Protein AF-0000000087752129 (afdb_homodimer)

InterPro domains:
  IPR011989 Armadillo-like helical [G3DSA:1.25.10.10] (173-466)
  IPR016024 Armadillo-type fold [SSF48371] (195-366)
  IPR050693 SIL1/FES1/HPBP1 [PTHR19316] (45-449)

Solvent-accessible surface area (backbone atoms only — not comparable to full-atom values): 53948 Å² total; per-residue (Å²): 130,86,70,84,80,81,85,76,84,74,88,71,89,79,83,81,78,78,78,77,78,76,76,79,70,79,69,72,78,72,74,76,35,58,58,48,101,84,69,50,68,38,63,49,53,53,78,68,39,90,51,86,36,79,55,57,93,84,42,45,74,62,86,75,50,52,70,48,67,39,80,90,76,69,42,40,24,32,17,49,66,78,72,84,75,73,77,72,76,72,76,74,71,75,70,76,70,76,77,69,76,70,72,77,69,78,74,75,74,78,70,80,74,78,75,78,72,80,79,76,80,74,79,71,78,70,76,51,72,65,58,52,46,39,52,49,26,52,42,50,46,46,46,47,65,68,40,95,69,61,63,69,54,96,91,36,38,62,68,54,38,64,70,71,42,52,69,69,54,32,25,52,48,44,50,52,49,50,51,52,49,52,52,49,52,50,50,51,30,50,50,46,36,50,49,52,51,50,53,49,52,40,44,48,51,67,72,49,84,46,95,45,68,67,61,30,50,52,51,38,47,53,33,37,55,53,46,40,60,48,20,68,38,69,71,47,12,52,49,38,51,68,47,28,36,51,59,54,35,49,68,32,43,70,43,89,48,52,66,52,19,17,41,26,21,42,30,52,16,51,43,20,55,88,33,71,66,46,30,53,49,40,42,72,69,54,41,55,59,42,39,53,50,53,48,59,55,85,61,97,41,73,62,51,49,51,22,33,49,23,27,48,46,21,49,48,30,38,40,60,90,28,68,69,46,42,45,41,36,54,74,57,43,41,61,61,36,34,41,50,40,34,54,36,79,83,50,60,65,70,54,20,49,48,34,48,47,52,54,46,50,50,49,53,50,26,72,76,39,77,82,40,66,58,43,49,49,47,48,52,52,43,52,71,45,63,43,45,55,35,50,54,65,68,60,48,89,85,50,51,70,70,53,42,38,54,47,46,47,52,53,41,55,57,54,72,44,76,94,45,67,38,42,62,58,60,33,35,74,76,43,51,61,60,46,50,48,62,64,68,63,62,67,88,88,51,56,66,68,57,49,49,52,38,39,52,48,43,49,51,42,47,48,56,25,49,55,50,52,71,70,98,135,87,75,79,77,80,81,80,81,76,82,77,78,77,78,80,78,78,78,75,80,74,76,80,70,79,70,71,81,72,73,78,38,60,59,46,100,86,69,50,68,38,66,51,54,53,79,68,41,90,51,84,38,78,55,56,94,84,42,44,72,62,85,74,51,51,72,48,67,39,82,89,76,69,43,42,24,30,17,51,69,78,78,79,74,71,75,71,77,74,77,75,70,75,70,76,71,74,80,69,79,69,74,78,69,78,70,77,73,81,72,76,80,74,77,78,75,78,79,76,80,75,78,71,80,71,76,49,72,65,57,51,47,39,52,49,27,51,43,51,45,45,45,46,64,68,40,94,66,63,63,68,54,93,91,34,38,63,68,55,38,64,71,72,41,53,70,67,55,31,24,52,49,45,48,52,49,48,52,53,48,52,52,51,52,50,51,52,30,50,51,45,35,51,51,53,51,51,53,50,52,42,43,46,51,68,72,48,84,46,96,44,68,66,60,30,50,52,51,38,46,54,35,37,55,54,46,39,59,48,20,70,38,68,71,47,12,52,50,38,50,68,46,27,36,51,59,54,36,48,69,32,44,70,44,89,48,51,67,49,19,17,42,26,21,42,30,52,16,52,42,20,56,88,33,70,67,46,29,52,50,40,44,73,68,52,41,54,59,42,39,53,50,52,49,60,56,87,59,96,41,71,63,50,48,52,22,34,50,23,26,48,49,23,48,46,31,39,41,59,91,30,70,69,45,41,42,40,36,54,74,60,43,40,60,60,36,35,41,50,41,35,53,36,80,83,50,58,66,71,54,21,49,49,34,49,47,52,55,47,51,51,48,53,49,27,73,74,40,76,81,42,66,58,43,51,50,49,47,52,51,45,50,70,44,62,41,46,56,33,50,54,64,68,61,46,88,85,48,50,69,70,54,42,38,54,46,47,48,51,54,41,56,58,55,73,44,76,94,44,67,38,42,63,58,62,34,35,74,78,45,50,62,62,46,50,50,62,65,69,61,76,63,88,88,61,57,66,69,58,50,49,51,37,38,50,50,43,49,51,42,47,50,55,25,50,57,50,52,69,71,98

Organism: NCBI:txid74557

Nearest PDB structures (foldseek):
  2z6h-assembly1_A  TM=4.259E-01  e=7.246E-05  Homo sapiens
  1t08-assembly1_A  TM=4.278E-01  e=5.847E-05  Homo sapiens
  3bct-assembly1_A  TM=3.541E-01  e=5.847E-05  Mus musculus
  3ifq-assembly1_B-2  TM=3.846E-01  e=2.986E-04  Homo sapiens
  7n8j-assembly1_A  TM=3.231E-01  e=8.981E-05  Homo sapiens

Radius of gyration: 39.66 Å; Cα contacts (8 Å, |Δi|>4): 1004; chains: 2; bounding box: 88×148×94 Å

Sequence (944 aa):
MRLLITLSFAILLIVQQWAVATEQVDLPTEQVCELDAQGECIPAIFEPTSEWKEILPNQAIPGGLHVRINLSTGKKEAKLLDNDKNDKIVENTVDVDGFAVAQTSTQLVAEELSTSVVSESQEEQEIQPVEESERIAESLYNVLASLPEPPVLDGMNIQQAYSKLSKEEFAAYISKLWKARQAELKEASEAIRNEGLYMQNLIDTLLSPAPDANTYAKGLLSSLEKLEWEVQDIDKARDFNTMGGLFATIQLLNSSDLEVRSQAAWVVGSAIKHFQDAQTWALEAGAMPPLLDALSTINNSKQHFNMQRKALYALSALLQHNTKCQSVFVQNEGVTILTKLAGATMAPTPLRLKALLALHHLLVEYQHDQSNSVLAEINSVIHSSSYCTVARDVLNPSLSPKQALQVMEIMVETLASPPSRCNQVITGEENIEKVKEYLGGWTEDIDEELKEEIITVASTLLEYIQARVTSVMRLLITLSFAILLIVQQWAVATEQVDLPTEQVCELDAQGECIPAIFEPTSEWKEILPNQAIPGGLHVRINLSTGKKEAKLLDNDKNDKIVENTVDVDGFAVAQTSTQLVAEELSTSVVSESQEEQEIQPVEESERIAESLYNVLASLPEPPVLDGMNIQQAYSKLSKEEFAAYISKLWKARQAELKEASEAIRNEGLYMQNLIDTLLSPAPDANTYAKGLLSSLEKLEWEVQDIDKARDFNTMGGLFATIQLLNSSDLEVRSQAAWVVGSAIKHFQDAQTWALEAGAMPPLLDALSTINNSKQHFNMQRKALYALSALLQHNTKCQSVFVQNEGVTILTKLAGATMAPTPLRLKALLALHHLLVEYQHDQSNSVLAEINSVIHSSSYCTVARDVLNPSLSPKQALQVMEIMVETLASPPSRCNQVITGEENIEKVKEYLGGWTEDIDEELKEEIITVASTLLEYIQARVTSV

Secondary structure (DSSP, 8-state):
---------------------------------EE-TTS-EE-SB----SS-EEPPTT-B--SSEEEEE-TTT--EEEEE------------------------------------------------HHHHHHHHHHHHHHHHHTSSS--EETTEEHHHHHHHS-HHHHHHHHHHHHHHHHHHHHHHHHHHHHHHHHHHHHHHHHHS--SSHHHHHHHHHHHHHHHHHHTTSHHHHHHHHHTTHHHHHHGGGG-SSHHHHHHHHHHHHHHHTT-HHHHHHHHHTT-HHHHHHHHH-----HHHHHHHHHHHHHHHHHHTT-HHHHHHHHHTTHHHHHHHHHH-TTS-HHHHHHHHHHHHHHHHHHHH-TT-HHHHHHHHHHHHTTHHHHHHHH--TTS-HHHHHHHHHHHHHHHTSSS-HHHHHHT-THHHHHHHHHHHS-TTTS-HHHHHHHHHHHHHHHHHHHHHHHH-/---------------------------------EE-TTS-EE-SB----SS-EEPPTTPBPPSSEEEEE-TTT--EEEEE------------------------------------------------HHHHHHHHHHHHHHHHHTSSS--EETTEEHHHHHHHS-HHHHHHHHHHHHHHHHHHHHHHHHHHHHHHHHHHHHHHHHHS--SSHHHHHHHHHHHHHHHHHHTTSHHHHHHHHHTTHHHHHHGGGG-SSHHHHHHHHHHHHHHHTT-HHHHHHHHHTT-HHHHHHHHH-----HHHHHHHHHHHHHHHHHHTT-HHHHHHHHHTTHHHHHHHHHH-TTS-HHHHHHHHHHHHHHHHHHHH-TT-HHHHHHHHHHHHTTHHHHHHHH--TTS-HHHHHHHHHHHHHHHTSSS-HHHHHHT-THHHHHHHHHHHS--SSS-HHHHHHHHHHHHHHHHHHHHHHHH-

pLDDT: mean 76.35, std 25.52, range [16.56, 98.81]

Structure (mmCIF, N/CA/C/O backbone):
data_AF-0000000087752129-model_v1
#
loop_
_entity.id
_entity.type
_entity.pdbx_description
1 polymer 'Nucleotide exchange factor SIL1'
#
loop_
_atom_site.group_PDB
_atom_site.id
_atom_site.type_symbol
_atom_site.label_atom_id
_atom_site.label_alt_id
_atom_site.label_comp_id
_atom_site.label_asym_id
_atom_site.label_entity_id
_atom_site.label_seq_id
_atom_site.pdbx_PDB_ins_code
_atom_site.Cartn_x
_atom_site.Cartn_y
_atom_site.Cartn_z
_atom_site.occupancy
_atom_site.B_iso_or_equiv
_atom_site.auth_seq_id
_atom_site.auth_comp_id
_atom_site.auth_asym_id
_atom_site.auth_atom_id
_atom_site.pdbx_PDB_model_num
ATOM 1 N N . MET A 1 1 ? -43.906 -64.312 -36.812 1 18.73 1 MET A N 1
ATOM 2 C CA . MET A 1 1 ? -43.156 -64.688 -38.031 1 18.73 1 MET A CA 1
ATOM 3 C C . MET A 1 1 ? -43.031 -63.469 -38.938 1 18.73 1 MET A C 1
ATOM 5 O O . MET A 1 1 ? -42.594 -63.625 -40.094 1 18.73 1 MET A O 1
ATOM 9 N N . ARG A 1 2 ? -43.844 -62.406 -38.688 1 20.91 2 ARG A N 1
ATOM 10 C CA . ARG A 1 2 ? -44.188 -61.469 -39.75 1 20.91 2 ARG A CA 1
ATOM 11 C C . ARG A 1 2 ? -42.906 -60.781 -40.281 1 20.91 2 ARG A C 1
ATOM 13 O O . ARG A 1 2 ? -42.156 -60.156 -39.531 1 20.91 2 ARG A O 1
ATOM 20 N N . LEU A 1 3 ? -42.469 -61.031 -41.5 1 19.64 3 LEU A N 1
ATOM 21 C CA . LEU A 1 3 ? -41.25 -60.969 -42.312 1 19.64 3 LEU A CA 1
ATOM 22 C C . LEU A 1 3 ? -40.969 -59.562 -42.75 1 19.64 3 LEU A C 1
ATOM 24 O O . LEU A 1 3 ? -40.688 -59.312 -43.938 1 19.64 3 LEU A O 1
ATOM 28 N N . LEU A 1 4 ? -41.781 -58.562 -42.25 1 23.47 4 LEU A N 1
ATOM 29 C CA . LEU A 1 4 ? -41.781 -57.438 -43.219 1 23.47 4 LEU A CA 1
ATOM 30 C C . LEU A 1 4 ? -40.344 -57 -43.531 1 23.47 4 LEU A C 1
ATOM 32 O O . LEU A 1 4 ? -39.531 -56.875 -42.625 1 23.47 4 LEU A O 1
ATOM 36 N N . ILE A 1 5 ? -40 -56.812 -44.812 1 21.88 5 ILE A N 1
ATOM 37 C CA . ILE A 1 5 ? -38.969 -56.625 -45.844 1 21.88 5 ILE A CA 1
ATOM 38 C C . ILE A 1 5 ? -38.281 -55.281 -45.625 1 21.88 5 ILE A C 1
ATOM 40 O O . ILE A 1 5 ? -38.906 -54.281 -45.25 1 21.88 5 ILE A O 1
ATOM 44 N N . THR A 1 6 ? -36.812 -55.125 -45.719 1 23.27 6 THR A N 1
ATOM 45 C CA . THR A 1 6 ? -35.562 -54.438 -45.438 1 23.27 6 THR A CA 1
ATOM 46 C C . THR A 1 6 ? -35.375 -53.25 -46.375 1 23.27 6 THR A C 1
ATOM 48 O O . THR A 1 6 ? -34.344 -52.562 -46.344 1 23.27 6 THR A O 1
ATOM 51 N N . LEU A 1 7 ? -36.469 -52.594 -47.094 1 21.66 7 LEU A N 1
ATOM 52 C CA . LEU A 1 7 ? -36.094 -51.969 -48.344 1 21.66 7 LEU A CA 1
ATOM 53 C C . LEU A 1 7 ? -35.062 -50.875 -48.125 1 21.66 7 LEU A C 1
ATOM 55 O O . LEU A 1 7 ? -35.25 -50 -47.25 1 21.66 7 LEU A O 1
ATOM 59 N N . SER A 1 8 ? -33.719 -50.875 -48.688 1 21.62 8 SER A N 1
ATOM 60 C CA . SER A 1 8 ? -32.375 -50.375 -48.75 1 21.62 8 SER A CA 1
ATOM 61 C C . SER A 1 8 ? -32.312 -49.031 -49.469 1 21.62 8 SER A C 1
ATOM 63 O O . SER A 1 8 ? -31.969 -48.938 -50.656 1 21.62 8 SER A O 1
ATOM 65 N N . PHE A 1 9 ? -33.375 -48.094 -49.562 1 22.42 9 PHE A N 1
ATOM 66 C CA . PHE A 1 9 ? -33.281 -47.156 -50.688 1 22.42 9 PHE A CA 1
ATOM 67 C C . PHE A 1 9 ? -32.062 -46.281 -50.562 1 22.42 9 PHE A C 1
ATOM 69 O O . PHE A 1 9 ? -31.875 -45.594 -49.531 1 22.42 9 PHE A O 1
ATOM 76 N N . ALA A 1 10 ? -30.859 -46.469 -51.344 1 22.53 10 ALA A N 1
ATOM 77 C CA . ALA A 1 10 ? -29.5 -45.969 -51.594 1 22.53 10 ALA A CA 1
ATOM 78 C C . ALA A 1 10 ? -29.516 -44.562 -52.188 1 22.53 10 ALA A C 1
ATOM 80 O O . ALA A 1 10 ? -29.688 -44.406 -53.375 1 22.53 10 ALA A O 1
ATOM 81 N N . ILE A 1 11 ? -30.328 -43.562 -51.719 1 21.83 11 ILE A N 1
ATOM 82 C CA . ILE A 1 11 ? -30.453 -42.375 -52.531 1 21.83 11 ILE A CA 1
ATOM 83 C C . ILE A 1 11 ? -29.078 -41.75 -52.781 1 21.83 11 ILE A C 1
ATOM 85 O O . ILE A 1 11 ? -28.391 -41.344 -51.844 1 21.83 11 ILE A O 1
ATOM 89 N N . LEU A 1 12 ? -28.344 -42 -53.875 1 20.5 12 LEU A N 1
ATOM 90 C CA . LEU A 1 12 ? -27.031 -41.781 -54.5 1 20.5 12 LEU A CA 1
ATOM 91 C C . LEU A 1 12 ? -26.703 -40.281 -54.531 1 20.5 12 LEU A C 1
ATOM 93 O O . LEU A 1 12 ? -25.609 -39.875 -54.156 1 20.5 12 LEU A O 1
ATOM 97 N N . LEU A 1 13 ? -27.219 -39.531 -55.531 1 20.89 13 LEU A N 1
ATOM 98 C CA . LEU A 1 13 ? -26.328 -38.938 -56.531 1 20.89 13 LEU A CA 1
ATOM 99 C C . LEU A 1 13 ? -25.562 -37.75 -55.938 1 20.89 13 LEU A C 1
ATOM 101 O O . LEU A 1 13 ? -25.891 -37.281 -54.844 1 20.89 13 LEU A O 1
ATOM 105 N N . ILE A 1 14 ? -25.219 -36.531 -56.812 1 22.69 14 ILE A N 1
ATOM 106 C CA . ILE A 1 14 ? -24.234 -35.938 -57.688 1 22.69 14 ILE A CA 1
ATOM 107 C C . ILE A 1 14 ? -23.984 -34.5 -57.281 1 22.69 14 ILE A C 1
ATOM 109 O O . ILE A 1 14 ? -24.781 -33.594 -57.562 1 22.69 14 ILE A O 1
ATOM 113 N N . VAL A 1 15 ? -23.875 -34.062 -56.062 1 23.22 15 VAL A N 1
ATOM 114 C CA . VAL A 1 15 ? -23.875 -32.625 -55.812 1 23.22 15 VAL A CA 1
ATOM 115 C C . VAL A 1 15 ? -22.703 -31.969 -56.531 1 23.22 15 VAL A C 1
ATOM 117 O O . VAL A 1 15 ? -21.547 -32.344 -56.312 1 23.22 15 VAL A O 1
ATOM 120 N N . GLN A 1 16 ? -22.875 -31.25 -57.719 1 22.84 16 GLN A N 1
ATOM 121 C CA . GLN A 1 16 ? -22.047 -30.531 -58.688 1 22.84 16 GLN A CA 1
ATOM 122 C C . GLN A 1 16 ? -21.219 -29.438 -58 1 22.84 16 GLN A C 1
ATOM 124 O O . GLN A 1 16 ? -21.766 -28.609 -57.281 1 22.84 16 GLN A O 1
ATOM 129 N N . GLN A 1 17 ? -19.891 -29.625 -57.812 1 25.67 17 GLN A N 1
ATOM 130 C CA . GLN A 1 17 ? -18.812 -28.844 -57.219 1 25.67 17 GLN A CA 1
ATOM 131 C C . GLN A 1 17 ? -18.547 -27.578 -58.031 1 25.67 17 GLN A C 1
ATOM 133 O O . GLN A 1 17 ? -17.969 -27.641 -59.125 1 25.67 17 GLN A O 1
ATOM 138 N N . TRP A 1 18 ? -19.594 -26.656 -58.312 1 24.91 18 TRP A N 1
ATOM 139 C CA . TRP A 1 18 ? -19.219 -25.516 -59.156 1 24.91 18 TRP A CA 1
ATOM 140 C C . TRP A 1 18 ? -18 -24.797 -58.594 1 24.91 18 TRP A C 1
ATOM 142 O O . TRP A 1 18 ? -17.922 -24.547 -57.375 1 24.91 18 TRP A O 1
ATOM 152 N N . ALA A 1 19 ? -16.797 -24.859 -59.25 1 25.5 19 ALA A N 1
ATOM 153 C CA . ALA A 1 19 ? -15.43 -24.344 -59.156 1 25.5 19 ALA A CA 1
ATOM 154 C C . ALA A 1 19 ? -15.414 -22.828 -59.156 1 25.5 19 ALA A C 1
ATOM 156 O O . ALA A 1 19 ? -15.414 -22.203 -60.219 1 25.5 19 ALA A O 1
ATOM 157 N N . VAL A 1 20 ? -16.391 -22.078 -58.5 1 24.88 20 VAL A N 1
ATOM 158 C CA . VAL A 1 20 ? -16.312 -20.672 -58.844 1 24.88 20 VAL A CA 1
ATOM 159 C C . VAL A 1 20 ? -14.922 -20.141 -58.531 1 24.88 20 VAL A C 1
ATOM 161 O O . VAL A 1 20 ? -14.422 -20.312 -57.406 1 24.88 20 VAL A O 1
ATOM 164 N N . ALA A 1 21 ? -14.039 -19.859 -59.531 1 27.23 21 ALA A N 1
ATOM 165 C CA . ALA A 1 21 ? -12.703 -19.281 -59.625 1 27.23 21 ALA A CA 1
ATOM 166 C C . ALA A 1 21 ? -12.648 -17.922 -58.938 1 27.23 21 ALA A C 1
ATOM 168 O O . ALA A 1 21 ? -13.164 -16.938 -59.469 1 27.23 21 ALA A O 1
ATOM 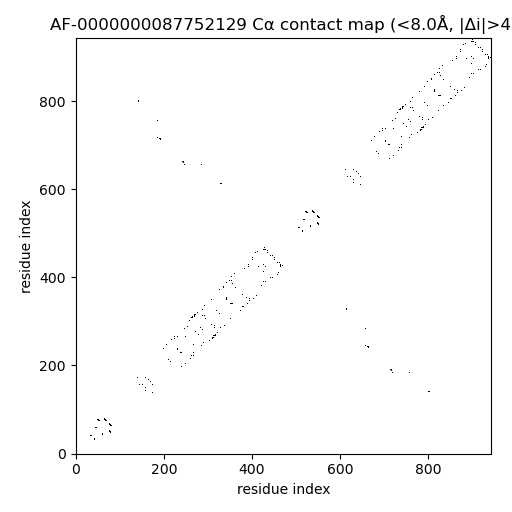169 N N . THR A 1 22 ? -13.125 -17.812 -57.625 1 25.77 22 THR A N 1
ATOM 170 C CA . THR A 1 22 ? -13.188 -16.438 -57.125 1 25.77 22 THR A CA 1
ATOM 171 C C . THR A 1 22 ? -11.812 -15.773 -57.219 1 25.77 22 THR A C 1
ATOM 173 O O . THR A 1 22 ? -10.812 -16.344 -56.75 1 25.77 22 THR A O 1
ATOM 176 N N . GLU A 1 23 ? -11.57 -14.938 -58.25 1 26.64 23 GLU A N 1
ATOM 177 C CA . GLU A 1 23 ? -10.453 -14.031 -58.469 1 26.64 23 GLU A CA 1
ATOM 178 C C . GLU A 1 23 ? -10.094 -13.258 -57.219 1 26.64 23 GLU A C 1
ATOM 180 O O . GLU A 1 23 ? -10.969 -12.688 -56.562 1 26.64 23 GLU A O 1
ATOM 185 N N . GLN A 1 24 ? -8.969 -13.578 -56.594 1 25.44 24 GLN A N 1
ATOM 186 C CA . GLN A 1 24 ? -8.359 -13.07 -55.375 1 25.44 24 GLN A CA 1
ATOM 187 C C . GLN A 1 24 ? -8.133 -11.562 -55.469 1 25.44 24 GLN A C 1
ATOM 189 O O . GLN A 1 24 ? -7.258 -11.102 -56.188 1 25.44 24 GLN A O 1
ATOM 194 N N . VAL A 1 25 ? -9.172 -10.773 -55.812 1 26.97 25 VAL A N 1
ATOM 195 C CA . VAL A 1 25 ? -8.797 -9.367 -55.906 1 26.97 25 VAL A CA 1
ATOM 196 C C . VAL A 1 25 ? -8.062 -8.93 -54.656 1 26.97 25 VAL A C 1
ATOM 198 O O . VAL A 1 25 ? -8.484 -9.25 -53.531 1 26.97 25 VAL A O 1
ATOM 201 N N . ASP A 1 26 ? -6.836 -8.477 -54.781 1 26.56 26 ASP A N 1
ATOM 202 C CA . ASP A 1 26 ? -5.855 -7.945 -53.844 1 26.56 26 ASP A CA 1
ATOM 203 C C . ASP A 1 26 ? -6.457 -6.836 -53 1 26.56 26 ASP A C 1
ATOM 205 O O . ASP A 1 26 ? -6.758 -5.75 -53.5 1 26.56 26 ASP A O 1
ATOM 209 N N . LEU A 1 27 ? -7.527 -7.113 -52.281 1 27.34 27 LEU A N 1
ATOM 210 C CA . LEU A 1 27 ? -8.125 -5.992 -51.562 1 27.34 27 LEU A CA 1
ATOM 211 C C . LEU A 1 27 ? -7.062 -5.199 -50.812 1 27.34 27 LEU A C 1
ATOM 213 O O . LEU A 1 27 ? -6.227 -5.785 -50.125 1 27.34 27 LEU A O 1
ATOM 217 N N . PRO A 1 28 ? -6.828 -3.955 -51.281 1 29.98 28 PRO A N 1
ATOM 218 C CA . PRO A 1 28 ? -5.883 -3.051 -50.625 1 29.98 28 PRO A CA 1
ATOM 219 C C . PRO A 1 28 ? -6.047 -3.031 -49.094 1 29.98 28 PRO A C 1
ATOM 221 O O . PRO A 1 28 ? -7.145 -3.26 -48.594 1 29.98 28 PRO A O 1
ATOM 224 N N . THR A 1 29 ? -5.031 -3.451 -48.438 1 31.62 29 THR A N 1
ATOM 225 C CA . THR A 1 29 ? -4.891 -3.402 -47 1 31.62 29 THR A CA 1
ATOM 226 C C . THR A 1 29 ? -5.445 -2.096 -46.438 1 31.62 29 THR A C 1
ATOM 228 O O . THR A 1 29 ? -4.906 -1.021 -46.719 1 31.62 29 THR A O 1
ATOM 231 N N . GLU A 1 30 ? -6.828 -1.949 -46.562 1 34.22 30 GLU A N 1
ATOM 232 C CA . GLU A 1 30 ? -7.457 -0.76 -46 1 34.22 30 GLU A CA 1
ATOM 233 C C . GLU A 1 30 ? -6.84 -0.392 -44.656 1 34.22 30 GLU A C 1
ATOM 235 O O . GLU A 1 30 ? -6.816 -1.209 -43.75 1 34.22 30 GLU A O 1
ATOM 240 N N . GLN A 1 31 ? -5.836 0.483 -44.719 1 37.62 31 GLN A N 1
ATOM 241 C CA . GLN A 1 31 ? -5.297 1.153 -43.531 1 37.62 31 GLN A CA 1
ATOM 242 C C . GLN A 1 31 ? -6.418 1.681 -42.656 1 37.62 31 GLN A C 1
ATOM 244 O O . GLN A 1 31 ? -7.227 2.504 -43.094 1 37.62 31 GLN A O 1
ATOM 249 N N . VAL A 1 32 ? -7.039 0.889 -41.844 1 40.38 32 VAL A N 1
ATOM 250 C CA . VAL A 1 32 ? -8.102 1.256 -40.906 1 40.38 32 VAL A CA 1
ATOM 251 C C . VAL A 1 32 ? -7.73 2.547 -40.188 1 40.38 32 VAL A C 1
ATOM 253 O O . VAL A 1 32 ? -6.797 2.566 -39.375 1 40.38 32 VAL A O 1
ATOM 256 N N . CYS A 1 33 ? -7.578 3.682 -40.875 1 44.34 33 CYS A N 1
ATOM 257 C CA . CYS A 1 33 ? -7.359 4.977 -40.25 1 44.34 33 CYS A CA 1
ATOM 258 C C . CYS A 1 33 ? -8.648 5.508 -39.625 1 44.34 33 CYS A C 1
ATOM 260 O O . CYS A 1 33 ? -9.727 5.34 -40.219 1 44.34 33 CYS A O 1
ATOM 262 N N . GLU A 1 34 ? -8.766 5.609 -38.469 1 49.59 34 GLU A N 1
ATOM 263 C CA . GLU A 1 34 ? -9.922 6.305 -37.906 1 49.59 34 GLU A CA 1
ATOM 264 C C . GLU A 1 34 ? -9.969 7.758 -38.375 1 49.59 34 GLU A C 1
ATOM 266 O O . GLU A 1 34 ? -8.945 8.445 -38.406 1 49.59 34 GLU A O 1
ATOM 271 N N . LEU A 1 35 ? -10.977 8.219 -39.156 1 50.53 35 LEU A N 1
ATOM 272 C CA . LEU A 1 35 ? -11.156 9.523 -39.75 1 50.53 35 LEU A CA 1
ATOM 273 C C . LEU A 1 35 ? -11.438 10.594 -38.719 1 50.53 35 LEU A C 1
ATOM 275 O O . LEU A 1 35 ? -12.164 10.344 -37.75 1 50.53 35 LEU A O 1
ATOM 279 N N . ASP A 1 36 ? -10.586 11.703 -38.75 1 47.41 36 ASP A N 1
ATOM 280 C CA . ASP A 1 36 ? -10.938 12.844 -37.906 1 47.41 36 ASP A CA 1
ATOM 281 C C . ASP A 1 36 ? -12.164 13.578 -38.438 1 47.41 36 ASP A C 1
ATOM 283 O O . ASP A 1 36 ? -12.75 13.156 -39.438 1 47.41 36 ASP A O 1
ATOM 287 N N . ALA A 1 37 ? -12.789 14.656 -37.75 1 55.66 37 ALA A N 1
ATOM 288 C CA . ALA A 1 37 ? -14 15.383 -38.125 1 55.66 37 ALA A CA 1
ATOM 289 C C . ALA A 1 37 ? -13.922 15.859 -39.594 1 55.66 37 ALA A C 1
ATOM 291 O O . ALA A 1 37 ? -14.945 16.172 -40.188 1 55.66 37 ALA A O 1
ATOM 292 N N . GLN A 1 38 ? -12.633 16.047 -40.062 1 56.44 38 GLN A N 1
ATOM 293 C CA . GLN A 1 38 ? -12.508 16.609 -41.406 1 56.44 38 GLN A CA 1
ATOM 294 C C . GLN A 1 38 ? -12.227 15.516 -42.438 1 56.44 38 GLN A C 1
ATOM 296 O O . GLN A 1 38 ? -12.016 15.805 -43.625 1 56.44 38 GLN A O 1
ATOM 301 N N . GLY A 1 39 ? -12.422 14.125 -42.25 1 52 39 GLY A N 1
ATOM 302 C CA . GLY A 1 39 ? -12.328 12.992 -43.156 1 52 39 GLY A CA 1
ATOM 303 C C . GLY A 1 39 ? -10.898 12.516 -43.375 1 52 39 GLY A C 1
ATOM 304 O O . GLY A 1 39 ? -10.625 11.766 -44.312 1 52 39 GLY A O 1
ATOM 305 N N . GLU A 1 40 ? -9.938 13.141 -42.781 1 55.81 40 GLU A N 1
ATOM 306 C CA . GLU A 1 40 ? -8.547 12.758 -43.031 1 55.81 40 GLU A CA 1
ATOM 307 C C . GLU A 1 40 ? -8.133 11.594 -42.125 1 55.81 40 GLU A C 1
ATOM 309 O O . GLU A 1 40 ? -8.594 11.492 -41 1 55.81 40 GLU A O 1
ATOM 314 N N . CYS A 1 41 ? -7.465 10.516 -42.625 1 53.41 41 CYS A N 1
ATOM 315 C CA . CYS A 1 41 ? -7.047 9.273 -41.969 1 53.41 41 CYS A CA 1
ATOM 316 C C . CYS A 1 41 ? -6.059 9.539 -40.844 1 53.41 41 CYS A C 1
ATOM 318 O O . CYS A 1 41 ? -5 10.133 -41.094 1 53.41 41 CYS A O 1
ATOM 320 N N . ILE A 1 42 ? -6.492 9.391 -39.625 1 56.31 42 ILE A N 1
ATOM 321 C CA . ILE A 1 42 ? -5.574 9.523 -38.5 1 56.31 42 ILE A CA 1
ATOM 322 C C . ILE A 1 42 ? -4.801 8.219 -38.312 1 56.31 42 ILE A C 1
ATOM 324 O O . ILE A 1 42 ? -5.395 7.141 -38.219 1 56.31 42 ILE A O 1
ATOM 328 N N . PRO A 1 43 ? -3.547 8.164 -38.469 1 63.66 43 PRO A N 1
ATOM 329 C CA . PRO A 1 43 ? -2.795 6.926 -38.25 1 63.66 43 PRO A CA 1
ATOM 330 C C . PRO A 1 43 ? -3.061 6.309 -36.875 1 63.66 43 PRO A C 1
ATOM 332 O O . PRO A 1 43 ? -3.238 7.031 -35.906 1 63.66 43 PRO A O 1
ATOM 335 N N . ALA A 1 44 ? -3.299 4.973 -36.781 1 67.94 44 ALA A N 1
ATOM 336 C CA . ALA A 1 44 ? -3.596 4.234 -35.562 1 67.94 44 ALA A CA 1
ATOM 337 C C . ALA A 1 44 ? -2.434 4.32 -34.562 1 67.94 44 ALA A C 1
ATOM 339 O O . ALA A 1 44 ? -2.631 4.195 -33.344 1 67.94 44 ALA A O 1
ATOM 340 N N . ILE A 1 45 ? -1.355 4.426 -35 1 69.25 45 ILE A N 1
ATOM 341 C CA . ILE A 1 45 ? -0.167 4.559 -34.188 1 69.25 45 ILE A CA 1
ATOM 342 C C . ILE A 1 45 ? 0.32 6.004 -34.188 1 69.25 45 ILE A C 1
ATOM 344 O O . ILE A 1 45 ? 0.451 6.609 -35.25 1 69.25 45 ILE A O 1
ATOM 348 N N . PHE A 1 46 ? 0.538 6.602 -32.969 1 71.38 46 PHE A N 1
ATOM 349 C CA . PHE A 1 46 ? 1.071 7.949 -32.812 1 71.38 46 PHE A CA 1
ATOM 350 C C . PHE A 1 46 ? 2.467 8.047 -33.406 1 71.38 46 PHE A C 1
ATOM 352 O O . PHE A 1 46 ? 3.348 7.25 -33.094 1 71.38 46 PHE A O 1
ATOM 359 N N . GLU A 1 47 ? 2.705 8.883 -34.406 1 74.69 47 GLU A N 1
ATOM 360 C CA . GLU A 1 47 ? 4.023 9.148 -34.969 1 74.69 47 GLU A CA 1
ATOM 361 C C . GLU A 1 47 ? 4.715 10.305 -34.25 1 74.69 47 GLU A C 1
ATOM 363 O O . GLU A 1 47 ? 4.363 11.469 -34.469 1 74.69 47 GLU A O 1
ATOM 368 N N . PRO A 1 48 ? 5.652 9.961 -33.344 1 70.69 48 PRO A N 1
ATOM 369 C CA . PRO A 1 48 ? 6.293 11.008 -32.531 1 70.69 48 PRO A CA 1
ATOM 370 C C . PRO A 1 48 ? 7.172 11.93 -33.375 1 70.69 48 PRO A C 1
ATOM 372 O O . PRO A 1 48 ? 7.715 11.508 -34.406 1 70.69 48 PRO A O 1
ATOM 375 N N . THR A 1 49 ? 7.098 13.242 -33.219 1 76 49 THR A N 1
ATOM 376 C CA . THR A 1 49 ? 7.992 14.25 -33.781 1 76 49 THR A CA 1
ATOM 377 C C . THR A 1 49 ? 8.828 14.898 -32.688 1 76 49 THR A C 1
ATOM 379 O O . THR A 1 49 ? 8.602 14.648 -31.5 1 76 49 THR A O 1
ATOM 382 N N . SER A 1 50 ? 9.82 15.758 -33.094 1 73 50 SER A N 1
ATOM 383 C CA . SER A 1 50 ? 10.672 16.484 -32.156 1 73 50 SER A CA 1
ATOM 384 C C . SER A 1 50 ? 9.883 17.531 -31.391 1 73 50 SER A C 1
ATOM 386 O O . SER A 1 50 ? 10.344 18.047 -30.359 1 73 50 SER A O 1
ATOM 388 N N . GLU A 1 51 ? 8.688 17.922 -31.875 1 74.81 51 GLU A N 1
ATOM 389 C CA . GLU A 1 51 ? 7.816 18.891 -31.203 1 74.81 51 GLU A CA 1
ATOM 390 C C . GLU A 1 51 ? 6.621 18.188 -30.562 1 74.81 51 GLU A C 1
ATOM 392 O O . GLU A 1 51 ? 6.242 17.094 -30.969 1 74.81 51 GLU A O 1
ATOM 397 N N . TRP A 1 52 ? 6.102 18.875 -29.453 1 73.44 52 TRP A N 1
ATOM 398 C CA . TRP A 1 52 ? 4.938 18.328 -28.781 1 73.44 52 TRP A CA 1
ATOM 399 C C . TRP A 1 52 ? 3.75 18.219 -29.734 1 73.44 52 TRP A C 1
ATOM 401 O O . TRP A 1 52 ? 3.373 19.203 -30.375 1 73.44 52 TRP A O 1
ATOM 411 N N . LYS A 1 53 ? 3.268 16.922 -29.969 1 76.75 53 LYS A N 1
ATOM 412 C CA . LYS A 1 53 ? 2.113 16.641 -30.812 1 76.75 53 LYS A CA 1
ATOM 413 C C . LYS A 1 53 ? 0.977 16.016 -30.016 1 76.75 53 LYS A C 1
ATOM 415 O O . LYS A 1 53 ? 1.212 15.164 -29.156 1 76.75 53 LYS A O 1
ATOM 420 N N . GLU A 1 54 ? -0.265 16.516 -30.312 1 75.44 54 GLU A N 1
ATOM 421 C CA . GLU A 1 54 ? -1.451 16.016 -29.625 1 75.44 54 GLU A CA 1
ATOM 422 C C . GLU A 1 54 ? -1.712 14.547 -29.953 1 75.44 54 GLU A C 1
ATOM 424 O O . GLU A 1 54 ? -1.661 14.156 -31.125 1 75.44 54 GLU A O 1
ATOM 429 N N . ILE A 1 55 ? -1.881 13.758 -28.891 1 72.12 55 ILE A N 1
ATOM 430 C CA . ILE A 1 55 ? -2.291 12.367 -29.031 1 72.12 55 ILE A CA 1
ATOM 431 C C . ILE A 1 55 ? -3.811 12.289 -29.172 1 72.12 55 ILE A C 1
ATOM 433 O O . ILE A 1 55 ? -4.543 12.75 -28.281 1 72.12 55 ILE A O 1
ATOM 437 N N . LEU A 1 56 ? -4.262 11.797 -30.234 1 68.88 56 LEU A N 1
ATOM 438 C CA . LEU A 1 56 ? -5.695 11.68 -30.484 1 68.88 56 LEU A CA 1
ATOM 439 C C . LEU A 1 56 ? -6.273 10.469 -29.766 1 68.88 56 LEU A C 1
ATOM 441 O O . LEU A 1 56 ? -5.555 9.508 -29.484 1 68.88 56 LEU A O 1
ATOM 445 N N . PRO A 1 57 ? -7.625 10.477 -29.578 1 67.31 57 PRO A N 1
ATOM 446 C CA . PRO A 1 57 ? -8.258 9.328 -28.922 1 67.31 57 PRO A CA 1
ATOM 447 C C . PRO A 1 57 ? -8.086 8.031 -29.719 1 67.31 57 PRO A C 1
ATOM 449 O O . PRO A 1 57 ? -8.164 8.039 -30.938 1 67.31 57 PRO A O 1
ATOM 452 N N . ASN A 1 58 ? -7.555 6.859 -29.109 1 63.47 58 ASN A N 1
ATOM 453 C CA . ASN A 1 58 ? -7.387 5.504 -29.609 1 63.47 58 ASN A CA 1
ATOM 454 C C . ASN A 1 58 ? -6.074 5.348 -30.375 1 63.47 58 ASN A C 1
ATOM 456 O O . ASN A 1 58 ? -5.906 4.398 -31.141 1 63.47 58 ASN A O 1
ATOM 460 N N . GLN A 1 59 ? -5.227 6.387 -30.359 1 66.06 59 GLN A N 1
ATOM 461 C CA . GLN A 1 59 ? -3.922 6.203 -30.984 1 66.06 59 GLN A CA 1
ATOM 462 C C . GLN A 1 59 ? -2.969 5.441 -30.062 1 66.06 59 GLN A C 1
ATOM 464 O O . GLN A 1 59 ? -2.855 5.754 -28.891 1 66.06 59 GLN A O 1
ATOM 469 N N . ALA A 1 60 ? -2.344 4.375 -30.578 1 71.5 60 ALA A N 1
ATOM 470 C CA . ALA A 1 60 ? -1.298 3.668 -29.844 1 71.5 60 ALA A CA 1
ATOM 471 C C . ALA A 1 60 ? -0.013 4.488 -29.797 1 71.5 60 ALA A C 1
ATOM 473 O O . ALA A 1 60 ? 0.406 5.059 -30.812 1 71.5 60 ALA A O 1
ATOM 474 N N . ILE A 1 61 ? 0.6 4.641 -28.562 1 67.69 61 ILE A N 1
ATOM 475 C CA . ILE A 1 61 ? 1.828 5.402 -28.359 1 67.69 61 ILE A CA 1
ATOM 476 C C . ILE A 1 61 ? 3.031 4.461 -28.406 1 67.69 61 ILE A C 1
ATOM 478 O O . ILE A 1 61 ? 3.117 3.521 -27.609 1 67.69 61 ILE A O 1
ATOM 482 N N . PRO A 1 62 ? 3.844 4.648 -29.344 1 66.19 62 PRO A N 1
ATOM 483 C CA . PRO A 1 62 ? 5.059 3.832 -29.281 1 66.19 62 PRO A CA 1
ATOM 484 C C . PRO A 1 62 ? 5.902 4.129 -28.047 1 66.19 62 PRO A C 1
ATOM 486 O O . PRO A 1 62 ? 5.824 5.227 -27.484 1 66.19 62 PRO A O 1
ATOM 489 N N . GLY A 1 63 ? 6.551 3.107 -27.5 1 66.25 63 GLY A N 1
ATOM 490 C CA . GLY A 1 63 ? 7.453 3.273 -26.375 1 66.25 63 GLY A CA 1
ATOM 491 C C . GLY A 1 63 ? 8.594 4.234 -26.656 1 66.25 63 GLY A C 1
ATOM 492 O O . GLY A 1 63 ? 8.953 4.449 -27.812 1 66.25 63 GLY A O 1
ATOM 493 N N . GLY A 1 64 ? 9.164 4.977 -25.594 1 62.78 64 GLY A N 1
ATOM 494 C CA . GLY A 1 64 ? 10.328 5.844 -25.656 1 62.78 64 GLY A CA 1
ATOM 495 C C . GLY A 1 64 ? 9.977 7.297 -25.922 1 62.78 64 GLY A C 1
ATOM 496 O O . GLY A 1 64 ? 10.789 8.047 -26.469 1 62.78 64 GLY A O 1
ATOM 497 N N . LEU A 1 65 ? 8.711 7.629 -25.766 1 67.81 65 LEU A N 1
ATOM 498 C CA . LEU A 1 65 ? 8.312 9.016 -26.016 1 67.81 65 LEU A CA 1
ATOM 499 C C . LEU A 1 65 ? 8.117 9.766 -24.703 1 67.81 65 LEU A C 1
ATOM 501 O O . LEU A 1 65 ? 7.805 9.156 -23.672 1 67.81 65 LEU A O 1
ATOM 505 N N . HIS A 1 66 ? 8.398 11.109 -24.672 1 72.19 66 HIS A N 1
ATOM 506 C CA . HIS A 1 66 ? 7.93 12.008 -23.625 1 72.19 66 HIS A CA 1
ATOM 507 C C . HIS A 1 66 ? 6.445 12.32 -23.797 1 72.19 66 HIS A C 1
ATOM 509 O O . HIS A 1 66 ? 6.027 12.852 -24.828 1 72.19 66 HIS A O 1
ATOM 515 N N . VAL A 1 67 ? 5.645 11.812 -22.906 1 71.62 67 VAL A N 1
ATOM 516 C CA . VAL A 1 67 ? 4.211 12.086 -22.953 1 71.62 67 VAL A CA 1
ATOM 517 C C . VAL A 1 67 ? 3.83 13.07 -21.844 1 71.62 67 VAL A C 1
ATOM 519 O O . VAL A 1 67 ? 4.297 12.953 -20.719 1 71.62 67 VAL A O 1
ATOM 522 N N . ARG A 1 68 ? 3.131 14.18 -22.234 1 64.94 68 ARG A N 1
ATOM 523 C CA . ARG A 1 68 ? 2.613 15.117 -21.25 1 64.94 68 ARG A CA 1
ATOM 524 C C . ARG A 1 68 ? 1.138 15.414 -21.5 1 64.94 68 ARG A C 1
ATOM 526 O O . ARG A 1 68 ? 0.63 15.195 -22.594 1 64.94 68 ARG A O 1
ATOM 533 N N . ILE A 1 69 ? 0.331 15.734 -20.547 1 63.56 69 ILE A N 1
ATOM 534 C CA . ILE A 1 69 ? -1.009 16.297 -20.688 1 63.56 69 ILE A CA 1
ATOM 535 C C . ILE A 1 69 ? -0.936 17.812 -20.625 1 63.56 69 ILE A C 1
ATOM 537 O O . ILE A 1 69 ? -0.393 18.391 -19.672 1 63.56 69 ILE A O 1
ATOM 541 N N . ASN A 1 70 ? -1.363 18.453 -21.641 1 57.94 70 ASN A N 1
ATOM 542 C CA . ASN A 1 70 ? -1.496 19.906 -21.656 1 57.94 70 ASN A CA 1
ATOM 543 C C . ASN A 1 70 ? -2.627 20.375 -20.75 1 57.94 70 ASN A C 1
ATOM 545 O O . ASN A 1 70 ? -3.799 20.109 -21.016 1 57.94 70 ASN A O 1
ATOM 549 N N . LEU A 1 71 ? -2.266 20.922 -19.75 1 54 71 LEU A N 1
ATOM 550 C CA . LEU A 1 71 ? -3.234 21.297 -18.719 1 54 71 LEU A CA 1
ATOM 551 C C . LEU A 1 71 ? -4.207 22.344 -19.25 1 54 71 LEU A C 1
ATOM 553 O O . LEU A 1 71 ? -5.336 22.453 -18.766 1 54 71 LEU A O 1
ATOM 557 N N . SER A 1 72 ? -3.85 23.141 -20.172 1 56.41 72 SER A N 1
ATOM 558 C CA . SER A 1 72 ? -4.746 24.156 -20.719 1 56.41 72 SER A CA 1
ATOM 559 C C . SER A 1 72 ? -5.754 23.547 -21.688 1 56.41 72 SER A C 1
ATOM 561 O O . SER A 1 72 ? -6.906 23.969 -21.75 1 56.41 72 SER A O 1
ATOM 563 N N . THR A 1 73 ? -5.355 22.547 -22.422 1 59.69 73 THR A N 1
ATOM 564 C CA . THR A 1 73 ? -6.25 22.016 -23.453 1 59.69 73 THR A CA 1
ATOM 565 C C . THR A 1 73 ? -6.781 20.641 -23.062 1 59.69 73 THR A C 1
ATOM 567 O O . THR A 1 73 ? -7.777 20.172 -23.625 1 59.69 73 THR A O 1
ATOM 570 N N . GLY A 1 74 ? -6.289 20.094 -21.938 1 56.44 74 GLY A N 1
ATOM 571 C CA . GLY A 1 74 ? -6.633 18.766 -21.469 1 56.44 74 GLY A CA 1
ATOM 572 C C . GLY A 1 74 ? -6.203 17.672 -22.422 1 56.44 74 GLY A C 1
ATOM 573 O O . GLY A 1 74 ? -6.539 16.5 -22.219 1 56.44 74 GLY A O 1
ATOM 574 N N . LYS A 1 75 ? -5.406 17.984 -23.297 1 67.81 75 LYS A N 1
ATOM 575 C CA . LYS A 1 75 ? -5.082 17.016 -24.344 1 67.81 75 LYS A CA 1
ATOM 576 C C . LYS A 1 75 ? -3.73 16.359 -24.078 1 67.81 75 LYS A C 1
ATOM 578 O O . LYS A 1 75 ? -2.797 17.016 -23.609 1 67.81 75 LYS A O 1
ATOM 583 N N . LYS A 1 76 ? -3.566 14.961 -24.312 1 74.75 76 L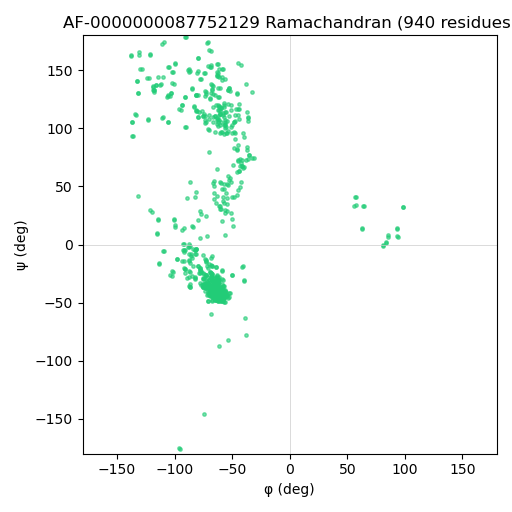YS A N 1
ATOM 584 C CA . LYS A 1 76 ? -2.316 14.219 -24.219 1 74.75 76 LYS A CA 1
ATOM 585 C C . LYS A 1 76 ? -1.399 14.523 -25.406 1 74.75 76 LYS A C 1
ATOM 587 O O . LYS A 1 76 ? -1.844 14.531 -26.547 1 74.75 76 LYS A O 1
ATOM 592 N N . GLU A 1 77 ? -0.174 14.898 -25.109 1 79.75 77 GLU A N 1
ATOM 593 C CA . GLU A 1 77 ? 0.841 15.164 -26.125 1 79.75 77 GLU A CA 1
ATOM 594 C C . GLU A 1 77 ? 2.07 14.281 -25.922 1 79.75 77 GLU A C 1
ATOM 596 O O . GLU A 1 77 ? 2.375 13.883 -24.797 1 79.75 77 GLU A O 1
ATOM 601 N N . ALA A 1 78 ? 2.688 13.828 -27.062 1 78.56 78 ALA A N 1
ATOM 602 C CA . ALA A 1 78 ? 3.904 13.031 -26.969 1 78.56 78 ALA A CA 1
ATOM 603 C C . ALA A 1 78 ? 4.977 13.539 -27.922 1 78.56 78 ALA A C 1
ATOM 605 O O . ALA A 1 78 ? 4.656 14.102 -28.984 1 78.56 78 ALA A O 1
ATOM 606 N N . LYS A 1 79 ? 6.266 13.539 -27.469 1 78 79 LYS A N 1
ATOM 607 C CA . LYS A 1 79 ? 7.398 13.859 -28.328 1 78 79 LYS A CA 1
ATOM 608 C C . LYS A 1 79 ? 8.5 12.82 -28.203 1 78 79 LYS A C 1
ATOM 610 O O . LYS A 1 79 ? 8.555 12.07 -27.234 1 78 79 LYS A O 1
ATOM 615 N N . LEU A 1 80 ? 9.539 12.742 -29.234 1 70.44 80 LEU A N 1
ATOM 616 C CA . LEU A 1 80 ? 10.711 11.867 -29.219 1 70.44 80 LEU A CA 1
ATOM 617 C C . LEU A 1 80 ? 11.695 12.273 -28.141 1 70.44 80 LEU A C 1
ATOM 619 O O . LEU A 1 80 ? 11.812 13.461 -27.812 1 70.44 80 LEU A O 1
ATOM 623 N N . LEU A 1 81 ? 12.539 11.266 -27.641 1 58.19 81 LEU A N 1
ATOM 624 C CA . LEU A 1 81 ? 13.648 11.508 -26.719 1 58.19 81 LEU A CA 1
ATOM 625 C C . LEU A 1 81 ? 14.82 12.164 -27.453 1 58.19 81 LEU A C 1
ATOM 627 O O . LEU A 1 81 ? 15.234 11.703 -28.516 1 58.19 81 LEU A O 1
ATOM 631 N N . ASP A 1 82 ? 15.125 13.383 -27.297 1 47 82 ASP A N 1
ATOM 632 C CA . ASP A 1 82 ? 16.328 14 -27.844 1 47 82 ASP A CA 1
ATOM 633 C C . ASP A 1 82 ? 17.578 13.375 -27.234 1 47 82 ASP A C 1
ATOM 635 O O . ASP A 1 82 ? 17.688 13.234 -26.016 1 47 82 ASP A O 1
ATOM 639 N N . ASN A 1 83 ? 18.375 12.539 -27.953 1 39.03 83 ASN A N 1
ATOM 640 C CA . ASN A 1 83 ? 19.719 12.117 -27.578 1 39.03 83 ASN A CA 1
ATOM 641 C C . ASN A 1 83 ? 20.641 13.312 -27.359 1 39.03 83 ASN A C 1
ATOM 643 O O . ASN A 1 83 ? 21.859 13.172 -27.406 1 39.03 83 ASN A O 1
ATOM 647 N N . ASP A 1 84 ? 20.375 14.477 -27.328 1 31.66 84 ASP A N 1
ATOM 648 C CA . ASP A 1 84 ? 21.531 15.359 -27.359 1 31.66 84 ASP A CA 1
ATOM 649 C C . ASP A 1 84 ? 22.5 15.039 -26.219 1 31.66 84 ASP A C 1
ATOM 651 O O . ASP A 1 84 ? 22.109 15.062 -25.047 1 31.66 84 ASP A O 1
ATOM 655 N N . LYS A 1 85 ? 23.656 14.312 -26.594 1 29.75 85 LYS A N 1
ATOM 656 C CA . LYS A 1 85 ? 24.891 13.961 -25.891 1 29.75 85 LYS A CA 1
ATOM 657 C C . LYS A 1 85 ? 25.359 15.109 -25 1 29.75 85 LYS A C 1
ATOM 659 O O . LYS A 1 85 ? 25.781 14.891 -23.875 1 29.75 85 LYS A O 1
ATOM 664 N N . ASN A 1 86 ? 26 16.172 -25.672 1 24.53 86 ASN A N 1
ATOM 665 C CA . ASN A 1 86 ? 27.312 16.688 -25.281 1 24.53 86 ASN A CA 1
ATOM 666 C C . ASN A 1 86 ? 27.219 17.547 -24.016 1 24.53 86 ASN A C 1
ATOM 668 O O . ASN A 1 86 ? 28.156 18.266 -23.688 1 24.53 86 ASN A O 1
ATOM 672 N N . ASP A 1 87 ? 26.125 17.875 -23.547 1 23.28 87 ASP A N 1
ATOM 673 C CA . ASP A 1 87 ? 26.281 19.172 -22.891 1 23.28 87 ASP A CA 1
ATOM 674 C C . ASP A 1 87 ? 27.188 19.062 -21.672 1 23.28 87 ASP A C 1
ATOM 676 O O . ASP A 1 87 ? 27.031 18.156 -20.859 1 23.28 87 ASP A O 1
ATOM 680 N N . LYS A 1 88 ? 28.484 19.703 -21.859 1 23.14 88 LYS A N 1
ATOM 681 C CA . LYS A 1 88 ? 29.562 20 -20.922 1 23.14 88 LYS A CA 1
ATOM 682 C C . LYS A 1 88 ? 29.031 20.406 -19.562 1 23.14 88 LYS A C 1
ATOM 684 O O . LYS A 1 88 ? 28.281 21.375 -19.453 1 23.14 88 LYS A O 1
ATOM 689 N N . ILE A 1 89 ? 28.703 19.547 -18.828 1 21.5 89 ILE A N 1
ATOM 690 C CA . ILE A 1 89 ? 28.516 19.844 -17.406 1 21.5 89 ILE A CA 1
ATOM 691 C C . ILE A 1 89 ? 29.672 20.719 -16.906 1 21.5 89 ILE A C 1
ATOM 693 O O . ILE A 1 89 ? 30.828 20.281 -16.891 1 21.5 89 ILE A O 1
ATOM 697 N N . VAL A 1 90 ? 29.719 22 -17.547 1 20.23 90 VAL A N 1
ATOM 698 C CA . VAL A 1 90 ? 30.625 23.016 -17.047 1 20.23 90 VAL A CA 1
ATOM 699 C C . VAL A 1 90 ? 30.703 22.922 -15.516 1 20.23 90 VAL A C 1
ATOM 701 O O . VAL A 1 90 ? 29.672 22.891 -14.844 1 20.23 90 VAL A O 1
ATOM 704 N N . GLU A 1 91 ? 31.859 22.391 -15.031 1 21.09 91 GLU A N 1
ATOM 705 C CA . GLU A 1 91 ? 32.5 22.219 -13.727 1 21.09 91 GLU A CA 1
ATOM 706 C C . GLU A 1 91 ? 32.5 23.531 -12.938 1 21.09 91 GLU A C 1
ATOM 708 O O . GLU A 1 91 ? 33.5 24.219 -12.859 1 21.09 91 GLU A O 1
ATOM 713 N N . ASN A 1 92 ? 31.578 24.547 -13.445 1 19.69 92 ASN A N 1
ATOM 714 C CA . ASN A 1 92 ? 31.922 25.844 -12.844 1 19.69 92 ASN A CA 1
ATOM 715 C C . ASN A 1 92 ? 32.094 25.719 -11.336 1 19.69 92 ASN A C 1
ATOM 717 O O . ASN A 1 92 ? 31.266 25.156 -10.648 1 19.69 92 ASN A O 1
ATOM 721 N N . THR A 1 93 ? 33.375 25.766 -10.953 1 19.31 93 THR A N 1
ATOM 722 C CA . THR A 1 93 ? 34.156 25.891 -9.719 1 19.31 93 THR A CA 1
ATOM 723 C C . THR A 1 93 ? 33.594 27 -8.852 1 19.31 93 THR A C 1
ATOM 725 O O . THR A 1 93 ? 33.688 28.188 -9.188 1 19.31 93 THR A O 1
ATOM 728 N N . VAL A 1 94 ? 32.219 27.047 -8.75 1 19.05 94 VAL A N 1
ATOM 729 C CA . VAL A 1 94 ? 31.812 28.203 -7.949 1 19.05 94 VAL A CA 1
ATOM 730 C C . VAL A 1 94 ? 32.688 28.297 -6.703 1 19.05 94 VAL A C 1
ATOM 732 O O . VAL A 1 94 ? 32.781 27.344 -5.922 1 19.05 94 VAL A O 1
ATOM 735 N N . ASP A 1 95 ? 33.812 28.953 -6.926 1 18.98 95 ASP A N 1
ATOM 736 C CA . ASP A 1 95 ? 34.75 29.453 -5.949 1 18.98 95 ASP A CA 1
ATOM 737 C C . ASP A 1 95 ? 34.062 30.094 -4.762 1 18.98 95 ASP A C 1
ATOM 739 O O . ASP A 1 95 ? 33.406 31.125 -4.91 1 18.98 95 ASP A O 1
ATOM 743 N N . VAL A 1 96 ? 33.156 29.297 -4.184 1 18.45 96 VAL A N 1
ATOM 744 C CA . VAL A 1 96 ? 32.531 29.844 -2.975 1 18.45 96 VAL A CA 1
ATOM 745 C C . VAL A 1 96 ? 33.625 30.453 -2.086 1 18.45 96 VAL A C 1
ATOM 747 O O . VAL A 1 96 ? 34.5 29.75 -1.601 1 18.45 96 VAL A O 1
ATOM 750 N N . ASP A 1 97 ? 34.125 31.641 -2.576 1 17.92 97 ASP A N 1
ATOM 751 C CA . ASP A 1 97 ? 34.969 32.562 -1.843 1 17.92 97 ASP A CA 1
ATOM 752 C C . ASP A 1 97 ? 34.625 32.562 -0.356 1 17.92 97 ASP A C 1
ATOM 754 O O . ASP A 1 97 ? 33.469 32.312 0.019 1 17.92 97 ASP A O 1
ATOM 758 N N . GLY A 1 98 ? 35.688 32.438 0.42 1 18.17 98 GLY A N 1
ATOM 759 C CA . GLY A 1 98 ? 36.094 32.312 1.81 1 18.17 98 GLY A CA 1
ATOM 760 C C . GLY A 1 98 ? 35.562 33.438 2.688 1 18.17 98 GLY A C 1
ATOM 761 O O . GLY A 1 98 ? 36.062 34.562 2.637 1 18.17 98 GLY A O 1
ATOM 762 N N . PHE A 1 99 ? 34.188 33.781 2.48 1 16.83 99 PHE A N 1
ATOM 763 C CA . PHE A 1 99 ? 33.844 34.969 3.25 1 16.83 99 PHE A CA 1
ATOM 764 C C . PHE A 1 99 ? 34.344 34.844 4.684 1 16.83 99 PHE A C 1
ATOM 766 O O . PHE A 1 99 ? 34.062 33.875 5.371 1 16.83 99 PHE A O 1
ATOM 773 N N . ALA A 1 100 ? 35.531 35.312 4.859 1 17.62 100 ALA A N 1
ATOM 774 C CA . ALA A 1 100 ? 36.312 35.625 6.066 1 17.62 100 ALA A CA 1
ATOM 775 C C . ALA A 1 100 ? 35.438 36.312 7.117 1 17.62 100 ALA A C 1
ATOM 777 O O . ALA A 1 100 ? 34.906 37.375 6.871 1 17.62 100 ALA A O 1
ATOM 778 N N . VAL A 1 101 ? 34.594 35.469 7.684 1 18.84 101 VAL A N 1
ATOM 779 C CA . VAL A 1 101 ? 33.844 35.938 8.836 1 18.84 101 VAL A CA 1
ATOM 780 C C . VAL A 1 101 ? 34.75 36.719 9.773 1 18.84 101 VAL A C 1
ATOM 782 O O . VAL A 1 101 ? 35.719 36.156 10.305 1 18.84 101 VAL A O 1
ATOM 785 N N . ALA A 1 102 ? 35.062 37.906 9.305 1 17.94 102 ALA A N 1
ATOM 786 C CA . ALA A 1 102 ? 35.844 38.844 10.086 1 17.94 102 ALA A CA 1
ATOM 787 C C . ALA A 1 102 ? 35.375 38.906 11.531 1 17.94 102 ALA A C 1
ATOM 789 O O . ALA A 1 102 ? 34.156 38.812 11.789 1 17.94 102 ALA A O 1
ATOM 790 N N . GLN A 1 103 ? 36.219 38.531 12.406 1 18.27 103 GLN A N 1
ATOM 791 C CA . GLN A 1 103 ? 36.312 38.469 13.859 1 18.27 103 GLN A CA 1
ATOM 792 C C . GLN A 1 103 ? 35.969 39.781 14.516 1 18.27 103 GLN A C 1
ATOM 794 O O . GLN A 1 103 ? 36.219 40 15.703 1 18.27 103 GLN A O 1
ATOM 799 N N . THR A 1 104 ? 35.094 40.594 13.797 1 16.86 104 THR A N 1
ATOM 800 C CA . THR A 1 104 ? 35.219 41.906 14.391 1 16.86 104 THR A CA 1
ATOM 801 C C . THR A 1 104 ? 34.906 41.844 15.891 1 16.86 104 THR A C 1
ATOM 803 O O . THR A 1 104 ? 33.938 41.219 16.312 1 16.86 104 THR A O 1
ATOM 806 N N . SER A 1 105 ? 35.906 42.188 16.719 1 18.81 105 SER A N 1
ATOM 807 C CA . SER A 1 105 ? 36.188 42.344 18.141 1 18.81 105 SER A CA 1
ATOM 808 C C . SER A 1 105 ? 35.25 43.375 18.781 1 18.81 105 SER A C 1
ATOM 810 O O . SER A 1 105 ? 35.438 43.719 19.953 1 18.81 105 SER A O 1
ATOM 812 N N . THR A 1 106 ? 34.094 43.688 18.172 1 17.39 106 THR A N 1
ATOM 813 C CA . THR A 1 106 ? 33.656 44.969 18.703 1 17.39 106 THR A CA 1
ATOM 814 C C . THR A 1 106 ? 33.406 44.875 20.203 1 17.39 106 THR A C 1
ATOM 816 O O . THR A 1 106 ? 32.719 44 20.688 1 17.39 106 THR A O 1
ATOM 819 N N . GLN A 1 107 ? 34.312 45.469 20.984 1 19.42 107 GLN A N 1
ATOM 820 C CA . GLN A 1 107 ? 34.406 45.844 22.391 1 19.42 107 GLN A CA 1
ATOM 821 C C . GLN A 1 107 ? 33.188 46.625 22.875 1 19.42 107 GLN A C 1
ATOM 823 O O . GLN A 1 107 ? 33.062 47.812 22.578 1 19.42 107 GLN A O 1
ATOM 828 N N . LEU A 1 108 ? 32 46.219 22.453 1 17.27 108 LEU A N 1
ATOM 829 C CA . LEU A 1 108 ? 30.938 47.156 22.828 1 17.27 108 LEU A CA 1
ATOM 830 C C . LEU A 1 108 ? 30.938 47.406 24.344 1 17.27 108 LEU A C 1
ATOM 832 O O . LEU A 1 108 ? 30.953 46.438 25.109 1 17.27 108 LEU A O 1
ATOM 836 N N . VAL A 1 109 ? 31.484 48.5 24.672 1 19.09 109 VAL A N 1
ATOM 837 C CA . VAL A 1 109 ? 31.547 49.188 25.953 1 19.09 109 VAL A CA 1
ATOM 838 C C . VAL A 1 109 ? 30.141 49.312 26.531 1 19.09 109 VAL A C 1
ATOM 840 O O . VAL A 1 109 ? 29.219 49.781 25.844 1 19.09 109 VAL A O 1
ATOM 843 N N . ALA A 1 110 ? 29.812 48.469 27.469 1 19.59 110 ALA A N 1
ATOM 844 C CA . ALA A 1 110 ? 28.609 48.375 28.281 1 19.59 110 ALA A CA 1
ATOM 845 C C . ALA A 1 110 ? 28.297 49.656 29 1 19.59 110 ALA A C 1
ATOM 847 O O . ALA A 1 110 ? 28.859 49.938 30.062 1 19.59 110 ALA A O 1
ATOM 848 N N . GLU A 1 111 ? 28.516 50.812 28.234 1 19.81 111 GLU A N 1
ATOM 849 C CA . GLU A 1 111 ? 28.281 51.875 29.203 1 19.81 111 GLU A CA 1
ATOM 850 C C . GLU A 1 111 ? 26.859 51.781 29.766 1 19.81 111 GLU A C 1
ATOM 852 O O . GLU A 1 111 ? 25.938 51.312 29.109 1 19.81 111 GLU A O 1
ATOM 857 N N . GLU A 1 112 ? 26.734 52.062 31.062 1 20.36 112 GLU A N 1
ATOM 858 C CA . GLU A 1 112 ? 25.75 52.062 32.156 1 20.36 112 GLU A CA 1
ATOM 859 C C . GLU A 1 112 ? 24.594 53 31.844 1 20.36 112 GLU A C 1
ATOM 861 O O . GLU A 1 112 ? 24.562 54.156 32.312 1 20.36 112 GLU A O 1
ATOM 866 N N . LEU A 1 113 ? 24.188 53.156 30.531 1 19.97 113 LEU A N 1
ATOM 867 C CA . LEU A 1 113 ? 23.281 54.312 30.531 1 19.97 113 LEU A CA 1
ATOM 868 C C . LEU A 1 113 ? 22.031 54 31.359 1 19.97 113 LEU A C 1
ATOM 870 O O . LEU A 1 113 ? 21.453 52.938 31.25 1 19.97 113 LEU A O 1
ATOM 874 N N . SER A 1 114 ? 21.812 54.75 32.344 1 21.39 114 SER A N 1
ATOM 875 C CA . SER A 1 114 ? 20.828 55 33.375 1 21.39 114 SER A CA 1
ATOM 876 C C . SER A 1 114 ? 19.438 55.25 32.781 1 21.39 114 SER A C 1
ATOM 878 O O . SER A 1 114 ? 18.906 56.344 32.906 1 21.39 114 SER A O 1
ATOM 880 N N . THR A 1 115 ? 19.125 54.531 31.641 1 20.59 115 THR A N 1
ATOM 881 C CA . THR A 1 115 ? 17.906 55.031 31 1 20.59 115 THR A CA 1
ATOM 882 C C . THR A 1 115 ? 16.719 54.875 31.938 1 20.59 115 THR A C 1
ATOM 884 O O . THR A 1 115 ? 16.453 53.812 32.469 1 20.59 115 THR A O 1
ATOM 887 N N . SER A 1 116 ? 16.234 55.875 32.531 1 23.31 116 SER A N 1
ATOM 888 C CA . SER A 1 116 ? 15.039 56.156 33.312 1 23.31 116 SER A CA 1
ATOM 889 C C . SER A 1 116 ? 13.773 55.844 32.531 1 23.31 116 SER A C 1
ATOM 891 O O . SER A 1 116 ? 13.102 56.719 32.031 1 23.31 116 SER A O 1
ATOM 893 N N . VAL A 1 117 ? 13.812 54.75 31.688 1 24.89 117 VAL A N 1
ATOM 894 C CA . VAL A 1 117 ? 12.609 54.594 30.875 1 24.89 117 VAL A CA 1
ATOM 895 C C . VAL A 1 117 ? 11.398 54.375 31.781 1 24.89 117 VAL A C 1
ATOM 897 O O . VAL A 1 117 ? 11.453 53.594 32.719 1 24.89 117 VAL A O 1
ATOM 900 N N . VAL A 1 118 ? 10.492 55.281 31.766 1 27.16 118 VAL A N 1
ATOM 901 C CA . VAL A 1 118 ? 9.141 55.344 32.312 1 27.16 118 VAL A CA 1
ATOM 902 C C . VAL A 1 118 ? 8.312 54.188 31.828 1 27.16 118 VAL A C 1
ATOM 904 O O . VAL A 1 118 ? 8.242 53.938 30.609 1 27.16 118 VAL A O 1
ATOM 907 N N . SER A 1 119 ? 8.195 53.094 32.594 1 24.55 119 SER A N 1
ATOM 908 C CA . SER A 1 119 ? 7.551 51.781 32.531 1 24.55 119 SER A CA 1
ATOM 909 C C . SER A 1 119 ? 6.074 51.906 32.156 1 24.55 119 SER A C 1
ATOM 911 O O . SER A 1 119 ? 5.25 52.25 33.031 1 24.55 119 SER A O 1
ATOM 913 N N . GLU A 1 120 ? 5.645 52.562 31.078 1 27.16 120 GLU A N 1
ATOM 914 C CA . GLU A 1 120 ? 4.215 52.438 30.812 1 27.16 120 GLU A CA 1
ATOM 915 C C . GLU A 1 120 ? 3.811 50.969 30.672 1 27.16 120 GLU A C 1
ATOM 917 O O . GLU A 1 120 ? 4.434 50.219 29.922 1 27.16 120 GLU A O 1
ATOM 922 N N . SER A 1 121 ? 3.045 50.312 31.625 1 27.91 121 SER A N 1
ATOM 923 C CA . SER A 1 121 ? 2.451 49 31.906 1 27.91 121 SER A CA 1
ATOM 924 C C . SER A 1 121 ? 1.621 48.531 30.719 1 27.91 121 SER A C 1
ATOM 926 O O . SER A 1 121 ? 0.518 49 30.484 1 27.91 121 SER A O 1
ATOM 928 N N . GLN A 1 122 ? 2.057 48.406 29.5 1 30.58 122 GLN A N 1
ATOM 929 C CA . GLN A 1 122 ? 1.217 47.719 28.531 1 30.58 122 GLN A CA 1
ATOM 930 C C . GLN A 1 122 ? 0.729 46.375 29.078 1 30.58 122 GLN A C 1
ATOM 932 O O . GLN A 1 122 ? 1.533 45.531 29.469 1 30.58 122 GLN A O 1
ATOM 937 N N . GLU A 1 123 ? -0.465 46.219 29.672 1 31.39 123 GLU A N 1
ATOM 938 C CA . GLU A 1 123 ? -1.217 45.062 30.109 1 31.39 123 GLU A CA 1
ATOM 939 C C . GLU A 1 123 ? -1.136 43.906 29.078 1 31.39 123 GLU A C 1
ATOM 941 O O . GLU A 1 123 ? -1.688 44.031 27.984 1 31.39 123 GLU A O 1
ATOM 946 N N . GLU A 1 124 ? -0.08 43.25 28.812 1 37.09 124 GLU A N 1
ATOM 947 C CA . GLU A 1 124 ? -0.071 41.906 28.234 1 37.09 124 GLU A CA 1
ATOM 948 C C . GLU A 1 124 ? -1.24 41.062 28.75 1 37.09 124 GLU A C 1
ATOM 950 O O . GLU A 1 124 ? -1.326 40.781 29.938 1 37.09 124 GLU A O 1
ATOM 955 N N . GLN A 1 125 ? -2.436 41.188 28.328 1 37.84 125 GLN A N 1
ATOM 956 C CA . GLN A 1 125 ? -3.527 40.312 28.75 1 37.84 125 GLN A CA 1
ATOM 957 C C . GLN A 1 125 ? -3.053 38.875 28.906 1 37.84 125 GLN A C 1
ATOM 959 O O . GLN A 1 125 ? -2.762 38.188 27.922 1 37.84 125 GLN A O 1
ATOM 964 N N . GLU A 1 126 ? -2.303 38.406 29.844 1 41.41 126 GLU A N 1
ATOM 965 C CA . GLU A 1 126 ? -2.062 37.062 30.344 1 41.41 126 GLU A CA 1
ATOM 966 C C . GLU A 1 126 ? -3.309 36.188 30.188 1 41.41 126 GLU A C 1
ATOM 968 O O . GLU A 1 126 ? -4.305 36.406 30.875 1 41.41 126 GLU A O 1
ATOM 973 N N . ILE A 1 127 ? -3.701 35.719 29.078 1 48.53 127 ILE A N 1
ATOM 974 C CA . ILE A 1 127 ? -4.75 34.719 29.031 1 48.53 127 ILE A CA 1
ATOM 975 C C . ILE A 1 127 ? -4.617 33.781 30.219 1 48.53 127 ILE A C 1
ATOM 977 O O . ILE A 1 127 ? -3.566 33.156 30.422 1 48.53 127 ILE A O 1
ATOM 981 N N . GLN A 1 128 ? -5.449 33.781 31.188 1 56.56 128 GLN A N 1
ATOM 982 C CA . GLN A 1 128 ? -5.504 32.969 32.406 1 56.56 128 GLN A CA 1
ATOM 983 C C . GLN A 1 128 ? -5.453 31.5 32.062 1 56.56 128 GLN A C 1
ATOM 985 O O . GLN A 1 128 ? -5.957 31.062 31.031 1 56.56 128 GLN A O 1
ATOM 990 N N . PRO A 1 129 ? -4.637 30.703 32.719 1 63.69 129 PRO A N 1
ATOM 991 C CA . PRO A 1 129 ? -4.469 29.266 32.531 1 63.69 129 PRO A CA 1
ATOM 992 C C . PRO A 1 129 ? -5.793 28.547 32.281 1 63.69 129 PRO A C 1
ATOM 994 O O . PRO A 1 129 ? -5.852 27.594 31.5 1 63.69 129 PRO A O 1
ATOM 997 N N . VAL A 1 130 ? -6.883 29.016 32.844 1 65.94 130 VAL A N 1
ATOM 998 C CA . VAL A 1 130 ? -8.172 28.344 32.719 1 65.94 130 VAL A CA 1
ATOM 999 C C . VAL A 1 130 ? -8.758 28.578 31.344 1 65.94 130 VAL A C 1
ATOM 1001 O O . VAL A 1 130 ? -9.305 27.656 30.719 1 65.94 130 VAL A O 1
ATOM 1004 N N . GLU A 1 131 ? -8.555 29.75 30.828 1 74.69 131 GLU A N 1
ATOM 1005 C CA . GLU A 1 131 ? -9.086 30.094 29.5 1 74.69 131 GLU A CA 1
ATOM 1006 C C . GLU A 1 131 ? -8.352 29.328 28.406 1 74.69 131 GLU A C 1
ATOM 1008 O O . GLU A 1 131 ? -8.969 28.859 27.438 1 74.69 131 GLU A O 1
ATOM 1013 N N . GLU A 1 132 ? -7.145 29.188 28.734 1 80.44 132 GLU A N 1
ATOM 1014 C CA . GLU A 1 132 ? -6.352 28.453 27.766 1 80.44 132 GLU A CA 1
ATOM 1015 C C . GLU A 1 132 ? -6.758 26.984 27.734 1 80.44 132 GLU A C 1
ATOM 1017 O O . GLU A 1 132 ? -6.867 26.391 26.656 1 80.44 132 GLU A O 1
ATOM 1022 N N . SER A 1 133 ? -7.004 26.453 28.891 1 82.88 133 SER A N 1
ATOM 1023 C CA . SER A 1 133 ? -7.41 25.047 28.984 1 82.88 133 SER A CA 1
ATOM 1024 C C . SER A 1 133 ? -8.758 24.812 28.297 1 82.88 133 SER A C 1
ATOM 1026 O O . SER A 1 133 ? -8.961 23.797 27.656 1 82.88 133 SER A O 1
ATOM 1028 N N . GLU A 1 134 ? -9.594 25.797 28.438 1 86.5 134 GLU A N 1
ATOM 1029 C CA . GLU A 1 134 ? -10.914 25.688 27.812 1 86.5 134 GLU A CA 1
ATOM 1030 C C . GLU A 1 134 ? -10.805 25.75 26.281 1 86.5 134 GLU A C 1
ATOM 1032 O O . GLU A 1 134 ? -11.5 25.031 25.578 1 86.5 134 GLU A O 1
ATOM 1037 N N . ARG A 1 135 ? -9.984 26.625 25.906 1 85.88 135 ARG A N 1
ATOM 1038 C CA . ARG A 1 135 ? -9.789 26.766 24.469 1 85.88 135 ARG A CA 1
ATOM 1039 C C . ARG A 1 135 ? -9.227 25.469 23.859 1 85.88 135 ARG A C 1
ATOM 1041 O O . ARG A 1 135 ? -9.688 25.016 22.812 1 85.88 135 ARG A O 1
ATOM 1048 N N . ILE A 1 136 ? -8.312 24.922 24.562 1 86.81 136 ILE A N 1
ATOM 1049 C CA . ILE A 1 136 ? -7.695 23.688 24.094 1 86.81 136 ILE A CA 1
ATOM 1050 C C . ILE A 1 136 ? -8.734 22.562 24.094 1 86.81 136 ILE A C 1
ATOM 1052 O O . ILE A 1 136 ? -8.797 21.781 23.141 1 86.81 136 ILE A O 1
ATOM 1056 N N . ALA A 1 137 ? -9.477 22.562 25.125 1 90.94 137 ALA A N 1
ATOM 1057 C CA . ALA A 1 137 ? -10.5 21.531 25.234 1 90.94 137 ALA A CA 1
ATOM 1058 C C . ALA A 1 137 ? -11.5 21.609 24.078 1 90.94 137 ALA A C 1
ATOM 1060 O O . ALA A 1 137 ? -11.93 20.594 23.547 1 90.94 137 ALA A O 1
ATOM 1061 N N . GLU A 1 138 ? -11.875 22.781 23.75 1 90.75 138 GLU A N 1
ATOM 1062 C CA . GLU A 1 138 ? -12.797 22.953 22.625 1 90.75 138 GLU A CA 1
ATOM 1063 C C . GLU A 1 138 ? -12.18 22.484 21.312 1 90.75 138 GLU A C 1
ATOM 1065 O O . GLU A 1 138 ? -12.859 21.859 20.5 1 90.75 138 GLU A O 1
ATOM 1070 N N . SER A 1 139 ? -10.977 22.812 21.203 1 90.75 139 SER A N 1
ATOM 1071 C CA . SER A 1 139 ? -10.273 22.375 19.984 1 90.75 139 SER A CA 1
ATOM 1072 C C . SER A 1 139 ? -10.211 20.859 19.906 1 90.75 139 SER A C 1
ATOM 1074 O O . SER A 1 139 ? -10.461 20.281 18.844 1 90.75 139 SER A O 1
ATOM 1076 N N . LEU A 1 140 ? -9.891 20.219 20.984 1 92.06 140 LEU A N 1
ATOM 1077 C CA . LEU A 1 140 ? -9.812 18.766 21.031 1 92.06 140 LEU A CA 1
ATOM 1078 C C . LEU A 1 140 ? -11.18 18.141 20.828 1 92.06 140 LEU A C 1
ATOM 1080 O O . LEU A 1 140 ? -11.297 17.094 20.188 1 92.06 140 LEU A O 1
ATOM 1084 N N . TYR A 1 141 ? -12.141 18.828 21.406 1 91.94 141 TYR A N 1
ATOM 1085 C CA . TYR A 1 141 ? -13.508 18.375 21.219 1 91.94 141 TYR A CA 1
ATOM 1086 C C . TYR A 1 141 ? -13.859 18.312 19.734 1 91.94 141 TYR A C 1
ATOM 1088 O O . TYR A 1 141 ? -14.461 17.344 19.281 1 91.94 141 TYR A O 1
ATOM 1096 N N . ASN A 1 142 ? -13.531 19.297 18.984 1 91.81 142 ASN A N 1
ATOM 1097 C CA . ASN A 1 142 ? -13.844 19.344 17.562 1 91.81 142 ASN A CA 1
ATOM 1098 C C . ASN A 1 142 ? -13.164 18.219 16.797 1 91.81 142 ASN A C 1
ATOM 1100 O O . ASN A 1 142 ? -13.742 17.672 15.852 1 91.81 142 ASN A O 1
ATOM 1104 N N . VAL A 1 143 ? -11.984 17.891 17.219 1 91.44 143 VAL A N 1
ATOM 1105 C CA . VAL A 1 143 ? -11.281 16.766 16.609 1 91.44 143 VAL A CA 1
ATOM 1106 C C . VAL A 1 143 ? -12.008 15.461 16.938 1 91.44 143 VAL A C 1
ATOM 1108 O O . VAL A 1 143 ? -12.281 14.656 16.031 1 91.44 143 VAL A O 1
ATOM 1111 N N . LEU A 1 144 ? -12.312 15.312 18.203 1 91.69 144 LEU A N 1
ATOM 1112 C CA . LEU A 1 144 ? -12.945 14.078 18.672 1 91.69 144 LEU A CA 1
ATOM 1113 C C . LEU A 1 144 ? -14.32 13.898 18.047 1 91.69 144 LEU A C 1
ATOM 1115 O O . LEU A 1 144 ? -14.727 12.781 17.734 1 91.69 144 LEU A O 1
ATOM 1119 N N . ALA A 1 145 ? -14.984 14.969 17.859 1 88.69 145 ALA A N 1
ATOM 1120 C CA . ALA A 1 145 ? -16.328 14.945 17.281 1 88.69 145 ALA A CA 1
ATOM 1121 C C . ALA A 1 145 ? -16.281 14.539 15.812 1 88.69 145 ALA A C 1
ATOM 1123 O O . ALA A 1 145 ? -17.281 14.109 15.25 1 88.69 145 ALA A O 1
ATOM 1124 N N . SER A 1 146 ? -15.172 14.75 15.203 1 86.56 146 SER A N 1
ATOM 1125 C CA . SER A 1 146 ? -15.039 14.453 13.781 1 86.56 146 SER A CA 1
ATOM 1126 C C . SER A 1 146 ? -14.758 12.969 13.547 1 86.56 146 SER A C 1
ATOM 1128 O O . SER A 1 146 ? -14.781 12.5 12.406 1 86.56 146 SER A O 1
ATOM 1130 N N . LEU A 1 147 ? -14.578 12.227 14.594 1 87.06 147 LEU A N 1
ATOM 1131 C CA . LEU A 1 147 ? -14.328 10.797 14.469 1 87.06 147 LEU A CA 1
ATOM 1132 C C . LEU A 1 147 ? -15.602 10.047 14.086 1 87.06 147 LEU A C 1
ATOM 1134 O O . LEU A 1 147 ? -16.703 10.5 14.398 1 87.06 147 LEU A O 1
ATOM 1138 N N . PRO A 1 148 ? -15.445 8.969 13.336 1 80.62 148 PRO A N 1
ATOM 1139 C CA . PRO A 1 148 ? -16.641 8.203 12.953 1 80.62 148 PRO A CA 1
ATOM 1140 C C . PRO A 1 148 ? -17.453 7.738 14.156 1 80.62 148 PRO A C 1
ATOM 1142 O O . PRO A 1 148 ? -18.688 7.777 14.117 1 80.62 148 PRO A O 1
ATOM 1145 N N . GLU A 1 149 ? -16.797 7.281 15.227 1 81 149 GLU A N 1
ATOM 1146 C CA . GLU A 1 149 ? -17.438 6.906 16.484 1 81 149 GLU A CA 1
ATOM 1147 C C . GLU A 1 149 ? -16.859 7.703 17.656 1 81 149 GLU A C 1
ATOM 1149 O O . GLU A 1 149 ? -15.711 7.484 18.047 1 81 149 GLU A O 1
ATOM 1154 N N . PRO A 1 150 ? -17.703 8.633 18.125 1 78.06 150 PRO A N 1
ATOM 1155 C CA . PRO A 1 150 ? -17.156 9.414 19.234 1 78.06 150 PRO A CA 1
ATOM 1156 C C . PRO A 1 150 ? -16.812 8.555 20.438 1 78.06 150 PRO A C 1
ATOM 1158 O O . PRO A 1 150 ? -17.578 7.652 20.797 1 78.06 150 PRO A O 1
ATOM 1161 N N . PRO A 1 151 ? -15.688 8.805 20.953 1 83.94 151 PRO A N 1
ATOM 1162 C CA . PRO A 1 151 ? -15.258 7.984 22.094 1 83.94 151 PRO A CA 1
ATOM 1163 C C . PRO A 1 151 ? -16.078 8.227 23.359 1 83.94 151 PRO A C 1
ATOM 1165 O O . PRO A 1 151 ? -16.672 9.297 23.5 1 83.94 151 PRO A O 1
ATOM 1168 N N . VAL A 1 152 ? -16.141 7.191 24.203 1 87.19 152 VAL A N 1
ATOM 1169 C CA . VAL A 1 152 ? -16.906 7.234 25.453 1 87.19 152 VAL A CA 1
ATOM 1170 C C . VAL A 1 152 ? -15.969 7.039 26.641 1 87.19 152 VAL A C 1
ATOM 1172 O O . VAL A 1 152 ? -15.055 6.215 26.594 1 87.19 152 VAL A O 1
ATOM 1175 N N . LEU A 1 153 ? -16.125 7.855 27.609 1 89.94 153 LEU A N 1
ATOM 1176 C CA . LEU A 1 153 ? -15.406 7.719 28.875 1 89.94 153 LEU A CA 1
ATOM 1177 C C . LEU A 1 153 ? -16.344 7.84 30.062 1 89.94 153 LEU A C 1
ATOM 1179 O O . LEU A 1 153 ? -17.203 8.727 30.094 1 89.94 153 LEU A O 1
ATOM 1183 N N . ASP A 1 154 ? -16.203 6.871 30.953 1 87.88 154 ASP A N 1
ATOM 1184 C CA . ASP A 1 154 ? -17.016 6.863 32.188 1 87.88 154 ASP A CA 1
ATOM 1185 C C . ASP A 1 154 ? -18.5 6.902 31.844 1 87.88 154 ASP A C 1
ATOM 1187 O O . ASP A 1 154 ? -19.266 7.641 32.469 1 87.88 154 ASP A O 1
ATOM 1191 N N . GLY A 1 155 ? -18.922 6.297 30.75 1 86.25 155 GLY A N 1
ATOM 1192 C CA . GLY A 1 155 ? -20.328 6.117 30.375 1 86.25 155 GLY A CA 1
ATOM 1193 C C . GLY A 1 155 ? -20.906 7.32 29.672 1 86.25 155 GLY A C 1
ATOM 1194 O O . GLY A 1 155 ? -22.109 7.363 29.391 1 86.25 155 GLY A O 1
ATOM 1195 N N . MET A 1 156 ? -20.125 8.352 29.438 1 89.75 156 MET A N 1
ATOM 1196 C CA . MET A 1 156 ? -20.594 9.562 28.766 1 89.75 156 MET A CA 1
ATOM 1197 C C . MET A 1 156 ? -19.812 9.789 27.469 1 89.75 156 MET A C 1
ATOM 1199 O O . MET A 1 156 ? -18.594 9.641 27.438 1 89.75 156 MET A O 1
ATOM 1203 N N . ASN A 1 157 ? -20.625 10.141 26.484 1 88.06 157 ASN A N 1
ATOM 1204 C CA . ASN A 1 157 ? -19.922 10.516 25.25 1 88.06 157 ASN A CA 1
ATOM 1205 C C . ASN A 1 157 ? -19.625 12.008 25.219 1 88.06 157 ASN A C 1
ATOM 1207 O O . ASN A 1 157 ? -20.016 12.75 26.125 1 88.06 157 ASN A O 1
ATOM 1211 N N . ILE A 1 158 ? -18.984 12.43 24.203 1 90.12 158 ILE A N 1
ATOM 1212 C CA . ILE A 1 158 ? -18.453 13.789 24.156 1 90.12 158 ILE A CA 1
ATOM 1213 C C . ILE A 1 158 ? -19.609 14.781 24.016 1 90.12 158 ILE A C 1
ATOM 1215 O O . ILE A 1 158 ? -19.547 15.891 24.562 1 90.12 158 ILE A O 1
ATOM 1219 N N . GLN A 1 159 ? -20.688 14.453 23.328 1 87.94 159 GLN A N 1
ATOM 1220 C CA . GLN A 1 159 ? -21.844 15.344 23.172 1 87.94 159 GLN A CA 1
ATOM 1221 C C . GLN A 1 159 ? -22.594 15.508 24.484 1 87.94 159 GLN A C 1
ATOM 1223 O O . GLN A 1 159 ? -22.984 16.625 24.844 1 87.94 159 GLN A O 1
ATOM 1228 N N . GLN A 1 160 ? -22.719 14.445 25.172 1 89.69 160 GLN A N 1
ATOM 1229 C CA . GLN A 1 160 ? -23.344 14.477 26.484 1 89.69 160 GLN A CA 1
ATOM 1230 C C . GLN A 1 160 ? -22.531 15.305 27.469 1 89.69 160 GLN A C 1
ATOM 1232 O O . GLN A 1 160 ? -23.078 16.094 28.234 1 89.69 160 GLN A O 1
ATOM 1237 N N . ALA A 1 161 ? -21.281 15.086 27.406 1 91.56 161 ALA A N 1
ATOM 1238 C CA . ALA A 1 161 ? -20.375 15.828 28.281 1 91.56 161 ALA A CA 1
ATOM 1239 C C . ALA A 1 161 ? -20.453 17.328 28.016 1 91.56 161 ALA A C 1
ATOM 1241 O O . ALA A 1 161 ? -20.469 18.141 28.953 1 91.56 161 ALA A O 1
ATOM 1242 N N . TYR A 1 162 ? -20.531 17.672 26.75 1 89.75 162 TYR A N 1
ATOM 1243 C CA . TYR A 1 162 ? -20.609 19.062 26.344 1 89.75 162 TYR A CA 1
ATOM 1244 C C . TYR A 1 162 ? -21.875 19.719 26.891 1 89.75 162 TYR A C 1
ATOM 1246 O O . TYR A 1 162 ? -21.844 20.891 27.297 1 89.75 162 TYR A O 1
ATOM 1254 N N . SER A 1 163 ? -22.922 18.969 26.969 1 89.94 163 SER A N 1
ATOM 1255 C CA . SER A 1 163 ? -24.219 19.516 27.359 1 89.94 163 SER A CA 1
ATOM 1256 C C . SER A 1 163 ? -24.391 19.469 28.875 1 89.94 163 SER A C 1
ATOM 1258 O O . SER A 1 163 ? -24.984 20.375 29.469 1 89.94 163 SER A O 1
ATOM 1260 N N . LYS A 1 164 ? -23.812 18.578 29.547 1 91.06 164 LYS A N 1
ATOM 1261 C CA . LYS A 1 164 ? -24.141 18.297 30.938 1 91.06 164 LYS A CA 1
ATOM 1262 C C . LYS A 1 164 ? -23.094 18.906 31.875 1 91.06 164 LYS A C 1
ATOM 1264 O O . LYS A 1 164 ? -23.406 19.25 33.031 1 91.06 164 LYS A O 1
ATOM 1269 N N . LEU A 1 165 ? -21.938 19.078 31.469 1 92.44 165 LEU A N 1
ATOM 1270 C CA . LEU A 1 165 ? -20.859 19.484 32.375 1 92.44 165 LEU A CA 1
ATOM 1271 C C . LEU A 1 165 ? -20.594 20.984 32.281 1 92.44 165 LEU A C 1
ATOM 1273 O O . LEU A 1 165 ? -20.906 21.609 31.266 1 92.44 165 LEU A O 1
ATOM 1277 N N . SER A 1 166 ? -20.047 21.469 33.375 1 92.12 166 SER A N 1
ATOM 1278 C CA . SER A 1 166 ? -19.578 22.844 33.344 1 92.12 166 SER A CA 1
ATOM 1279 C C . SER A 1 166 ? -18.375 23 32.438 1 92.12 166 SER A C 1
ATOM 1281 O O . SER A 1 166 ? -17.766 22 32.031 1 92.12 166 SER A O 1
ATOM 1283 N N . LYS A 1 167 ? -18.016 24.219 32.094 1 91.38 167 LYS A N 1
ATOM 1284 C CA . LYS A 1 167 ? -16.891 24.469 31.188 1 91.38 167 LYS A CA 1
ATOM 1285 C C . LYS A 1 167 ? -15.594 23.891 31.75 1 91.38 167 LYS A C 1
ATOM 1287 O O . LYS A 1 167 ? -14.805 23.297 31 1 91.38 167 LYS A O 1
ATOM 1292 N N . GLU A 1 168 ? -15.406 24.016 33 1 92.06 168 GLU A N 1
ATOM 1293 C CA . GLU A 1 168 ? -14.195 23.5 33.656 1 92.06 168 GLU A CA 1
ATOM 1294 C C . GLU A 1 168 ? -14.195 21.984 33.688 1 92.06 168 GLU A C 1
ATOM 1296 O O . GLU A 1 168 ? -13.18 21.344 33.406 1 92.06 168 GLU A O 1
ATOM 1301 N N . GLU A 1 169 ? -15.367 21.422 34.031 1 92.5 169 GLU A N 1
ATOM 1302 C CA . GLU A 1 169 ? -15.5 19.969 34.094 1 92.5 169 GLU A CA 1
ATOM 1303 C C . GLU A 1 169 ? -15.367 19.359 32.719 1 92.5 169 GLU A C 1
ATOM 1305 O O . GLU A 1 169 ? -14.812 18.266 32.562 1 92.5 169 GLU A O 1
ATOM 1310 N N . PHE A 1 170 ? -15.906 20.047 31.812 1 93.38 170 PHE A N 1
ATOM 1311 C CA . PHE A 1 170 ? -15.828 19.625 30.422 1 93.38 170 PHE A CA 1
ATOM 1312 C C . PHE A 1 170 ? -14.383 19.594 29.953 1 93.38 170 PHE A C 1
ATOM 1314 O O . PHE A 1 170 ? -13.945 18.609 29.328 1 93.38 170 PHE A O 1
ATOM 1321 N N . ALA A 1 171 ? -13.68 20.641 30.234 1 93.56 171 ALA A N 1
ATOM 1322 C CA . ALA A 1 171 ? -12.273 20.703 29.859 1 93.56 171 ALA A CA 1
ATOM 1323 C C . ALA A 1 171 ? -11.484 19.562 30.484 1 93.56 171 ALA A C 1
ATOM 1325 O O . ALA A 1 171 ? -10.648 18.938 29.812 1 93.56 171 ALA A O 1
ATOM 1326 N N . ALA A 1 172 ? -11.773 19.25 31.703 1 92.94 172 ALA A N 1
ATOM 1327 C CA . ALA A 1 172 ? -11.109 18.141 32.375 1 92.94 172 ALA A CA 1
ATOM 1328 C C . ALA A 1 172 ? -11.484 16.812 31.766 1 92.94 172 ALA A C 1
ATOM 1330 O O . ALA A 1 172 ? -10.633 15.93 31.594 1 92.94 172 ALA A O 1
ATOM 1331 N N . TYR A 1 173 ? -12.734 16.688 31.453 1 93.38 173 TYR A N 1
ATOM 1332 C CA . TYR A 1 173 ? -13.234 15.469 30.844 1 93.38 173 TYR A CA 1
ATOM 1333 C C . TYR A 1 173 ? -12.578 15.227 29.5 1 93.38 173 TYR A C 1
ATOM 1335 O O . TYR A 1 173 ? -12.094 14.125 29.219 1 93.38 173 TYR A O 1
ATOM 1343 N N . ILE A 1 174 ? -12.539 16.25 28.688 1 93.12 174 ILE A N 1
ATOM 1344 C CA . ILE A 1 174 ? -11.977 16.141 27.359 1 93.12 174 ILE A CA 1
ATOM 1345 C C . ILE A 1 174 ? -10.484 15.836 27.453 1 93.12 174 ILE A C 1
ATOM 1347 O O . ILE A 1 174 ? -9.953 15.039 26.672 1 93.12 174 ILE A O 1
ATOM 1351 N N . SER A 1 175 ? -9.844 16.5 28.344 1 92.75 175 SER A N 1
ATOM 1352 C CA . SER A 1 175 ? -8.414 16.25 28.547 1 92.75 175 SER A CA 1
ATOM 1353 C C . SER A 1 175 ? -8.148 14.805 28.922 1 92.75 175 SER A C 1
ATOM 1355 O O . SER A 1 175 ? -7.219 14.18 28.406 1 92.75 175 SER A O 1
ATOM 1357 N N . LYS A 1 176 ? -8.945 14.312 29.828 1 93.12 176 LYS A N 1
ATOM 1358 C CA . LYS A 1 176 ? -8.82 12.922 30.234 1 93.12 176 LYS A CA 1
ATOM 1359 C C . LYS A 1 176 ? -9.094 11.969 29.078 1 93.12 176 LYS A C 1
ATOM 1361 O O . LYS A 1 176 ? -8.359 11.008 28.875 1 93.12 176 LYS A O 1
ATOM 1366 N N . LEU A 1 177 ? -10.125 12.234 28.422 1 93.06 177 LEU A N 1
ATOM 1367 C CA . LEU A 1 177 ? -10.5 11.43 27.266 1 93.06 177 LEU A CA 1
ATOM 1368 C C . LEU A 1 177 ? -9.406 11.453 26.203 1 93.06 177 LEU A C 1
ATOM 1370 O O . LEU A 1 177 ? -9.07 10.414 25.625 1 93.06 177 LEU A O 1
ATOM 1374 N N . TRP A 1 178 ? -8.938 12.609 25.938 1 92.25 178 TRP A N 1
ATOM 1375 C CA . TRP A 1 178 ? -7.887 12.781 24.938 1 92.25 178 TRP A CA 1
ATOM 1376 C C . TRP A 1 178 ? -6.641 11.992 25.328 1 92.25 178 TRP A C 1
ATOM 1378 O O . TRP A 1 178 ? -6.051 11.305 24.484 1 92.25 178 TRP A O 1
ATOM 1388 N N . LYS A 1 179 ? -6.234 12.062 26.547 1 92.25 179 LYS A N 1
ATOM 1389 C CA . LYS A 1 179 ? -5.066 11.336 27.031 1 92.25 179 LYS A CA 1
ATOM 1390 C C . LYS A 1 179 ? -5.254 9.828 26.859 1 92.25 179 LYS A C 1
ATOM 1392 O O . LYS A 1 179 ? -4.328 9.125 26.438 1 92.25 179 LYS A O 1
ATOM 1397 N N . ALA A 1 180 ? -6.414 9.383 27.156 1 91.88 180 ALA A N 1
ATOM 1398 C CA . ALA A 1 180 ? -6.723 7.961 26.984 1 91.88 180 ALA A CA 1
ATOM 1399 C C . ALA A 1 180 ? -6.629 7.547 25.531 1 91.88 180 ALA A C 1
ATOM 1401 O O . ALA A 1 180 ? -6.07 6.496 25.203 1 91.88 180 ALA A O 1
ATOM 1402 N N . ARG A 1 181 ? -7.148 8.344 24.734 1 90.69 181 ARG A N 1
ATOM 1403 C CA . ARG A 1 181 ? -7.125 8.055 23.312 1 90.69 181 ARG A CA 1
ATOM 1404 C C . ARG A 1 181 ? -5.699 8.062 22.766 1 90.69 181 ARG A C 1
ATOM 1406 O O . ARG A 1 181 ? -5.328 7.211 21.953 1 90.69 181 ARG A O 1
ATOM 1413 N N . GLN A 1 182 ? -4.938 9.07 23.172 1 90 182 GLN A N 1
ATOM 1414 C CA . GLN A 1 182 ? -3.541 9.156 22.75 1 90 182 GLN A CA 1
ATOM 1415 C C . GLN A 1 182 ? -2.762 7.914 23.172 1 90 182 GLN A C 1
ATOM 1417 O O . GLN A 1 182 ? -1.922 7.414 22.422 1 90 182 GLN A O 1
ATOM 1422 N N . ALA A 1 183 ? -3.018 7.43 24.328 1 91.69 183 ALA A N 1
ATOM 1423 C CA . ALA A 1 183 ? -2.371 6.219 24.812 1 91.69 183 ALA A CA 1
ATOM 1424 C C . ALA A 1 183 ? -2.75 5.008 23.969 1 91.69 183 ALA A C 1
ATOM 1426 O O . ALA A 1 183 ? -1.901 4.172 23.656 1 91.69 183 ALA A O 1
ATOM 1427 N N . GLU A 1 184 ? -4.023 4.98 23.641 1 90.44 184 GLU A N 1
ATOM 1428 C CA . GLU A 1 184 ? -4.504 3.896 22.797 1 90.44 184 GLU A CA 1
ATOM 1429 C C . GLU A 1 184 ? -3.838 3.932 21.422 1 90.44 184 GLU A C 1
ATOM 1431 O O . GLU A 1 184 ? -3.447 2.893 20.891 1 90.44 184 GLU A O 1
ATOM 1436 N N . LEU A 1 185 ? -3.746 5.082 20.859 1 89.31 185 LEU A N 1
ATOM 1437 C CA . LEU A 1 185 ? -3.121 5.246 19.547 1 89.31 185 LEU A CA 1
ATOM 1438 C C . LEU A 1 185 ? -1.64 4.891 19.609 1 89.31 185 LEU A C 1
ATOM 1440 O O . LEU A 1 185 ? -1.105 4.289 18.672 1 89.31 185 LEU A O 1
ATOM 1444 N N . LYS A 1 186 ? -1.003 5.25 20.641 1 88.81 186 LYS A N 1
ATOM 1445 C CA . LYS A 1 186 ? 0.405 4.914 20.828 1 88.81 186 LYS A CA 1
ATOM 1446 C C . LYS A 1 186 ? 0.606 3.402 20.891 1 88.81 186 LYS A C 1
ATOM 1448 O O . LYS A 1 186 ? 1.505 2.867 20.234 1 88.81 186 LYS A O 1
ATOM 1453 N N . GLU A 1 187 ? -0.243 2.787 21.641 1 90.75 187 GLU A N 1
ATOM 1454 C CA . GLU A 1 187 ? -0.173 1.333 21.75 1 90.75 187 GLU A CA 1
ATOM 1455 C C . GLU A 1 187 ? -0.419 0.665 20.406 1 90.75 187 GLU A C 1
ATOM 1457 O O . GLU A 1 187 ? 0.279 -0.283 20.031 1 90.75 187 GLU A O 1
ATOM 1462 N N . ALA A 1 188 ? -1.391 1.154 19.734 1 88.38 188 ALA A N 1
ATOM 1463 C CA . ALA A 1 188 ? -1.707 0.606 18.422 1 88.38 188 ALA A CA 1
ATOM 1464 C C . ALA A 1 188 ? -0.538 0.785 17.453 1 88.38 188 ALA A C 1
ATOM 1466 O O . ALA A 1 188 ? -0.205 -0.129 16.703 1 88.38 188 ALA A O 1
ATOM 1467 N N . SER A 1 189 ? 0.066 1.917 17.516 1 87.19 189 SER A N 1
ATOM 1468 C CA . SER A 1 189 ? 1.206 2.197 16.656 1 87.19 189 SER A CA 1
ATOM 1469 C C . SER A 1 189 ? 2.387 1.287 16.984 1 87.19 189 SER A C 1
ATOM 1471 O O . SER A 1 189 ? 3.08 0.812 16.078 1 87.19 189 SER A O 1
ATOM 1473 N N . GLU A 1 190 ? 2.611 1.036 18.188 1 86.81 190 GLU A N 1
ATOM 1474 C CA . GLU A 1 190 ? 3.678 0.139 18.625 1 86.81 190 GLU A CA 1
ATOM 1475 C C . GLU A 1 190 ? 3.406 -1.296 18.188 1 86.81 190 GLU A C 1
ATOM 1477 O O . GLU A 1 190 ? 4.324 -2.008 17.766 1 86.81 190 GLU A O 1
ATOM 1482 N N . ALA A 1 191 ? 2.172 -1.619 18.312 1 87.06 191 ALA A N 1
ATOM 1483 C CA . ALA A 1 191 ? 1.79 -2.965 17.891 1 87.06 191 ALA A CA 1
ATOM 1484 C C . ALA A 1 191 ? 2.051 -3.164 16.406 1 87.06 191 ALA A C 1
ATOM 1486 O O . ALA A 1 191 ? 2.543 -4.215 15.992 1 87.06 191 ALA A O 1
ATOM 1487 N N . ILE A 1 192 ? 1.769 -2.203 15.617 1 83.5 192 ILE A N 1
ATOM 1488 C CA . ILE A 1 192 ? 1.973 -2.275 14.172 1 83.5 192 ILE A CA 1
ATOM 1489 C C . ILE A 1 192 ? 3.463 -2.398 13.867 1 83.5 192 ILE A C 1
ATOM 1491 O O . ILE A 1 192 ? 3.871 -3.229 13.047 1 83.5 192 ILE A O 1
ATOM 1495 N N . ARG A 1 193 ? 4.25 -1.666 14.5 1 83 193 ARG A N 1
ATOM 1496 C CA . ARG A 1 193 ? 5.699 -1.712 14.312 1 83 193 ARG A CA 1
ATOM 1497 C C . ARG A 1 193 ? 6.258 -3.074 14.703 1 83 193 ARG A C 1
ATOM 1499 O O . ARG A 1 193 ? 7.098 -3.633 13.992 1 83 193 ARG A O 1
ATOM 1506 N N . ASN A 1 194 ? 5.793 -3.525 15.766 1 85.56 194 ASN A N 1
ATOM 1507 C CA . ASN A 1 194 ? 6.25 -4.828 16.234 1 85.56 194 ASN A CA 1
ATOM 1508 C C . ASN A 1 194 ? 5.879 -5.938 15.25 1 85.56 194 ASN A C 1
ATOM 1510 O O . ASN A 1 194 ? 6.652 -6.871 15.039 1 85.56 194 ASN A O 1
ATOM 1514 N N . GLU A 1 195 ? 4.734 -5.82 14.711 1 86.94 195 GLU A N 1
ATOM 1515 C CA . GLU A 1 195 ? 4.309 -6.789 13.703 1 86.94 195 GLU A CA 1
ATOM 1516 C C . GLU A 1 195 ? 5.23 -6.758 12.484 1 86.94 195 GLU A C 1
ATOM 1518 O O . GLU A 1 195 ? 5.586 -7.805 11.938 1 86.94 195 GLU A O 1
ATOM 1523 N N . GLY A 1 196 ? 5.566 -5.559 12.039 1 85.5 196 GLY A N 1
ATOM 1524 C CA . GLY A 1 196 ? 6.516 -5.426 10.945 1 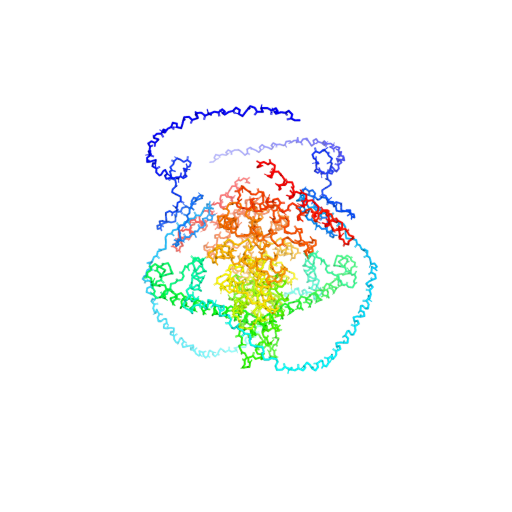85.5 196 GLY A CA 1
ATOM 1525 C C . GLY A 1 196 ? 7.863 -6.059 11.234 1 85.5 196 GLY A C 1
ATOM 1526 O O . GLY A 1 196 ? 8.422 -6.754 10.391 1 85.5 196 GLY A O 1
ATOM 1527 N N . LEU A 1 197 ? 8.32 -5.867 12.406 1 86.69 197 LEU A N 1
ATOM 1528 C CA . LEU A 1 197 ? 9.594 -6.438 12.828 1 86.69 197 LEU A CA 1
ATOM 1529 C C . LEU A 1 197 ? 9.508 -7.961 12.891 1 86.69 197 LEU A C 1
ATOM 1531 O O . LEU A 1 197 ? 10.461 -8.648 12.508 1 86.69 197 LEU A O 1
ATOM 1535 N N . TYR A 1 198 ? 8.406 -8.406 13.367 1 92.06 198 TYR A N 1
ATOM 1536 C CA . TYR A 1 198 ? 8.172 -9.844 13.438 1 92.06 198 TYR A CA 1
ATOM 1537 C C . TYR A 1 198 ? 8.242 -10.469 12.047 1 92.06 198 TYR A C 1
ATOM 1539 O O . TYR A 1 198 ? 8.953 -11.453 11.844 1 92.06 198 TYR A O 1
ATOM 1547 N N . MET A 1 199 ? 7.605 -9.867 11.125 1 92.44 199 MET A N 1
ATOM 1548 C CA . MET A 1 199 ? 7.605 -10.336 9.742 1 92.44 199 MET A CA 1
ATOM 1549 C C . MET A 1 199 ? 9.016 -10.312 9.164 1 92.44 199 MET A C 1
ATOM 1551 O O . MET A 1 199 ? 9.445 -11.281 8.531 1 92.44 199 MET A O 1
ATOM 1555 N N . GLN A 1 200 ? 9.719 -9.281 9.398 1 89.38 200 GLN A N 1
ATOM 1556 C CA . GLN A 1 200 ? 11.086 -9.148 8.906 1 89.38 200 GLN A CA 1
ATOM 1557 C C . GLN A 1 200 ? 11.984 -10.25 9.461 1 89.38 200 GLN A C 1
ATOM 1559 O O . GLN A 1 200 ? 12.805 -10.812 8.734 1 89.38 200 GLN A O 1
ATOM 1564 N N . ASN A 1 201 ? 11.82 -10.508 10.695 1 91.62 201 ASN A N 1
ATOM 1565 C CA . ASN A 1 201 ? 12.625 -11.547 11.328 1 91.62 201 ASN A CA 1
ATOM 1566 C C . ASN A 1 201 ? 12.352 -12.914 10.711 1 91.62 201 ASN A C 1
ATOM 1568 O O . ASN A 1 201 ? 13.273 -13.703 10.516 1 91.62 201 ASN A O 1
ATOM 1572 N N . LEU A 1 202 ? 11.094 -13.164 10.461 1 95.25 202 LEU A N 1
ATOM 1573 C CA . LEU A 1 202 ? 10.734 -14.422 9.812 1 95.25 202 LEU A CA 1
ATOM 1574 C C . LEU A 1 202 ? 11.383 -14.523 8.43 1 95.25 202 LEU A C 1
ATOM 1576 O O . LEU A 1 202 ? 11.93 -15.57 8.07 1 95.25 202 LEU A O 1
ATOM 1580 N N . ILE A 1 203 ? 11.391 -13.453 7.645 1 94.69 203 ILE A N 1
ATOM 1581 C CA . ILE A 1 203 ? 11.969 -13.43 6.305 1 94.69 203 ILE A CA 1
ATOM 1582 C C . ILE A 1 203 ? 13.484 -13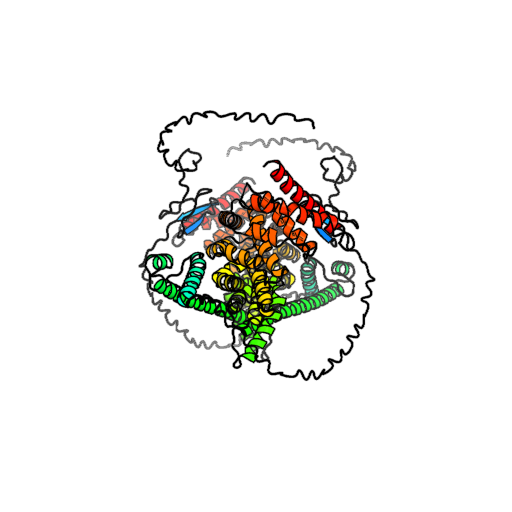.609 6.391 1 94.69 203 ILE A C 1
ATOM 1584 O O . ILE A 1 203 ? 14.078 -14.352 5.605 1 94.69 203 ILE A O 1
ATOM 1588 N N . ASP A 1 204 ? 14.062 -13.008 7.355 1 90.88 204 ASP A N 1
ATOM 1589 C CA . ASP A 1 204 ? 15.508 -13.109 7.535 1 90.88 204 ASP A CA 1
ATOM 1590 C C . ASP A 1 204 ? 15.93 -14.547 7.816 1 90.88 204 ASP A C 1
ATOM 1592 O O . ASP A 1 204 ? 17.016 -14.977 7.398 1 90.88 204 ASP A O 1
ATOM 1596 N N . THR A 1 205 ? 15.094 -15.219 8.508 1 92.44 205 THR A N 1
ATOM 1597 C CA . THR A 1 205 ? 15.375 -16.625 8.805 1 92.44 205 THR A CA 1
ATOM 1598 C C . THR A 1 205 ? 15.43 -17.453 7.52 1 92.44 205 THR A C 1
ATOM 1600 O O . THR A 1 205 ? 16.219 -18.391 7.41 1 92.44 205 THR A O 1
ATOM 1603 N N . LEU A 1 206 ? 14.625 -17.109 6.477 1 94.06 206 LEU A N 1
ATOM 1604 C CA . LEU A 1 206 ? 14.625 -17.828 5.207 1 94.06 206 LEU A CA 1
ATOM 1605 C C . LEU A 1 206 ? 15.938 -17.609 4.457 1 94.06 206 LEU A C 1
ATOM 1607 O O . LEU A 1 206 ? 16.375 -18.469 3.689 1 94.06 206 LEU A O 1
ATOM 1611 N N . LEU A 1 207 ? 16.516 -16.469 4.711 1 89 207 LEU A N 1
ATOM 1612 C CA . LEU A 1 207 ? 17.656 -16.047 3.91 1 89 207 LEU A CA 1
ATOM 1613 C C . LEU A 1 207 ? 18.969 -16.375 4.617 1 89 207 LEU A C 1
ATOM 1615 O O . LEU A 1 207 ? 20.047 -16.281 4.016 1 89 207 LEU A O 1
ATOM 1619 N N . SER A 1 208 ? 18.891 -16.719 5.848 1 85.25 208 SER A N 1
ATOM 1620 C CA . SER A 1 208 ? 20.109 -16.938 6.625 1 85.25 208 SER A CA 1
ATOM 1621 C C . SER A 1 208 ? 20.359 -18.422 6.855 1 85.25 208 SER A C 1
ATOM 1623 O O . SER A 1 208 ? 19.688 -19.062 7.672 1 85.25 208 SER A O 1
ATOM 1625 N N . PRO A 1 209 ? 21.312 -18.938 6.152 1 81.25 209 PRO A N 1
ATOM 1626 C CA . PRO A 1 209 ? 21.609 -20.359 6.383 1 81.25 209 PRO A CA 1
ATOM 1627 C C . PRO A 1 209 ? 22.203 -20.609 7.762 1 81.25 209 PRO A C 1
ATOM 1629 O O . PRO A 1 209 ? 22.906 -19.75 8.312 1 81.25 209 PRO A O 1
ATOM 1632 N N . ALA A 1 210 ? 21.734 -21.656 8.391 1 76.38 210 ALA A N 1
ATOM 1633 C CA . ALA A 1 210 ? 22.297 -22.094 9.656 1 76.38 210 ALA A CA 1
ATOM 1634 C C . ALA A 1 210 ? 23.469 -23.047 9.438 1 76.38 210 ALA A C 1
ATOM 1636 O O . ALA A 1 210 ? 23.578 -23.688 8.383 1 76.38 210 ALA A O 1
ATOM 1637 N N . PRO A 1 211 ? 24.375 -23.016 10.406 1 78.44 211 PRO A N 1
ATOM 1638 C CA . PRO A 1 211 ? 25.547 -23.859 10.242 1 78.44 211 PRO A CA 1
ATOM 1639 C C . PRO A 1 211 ? 25.188 -25.344 10.086 1 78.44 211 PRO A C 1
ATOM 1641 O O . PRO A 1 211 ? 25.812 -26.047 9.289 1 78.44 211 PRO A O 1
ATOM 1644 N N . ASP A 1 212 ? 24.188 -25.766 10.773 1 85.38 212 ASP A N 1
ATOM 1645 C CA . ASP A 1 212 ? 23.734 -27.156 10.703 1 85.38 212 ASP A CA 1
ATOM 1646 C C . ASP A 1 212 ? 22.469 -27.281 9.852 1 85.38 212 ASP A C 1
ATOM 1648 O O . ASP A 1 212 ? 21.531 -26.5 10.016 1 85.38 212 ASP A O 1
ATOM 1652 N N . ALA A 1 213 ? 22.547 -28.266 8.914 1 82.25 213 ALA A N 1
ATOM 1653 C CA . ALA A 1 213 ? 21.469 -28.438 7.934 1 82.25 213 ALA A CA 1
ATOM 1654 C C . ALA A 1 213 ? 20.141 -28.766 8.617 1 82.25 213 ALA A C 1
ATOM 1656 O O . ALA A 1 213 ? 19.094 -28.266 8.203 1 82.25 213 ALA A O 1
ATOM 1657 N N . ASN A 1 214 ? 20.219 -29.578 9.633 1 85.12 214 ASN A N 1
ATOM 1658 C CA . ASN A 1 214 ? 18.984 -29.969 10.32 1 85.12 214 ASN A CA 1
ATOM 1659 C C . ASN A 1 214 ? 18.375 -28.797 11.07 1 85.12 214 ASN A C 1
ATOM 1661 O O . ASN A 1 214 ? 17.156 -28.609 11.039 1 85.12 214 ASN A O 1
ATOM 1665 N N . THR A 1 215 ? 19.281 -28.094 11.688 1 85.81 215 THR A N 1
ATOM 1666 C CA . THR A 1 215 ? 18.797 -26.906 12.391 1 85.81 215 THR A CA 1
ATOM 1667 C C . THR A 1 215 ? 18.234 -25.875 11.414 1 85.81 215 THR A C 1
ATOM 1669 O O . THR A 1 215 ? 17.219 -25.25 11.688 1 85.81 215 THR A O 1
ATOM 1672 N N . TYR A 1 216 ? 18.875 -25.859 10.32 1 88 216 TYR A N 1
ATOM 1673 C CA . TYR A 1 216 ? 18.422 -24.922 9.305 1 88 216 TYR A CA 1
ATOM 1674 C C . TYR A 1 216 ? 17.031 -25.297 8.789 1 88 216 TYR A C 1
ATOM 1676 O O . TYR A 1 216 ? 16.141 -24.438 8.711 1 88 216 TYR A O 1
ATOM 1684 N N . ALA A 1 217 ? 16.812 -26.562 8.562 1 90.12 217 ALA A N 1
ATOM 1685 C CA . ALA A 1 217 ? 15.539 -27.031 8.031 1 90.12 217 ALA A CA 1
ATOM 1686 C C . ALA A 1 217 ? 14.406 -26.797 9.031 1 90.12 217 ALA A C 1
ATOM 1688 O O . ALA A 1 217 ? 13.32 -26.375 8.648 1 90.12 217 ALA A O 1
ATOM 1689 N N . LYS A 1 218 ? 14.703 -27.062 10.297 1 91.19 218 LYS A N 1
ATOM 1690 C CA . LYS A 1 218 ? 13.695 -26.859 11.336 1 91.19 218 LYS A CA 1
ATOM 1691 C C . LYS A 1 218 ? 13.328 -25.375 11.453 1 91.19 218 LYS A C 1
ATOM 1693 O O . LYS A 1 218 ? 12.156 -25.031 11.609 1 91.19 218 LYS A O 1
ATOM 1698 N N . GLY A 1 219 ? 14.391 -24.594 11.375 1 92.62 219 GLY A N 1
ATOM 1699 C CA . GLY A 1 219 ? 14.156 -23.172 11.406 1 92.62 219 GLY A CA 1
ATOM 1700 C C . GLY A 1 219 ? 13.352 -22.672 10.219 1 92.62 219 GLY A C 1
ATOM 1701 O O . GLY A 1 219 ? 12.445 -21.844 10.375 1 92.62 219 GLY A O 1
ATOM 1702 N N . LEU A 1 220 ? 13.625 -23.203 9.094 1 95.06 220 LEU A N 1
ATOM 1703 C CA . LEU A 1 220 ? 12.891 -22.844 7.883 1 95.06 220 LEU A CA 1
ATOM 1704 C C . LEU A 1 220 ? 11.422 -23.234 8.008 1 95.06 220 LEU A C 1
ATOM 1706 O O . LEU A 1 220 ? 10.539 -22.406 7.742 1 95.06 220 LEU A O 1
ATOM 1710 N N . LEU A 1 221 ? 11.227 -24.453 8.453 1 96.56 221 LEU A N 1
ATOM 1711 C CA . LEU A 1 221 ? 9.867 -24.969 8.531 1 96.56 221 LEU A CA 1
ATOM 1712 C C . LEU A 1 221 ? 9.039 -24.172 9.531 1 96.56 221 LEU A C 1
ATOM 1714 O O . LEU A 1 221 ? 7.887 -23.828 9.258 1 96.56 221 LEU A O 1
ATOM 1718 N N . SER A 1 222 ? 9.641 -23.859 10.609 1 96.12 222 SER A N 1
ATOM 1719 C CA . SER A 1 222 ? 8.953 -23.062 11.617 1 96.12 222 SER A CA 1
ATOM 1720 C C . SER A 1 222 ? 8.586 -21.688 11.078 1 96.12 222 SER A C 1
ATOM 1722 O O . SER A 1 222 ? 7.453 -21.219 11.25 1 96.12 222 SER A O 1
ATOM 1724 N N . SER A 1 223 ? 9.539 -21.047 10.414 1 97.25 223 SER A N 1
ATOM 1725 C CA . SER A 1 223 ? 9.305 -19.719 9.867 1 97.25 223 SER A CA 1
ATOM 1726 C C . SER A 1 223 ? 8.25 -19.75 8.758 1 97.25 223 SER A C 1
ATOM 1728 O O . SER A 1 223 ? 7.383 -18.875 8.695 1 97.25 223 SER A O 1
ATOM 1730 N N . LEU A 1 224 ? 8.297 -20.75 7.941 1 98.31 224 LEU A N 1
ATOM 1731 C CA . LEU A 1 224 ? 7.348 -20.875 6.848 1 98.31 224 LEU A CA 1
ATOM 1732 C C . LEU A 1 224 ? 5.934 -21.078 7.379 1 98.31 224 LEU A C 1
ATOM 1734 O O . LEU A 1 224 ? 4.973 -20.531 6.844 1 98.31 224 LEU A O 1
ATOM 1738 N N . GLU A 1 225 ? 5.793 -21.891 8.391 1 97.62 225 GLU A N 1
ATOM 1739 C CA . GLU A 1 225 ? 4.484 -22.109 9.008 1 97.62 225 GLU A CA 1
ATOM 1740 C C . GLU A 1 225 ? 3.91 -20.797 9.547 1 97.62 225 GLU A C 1
ATOM 1742 O O . GLU A 1 225 ? 2.734 -20.5 9.328 1 97.62 225 GLU A O 1
ATOM 1747 N N . LYS A 1 226 ? 4.754 -20.125 10.219 1 97.25 226 LYS A N 1
ATOM 1748 C CA . LYS A 1 226 ? 4.324 -18.844 10.773 1 97.25 226 LYS A CA 1
ATOM 1749 C C . LYS A 1 226 ? 3.99 -17.844 9.664 1 97.25 226 LYS A C 1
ATOM 1751 O O . LYS A 1 226 ? 3.002 -17.125 9.758 1 97.25 226 LYS A O 1
ATOM 1756 N N . LEU A 1 227 ? 4.777 -17.828 8.625 1 98.06 227 LEU A N 1
ATOM 1757 C CA . LEU A 1 227 ? 4.543 -16.922 7.508 1 98.06 227 LEU A CA 1
ATOM 1758 C C . LEU A 1 227 ? 3.23 -17.25 6.809 1 98.06 227 LEU A C 1
ATOM 1760 O O . LEU A 1 227 ? 2.5 -16.344 6.395 1 98.06 227 LEU A O 1
ATOM 1764 N N . GLU A 1 228 ? 2.973 -18.531 6.656 1 97.38 228 GLU A N 1
ATOM 1765 C CA . GLU A 1 228 ? 1.722 -18.922 6.016 1 97.38 228 GLU A CA 1
ATOM 1766 C C . GLU A 1 228 ? 0.515 -18.406 6.789 1 97.38 228 GLU A C 1
ATOM 1768 O O . GLU A 1 228 ? -0.479 -17.984 6.191 1 97.38 228 GLU A O 1
ATOM 1773 N N . TRP A 1 229 ? 0.645 -18.406 8.039 1 95.81 229 TRP A N 1
ATOM 1774 C CA . TRP A 1 229 ? -0.416 -17.859 8.867 1 95.81 229 TRP A CA 1
ATOM 1775 C C . TRP A 1 229 ? -0.544 -16.359 8.656 1 95.81 229 TRP A C 1
ATOM 1777 O O . TRP A 1 229 ? -1.649 -15.836 8.477 1 95.81 229 TRP A O 1
ATOM 1787 N N . GLU A 1 230 ? 0.527 -15.688 8.633 1 96.06 230 GLU A N 1
ATOM 1788 C CA . GLU A 1 230 ? 0.542 -14.227 8.516 1 96.06 230 GLU A CA 1
ATOM 1789 C C . GLU A 1 230 ? -0.017 -13.773 7.172 1 96.06 230 GLU A C 1
ATOM 1791 O O . GLU A 1 230 ? -0.804 -12.828 7.105 1 96.06 230 GLU A O 1
ATOM 1796 N N . VAL A 1 231 ? 0.294 -14.43 6.09 1 97.19 231 VAL A N 1
ATOM 1797 C CA . VAL A 1 231 ? -0.003 -13.938 4.75 1 97.19 231 VAL A CA 1
ATOM 1798 C C . VAL A 1 231 ? -1.454 -14.25 4.391 1 97.19 231 VAL A C 1
ATOM 1800 O O . VAL A 1 231 ? -1.935 -13.859 3.324 1 97.19 231 VAL A O 1
ATOM 1803 N N . GLN A 1 232 ? -2.137 -14.953 5.297 1 94.69 232 GLN A N 1
ATOM 1804 C CA . GLN A 1 232 ? -3.574 -15.125 5.105 1 94.69 232 GLN A CA 1
ATOM 1805 C C . GLN A 1 232 ? -4.312 -13.797 5.289 1 94.69 232 GLN A C 1
ATOM 1807 O O . GLN A 1 232 ? -5.422 -13.625 4.785 1 94.69 232 GLN A O 1
ATOM 1812 N N . ASP A 1 233 ? -3.627 -12.969 6.055 1 93.25 233 ASP A N 1
ATOM 1813 C CA . ASP A 1 233 ? -4.113 -11.594 6.156 1 93.25 233 ASP A CA 1
ATOM 1814 C C . ASP A 1 233 ? -3.662 -10.766 4.957 1 93.25 233 ASP A C 1
ATOM 1816 O O . ASP A 1 233 ? -2.469 -10.68 4.664 1 93.25 233 ASP A O 1
ATOM 1820 N N . ILE A 1 234 ? -4.605 -10.133 4.363 1 92.25 234 ILE A N 1
ATOM 1821 C CA . ILE A 1 234 ? -4.359 -9.445 3.1 1 92.25 234 ILE A CA 1
ATOM 1822 C C . ILE A 1 234 ? -3.32 -8.344 3.305 1 92.25 234 ILE A C 1
ATOM 1824 O O . ILE A 1 234 ? -2.404 -8.188 2.496 1 92.25 234 ILE A O 1
ATOM 1828 N N . ASP A 1 235 ? -3.406 -7.551 4.301 1 86.69 235 ASP A N 1
ATOM 1829 C CA . ASP A 1 235 ? -2.471 -6.465 4.574 1 86.69 235 ASP A CA 1
ATOM 1830 C C . ASP A 1 235 ? -1.07 -7.004 4.852 1 86.69 235 ASP A C 1
ATOM 1832 O O . ASP A 1 235 ? -0.08 -6.453 4.363 1 86.69 235 ASP A O 1
ATOM 1836 N N . LYS A 1 236 ? -1.024 -8.094 5.582 1 91.94 236 LYS A N 1
ATOM 1837 C CA . LYS A 1 236 ? 0.262 -8.688 5.926 1 91.94 236 LYS A CA 1
ATOM 1838 C C . LYS A 1 236 ? 0.904 -9.352 4.711 1 91.94 236 LYS A C 1
ATOM 1840 O O . LYS A 1 236 ? 2.129 -9.352 4.574 1 91.94 236 LYS A O 1
ATOM 1845 N N . ALA A 1 237 ? 0.044 -9.859 3.83 1 95.38 237 ALA A N 1
ATOM 1846 C CA . ALA A 1 237 ? 0.562 -10.414 2.584 1 95.38 237 ALA A CA 1
ATOM 1847 C C . ALA A 1 237 ? 1.224 -9.336 1.733 1 95.38 237 ALA A C 1
ATOM 1849 O O . ALA A 1 237 ? 2.285 -9.555 1.149 1 95.38 237 ALA A O 1
ATOM 1850 N N . ARG A 1 238 ? 0.579 -8.234 1.729 1 90.44 238 ARG A N 1
ATOM 1851 C CA . ARG A 1 238 ? 1.149 -7.117 0.99 1 90.44 238 ARG A CA 1
ATOM 1852 C C . ARG A 1 238 ? 2.508 -6.719 1.56 1 90.44 238 ARG A C 1
ATOM 1854 O O . ARG A 1 238 ? 3.461 -6.5 0.81 1 90.44 238 ARG A O 1
ATOM 1861 N N . ASP A 1 239 ? 2.566 -6.621 2.857 1 87.56 239 ASP A N 1
ATOM 1862 C CA . ASP A 1 239 ? 3.826 -6.305 3.525 1 87.56 239 ASP A CA 1
ATOM 1863 C C . ASP A 1 239 ? 4.891 -7.359 3.223 1 87.56 239 ASP A C 1
ATOM 1865 O O . ASP A 1 239 ? 6.027 -7.023 2.887 1 87.56 239 ASP A O 1
ATOM 1869 N N . PHE A 1 240 ? 4.52 -8.57 3.334 1 95.12 240 PHE A N 1
ATOM 1870 C CA . PHE A 1 240 ? 5.402 -9.703 3.057 1 95.12 240 PHE A CA 1
ATOM 1871 C C . PHE A 1 240 ? 5.992 -9.594 1.655 1 95.12 240 PHE A C 1
ATOM 1873 O O . PHE A 1 240 ? 7.199 -9.75 1.471 1 95.12 240 PHE A O 1
ATOM 1880 N N . ASN A 1 241 ? 5.172 -9.25 0.646 1 92.25 241 ASN A N 1
ATOM 1881 C CA . ASN A 1 241 ? 5.582 -9.148 -0.75 1 92.25 241 ASN A CA 1
ATOM 1882 C C . ASN A 1 241 ? 6.512 -7.961 -0.974 1 92.25 241 ASN A C 1
ATOM 1884 O O . ASN A 1 241 ? 7.523 -8.078 -1.67 1 92.25 241 ASN A O 1
ATOM 1888 N N . THR A 1 242 ? 6.266 -6.922 -0.321 1 86 242 THR A N 1
ATOM 1889 C CA . THR A 1 242 ? 7.027 -5.691 -0.515 1 86 242 THR A CA 1
ATOM 1890 C C . THR A 1 242 ? 8.367 -5.77 0.206 1 86 242 THR A C 1
ATOM 1892 O O . THR A 1 242 ? 9.352 -5.164 -0.233 1 86 242 THR A O 1
ATOM 1895 N N . MET A 1 243 ? 8.484 -6.613 1.265 1 87.69 243 MET A N 1
ATOM 1896 C CA . MET A 1 243 ? 9.695 -6.723 2.076 1 87.69 243 MET A CA 1
ATOM 1897 C C . MET A 1 243 ? 10.656 -7.746 1.487 1 87.69 243 MET A C 1
ATOM 1899 O O . MET A 1 243 ? 11.719 -8.008 2.057 1 87.69 243 MET A O 1
ATOM 1903 N N . GLY A 1 244 ? 10.219 -8.367 0.412 1 90.94 244 GLY A N 1
ATOM 1904 C CA . GLY A 1 244 ? 11.086 -9.328 -0.243 1 90.94 244 GLY A CA 1
ATOM 1905 C C . GLY A 1 244 ? 10.844 -10.758 0.218 1 90.94 244 GLY A C 1
ATOM 1906 O O . GLY A 1 244 ? 11.617 -11.656 -0.112 1 90.94 244 GLY A O 1
ATOM 1907 N N . GLY A 1 245 ? 9.852 -10.922 1 1 95.5 245 GLY A N 1
ATOM 1908 C CA . GLY A 1 245 ? 9.531 -12.25 1.486 1 95.5 245 GLY A CA 1
ATOM 1909 C C . GLY A 1 245 ? 9.156 -13.219 0.378 1 95.5 245 GLY A C 1
ATOM 1910 O O . GLY A 1 245 ? 9.523 -14.391 0.417 1 95.5 245 GLY A O 1
ATOM 1911 N N . LEU A 1 246 ? 8.414 -12.742 -0.612 1 96.88 246 LEU A N 1
ATOM 1912 C CA . LEU A 1 246 ? 7.98 -13.57 -1.735 1 96.88 246 LEU A CA 1
ATOM 1913 C C . LEU A 1 246 ? 9.188 -14.133 -2.484 1 96.88 246 LEU A C 1
ATOM 1915 O O . LEU A 1 246 ? 9.258 -15.336 -2.738 1 96.88 246 LEU A O 1
ATOM 1919 N N . PHE A 1 247 ? 10.133 -13.297 -2.779 1 95.06 247 PHE A N 1
ATOM 1920 C CA . PHE A 1 247 ? 11.336 -13.727 -3.48 1 95.06 247 PHE A CA 1
ATOM 1921 C C . PHE A 1 247 ? 12.086 -14.773 -2.672 1 95.06 247 PHE A C 1
ATOM 1923 O O . PHE A 1 247 ? 12.477 -15.82 -3.207 1 95.06 247 PHE A O 1
ATOM 1930 N N . ALA A 1 248 ? 12.258 -14.438 -1.393 1 94.81 248 ALA A N 1
ATOM 1931 C CA . ALA A 1 248 ? 12.969 -15.359 -0.515 1 94.81 248 ALA A CA 1
ATOM 1932 C C . ALA A 1 248 ? 12.305 -16.734 -0.498 1 94.81 248 ALA A C 1
ATOM 1934 O O . ALA A 1 248 ? 12.984 -17.766 -0.527 1 94.81 248 ALA A O 1
ATOM 1935 N N . THR A 1 249 ? 10.984 -16.766 -0.475 1 97.94 249 THR A N 1
ATOM 1936 C CA . THR A 1 249 ? 10.227 -18 -0.378 1 97.94 249 THR A CA 1
ATOM 1937 C C . THR A 1 249 ? 10.281 -18.781 -1.695 1 97.94 249 THR A C 1
ATOM 1939 O O . THR A 1 249 ? 10.359 -20 -1.699 1 97.94 249 THR A O 1
ATOM 1942 N N . ILE A 1 250 ? 10.25 -18.078 -2.795 1 97.62 250 ILE A N 1
ATOM 1943 C CA . ILE A 1 250 ? 10.266 -18.688 -4.117 1 97.62 250 ILE A CA 1
ATOM 1944 C C . ILE A 1 250 ? 11.562 -19.469 -4.309 1 97.62 250 ILE A C 1
ATOM 1946 O O . ILE A 1 250 ? 11.57 -20.531 -4.941 1 97.62 250 ILE A O 1
ATOM 1950 N N . GLN A 1 251 ? 12.617 -19 -3.727 1 94.88 251 GLN A N 1
ATOM 1951 C CA . GLN A 1 251 ? 13.898 -19.688 -3.832 1 94.88 251 GLN A CA 1
ATOM 1952 C C . GLN A 1 251 ? 13.844 -21.062 -3.176 1 94.88 251 GLN A C 1
ATOM 1954 O O . GLN A 1 251 ? 14.664 -21.938 -3.475 1 94.88 251 GLN A O 1
ATOM 1959 N N . LEU A 1 252 ? 12.891 -21.25 -2.328 1 96.69 252 LEU A N 1
ATOM 1960 C CA . LEU A 1 252 ? 12.789 -22.5 -1.576 1 96.69 252 LEU A CA 1
ATOM 1961 C C . LEU A 1 252 ? 11.898 -23.5 -2.299 1 96.69 252 LEU A C 1
ATOM 1963 O O . LEU A 1 252 ? 11.773 -24.641 -1.871 1 96.69 252 LEU A O 1
ATOM 1967 N N . LEU A 1 253 ? 11.328 -23.156 -3.5 1 97.62 253 LEU A N 1
ATOM 1968 C CA . LEU A 1 253 ? 10.422 -24.031 -4.246 1 97.62 253 LEU A CA 1
ATOM 1969 C C . LEU A 1 253 ? 11.188 -25.172 -4.895 1 97.62 253 LEU A C 1
ATOM 1971 O O . LEU A 1 253 ? 10.586 -26.156 -5.34 1 97.62 253 LEU A O 1
ATOM 1975 N N . ASN A 1 254 ? 12.461 -25.062 -4.918 1 93.25 254 ASN A N 1
ATOM 1976 C CA . ASN A 1 254 ? 13.281 -26.125 -5.488 1 93.25 254 ASN A CA 1
ATOM 1977 C C . ASN A 1 254 ? 14.141 -26.797 -4.426 1 93.25 254 ASN A C 1
ATOM 1979 O O . ASN A 1 254 ? 15.148 -27.422 -4.742 1 93.25 254 ASN A O 1
ATOM 1983 N N . SER A 1 255 ? 13.742 -26.656 -3.203 1 93.5 255 SER A N 1
ATOM 1984 C CA . SER A 1 255 ? 14.469 -27.281 -2.104 1 93.5 255 SER A CA 1
ATOM 1985 C C . SER A 1 255 ? 14.461 -28.797 -2.227 1 93.5 255 SER A C 1
ATOM 1987 O O . SER A 1 255 ? 13.492 -29.375 -2.719 1 93.5 255 SER A O 1
ATOM 1989 N N . SER A 1 256 ? 15.531 -29.406 -1.766 1 92.25 256 SER A N 1
ATOM 1990 C CA . SER A 1 256 ? 15.602 -30.859 -1.751 1 92.25 256 SER A CA 1
ATOM 1991 C C . SER A 1 256 ? 14.703 -31.453 -0.67 1 92.25 256 SER A C 1
ATOM 1993 O O . SER A 1 256 ? 14.297 -32.625 -0.755 1 92.25 256 SER A O 1
ATOM 1995 N N . ASP A 1 257 ? 14.445 -30.703 0.367 1 93.56 257 ASP A N 1
ATOM 1996 C CA . ASP A 1 257 ? 13.523 -31.109 1.425 1 93.56 257 ASP A CA 1
ATOM 1997 C C . ASP A 1 257 ? 12.07 -30.906 1.002 1 93.56 257 ASP A C 1
ATOM 1999 O O . ASP A 1 257 ? 11.617 -29.781 0.847 1 93.56 257 ASP A O 1
ATOM 2003 N N . LEU A 1 258 ? 11.32 -32.031 0.862 1 95.38 258 LEU A N 1
ATOM 2004 C CA . LEU A 1 258 ? 9.969 -32 0.332 1 95.38 258 LEU A CA 1
ATOM 2005 C C . LEU A 1 258 ? 9.047 -31.203 1.249 1 95.38 258 LEU A C 1
ATOM 2007 O O . LEU A 1 258 ? 8.117 -30.531 0.779 1 95.38 258 LEU A O 1
ATOM 2011 N N . GLU A 1 259 ? 9.305 -31.281 2.518 1 96.12 259 GLU A N 1
ATOM 2012 C CA . GLU A 1 259 ? 8.461 -30.547 3.453 1 96.12 259 GLU A CA 1
ATOM 2013 C C . GLU A 1 259 ? 8.672 -29.047 3.32 1 96.12 259 GLU A C 1
ATOM 2015 O O . GLU A 1 259 ? 7.719 -28.266 3.359 1 96.12 259 GLU A O 1
ATOM 2020 N N . VAL A 1 260 ? 9.945 -28.656 3.158 1 96.56 260 VAL A N 1
ATOM 2021 C CA . VAL A 1 260 ? 10.273 -27.25 2.943 1 96.56 260 VAL A CA 1
ATOM 2022 C C . VAL A 1 260 ? 9.633 -26.766 1.644 1 96.56 260 VAL A C 1
ATOM 2024 O O . VAL A 1 260 ? 9.023 -25.703 1.606 1 96.56 260 VAL A O 1
ATOM 2027 N N . ARG A 1 261 ? 9.711 -27.594 0.657 1 97.06 261 ARG A N 1
ATOM 2028 C CA . ARG A 1 261 ? 9.125 -27.266 -0.636 1 97.06 261 ARG A CA 1
ATOM 2029 C C . ARG A 1 261 ? 7.609 -27.109 -0.521 1 97.06 261 ARG A C 1
ATOM 2031 O O . ARG A 1 261 ? 7.035 -26.172 -1.083 1 97.06 261 ARG A O 1
ATOM 2038 N N . SER A 1 262 ? 7.035 -27.984 0.198 1 98.06 262 SER A N 1
ATOM 2039 C CA . SER A 1 262 ? 5.594 -27.984 0.407 1 98.06 262 SER A CA 1
ATOM 2040 C C . SER A 1 262 ? 5.145 -26.703 1.113 1 98.06 262 SER A C 1
ATOM 2042 O O . SER A 1 262 ? 4.227 -26.016 0.651 1 98.06 262 SER A O 1
ATOM 2044 N N . GLN A 1 263 ? 5.812 -26.359 2.158 1 98.19 263 GLN A N 1
ATOM 2045 C CA . GLN A 1 263 ? 5.434 -25.188 2.941 1 98.19 263 GLN A CA 1
ATOM 2046 C C . GLN A 1 263 ? 5.715 -23.906 2.174 1 98.19 263 GLN A C 1
ATOM 2048 O O . GLN A 1 263 ? 4.945 -22.953 2.254 1 98.19 263 GLN A O 1
ATOM 2053 N N . ALA A 1 264 ? 6.805 -23.875 1.456 1 98.62 264 ALA A N 1
ATOM 2054 C CA . ALA A 1 264 ? 7.129 -22.719 0.633 1 98.62 264 ALA A CA 1
ATOM 2055 C C . ALA A 1 264 ? 6.043 -22.469 -0.409 1 98.62 264 ALA A C 1
ATOM 2057 O O . ALA A 1 264 ? 5.594 -21.328 -0.584 1 98.62 264 ALA A O 1
ATOM 2058 N N . ALA A 1 265 ? 5.621 -23.516 -1.042 1 98.75 265 ALA A N 1
ATOM 2059 C CA . ALA A 1 265 ? 4.559 -23.406 -2.041 1 98.75 265 ALA A CA 1
ATOM 2060 C C . ALA A 1 265 ? 3.271 -22.875 -1.414 1 98.75 265 ALA A C 1
ATOM 2062 O O . ALA A 1 265 ? 2.57 -22.062 -2.014 1 98.75 265 ALA A O 1
ATOM 2063 N N . TRP A 1 266 ? 3.043 -23.344 -0.252 1 98.5 266 TRP A N 1
ATOM 2064 C CA . TRP A 1 266 ? 1.853 -22.906 0.469 1 98.5 266 TRP A CA 1
ATOM 2065 C C . TRP A 1 266 ? 1.897 -21.406 0.737 1 98.5 266 TRP A C 1
ATOM 2067 O O . TRP A 1 266 ? 0.927 -20.703 0.471 1 98.5 266 TRP A O 1
ATOM 2077 N N . VAL A 1 267 ? 3.023 -20.984 1.177 1 98.75 267 VAL A N 1
ATOM 2078 C CA . VAL A 1 267 ? 3.197 -19.562 1.474 1 98.75 267 VAL A CA 1
ATOM 2079 C C . VAL A 1 267 ? 3.072 -18.75 0.19 1 98.75 267 VAL A C 1
ATOM 2081 O O . VAL A 1 267 ? 2.373 -17.734 0.159 1 98.75 267 VAL A O 1
ATOM 2084 N N . VAL A 1 268 ? 3.676 -19.156 -0.885 1 98.75 268 VAL A N 1
ATOM 2085 C CA . VAL A 1 268 ? 3.645 -18.438 -2.154 1 98.75 268 VAL A CA 1
ATOM 2086 C C . VAL A 1 268 ? 2.199 -18.297 -2.631 1 98.75 268 VAL A C 1
ATOM 2088 O O . VAL A 1 268 ? 1.756 -17.203 -2.965 1 98.75 268 VAL A O 1
ATOM 2091 N N . GLY A 1 269 ? 1.487 -19.375 -2.594 1 98.69 269 GLY A N 1
ATOM 2092 C CA . GLY A 1 269 ? 0.101 -19.328 -3.033 1 98.69 269 GLY A CA 1
ATOM 2093 C C . GLY A 1 269 ? -0.741 -18.328 -2.252 1 98.69 269 GLY A C 1
ATOM 2094 O O . GLY A 1 269 ? -1.443 -17.516 -2.84 1 98.69 269 GLY A O 1
ATOM 2095 N N . SER A 1 270 ? -0.618 -18.406 -0.952 1 98.12 270 SER A N 1
ATOM 2096 C CA . SER A 1 270 ? -1.407 -17.547 -0.065 1 98.12 270 SER A CA 1
ATOM 2097 C C . SER A 1 270 ? -1 -16.094 -0.193 1 98.12 270 SER A C 1
ATOM 2099 O O . SER A 1 270 ? -1.837 -15.195 -0.07 1 98.12 270 SER A O 1
ATOM 2101 N N . ALA A 1 271 ? 0.239 -15.867 -0.498 1 98.25 271 ALA A N 1
ATOM 2102 C CA . ALA A 1 271 ? 0.785 -14.516 -0.535 1 98.25 271 ALA A CA 1
ATOM 2103 C C . ALA A 1 271 ? 0.375 -13.789 -1.815 1 98.25 271 ALA A C 1
ATOM 2105 O O . ALA A 1 271 ? 0.299 -12.562 -1.845 1 98.25 271 ALA A O 1
ATOM 2106 N N . ILE A 1 272 ? 0.01 -14.516 -2.871 1 98.19 272 ILE A N 1
ATOM 2107 C CA . ILE A 1 272 ? -0.142 -13.844 -4.156 1 98.19 272 ILE A CA 1
ATOM 2108 C C . ILE A 1 272 ? -1.608 -13.875 -4.582 1 98.19 272 ILE A C 1
ATOM 2110 O O . ILE A 1 272 ? -2.008 -13.148 -5.5 1 98.19 272 ILE A O 1
ATOM 2114 N N . LYS A 1 273 ? -2.432 -14.688 -4.023 1 95.69 273 LYS A N 1
ATOM 2115 C CA . LYS A 1 273 ? -3.754 -15.031 -4.531 1 95.69 273 LYS A CA 1
ATOM 2116 C C . LYS A 1 273 ? -4.633 -13.797 -4.672 1 95.69 273 LYS A C 1
ATOM 2118 O O . LYS A 1 273 ? -5.5 -13.742 -5.551 1 95.69 273 LYS A O 1
ATOM 2123 N N . HIS A 1 274 ? -4.391 -12.727 -3.998 1 93.81 274 HIS A N 1
ATOM 2124 C CA . HIS A 1 274 ? -5.281 -11.57 -4.055 1 93.81 274 HIS A CA 1
ATOM 2125 C C . HIS A 1 274 ? -4.586 -10.367 -4.68 1 93.81 274 HIS A C 1
ATOM 2127 O O . HIS A 1 274 ? -5.129 -9.258 -4.684 1 93.81 274 HIS A O 1
ATOM 2133 N N . PHE A 1 275 ? -3.406 -10.617 -5.23 1 94.31 275 PHE A N 1
ATOM 2134 C CA . PHE A 1 275 ? -2.629 -9.5 -5.746 1 94.31 275 PHE A CA 1
ATOM 2135 C C . PHE A 1 275 ? -2.072 -9.812 -7.129 1 94.31 275 PHE A C 1
ATOM 2137 O O . PHE A 1 275 ? -1.131 -10.602 -7.262 1 94.31 275 PHE A O 1
ATOM 2144 N N . GLN A 1 276 ? -2.586 -9.117 -8.109 1 95.69 276 GLN A N 1
ATOM 2145 C CA . GLN A 1 276 ? -2.117 -9.344 -9.477 1 95.69 276 GLN A CA 1
ATOM 2146 C C . GLN A 1 276 ? -0.641 -8.984 -9.617 1 95.69 276 GLN A C 1
ATOM 2148 O O . GLN A 1 276 ? 0.113 -9.688 -10.289 1 95.69 276 GLN A O 1
ATOM 2153 N N . ASP A 1 277 ? -0.277 -7.953 -8.977 1 94.12 277 ASP A N 1
ATOM 2154 C CA . ASP A 1 277 ? 1.123 -7.543 -9.039 1 94.12 277 ASP A CA 1
ATOM 2155 C C . ASP A 1 277 ? 2.031 -8.602 -8.414 1 94.12 277 ASP A C 1
ATOM 2157 O O . ASP A 1 277 ? 3.102 -8.898 -8.953 1 94.12 277 ASP A O 1
ATOM 2161 N N . ALA A 1 278 ? 1.574 -9.164 -7.324 1 96.19 278 ALA A N 1
ATOM 2162 C CA . ALA A 1 278 ? 2.369 -10.188 -6.652 1 96.19 278 ALA A CA 1
ATOM 2163 C C . ALA A 1 278 ? 2.479 -11.445 -7.516 1 96.19 278 ALA A C 1
ATOM 2165 O O . ALA A 1 278 ? 3.51 -12.117 -7.508 1 96.19 278 ALA A O 1
ATOM 2166 N N . GLN A 1 279 ? 1.45 -11.773 -8.258 1 97.69 279 GLN A N 1
ATOM 2167 C CA . GLN A 1 279 ? 1.512 -12.875 -9.211 1 97.69 279 GLN A CA 1
ATOM 2168 C C . GLN A 1 279 ? 2.613 -12.648 -10.242 1 97.69 279 GLN A C 1
ATOM 2170 O O . GLN A 1 279 ? 3.422 -13.547 -10.5 1 97.69 279 GLN A O 1
ATOM 2175 N N . THR A 1 280 ? 2.607 -11.438 -10.75 1 95.94 280 THR A N 1
ATOM 2176 C CA . THR A 1 280 ? 3.598 -11.086 -11.758 1 95.94 280 THR A CA 1
ATOM 2177 C C . THR A 1 280 ? 5.008 -11.117 -11.172 1 95.94 280 THR A C 1
ATOM 2179 O O . THR A 1 280 ? 5.934 -11.633 -11.805 1 95.94 280 THR A O 1
ATOM 2182 N N . TRP A 1 281 ? 5.121 -10.664 -9.953 1 94.56 281 TRP A N 1
ATOM 2183 C CA . TRP A 1 281 ? 6.414 -10.703 -9.281 1 94.56 281 TRP A CA 1
ATOM 2184 C C . TRP A 1 281 ? 6.887 -12.141 -9.094 1 94.56 281 TRP A C 1
ATOM 2186 O O . TRP A 1 281 ? 8.062 -12.445 -9.289 1 94.56 281 TRP A O 1
ATOM 2196 N N . ALA A 1 282 ? 5.969 -12.961 -8.688 1 97.44 282 ALA A N 1
ATOM 2197 C CA . ALA A 1 282 ? 6.305 -14.375 -8.484 1 97.44 282 ALA A CA 1
ATOM 2198 C C . ALA A 1 282 ? 6.766 -15.023 -9.781 1 97.44 282 ALA A C 1
ATOM 2200 O O . ALA A 1 282 ? 7.73 -15.789 -9.789 1 97.44 282 ALA A O 1
ATOM 2201 N N . LEU A 1 283 ? 6.086 -14.672 -10.867 1 96.69 283 LEU A N 1
ATOM 2202 C CA . LEU A 1 283 ? 6.477 -15.18 -12.18 1 96.69 283 LEU A CA 1
ATOM 2203 C C . LEU A 1 283 ? 7.887 -14.734 -12.539 1 96.69 283 LEU A C 1
ATOM 2205 O O . LEU A 1 283 ? 8.727 -15.555 -12.922 1 96.69 283 LEU A O 1
ATOM 2209 N N . GLU A 1 284 ? 8.148 -13.484 -12.344 1 92.5 284 GLU A N 1
ATOM 2210 C CA . GLU A 1 284 ? 9.438 -12.898 -12.711 1 92.5 284 GLU A CA 1
ATOM 2211 C C . GLU A 1 284 ? 10.562 -13.43 -11.828 1 92.5 284 GLU A C 1
ATOM 2213 O O . GLU A 1 284 ? 11.711 -13.516 -12.266 1 92.5 284 GLU A O 1
ATOM 2218 N N . ALA A 1 285 ? 10.164 -13.82 -10.625 1 93.81 285 ALA A N 1
ATOM 2219 C CA . ALA A 1 285 ? 11.133 -14.383 -9.695 1 93.81 285 ALA A CA 1
ATOM 2220 C C . ALA A 1 285 ? 11.383 -15.859 -9.984 1 93.81 285 ALA A C 1
ATOM 2222 O O . ALA A 1 285 ? 12.258 -16.484 -9.383 1 93.81 285 ALA A O 1
ATOM 2223 N N . GLY A 1 286 ? 10.594 -16.438 -10.875 1 94.62 286 GLY A N 1
ATOM 2224 C CA . GLY A 1 286 ? 10.867 -17.781 -11.328 1 94.62 286 GLY A CA 1
ATOM 2225 C C . GLY A 1 286 ? 10.039 -18.844 -10.617 1 94.62 286 GLY A C 1
ATOM 2226 O O . GLY A 1 286 ? 10.484 -19.969 -10.438 1 94.62 286 GLY A O 1
ATOM 2227 N N . ALA A 1 287 ? 8.836 -18.516 -10.227 1 97.62 287 ALA A N 1
ATOM 2228 C CA . ALA A 1 287 ? 8.008 -19.453 -9.461 1 97.62 287 ALA A CA 1
ATOM 2229 C C . ALA A 1 287 ? 7.457 -20.562 -10.352 1 97.62 287 ALA A C 1
ATOM 2231 O O . ALA A 1 287 ? 7.316 -21.703 -9.914 1 97.62 287 ALA A O 1
ATOM 2232 N N . MET A 1 288 ? 7.25 -20.344 -11.609 1 97.5 288 MET A N 1
ATOM 2233 C CA . MET A 1 288 ? 6.496 -21.25 -12.477 1 97.5 288 MET A CA 1
ATOM 2234 C C . MET A 1 288 ? 7.273 -22.531 -12.742 1 97.5 288 MET A C 1
ATOM 2236 O O . MET A 1 288 ? 6.762 -23.625 -12.523 1 97.5 288 MET A O 1
ATOM 2240 N N . PRO A 1 289 ? 8.547 -22.406 -13.117 1 95.38 289 PRO A N 1
ATOM 2241 C CA . PRO A 1 289 ? 9.25 -23.641 -13.5 1 95.38 289 PRO A CA 1
ATOM 2242 C C . PRO A 1 289 ? 9.328 -24.656 -12.367 1 95.38 289 PRO A C 1
ATOM 2244 O O . PRO A 1 289 ? 8.977 -25.828 -12.555 1 95.38 289 PRO A O 1
ATOM 2247 N N . PRO A 1 290 ? 9.688 -24.203 -11.172 1 96.62 290 PRO A N 1
ATOM 2248 C CA . PRO A 1 290 ? 9.75 -25.219 -10.117 1 96.62 290 PRO A CA 1
ATOM 2249 C C . PRO A 1 290 ? 8.375 -25.766 -9.75 1 96.62 290 PRO A C 1
ATOM 2251 O O . PRO A 1 290 ? 8.258 -26.938 -9.367 1 96.62 290 PRO A O 1
ATOM 2254 N N . LEU A 1 291 ? 7.352 -25.047 -9.828 1 98.19 291 LEU A N 1
ATOM 2255 C CA . LEU A 1 291 ? 6.008 -25.531 -9.539 1 98.19 291 LEU A CA 1
ATOM 2256 C C . LEU A 1 291 ? 5.59 -26.594 -10.562 1 98.19 291 LEU A C 1
ATOM 2258 O O . LEU A 1 291 ? 5.074 -27.656 -10.188 1 98.19 291 LEU A O 1
ATOM 2262 N N . LEU A 1 292 ? 5.852 -26.312 -11.82 1 97.56 292 LEU A N 1
ATOM 2263 C CA . LEU A 1 292 ? 5.5 -27.266 -12.867 1 97.56 292 LEU A CA 1
ATOM 2264 C C . LEU A 1 292 ? 6.355 -28.531 -12.766 1 97.56 292 LEU A C 1
ATOM 2266 O O . LEU A 1 292 ? 5.863 -29.641 -12.984 1 97.56 292 LEU A O 1
ATOM 2270 N N . ASP A 1 293 ? 7.574 -28.297 -12.406 1 95.38 293 ASP A N 1
ATOM 2271 C CA . ASP A 1 293 ? 8.461 -29.438 -12.227 1 95.38 293 ASP A CA 1
ATOM 2272 C C . ASP A 1 293 ? 7.965 -30.344 -11.094 1 95.38 293 ASP A C 1
ATOM 2274 O O . ASP A 1 293 ? 7.957 -31.562 -11.227 1 95.38 293 ASP A O 1
ATOM 2278 N N . ALA A 1 294 ? 7.566 -29.75 -10.031 1 96.12 294 ALA A N 1
ATOM 2279 C CA . ALA A 1 294 ? 7.039 -30.484 -8.891 1 96.12 294 ALA A CA 1
ATOM 2280 C C . ALA A 1 294 ? 5.824 -31.312 -9.281 1 96.12 294 ALA A C 1
ATOM 2282 O O . ALA A 1 294 ? 5.629 -32.438 -8.781 1 96.12 294 ALA A O 1
ATOM 2283 N N . LEU A 1 295 ? 5.086 -30.875 -10.234 1 97.38 295 LEU A N 1
ATOM 2284 C CA . LEU A 1 295 ? 3.824 -31.516 -10.602 1 97.38 295 LEU A CA 1
ATOM 2285 C C . LEU A 1 295 ? 4.031 -32.531 -11.711 1 97.38 295 LEU A C 1
ATOM 2287 O O . LEU A 1 295 ? 3.156 -33.375 -11.969 1 97.38 295 LEU A O 1
ATOM 2291 N N . SER A 1 296 ? 5.195 -32.438 -12.32 1 94.38 296 SER A N 1
ATOM 2292 C CA . SER A 1 296 ? 5.473 -33.344 -13.438 1 94.38 296 SER A CA 1
ATOM 2293 C C . SER A 1 296 ? 6.051 -34.656 -12.953 1 94.38 296 SER A C 1
ATOM 2295 O O . SER A 1 296 ? 5.98 -35.688 -13.664 1 94.38 296 SER A O 1
ATOM 2297 N N . THR A 1 297 ? 6.629 -34.594 -11.812 1 87.06 297 THR A N 1
ATOM 2298 C CA . THR A 1 297 ? 7.289 -35.781 -11.281 1 87.06 297 THR A CA 1
ATOM 2299 C C . THR A 1 297 ? 6.328 -36.625 -10.422 1 87.06 297 THR A C 1
ATOM 2301 O O . THR A 1 297 ? 5.59 -36.062 -9.609 1 87.06 297 THR A O 1
ATOM 2304 N N . ILE A 1 298 ? 6.242 -37.906 -10.758 1 83.06 298 ILE A N 1
ATOM 2305 C CA . ILE A 1 298 ? 5.34 -38.719 -9.953 1 83.06 298 ILE A CA 1
ATOM 2306 C C . ILE A 1 298 ? 6.148 -39.688 -9.102 1 83.06 298 ILE A C 1
ATOM 2308 O O . ILE A 1 298 ? 6.953 -40.469 -9.625 1 83.06 298 ILE A O 1
ATOM 2312 N N . ASN A 1 299 ? 6.152 -39.438 -7.902 1 87.25 299 ASN A N 1
ATOM 2313 C CA . ASN A 1 299 ? 6.695 -40.312 -6.867 1 87.25 299 ASN A CA 1
ATOM 2314 C C . ASN A 1 299 ? 5.613 -40.75 -5.887 1 87.25 299 ASN A C 1
ATOM 2316 O O . ASN A 1 299 ? 4.805 -39.938 -5.434 1 87.25 299 ASN A O 1
ATOM 2320 N N . ASN A 1 300 ? 5.559 -42.062 -5.613 1 86.62 300 ASN A N 1
ATOM 2321 C CA . ASN A 1 300 ? 4.465 -42.656 -4.836 1 86.62 300 ASN A CA 1
ATOM 2322 C C . ASN A 1 300 ? 4.691 -42.469 -3.338 1 86.62 300 ASN A C 1
ATOM 2324 O O . ASN A 1 300 ? 4.578 -43.438 -2.574 1 86.62 300 ASN A O 1
ATOM 2328 N N . SER A 1 301 ? 5.055 -41.375 -2.859 1 93.12 301 SER A N 1
ATOM 2329 C CA . SER A 1 301 ? 5.195 -41.125 -1.43 1 93.12 301 SER A CA 1
ATOM 2330 C C . SER A 1 301 ? 4.191 -40.094 -0.955 1 93.12 301 SER A C 1
ATOM 2332 O O . SER A 1 301 ? 3.838 -39.156 -1.701 1 93.12 301 SER A O 1
ATOM 2334 N N . LYS A 1 302 ? 3.732 -40.312 0.245 1 93.62 302 LYS A N 1
ATOM 2335 C CA . LYS A 1 302 ? 2.764 -39.406 0.842 1 93.62 302 LYS A CA 1
ATOM 2336 C C . LYS A 1 302 ? 3.314 -37.969 0.898 1 93.62 302 LYS A C 1
ATOM 2338 O O . LYS A 1 302 ? 2.588 -37 0.643 1 93.62 302 LYS A O 1
ATOM 2343 N N . GLN A 1 303 ? 4.605 -37.875 1.25 1 94.94 303 GLN A N 1
ATOM 2344 C CA . GLN A 1 303 ? 5.246 -36.562 1.341 1 94.94 303 GLN A CA 1
ATOM 2345 C C . GLN A 1 303 ? 5.285 -35.875 -0.019 1 94.94 303 GLN A C 1
ATOM 2347 O O . GLN A 1 303 ? 5.09 -34.656 -0.11 1 94.94 303 GLN A O 1
ATOM 2352 N N . HIS A 1 304 ? 5.477 -36.656 -0.992 1 96.69 304 HIS A N 1
ATOM 2353 C CA . HIS A 1 304 ? 5.523 -36.125 -2.346 1 96.69 304 HIS A CA 1
ATOM 2354 C C . HIS A 1 304 ? 4.152 -35.594 -2.783 1 96.69 304 HIS A C 1
ATOM 2356 O O . HIS A 1 304 ? 4.043 -34.5 -3.328 1 96.69 304 HIS A O 1
ATOM 2362 N N . PHE A 1 305 ? 3.17 -36.344 -2.471 1 96.81 305 PHE A N 1
ATOM 2363 C CA . PHE A 1 305 ? 1.82 -35.938 -2.852 1 96.81 305 PHE A CA 1
ATOM 2364 C C . PHE A 1 305 ? 1.393 -34.688 -2.096 1 96.81 305 PHE A C 1
ATOM 2366 O O . PHE A 1 305 ? 0.685 -33.844 -2.641 1 96.81 305 PHE A O 1
ATOM 2373 N N . ASN A 1 306 ? 1.801 -34.656 -0.853 1 96.56 306 ASN A N 1
ATOM 2374 C CA . ASN A 1 306 ? 1.505 -33.438 -0.086 1 96.56 306 ASN A CA 1
ATOM 2375 C C . ASN A 1 306 ? 2.156 -32.188 -0.706 1 96.56 306 ASN A C 1
ATOM 2377 O O . ASN A 1 306 ? 1.533 -31.141 -0.794 1 96.56 306 ASN A O 1
ATOM 2381 N N . MET A 1 307 ? 3.363 -32.344 -1.046 1 97.62 307 MET A N 1
ATOM 2382 C CA . MET A 1 307 ? 4.082 -31.266 -1.722 1 97.62 307 MET A CA 1
ATOM 2383 C C . MET A 1 307 ? 3.381 -30.891 -3.02 1 97.62 307 MET A C 1
ATOM 2385 O O . MET A 1 307 ? 3.221 -29.703 -3.312 1 97.62 307 MET A O 1
ATOM 2389 N N . GLN A 1 308 ? 2.93 -31.844 -3.768 1 98.12 308 GLN A N 1
ATOM 2390 C CA . GLN A 1 308 ? 2.242 -31.578 -5.027 1 98.12 308 GLN A CA 1
ATOM 2391 C C . GLN A 1 308 ? 0.932 -30.828 -4.793 1 98.12 308 GLN A C 1
ATOM 2393 O O . GLN A 1 308 ? 0.558 -29.953 -5.586 1 98.12 308 GLN A O 1
ATOM 2398 N N . ARG A 1 309 ? 0.287 -31.203 -3.754 1 97.88 309 ARG A N 1
ATOM 2399 C CA . ARG A 1 309 ? -0.959 -30.516 -3.42 1 97.88 309 ARG A CA 1
ATOM 2400 C C . ARG A 1 309 ? -0.725 -29.031 -3.199 1 97.88 309 ARG A C 1
ATOM 2402 O O . ARG A 1 309 ? -1.471 -28.203 -3.717 1 97.88 309 ARG A O 1
ATOM 2409 N N . LYS A 1 310 ? 0.332 -28.719 -2.457 1 98.44 310 LYS A N 1
ATOM 2410 C CA . LYS A 1 310 ? 0.642 -27.328 -2.172 1 98.44 310 LYS A CA 1
ATOM 2411 C C . LYS A 1 310 ? 1.175 -26.609 -3.414 1 98.44 310 LYS A C 1
ATOM 2413 O O . LYS A 1 310 ? 0.896 -25.422 -3.627 1 98.44 310 LYS A O 1
ATOM 2418 N N . ALA A 1 311 ? 1.9 -27.312 -4.211 1 98.56 311 ALA A N 1
ATOM 2419 C CA . ALA A 1 311 ? 2.381 -26.766 -5.473 1 98.56 311 ALA A CA 1
ATOM 2420 C C . ALA A 1 311 ? 1.219 -26.406 -6.395 1 98.56 311 ALA A C 1
ATOM 2422 O O . ALA A 1 311 ? 1.229 -25.359 -7.047 1 98.56 311 ALA A O 1
ATOM 2423 N N . LEU A 1 312 ? 0.294 -27.266 -6.402 1 98.56 312 LEU A N 1
ATOM 2424 C CA . LEU A 1 312 ? -0.89 -27.031 -7.219 1 98.56 312 LEU A CA 1
ATOM 2425 C C . LEU A 1 312 ? -1.658 -25.812 -6.727 1 98.56 312 LEU A C 1
ATOM 2427 O O . LEU A 1 312 ? -2.17 -25.016 -7.531 1 98.56 312 LEU A O 1
ATOM 2431 N N . TYR A 1 313 ? -1.707 -25.719 -5.43 1 98.19 313 TYR A N 1
ATOM 2432 C CA . TYR A 1 313 ? -2.332 -24.531 -4.836 1 98.19 313 TYR A CA 1
ATOM 2433 C C . TYR A 1 313 ? -1.631 -23.266 -5.289 1 98.19 313 TYR A C 1
ATOM 2435 O O . TYR A 1 313 ? -2.281 -22.297 -5.715 1 98.19 313 TYR A O 1
ATOM 2443 N N . ALA A 1 314 ? -0.36 -23.219 -5.211 1 98.75 314 ALA A N 1
ATOM 2444 C CA . ALA A 1 314 ? 0.431 -22.047 -5.621 1 98.75 314 ALA A CA 1
ATOM 2445 C C . ALA A 1 314 ? 0.265 -21.781 -7.113 1 98.75 314 ALA A C 1
ATOM 2447 O O . ALA A 1 314 ? 0.108 -20.625 -7.52 1 98.75 314 ALA A O 1
ATOM 2448 N N . LEU A 1 315 ? 0.239 -22.828 -7.883 1 98.81 315 LEU A N 1
ATOM 2449 C CA . LEU A 1 315 ? 0.08 -22.688 -9.328 1 98.81 315 LEU A CA 1
ATOM 2450 C C . LEU A 1 315 ? -1.287 -22.094 -9.664 1 98.81 315 LEU A C 1
ATOM 2452 O O . LEU A 1 315 ? -1.393 -21.188 -10.492 1 98.81 315 LEU A O 1
ATOM 2456 N N . SER A 1 316 ? -2.27 -22.656 -9.039 1 98.31 316 SER A N 1
ATOM 2457 C CA . SER A 1 316 ? -3.617 -22.141 -9.266 1 98.31 316 SER A CA 1
ATOM 2458 C C . SER A 1 316 ? -3.713 -20.656 -8.922 1 98.31 316 SER A C 1
ATOM 2460 O O . SER A 1 316 ? -4.34 -19.891 -9.648 1 98.31 316 SER A O 1
ATOM 2462 N N . ALA A 1 317 ? -3.064 -20.297 -7.855 1 98.25 317 ALA A N 1
ATOM 2463 C CA . ALA A 1 317 ? -3.047 -18.891 -7.449 1 98.25 317 ALA A CA 1
ATOM 2464 C C . ALA A 1 317 ? -2.332 -18.031 -8.484 1 98.25 317 ALA A C 1
ATOM 2466 O O . ALA A 1 317 ? -2.754 -16.906 -8.766 1 98.25 317 ALA A O 1
ATOM 2467 N N . LEU A 1 318 ? -1.298 -18.516 -9.094 1 98.25 318 LEU A N 1
ATOM 2468 C CA . LEU A 1 318 ? -0.514 -17.812 -10.102 1 98.25 318 LEU A CA 1
ATOM 2469 C C . LEU A 1 318 ? -1.341 -17.562 -11.359 1 98.25 318 LEU A C 1
ATOM 2471 O O . LEU A 1 318 ? -1.206 -16.516 -12.008 1 98.25 318 LEU A O 1
ATOM 2475 N N . LEU A 1 319 ? -2.223 -18.438 -11.664 1 98.25 319 LEU A N 1
ATOM 2476 C CA . LEU A 1 319 ? -2.883 -18.453 -12.961 1 98.25 319 LEU A CA 1
ATOM 2477 C C . LEU A 1 319 ? -4.172 -17.641 -12.93 1 98.25 319 LEU A C 1
ATOM 2479 O O . LEU A 1 319 ? -4.691 -17.25 -13.977 1 98.25 319 LEU A O 1
ATOM 2483 N N . GLN A 1 320 ? -4.672 -17.438 -11.75 1 96.69 320 GLN A N 1
ATOM 2484 C CA . GLN A 1 320 ? -5.977 -16.797 -11.617 1 96.69 320 GLN A CA 1
ATOM 2485 C C . GLN A 1 320 ? -5.938 -15.359 -12.125 1 96.69 320 GLN A C 1
ATOM 2487 O O . GLN A 1 320 ? -5.219 -14.523 -11.57 1 96.69 320 GLN A O 1
ATOM 2492 N N . HIS A 1 321 ? -6.598 -15.141 -13.211 1 96.44 321 HIS A N 1
ATOM 2493 C CA . HIS A 1 321 ? -6.824 -13.812 -13.781 1 96.44 321 HIS A CA 1
ATOM 2494 C C . HIS A 1 321 ? -5.508 -13.094 -14.039 1 96.44 321 HIS A C 1
ATOM 2496 O O . HIS A 1 321 ? -5.367 -11.914 -13.711 1 96.44 321 HIS A O 1
ATOM 2502 N N . ASN A 1 322 ? -4.562 -13.797 -14.516 1 97 322 ASN A N 1
ATOM 2503 C CA . ASN A 1 322 ? -3.281 -13.188 -14.859 1 97 322 ASN A CA 1
ATOM 2504 C C . ASN A 1 322 ? -2.762 -13.703 -16.203 1 97 322 ASN A C 1
ATOM 2506 O O . ASN A 1 322 ? -2.154 -14.773 -16.266 1 97 322 ASN A O 1
ATOM 2510 N N . THR A 1 323 ? -2.867 -12.875 -17.203 1 95.94 323 THR A N 1
ATOM 2511 C CA . THR A 1 323 ? -2.605 -13.273 -18.594 1 95.94 323 THR A CA 1
ATOM 2512 C C . THR A 1 323 ? -1.127 -13.594 -18.781 1 95.94 323 THR A C 1
ATOM 2514 O O . THR A 1 323 ? -0.783 -14.523 -19.516 1 95.94 323 THR A O 1
ATOM 2517 N N . LYS A 1 324 ? -0.291 -12.914 -18.156 1 95.5 324 LYS A N 1
ATOM 2518 C CA . LYS A 1 324 ? 1.142 -13.164 -18.297 1 95.5 324 LYS A CA 1
ATOM 2519 C C . LYS A 1 324 ? 1.513 -14.539 -17.75 1 95.5 324 LYS A C 1
ATOM 2521 O O . LYS A 1 324 ? 2.232 -15.297 -18.406 1 95.5 324 LYS A O 1
ATOM 2526 N N . CYS A 1 325 ? 1.022 -14.891 -16.562 1 97.81 325 CYS A N 1
ATOM 2527 C CA . CYS A 1 325 ? 1.27 -16.188 -15.961 1 97.81 325 CYS A CA 1
ATOM 2528 C C . CYS A 1 325 ? 0.658 -17.312 -16.797 1 97.81 325 CYS A C 1
ATOM 2530 O O . CYS A 1 325 ? 1.279 -18.359 -16.984 1 97.81 325 CYS A O 1
ATOM 2532 N N . GLN A 1 326 ? -0.526 -17.047 -17.281 1 98 326 GLN A N 1
ATOM 2533 C CA . GLN A 1 326 ? -1.221 -18.016 -18.125 1 98 326 GLN A CA 1
ATOM 2534 C C . GLN A 1 326 ? -0.447 -18.297 -19.406 1 98 326 GLN A C 1
ATOM 2536 O O . GLN A 1 326 ? -0.357 -19.438 -19.844 1 98 326 GLN A O 1
ATOM 2541 N N . SER A 1 327 ? 0.129 -17.234 -19.953 1 97.06 327 SER A N 1
ATOM 2542 C CA . SER A 1 327 ? 0.927 -17.375 -21.172 1 97.06 327 SER A CA 1
ATOM 2543 C C . SER A 1 327 ? 2.148 -18.25 -20.922 1 97.06 327 SER A C 1
ATOM 2545 O O . SER A 1 327 ? 2.422 -19.188 -21.703 1 97.06 327 SER A O 1
ATOM 2547 N N . VAL A 1 328 ? 2.828 -18.031 -19.875 1 97.12 328 VAL A N 1
ATOM 2548 C CA . VAL A 1 328 ? 4.023 -18.812 -19.562 1 97.12 328 VAL A CA 1
ATOM 2549 C C . VAL A 1 328 ? 3.635 -20.234 -19.203 1 97.12 328 VAL A C 1
ATOM 2551 O O . VAL A 1 328 ? 4.355 -21.188 -19.516 1 97.12 328 VAL A O 1
ATOM 2554 N N . PHE A 1 329 ? 2.537 -20.375 -18.547 1 98.25 329 PHE A N 1
ATOM 2555 C CA . PHE A 1 329 ? 2 -21.688 -18.188 1 98.25 329 PHE A CA 1
ATOM 2556 C C . PHE A 1 329 ? 1.808 -22.562 -19.406 1 98.25 329 PHE A C 1
ATOM 2558 O O . PHE A 1 329 ? 2.283 -23.703 -19.453 1 98.25 329 PHE A O 1
ATOM 2565 N N . VAL A 1 330 ? 1.16 -22.031 -20.422 1 96.94 330 VAL A N 1
ATOM 2566 C CA . VAL A 1 330 ? 0.865 -22.797 -21.625 1 96.94 330 VAL A CA 1
ATOM 2567 C C . VAL A 1 330 ? 2.15 -23.047 -22.406 1 96.94 330 VAL A C 1
ATOM 2569 O O . VAL A 1 330 ? 2.352 -24.125 -22.969 1 96.94 330 VAL A O 1
ATOM 2572 N N . GLN A 1 331 ? 3.035 -22.094 -22.391 1 95.5 331 GLN A N 1
ATOM 2573 C CA . GLN A 1 331 ? 4.305 -22.219 -23.109 1 95.5 331 GLN A CA 1
ATOM 2574 C C . GLN A 1 331 ? 5.188 -23.297 -22.469 1 95.5 331 GLN A C 1
ATOM 2576 O O . GLN A 1 331 ? 6.008 -23.922 -23.156 1 95.5 331 GLN A O 1
ATOM 2581 N N . ASN A 1 332 ? 4.957 -23.516 -21.203 1 96.44 332 ASN A N 1
ATOM 2582 C CA . ASN A 1 332 ? 5.75 -24.516 -20.5 1 96.44 332 ASN A CA 1
ATOM 2583 C C . ASN A 1 332 ? 4.992 -25.844 -20.344 1 96.44 332 ASN A C 1
ATOM 2585 O O . ASN A 1 332 ? 5.219 -26.594 -19.406 1 96.44 332 ASN A O 1
ATOM 2589 N N . GLU A 1 333 ? 4.039 -26.016 -21.188 1 96.06 333 GLU A N 1
ATOM 2590 C CA . GLU A 1 333 ? 3.287 -27.266 -21.281 1 96.06 333 GLU A CA 1
ATOM 2591 C C . GLU A 1 333 ? 2.51 -27.547 -20 1 96.06 333 GLU A C 1
ATOM 2593 O O . GLU A 1 333 ? 2.398 -28.703 -19.578 1 96.06 333 GLU A O 1
ATOM 2598 N N . GLY A 1 334 ? 2.062 -26.5 -19.375 1 97.88 334 GLY A N 1
ATOM 2599 C CA . GLY A 1 334 ? 1.327 -26.609 -18.125 1 97.88 334 GLY A CA 1
ATOM 2600 C C . GLY A 1 334 ? 0.076 -27.469 -18.25 1 97.88 334 GLY A C 1
ATOM 2601 O O . GLY A 1 334 ? -0.235 -28.25 -17.344 1 97.88 334 GLY A O 1
ATOM 2602 N N . VAL A 1 335 ? -0.612 -27.422 -19.375 1 97.5 335 VAL A N 1
ATOM 2603 C CA . VAL A 1 335 ? -1.84 -28.188 -19.578 1 97.5 335 VAL A CA 1
ATOM 2604 C C . VAL A 1 335 ? -1.523 -29.672 -19.625 1 97.5 335 VAL A C 1
ATOM 2606 O O . VAL A 1 335 ? -2.197 -30.484 -18.969 1 97.5 335 VAL A O 1
ATOM 2609 N N . THR A 1 336 ? -0.464 -29.969 -20.344 1 96.44 336 THR A N 1
ATOM 2610 C CA . THR A 1 336 ? -0.058 -31.375 -20.469 1 96.44 336 THR A CA 1
ATOM 2611 C C . THR A 1 336 ? 0.347 -31.938 -19.109 1 96.44 336 THR A C 1
ATOM 2613 O O . THR A 1 336 ? -0.046 -33.062 -18.75 1 96.44 336 THR A O 1
ATOM 2616 N N . ILE A 1 337 ? 1.038 -31.125 -18.391 1 97.25 337 ILE A N 1
ATOM 2617 C CA . ILE A 1 337 ? 1.529 -31.547 -17.078 1 97.25 337 ILE A CA 1
ATOM 2618 C C . ILE A 1 337 ? 0.351 -31.797 -16.141 1 97.25 337 ILE A C 1
ATOM 2620 O O . ILE A 1 337 ? 0.28 -32.844 -15.492 1 97.25 337 ILE A O 1
ATOM 2624 N N . LEU A 1 338 ? -0.584 -30.906 -16.078 1 97.94 338 LEU A N 1
ATOM 2625 C CA . LEU A 1 338 ? -1.721 -31.047 -15.172 1 97.94 338 LEU A CA 1
ATOM 2626 C C . LEU A 1 338 ? -2.633 -32.188 -15.617 1 97.94 338 LEU A C 1
ATOM 2628 O O . LEU A 1 338 ? -3.199 -32.906 -14.781 1 97.94 338 LEU A O 1
ATOM 2632 N N . THR A 1 339 ? -2.785 -32.375 -16.922 1 96.12 339 THR A N 1
ATOM 2633 C CA . THR A 1 339 ? -3.602 -33.5 -17.422 1 96.12 339 THR A CA 1
ATOM 2634 C C . THR A 1 339 ? -2.982 -34.844 -17.047 1 96.12 339 THR A C 1
ATOM 2636 O O . THR A 1 339 ? -3.689 -35.75 -16.641 1 96.12 339 THR A O 1
ATOM 2639 N N . LYS A 1 340 ? -1.696 -34.844 -17.219 1 96.19 340 LYS A N 1
ATOM 2640 C CA . LYS A 1 340 ? -0.994 -36.094 -16.844 1 96.19 340 LYS A CA 1
ATOM 2641 C C . LYS A 1 340 ? -1.151 -36.375 -15.352 1 96.19 340 LYS A C 1
ATOM 2643 O O . LYS A 1 340 ? -1.38 -37.5 -14.953 1 96.19 340 LYS A O 1
ATOM 2648 N N . LEU A 1 341 ? -1.049 -35.344 -14.539 1 96.81 341 LEU A N 1
ATOM 2649 C CA . LEU A 1 341 ? -1.224 -35.531 -13.094 1 96.81 341 LEU A CA 1
ATOM 2650 C C . LEU A 1 341 ? -2.641 -35.969 -12.766 1 96.81 341 LEU A C 1
ATOM 2652 O O . LEU A 1 341 ? -2.832 -36.875 -11.953 1 96.81 341 LEU A O 1
ATOM 2656 N N . ALA A 1 342 ? -3.596 -35.406 -13.414 1 95.69 342 ALA A N 1
ATOM 2657 C CA . ALA A 1 342 ? -4.996 -35.781 -13.211 1 95.69 342 ALA A CA 1
ATOM 2658 C C . ALA A 1 342 ? -5.25 -37.25 -13.594 1 95.69 342 ALA A C 1
ATOM 2660 O O . ALA A 1 342 ? -6.109 -37.906 -13.008 1 95.69 342 ALA A O 1
ATOM 2661 N N . GLY A 1 343 ? -4.488 -37.688 -14.531 1 94 343 GLY A N 1
ATOM 2662 C CA . GLY A 1 343 ? -4.668 -39.062 -15.023 1 94 343 GLY A CA 1
ATOM 2663 C C . GLY A 1 343 ? -3.809 -40.062 -14.289 1 94 343 GLY A C 1
ATOM 2664 O O . GLY A 1 343 ? -3.906 -41.281 -14.539 1 94 343 GLY A O 1
ATOM 2665 N N . ALA A 1 344 ? -2.99 -39.594 -13.438 1 93.94 344 ALA A N 1
ATOM 2666 C CA . ALA A 1 344 ? -2.078 -40.469 -12.734 1 93.94 344 ALA A CA 1
ATOM 2667 C C . ALA A 1 344 ? -2.818 -41.281 -11.672 1 93.94 344 ALA A C 1
ATOM 2669 O O . ALA A 1 344 ? -3.051 -40.812 -10.562 1 93.94 344 ALA A O 1
ATOM 2670 N N . THR A 1 345 ? -3.062 -42.531 -11.898 1 90.62 345 THR A N 1
ATOM 2671 C CA . THR A 1 345 ? -3.91 -43.375 -11.047 1 90.62 345 THR A CA 1
ATOM 2672 C C . THR A 1 345 ? -3.219 -43.656 -9.727 1 90.62 345 THR A C 1
ATOM 2674 O O . THR A 1 345 ? -3.873 -44.031 -8.742 1 90.62 345 THR A O 1
ATOM 2677 N N . MET A 1 346 ? -1.944 -43.5 -9.672 1 91.5 346 MET A N 1
ATOM 2678 C CA . MET A 1 346 ? -1.208 -43.75 -8.438 1 91.5 346 MET A CA 1
ATOM 2679 C C . MET A 1 346 ? -1.36 -42.594 -7.465 1 91.5 346 MET A C 1
ATOM 2681 O O . MET A 1 346 ? -1.081 -42.75 -6.273 1 91.5 346 MET A O 1
ATOM 2685 N N . ALA A 1 347 ? -1.719 -41.469 -7.973 1 93.38 347 ALA A N 1
ATOM 2686 C CA . ALA A 1 347 ? -1.894 -40.312 -7.125 1 93.38 347 ALA A CA 1
ATOM 2687 C C . ALA A 1 347 ? -3.242 -40.344 -6.41 1 93.38 347 ALA A C 1
ATOM 2689 O O . ALA A 1 347 ? -4.207 -40.906 -6.922 1 93.38 347 ALA A O 1
ATOM 2690 N N . PRO A 1 348 ? -3.33 -39.75 -5.16 1 92.31 348 PRO A N 1
ATOM 2691 C CA . PRO A 1 348 ? -4.613 -39.688 -4.461 1 92.31 348 PRO A CA 1
ATOM 2692 C C . PRO A 1 348 ? -5.68 -38.938 -5.262 1 92.31 348 PRO A C 1
ATOM 2694 O O . PRO A 1 348 ? -5.375 -37.969 -5.949 1 92.31 348 PRO A O 1
ATOM 2697 N N . THR A 1 349 ? -6.859 -39.375 -5.18 1 91.19 349 THR A N 1
ATOM 2698 C CA . THR A 1 349 ? -7.984 -38.875 -5.961 1 91.19 349 THR A CA 1
ATOM 2699 C C . THR A 1 349 ? -8.156 -37.375 -5.758 1 91.19 349 THR A C 1
ATOM 2701 O O . THR A 1 349 ? -8.352 -36.625 -6.723 1 91.19 349 THR A O 1
ATOM 2704 N N . PRO A 1 350 ? -8.055 -36.906 -4.484 1 92.44 350 PRO A N 1
ATOM 2705 C CA . PRO A 1 350 ? -8.242 -35.469 -4.305 1 92.44 350 PRO A CA 1
ATOM 2706 C C . PRO A 1 350 ? -7.223 -34.625 -5.078 1 92.44 350 PRO A C 1
ATOM 2708 O O . PRO A 1 350 ? -7.555 -33.562 -5.586 1 92.44 350 PRO A O 1
ATOM 2711 N N . LEU A 1 351 ? -6.016 -35.125 -5.125 1 95.38 351 LEU A N 1
ATOM 2712 C CA . LEU A 1 351 ? -4.98 -34.406 -5.871 1 95.38 351 LEU A CA 1
ATOM 2713 C C . LEU A 1 351 ? -5.297 -34.406 -7.363 1 95.38 351 LEU A C 1
ATOM 2715 O O . LEU A 1 351 ? -5.184 -33.375 -8.016 1 95.38 351 LEU A O 1
ATOM 2719 N N . ARG A 1 352 ? -5.688 -35.5 -7.898 1 94.94 352 ARG A N 1
ATOM 2720 C CA . ARG A 1 352 ? -6.055 -35.625 -9.305 1 94.94 352 ARG A CA 1
ATOM 2721 C C . ARG A 1 352 ? -7.211 -34.688 -9.656 1 94.94 352 ARG A C 1
ATOM 2723 O O . ARG A 1 352 ? -7.184 -34 -10.68 1 94.94 352 ARG A O 1
ATOM 2730 N N . LEU A 1 353 ? -8.164 -34.625 -8.773 1 94 353 LEU A N 1
ATOM 2731 C CA . LEU A 1 353 ? -9.328 -33.781 -8.977 1 94 353 LEU A CA 1
ATOM 2732 C C . LEU A 1 353 ? -8.938 -32.312 -8.961 1 94 353 LEU A C 1
ATOM 2734 O O . LEU A 1 353 ? -9.445 -31.516 -9.758 1 94 353 LEU A O 1
ATOM 2738 N N . LYS A 1 354 ? -8.031 -32 -8.086 1 95.56 354 LYS A N 1
ATOM 2739 C CA . LYS A 1 354 ? -7.582 -30.609 -8.023 1 95.56 354 LYS A CA 1
ATOM 2740 C C . LYS A 1 354 ? -6.891 -30.203 -9.32 1 95.56 354 LYS A C 1
ATOM 2742 O O . LYS A 1 354 ? -7.023 -29.062 -9.758 1 95.56 354 LYS A O 1
ATOM 2747 N N . ALA A 1 355 ? -6.145 -31.078 -9.867 1 97.19 355 ALA A N 1
ATOM 2748 C CA . ALA A 1 355 ? -5.5 -30.812 -11.148 1 97.19 355 ALA A CA 1
ATOM 2749 C C . ALA A 1 355 ? -6.535 -30.562 -12.242 1 97.19 355 ALA A C 1
ATOM 2751 O O . ALA A 1 355 ? -6.41 -29.625 -13.031 1 97.19 355 ALA A O 1
ATOM 2752 N N . LEU A 1 356 ? -7.551 -31.359 -12.258 1 95 356 LEU A N 1
ATOM 2753 C CA . LEU A 1 356 ? -8.641 -31.188 -13.211 1 95 356 LEU A CA 1
ATOM 2754 C C . LEU A 1 356 ? -9.352 -29.859 -13.016 1 95 356 LEU A C 1
ATOM 2756 O O . LEU A 1 356 ? -9.641 -29.156 -13.984 1 95 356 LEU A O 1
ATOM 2760 N N . LEU A 1 357 ? -9.578 -29.578 -11.789 1 94.31 357 LEU A N 1
ATOM 2761 C CA . LEU A 1 357 ? -10.305 -28.359 -11.453 1 94.31 357 LEU A CA 1
ATOM 2762 C C . LEU A 1 357 ? -9.5 -27.125 -11.836 1 94.31 357 LEU A C 1
ATOM 2764 O O . LEU A 1 357 ? -10.07 -26.109 -12.25 1 94.31 357 LEU A O 1
ATOM 2768 N N . ALA A 1 358 ? -8.195 -27.188 -11.633 1 97 358 ALA A N 1
ATOM 2769 C CA . ALA A 1 358 ? -7.344 -26.062 -12 1 97 358 ALA A CA 1
ATOM 2770 C C . ALA A 1 358 ? -7.512 -25.719 -13.484 1 97 358 ALA A C 1
ATOM 2772 O O . ALA A 1 358 ? -7.629 -24.547 -13.844 1 97 358 ALA A O 1
ATOM 2773 N N . LEU A 1 359 ? -7.551 -26.688 -14.289 1 96.44 359 LEU A N 1
ATOM 2774 C CA . LEU A 1 359 ? -7.738 -26.484 -15.719 1 96.44 359 LEU A CA 1
ATOM 2775 C C . LEU A 1 359 ? -9.156 -26.016 -16.016 1 96.44 359 LEU A C 1
ATOM 2777 O O . LEU A 1 359 ? -9.359 -25.156 -16.875 1 96.44 359 LEU A O 1
ATOM 2781 N N . HIS A 1 360 ? -10.094 -26.562 -15.273 1 92.75 360 HIS A N 1
ATOM 2782 C CA . HIS A 1 360 ? -11.484 -26.156 -15.438 1 92.75 360 HIS A CA 1
ATOM 2783 C C . HIS A 1 360 ? -11.656 -24.656 -15.172 1 92.75 360 HIS A C 1
ATOM 2785 O O . HIS A 1 360 ? -12.398 -23.984 -15.883 1 92.75 360 HIS A O 1
ATOM 2791 N N . HIS A 1 361 ? -11.031 -24.203 -14.203 1 94.56 361 HIS A N 1
ATOM 2792 C CA . HIS A 1 361 ? -11.133 -22.797 -13.852 1 94.56 361 HIS A CA 1
ATOM 2793 C C . HIS A 1 361 ? -10.656 -21.906 -15 1 94.56 361 HIS A C 1
ATOM 2795 O O . HIS A 1 361 ? -11.211 -20.828 -15.219 1 94.56 361 HIS A O 1
ATOM 2801 N N . LEU A 1 362 ? -9.672 -22.297 -15.664 1 95.75 362 LEU A N 1
ATOM 2802 C CA . LEU A 1 362 ? -9.18 -21.547 -16.812 1 95.75 362 LEU A CA 1
ATOM 2803 C C . LEU A 1 362 ? -10.195 -21.547 -17.953 1 95.75 362 LEU A C 1
ATOM 2805 O O . LEU A 1 362 ? -10.375 -20.547 -18.641 1 95.75 362 LEU A O 1
ATOM 2809 N N . LEU A 1 363 ? -10.883 -22.641 -18.078 1 91.31 363 LEU A N 1
ATOM 2810 C CA . LEU A 1 363 ? -11.938 -22.734 -19.078 1 91.31 363 LEU A CA 1
ATOM 2811 C C . LEU A 1 363 ? -13.078 -21.781 -18.75 1 91.31 363 LEU A C 1
ATOM 2813 O O . LEU A 1 363 ? -13.594 -21.094 -19.641 1 91.31 363 LEU A O 1
ATOM 2817 N N . VAL A 1 364 ? -13.445 -21.797 -17.531 1 90.25 364 VAL A N 1
ATOM 2818 C CA . VAL A 1 364 ? -14.531 -20.922 -17.094 1 90.25 364 VAL A CA 1
ATOM 2819 C C . VAL A 1 364 ? -14.125 -19.469 -17.281 1 90.25 364 VAL A C 1
ATOM 2821 O O . VAL A 1 364 ? -14.938 -18.641 -17.719 1 90.25 364 VAL A O 1
ATOM 2824 N N . GLU A 1 365 ? -12.93 -19.188 -16.953 1 93.94 365 GLU A N 1
ATOM 2825 C CA . GLU A 1 365 ? -12.43 -17.828 -17.125 1 93.94 365 GLU A CA 1
ATOM 2826 C C . GLU A 1 365 ? -12.5 -17.406 -18.594 1 93.94 365 GLU A C 1
ATOM 2828 O O . GLU A 1 365 ? -12.844 -16.25 -18.891 1 93.94 365 GLU A O 1
ATOM 2833 N N . TYR A 1 366 ? -12.172 -18.219 -19.453 1 92.19 366 TYR A N 1
ATOM 2834 C CA . TYR A 1 366 ? -12.242 -17.938 -20.875 1 92.19 366 TYR A CA 1
ATOM 2835 C C . TYR A 1 366 ? -13.68 -17.641 -21.297 1 92.19 366 TYR A C 1
ATOM 2837 O O . TYR A 1 366 ? -13.914 -16.734 -22.109 1 92.19 366 TYR A O 1
ATOM 2845 N N . GLN A 1 367 ? -14.609 -18.359 -20.781 1 86.69 367 GLN A N 1
ATOM 2846 C CA . GLN A 1 367 ? -16.016 -18.156 -21.109 1 86.69 367 GLN A CA 1
ATOM 2847 C C . GLN A 1 367 ? -16.484 -16.766 -20.672 1 86.69 367 GLN A C 1
ATOM 2849 O O . GLN A 1 367 ? -17.328 -16.156 -21.344 1 86.69 367 GLN A O 1
ATOM 2854 N N . HIS A 1 368 ? -15.914 -16.297 -19.672 1 90.38 368 HIS A N 1
ATOM 2855 C CA . HIS A 1 368 ? -16.297 -14.984 -19.156 1 90.38 368 HIS A CA 1
ATOM 2856 C C . HIS A 1 368 ? -15.602 -13.867 -19.938 1 90.38 368 HIS A C 1
ATOM 2858 O O . HIS A 1 368 ? -16.125 -12.75 -20.016 1 90.38 368 HIS A O 1
ATOM 2864 N N . ASP A 1 369 ? -14.453 -14.188 -20.453 1 89.44 369 ASP A N 1
ATOM 2865 C CA . ASP A 1 369 ? -13.703 -13.219 -21.234 1 89.44 369 ASP A CA 1
ATOM 2866 C C . ASP A 1 369 ? -13.117 -13.867 -22.5 1 89.44 369 ASP A C 1
ATOM 2868 O O . ASP A 1 369 ? -11.945 -14.227 -22.531 1 89.44 369 ASP A O 1
ATOM 2872 N N . GLN A 1 370 ? -13.781 -13.805 -23.578 1 88.62 370 GLN A N 1
ATOM 2873 C CA . GLN A 1 370 ? -13.398 -14.523 -24.797 1 88.62 370 GLN A CA 1
ATOM 2874 C C . GLN A 1 370 ? -12.422 -13.711 -25.625 1 88.62 370 GLN A C 1
ATOM 2876 O O . GLN A 1 370 ? -11.898 -14.195 -26.641 1 88.62 370 GLN A O 1
ATOM 2881 N N . SER A 1 371 ? -12.133 -12.5 -25.094 1 91 371 SER A N 1
ATOM 2882 C CA . SER A 1 371 ? -11.195 -11.656 -25.828 1 91 371 SER A CA 1
ATOM 2883 C C . SER A 1 371 ? -9.75 -11.984 -25.453 1 91 371 SER A C 1
ATOM 2885 O O . SER A 1 371 ? -8.82 -11.562 -26.156 1 91 371 SER A O 1
ATOM 2887 N N . ASN A 1 372 ? -9.594 -12.781 -24.5 1 92.88 372 ASN A N 1
ATOM 2888 C CA . ASN A 1 372 ? -8.258 -13.164 -24.047 1 92.88 372 ASN A CA 1
ATOM 2889 C C . ASN A 1 372 ? -7.648 -14.234 -24.953 1 92.88 372 ASN A C 1
ATOM 2891 O O . ASN A 1 372 ? -8.039 -15.398 -24.891 1 92.88 372 ASN A O 1
ATOM 2895 N N . SER A 1 373 ? -6.621 -13.852 -25.719 1 94.81 373 SER A N 1
ATOM 2896 C CA . SER A 1 373 ? -6.047 -14.758 -26.719 1 94.81 373 SER A CA 1
ATOM 2897 C C . SER A 1 373 ? -5.289 -15.898 -26.047 1 94.81 373 SER A C 1
ATOM 2899 O O . SER A 1 373 ? -5.227 -17 -26.578 1 94.81 373 SER A O 1
ATOM 2901 N N . VAL A 1 374 ? -4.738 -15.664 -24.922 1 96.12 374 VAL A N 1
ATOM 2902 C CA . VAL A 1 374 ? -3.986 -16.688 -24.203 1 96.12 374 VAL A CA 1
ATOM 2903 C C . VAL A 1 374 ? -4.941 -17.766 -23.688 1 96.12 374 VAL A C 1
ATOM 2905 O O . VAL A 1 374 ? -4.676 -18.969 -23.828 1 96.12 374 VAL A O 1
ATOM 2908 N N . LEU A 1 375 ? -6.008 -17.406 -23.156 1 95.62 375 LEU A N 1
ATOM 2909 C CA . LEU A 1 375 ? -7.012 -18.344 -22.672 1 95.62 375 LEU A CA 1
ATOM 2910 C C . LEU A 1 375 ? -7.613 -19.141 -23.828 1 95.62 375 LEU A C 1
ATOM 2912 O O . LEU A 1 375 ? -7.965 -20.312 -23.672 1 95.62 375 LEU A O 1
ATOM 2916 N N . ALA A 1 376 ? -7.672 -18.453 -24.953 1 94.06 376 ALA A N 1
ATOM 2917 C CA . ALA A 1 376 ? -8.133 -19.156 -26.141 1 94.06 376 ALA A CA 1
ATOM 2918 C C . ALA A 1 376 ? -7.191 -20.297 -26.5 1 94.06 376 ALA A C 1
ATOM 2920 O O . ALA A 1 376 ? -7.637 -21.391 -26.844 1 94.06 376 ALA A O 1
ATOM 2921 N N . GLU A 1 377 ? -5.957 -20 -26.438 1 95.38 377 GLU A N 1
ATOM 2922 C CA . GLU A 1 377 ? -4.957 -21.016 -26.688 1 95.38 377 GLU A CA 1
ATOM 2923 C C . GLU A 1 377 ? -5.047 -22.156 -25.672 1 95.38 377 GLU A C 1
ATOM 2925 O O . GLU A 1 377 ? -5.012 -23.328 -26.031 1 95.38 377 GLU A O 1
ATOM 2930 N N . ILE A 1 378 ? -5.199 -21.812 -24.422 1 95.69 378 ILE A N 1
ATOM 2931 C CA . ILE A 1 378 ? -5.309 -22.797 -23.344 1 95.69 378 ILE A CA 1
ATOM 2932 C C . ILE A 1 378 ? -6.551 -23.656 -23.562 1 95.69 378 ILE A C 1
ATOM 2934 O O . ILE A 1 378 ? -6.496 -24.891 -23.438 1 95.69 378 ILE A O 1
ATOM 2938 N N . ASN A 1 379 ? -7.602 -23.016 -23.906 1 91.56 379 ASN A N 1
ATOM 2939 C CA . ASN A 1 379 ? -8.836 -23.719 -24.219 1 91.56 379 ASN A CA 1
ATOM 2940 C C . ASN A 1 379 ? -8.633 -24.734 -25.344 1 91.56 379 ASN A C 1
ATOM 2942 O O . ASN A 1 379 ? -9.07 -25.891 -25.219 1 91.56 379 ASN A O 1
ATOM 2946 N N . SER A 1 380 ? -7.941 -24.297 -26.359 1 90.44 380 SER A N 1
ATOM 2947 C CA . SER A 1 380 ? -7.668 -25.172 -27.5 1 90.44 380 SER A CA 1
ATOM 2948 C C . SER A 1 380 ? -6.797 -26.344 -27.078 1 90.44 380 SER A C 1
ATOM 2950 O O . SER A 1 380 ? -7.074 -27.484 -27.453 1 90.44 380 SER A O 1
ATOM 2952 N N . VAL A 1 381 ? -5.805 -26.062 -26.297 1 92.94 381 VAL A N 1
ATOM 2953 C CA . VAL A 1 381 ? -4.871 -27.109 -25.875 1 92.94 381 VAL A CA 1
ATOM 2954 C C . VAL A 1 381 ? -5.582 -28.094 -24.953 1 92.94 381 VAL A C 1
ATOM 2956 O O . VAL A 1 381 ? -5.395 -29.312 -25.078 1 92.94 381 VAL A O 1
ATOM 2959 N N . ILE A 1 382 ? -6.395 -27.656 -24.062 1 92.38 382 ILE A N 1
ATOM 2960 C CA . ILE A 1 382 ? -7.129 -28.516 -23.141 1 92.38 382 ILE A CA 1
ATOM 2961 C C . ILE A 1 382 ? -8.031 -29.453 -23.922 1 92.38 382 ILE A C 1
ATOM 2963 O O . ILE A 1 382 ? -8.047 -30.672 -23.656 1 92.38 382 ILE A O 1
ATOM 2967 N N . HIS A 1 383 ? -8.68 -29.031 -24.953 1 86.69 383 HIS A N 1
ATOM 2968 C CA . HIS A 1 383 ? -9.641 -29.828 -25.703 1 86.69 383 HIS A CA 1
ATOM 2969 C C . HIS A 1 383 ? -8.945 -30.781 -26.656 1 86.69 383 HIS A C 1
ATOM 2971 O O . HIS A 1 383 ? -9.547 -31.75 -27.125 1 86.69 383 HIS A O 1
ATOM 2977 N N . SER A 1 384 ? -7.703 -30.453 -26.906 1 84.81 384 SER A N 1
ATOM 2978 C CA . SER A 1 384 ? -6.93 -31.344 -27.766 1 84.81 384 SER A CA 1
ATOM 2979 C C . SER A 1 384 ? -6.168 -32.375 -26.938 1 84.81 384 SER A C 1
ATOM 2981 O O . SER A 1 384 ? -5.562 -33.312 -27.484 1 84.81 384 SER A O 1
ATOM 2983 N N . SER A 1 385 ? -6.25 -32.25 -25.641 1 87 385 SER A N 1
ATOM 2984 C CA . SER A 1 385 ? -5.527 -33.125 -24.75 1 87 385 SER A CA 1
ATOM 2985 C C . SER A 1 385 ? -6.422 -34.281 -24.266 1 87 385 SER A C 1
ATOM 2987 O O . SER A 1 385 ? -7.508 -34.5 -24.812 1 87 385 SER A O 1
ATOM 2989 N N . SER A 1 386 ? -5.859 -35.031 -23.391 1 89.88 386 SER A N 1
ATOM 2990 C CA . SER A 1 386 ? -6.637 -36.125 -22.812 1 89.88 386 SER A CA 1
ATOM 2991 C C . SER A 1 386 ? -7.488 -35.656 -21.641 1 89.88 386 SER A C 1
ATOM 2993 O O . SER A 1 386 ? -7.934 -36.469 -20.828 1 89.88 386 SER A O 1
ATOM 2995 N N . TYR A 1 387 ? -7.652 -34.375 -21.531 1 92.69 387 TYR A N 1
ATOM 2996 C CA . TYR A 1 387 ? -8.367 -33.75 -20.422 1 92.69 387 TYR A CA 1
ATOM 2997 C C . TYR A 1 387 ? -9.75 -34.344 -20.25 1 92.69 387 TYR A C 1
ATOM 2999 O O . TYR A 1 387 ? -10.117 -34.781 -19.156 1 92.69 387 TYR A O 1
ATOM 3007 N N . CYS A 1 388 ? -10.461 -34.5 -21.312 1 89.5 388 CYS A N 1
ATOM 3008 C CA . CYS A 1 388 ? -11.836 -35 -21.234 1 89.5 388 CYS A CA 1
ATOM 3009 C C . CYS A 1 388 ? -11.859 -36.5 -20.922 1 89.5 388 CYS A C 1
ATOM 3011 O O . CYS A 1 388 ? -12.75 -36.969 -20.219 1 89.5 388 CYS A O 1
ATOM 3013 N N . THR A 1 389 ? -10.906 -37.219 -21.469 1 91 389 THR A N 1
ATOM 3014 C CA . THR A 1 389 ? -10.789 -38.625 -21.156 1 91 389 THR A CA 1
ATOM 3015 C C . THR A 1 389 ? -10.508 -38.844 -19.656 1 91 389 THR A C 1
ATOM 3017 O O . THR A 1 389 ? -11.102 -39.719 -19.016 1 91 389 THR A O 1
ATOM 3020 N N . VAL A 1 390 ? -9.656 -38 -19.219 1 93.25 390 VAL A N 1
ATOM 3021 C CA . VAL A 1 390 ? -9.281 -38.094 -17.812 1 93.25 390 VAL A CA 1
ATOM 3022 C C . VAL A 1 390 ? -10.484 -37.719 -16.938 1 93.25 390 VAL A C 1
ATOM 3024 O O . VAL A 1 390 ? -10.734 -38.406 -15.922 1 93.25 390 VAL A O 1
ATOM 3027 N N . ALA A 1 391 ? -11.195 -36.688 -17.312 1 91.19 391 ALA A N 1
ATOM 3028 C CA . ALA A 1 391 ? -12.383 -36.312 -16.562 1 91.19 391 ALA A CA 1
ATOM 3029 C C . ALA A 1 391 ? -13.391 -37.438 -16.484 1 91.19 391 ALA A C 1
ATOM 3031 O O . ALA A 1 391 ? -13.938 -37.719 -15.422 1 91.19 391 ALA A O 1
ATOM 3032 N N . ARG A 1 392 ? -13.555 -38.094 -17.562 1 88.38 392 ARG A N 1
ATOM 3033 C CA . ARG A 1 392 ? -14.461 -39.25 -17.625 1 88.38 392 ARG A CA 1
ATOM 3034 C C . ARG A 1 392 ? -13.969 -40.375 -16.719 1 88.38 392 ARG A C 1
ATOM 3036 O O . ARG A 1 392 ? -14.758 -40.969 -15.977 1 88.38 392 ARG A O 1
ATOM 3043 N N . ASP A 1 393 ? -12.734 -40.562 -16.75 1 90.19 393 ASP A N 1
ATOM 3044 C CA . ASP A 1 393 ? -12.164 -41.719 -16.047 1 90.19 393 ASP A CA 1
ATOM 3045 C C . ASP A 1 393 ? -12.133 -41.469 -14.547 1 90.19 393 ASP A C 1
ATOM 3047 O O . ASP A 1 393 ? -12.188 -42.438 -13.758 1 90.19 393 ASP A O 1
ATOM 3051 N N . VAL A 1 394 ? -12 -40.25 -14.156 1 90.25 394 VAL A N 1
ATOM 3052 C CA . VAL A 1 394 ? -11.922 -39.906 -12.734 1 90.25 394 VAL A CA 1
ATOM 3053 C C . VAL A 1 394 ? -13.297 -40.094 -12.086 1 90.25 394 VAL A C 1
ATOM 3055 O O . VAL A 1 394 ? -13.391 -40.375 -10.891 1 90.25 394 VAL A O 1
ATOM 3058 N N . LEU A 1 395 ? -14.328 -39.938 -12.938 1 87.94 395 LEU A N 1
ATOM 3059 C CA . LEU A 1 395 ? -15.68 -40.125 -12.422 1 87.94 395 LEU A CA 1
ATOM 3060 C C . LEU A 1 395 ? -15.945 -41.594 -12.102 1 87.94 395 LEU A C 1
ATOM 3062 O O . LEU A 1 395 ? -16.156 -42.406 -13.008 1 87.94 395 LEU A O 1
ATOM 3066 N N . ASN A 1 396 ? -15.828 -41.938 -10.898 1 81.94 396 ASN A N 1
ATOM 3067 C CA . ASN A 1 396 ? -16.047 -43.281 -10.461 1 81.94 396 ASN A CA 1
ATOM 3068 C C . ASN A 1 396 ? -16.844 -43.344 -9.156 1 81.94 396 ASN A C 1
ATOM 3070 O O . ASN A 1 396 ? -16.953 -42.344 -8.453 1 81.94 396 ASN A O 1
ATOM 3074 N N . PRO A 1 397 ? -17.391 -44.469 -8.836 1 77.88 397 PRO A N 1
ATOM 3075 C CA . PRO A 1 397 ? -18.312 -44.562 -7.703 1 77.88 397 PRO A CA 1
ATOM 3076 C C . PRO A 1 397 ? -17.609 -44.344 -6.359 1 77.88 397 PRO A C 1
ATOM 3078 O O . PRO A 1 397 ? -18.281 -44.156 -5.344 1 77.88 397 PRO A O 1
ATOM 3081 N N . SER A 1 398 ? -16.344 -44.344 -6.395 1 80.88 398 SER A N 1
ATOM 3082 C CA . SER A 1 398 ? -15.625 -44.156 -5.129 1 80.88 398 SER A CA 1
ATOM 3083 C C . SER A 1 398 ? -15.539 -42.688 -4.738 1 80.88 398 SER A C 1
ATOM 3085 O O . SER A 1 398 ? -15.125 -42.375 -3.625 1 80.88 398 SER A O 1
ATOM 3087 N N . LEU A 1 399 ? -16.031 -41.844 -5.598 1 87.56 399 LEU A N 1
ATOM 3088 C CA . LEU A 1 399 ? -15.953 -40.406 -5.328 1 87.56 399 LEU A CA 1
ATOM 3089 C C . LEU A 1 399 ? -17.016 -39.969 -4.316 1 87.56 399 LEU A C 1
ATOM 3091 O O . LEU A 1 399 ? -18.125 -40.531 -4.305 1 87.56 399 LEU A O 1
ATOM 3095 N N . SER A 1 400 ? -16.594 -39.031 -3.451 1 85.56 400 SER A N 1
ATOM 3096 C CA . SER A 1 400 ? -17.609 -38.406 -2.613 1 85.56 400 SER A CA 1
ATOM 3097 C C . SER A 1 400 ? -18.641 -37.625 -3.457 1 85.56 400 SER A C 1
ATOM 3099 O O . SER A 1 400 ? -18.359 -37.281 -4.602 1 85.56 400 SER A O 1
ATOM 3101 N N . PRO A 1 401 ? -19.766 -37.469 -2.928 1 84.5 401 PRO A N 1
ATOM 3102 C CA . PRO A 1 401 ? -20.781 -36.719 -3.674 1 84.5 401 PRO A CA 1
ATOM 3103 C C . PRO A 1 401 ? -20.297 -35.375 -4.152 1 84.5 401 PRO A C 1
ATOM 3105 O O . PRO A 1 401 ? -20.562 -34.969 -5.289 1 84.5 401 PRO A O 1
ATOM 3108 N N . LYS A 1 402 ? -19.609 -34.719 -3.316 1 88.38 402 LYS A N 1
ATOM 3109 C CA . LYS A 1 402 ? -19.109 -33.375 -3.686 1 88.38 402 LYS A CA 1
ATOM 3110 C C . LYS A 1 402 ? -18.109 -33.469 -4.832 1 88.38 402 LYS A C 1
ATOM 3112 O O . LYS A 1 402 ? -18.125 -32.656 -5.75 1 88.38 402 LYS A O 1
ATOM 3117 N N . GLN A 1 403 ? -17.281 -34.469 -4.758 1 89.31 403 GLN A N 1
ATOM 3118 C CA . GLN A 1 403 ? -16.297 -34.719 -5.805 1 89.31 403 GLN A CA 1
ATOM 3119 C C . GLN A 1 403 ? -16.953 -35.094 -7.125 1 89.31 403 GLN A C 1
ATOM 3121 O O . GLN A 1 403 ? -16.578 -34.562 -8.18 1 89.31 403 GLN A O 1
ATOM 3126 N N . ALA A 1 404 ? -17.875 -35.938 -6.992 1 89 404 ALA A N 1
ATOM 3127 C CA . ALA A 1 404 ? -18.609 -36.344 -8.18 1 89 404 ALA A CA 1
ATOM 3128 C C . ALA A 1 404 ? -19.312 -35.188 -8.852 1 89 404 ALA A C 1
ATOM 3130 O O . ALA A 1 404 ? -19.297 -35.062 -10.078 1 89 404 ALA A O 1
ATOM 3131 N N . LEU A 1 405 ? -19.906 -34.375 -8.016 1 89.38 405 LEU A N 1
ATOM 3132 C CA . LEU A 1 405 ? -20.562 -33.188 -8.531 1 89.38 405 LEU A CA 1
ATOM 3133 C C . LEU A 1 405 ? -19.594 -32.312 -9.32 1 89.38 405 LEU A C 1
ATOM 3135 O O . LEU A 1 405 ? -19.891 -31.891 -10.43 1 89.38 405 LEU A O 1
ATOM 3139 N N . GLN A 1 406 ? -18.422 -32.125 -8.781 1 89.44 406 GLN A N 1
ATOM 3140 C CA . GLN A 1 406 ? -17.406 -31.297 -9.43 1 89.44 406 GLN A CA 1
ATOM 3141 C C . GLN A 1 406 ? -17.016 -31.859 -10.789 1 89.44 406 GLN A C 1
ATOM 3143 O O . GLN A 1 406 ? -16.922 -31.125 -11.773 1 89.44 406 GLN A O 1
ATOM 3148 N N . VAL A 1 407 ? -16.828 -33.156 -10.844 1 91.12 407 VAL A N 1
ATOM 3149 C CA . VAL A 1 407 ? -16.406 -33.781 -12.078 1 91.12 407 VAL A CA 1
ATOM 3150 C C . VAL A 1 407 ? -17.531 -33.719 -13.117 1 91.12 407 VAL A C 1
ATOM 3152 O O . VAL A 1 407 ? -17.266 -33.406 -14.281 1 91.12 407 VAL A O 1
ATOM 3155 N N . MET A 1 408 ? -18.703 -33.906 -12.648 1 90.06 408 MET A N 1
ATOM 3156 C CA . MET A 1 408 ? -19.828 -33.875 -13.578 1 90.06 408 MET A CA 1
ATOM 3157 C C . MET A 1 408 ? -20.031 -32.469 -14.109 1 90.06 408 MET A C 1
ATOM 3159 O O . MET A 1 408 ? -20.375 -32.281 -15.281 1 90.06 408 MET A O 1
ATOM 3163 N N . GLU A 1 409 ? -19.812 -31.547 -13.32 1 88.62 409 GLU A N 1
ATOM 3164 C CA . GLU A 1 409 ? -19.891 -30.156 -13.766 1 88.62 409 GLU A CA 1
ATOM 3165 C C . GLU A 1 409 ? -18.859 -29.875 -14.859 1 88.62 409 GLU A C 1
ATOM 3167 O O . GLU A 1 409 ? -19.172 -29.203 -15.844 1 88.62 409 GLU A O 1
ATOM 3172 N N . ILE A 1 410 ? -17.703 -30.359 -14.594 1 88.94 410 ILE A N 1
ATOM 3173 C CA . ILE A 1 410 ? -16.641 -30.219 -15.578 1 88.94 410 ILE A CA 1
ATOM 3174 C C . ILE A 1 410 ? -17.062 -30.828 -16.906 1 88.94 410 ILE A C 1
ATOM 3176 O O . ILE A 1 410 ? -16.906 -30.219 -17.969 1 88.94 410 ILE A O 1
ATOM 3180 N N . MET A 1 411 ? -17.625 -31.969 -16.828 1 87.62 411 MET A N 1
ATOM 3181 C CA . MET A 1 411 ? -18.031 -32.688 -18.031 1 87.62 411 MET A CA 1
ATOM 3182 C C . MET A 1 411 ? -19.141 -31.953 -18.766 1 87.62 411 MET A C 1
ATOM 3184 O O . MET A 1 411 ? -19.109 -31.828 -19.984 1 87.62 411 MET A O 1
ATOM 3188 N N . VAL A 1 412 ? -20.062 -31.422 -18.031 1 85.19 412 VAL A N 1
ATOM 3189 C CA . VAL A 1 412 ? -21.172 -30.688 -18.625 1 85.19 412 VAL A CA 1
ATOM 3190 C C . VAL A 1 412 ? -20.656 -29.422 -19.328 1 85.19 412 VAL A C 1
ATOM 3192 O O . VAL A 1 412 ? -21.047 -29.141 -20.453 1 85.19 412 VAL A O 1
ATOM 3195 N N . GLU A 1 413 ? -19.828 -28.781 -18.688 1 81.81 413 GLU A N 1
ATOM 3196 C CA . GLU A 1 413 ? -19.312 -27.531 -19.219 1 81.81 413 GLU A CA 1
ATOM 3197 C C . GLU A 1 413 ? -18.484 -27.766 -20.484 1 81.81 413 GLU A C 1
ATOM 3199 O O . GLU A 1 413 ? -18.484 -26.938 -21.391 1 81.81 413 GLU A O 1
ATOM 3204 N N . THR A 1 414 ? -17.75 -28.797 -20.453 1 78.38 414 THR A N 1
ATOM 3205 C CA . THR A 1 414 ? -16.938 -29.141 -21.625 1 78.38 414 THR A CA 1
ATOM 3206 C C . THR A 1 414 ? -17.828 -29.469 -22.812 1 78.38 414 THR A C 1
ATOM 3208 O O . THR A 1 414 ? -17.438 -29.25 -23.969 1 78.38 414 THR A O 1
ATOM 3211 N N . LEU A 1 415 ? -19.031 -30.016 -22.562 1 76.62 415 LEU A N 1
ATOM 3212 C CA . LEU A 1 415 ? -19.953 -30.391 -23.625 1 76.62 415 LEU A CA 1
ATOM 3213 C C . LEU A 1 415 ? -20.656 -29.156 -24.188 1 76.62 415 LEU A C 1
ATOM 3215 O O . LEU A 1 415 ? -21.125 -29.172 -25.328 1 76.62 415 LEU A O 1
ATOM 3219 N N . ALA A 1 416 ? -20.734 -28.109 -23.422 1 68.62 416 ALA A N 1
ATOM 3220 C CA . ALA A 1 416 ? -21.391 -26.891 -23.875 1 68.62 416 ALA A CA 1
ATOM 3221 C C . ALA A 1 416 ? -20.547 -26.156 -24.906 1 68.62 416 ALA A C 1
ATOM 3223 O O . ALA A 1 416 ? -21.062 -25.297 -25.625 1 68.62 416 ALA A O 1
ATOM 3224 N N . SER A 1 417 ? -19.344 -26.453 -25.062 1 63.38 417 SER A N 1
ATOM 3225 C CA . SER A 1 417 ? -18.484 -25.797 -26.047 1 63.38 417 SER A CA 1
ATOM 3226 C C . SER A 1 417 ? -18.578 -26.5 -27.406 1 63.38 417 SER A C 1
ATOM 3228 O O . SER A 1 417 ? -19.016 -27.641 -27.484 1 63.38 417 SER A O 1
ATOM 3230 N N . PRO A 1 418 ? -18.438 -25.781 -28.562 1 58.81 418 PRO A N 1
ATOM 3231 C CA . PRO A 1 418 ? -18.594 -26.375 -29.875 1 58.81 418 PRO A CA 1
ATOM 3232 C C . PRO A 1 418 ? -17.938 -27.75 -29.984 1 58.81 418 PRO A C 1
ATOM 3234 O O . PRO A 1 418 ? -17.078 -28.094 -29.188 1 58.81 418 PRO A O 1
ATOM 3237 N N . PRO A 1 419 ? -18.453 -28.578 -30.922 1 58.06 419 PRO A N 1
ATOM 3238 C CA . PRO A 1 419 ? -18.094 -29.984 -31.062 1 58.06 419 PRO A CA 1
ATOM 3239 C C . PRO A 1 419 ? -16.578 -30.203 -31.047 1 58.06 419 PRO A C 1
ATOM 3241 O O . PRO A 1 419 ? -15.836 -29.5 -31.75 1 58.06 419 PRO A O 1
ATOM 3244 N N . SER A 1 420 ? -16.062 -30.734 -29.906 1 65.38 420 SER A N 1
ATOM 3245 C CA . SER A 1 420 ? -14.656 -31.047 -29.75 1 65.38 420 SER A CA 1
ATOM 3246 C C . SER A 1 420 ? -14.453 -32.531 -29.438 1 65.38 420 SER A C 1
ATOM 3248 O O . SER A 1 420 ? -15.414 -33.312 -29.391 1 65.38 420 SER A O 1
ATOM 3250 N N . ARG A 1 421 ? -13.281 -33.031 -29.594 1 73.75 421 ARG A N 1
ATOM 3251 C CA . ARG A 1 421 ? -12.891 -34.375 -29.172 1 73.75 421 ARG A CA 1
ATOM 3252 C C . ARG A 1 421 ? -13.484 -34.719 -27.812 1 73.75 421 ARG A C 1
ATOM 3254 O O . ARG A 1 421 ? -13.805 -35.875 -27.547 1 73.75 421 ARG A O 1
ATOM 3261 N N . CYS A 1 422 ? -13.867 -33.75 -27.125 1 80.62 422 CYS A N 1
ATOM 3262 C CA . CYS A 1 422 ? -14.422 -33.906 -25.781 1 80.62 422 CYS A CA 1
ATOM 3263 C C . CYS A 1 422 ? -15.852 -34.438 -25.844 1 80.62 422 CYS A C 1
ATOM 3265 O O . CYS A 1 422 ? -16.234 -35.281 -25.062 1 80.62 422 CYS A O 1
ATOM 3267 N N . ASN A 1 423 ? -16.547 -34 -26.891 1 79 423 ASN A N 1
ATOM 3268 C CA . ASN A 1 423 ? -17.922 -34.469 -27.031 1 79 423 ASN A CA 1
ATOM 3269 C C . ASN A 1 423 ? -18 -35.969 -27.281 1 79 423 ASN A C 1
ATOM 3271 O O . ASN A 1 423 ? -18.828 -36.656 -26.688 1 79 423 ASN A O 1
ATOM 3275 N N . GLN A 1 424 ? -17.062 -36.438 -28.047 1 80.75 424 GLN A N 1
ATOM 3276 C CA . GLN A 1 424 ? -17.062 -37.844 -28.359 1 80.75 424 GLN A CA 1
ATOM 3277 C C . GLN A 1 424 ? -16.719 -38.688 -27.125 1 80.75 424 GLN A C 1
ATOM 3279 O O . GLN A 1 424 ? -17.312 -39.75 -26.906 1 80.75 424 GLN A O 1
ATOM 3284 N N . VAL A 1 425 ? -15.859 -38.188 -26.375 1 86.25 425 VAL A N 1
ATOM 3285 C CA . VAL A 1 425 ? -15.367 -38.906 -25.219 1 86.25 425 VAL A CA 1
ATOM 3286 C C . VAL A 1 425 ? -16.438 -38.969 -24.125 1 86.25 425 VAL A C 1
ATOM 3288 O O . VAL A 1 425 ? -16.703 -40.031 -23.547 1 86.25 425 VAL A O 1
ATOM 3291 N N . ILE A 1 426 ? -17.109 -37.906 -23.875 1 86 426 ILE A N 1
ATOM 3292 C CA . ILE A 1 426 ? -18.016 -37.781 -22.75 1 86 426 ILE A CA 1
ATOM 3293 C C . ILE A 1 426 ? -19.375 -38.406 -23.094 1 86 426 ILE A C 1
ATOM 3295 O O . ILE A 1 426 ? -20.047 -38.969 -22.219 1 86 426 ILE A O 1
ATOM 3299 N N . THR A 1 427 ? -19.734 -38.375 -24.406 1 83.19 427 THR A N 1
ATOM 3300 C CA . THR A 1 427 ? -21.078 -38.812 -24.781 1 83.19 427 THR A CA 1
ATOM 3301 C C . THR A 1 427 ? -21.062 -40.312 -25.125 1 83.19 427 THR A C 1
ATOM 3303 O O . THR A 1 427 ? -22 -40.812 -25.75 1 83.19 427 THR A O 1
ATOM 3306 N N . GLY A 1 428 ? -20.047 -40.969 -24.781 1 83.56 428 GLY A N 1
ATOM 3307 C CA . GLY A 1 428 ? -20.031 -42.406 -24.984 1 83.56 428 GLY A CA 1
ATOM 3308 C C . GLY A 1 428 ? -21.109 -43.125 -24.188 1 83.56 428 GLY A C 1
ATOM 3309 O O . GLY A 1 428 ? -21.406 -42.75 -23.047 1 83.56 428 GLY A O 1
ATOM 3310 N N . GLU A 1 429 ? -21.672 -44.156 -24.688 1 83.06 429 GLU A N 1
ATOM 3311 C CA . GLU A 1 429 ? -22.766 -44.875 -24.094 1 83.06 429 GLU A CA 1
ATOM 3312 C C . GLU A 1 429 ? -22.359 -45.5 -22.75 1 83.06 429 GLU A C 1
ATOM 3314 O O . GLU A 1 429 ? -23.188 -45.625 -21.844 1 83.06 429 GLU A O 1
ATOM 3319 N N . GLU A 1 430 ? -21.141 -45.75 -22.625 1 81.88 430 GLU A N 1
ATOM 3320 C CA . GLU A 1 430 ? -20.641 -46.375 -21.406 1 81.88 430 GLU A CA 1
ATOM 3321 C C . GLU A 1 430 ? -20.766 -45.438 -20.219 1 81.88 430 GLU A C 1
ATOM 3323 O O . GLU A 1 430 ? -20.766 -45.906 -19.062 1 81.88 430 GLU A O 1
ATOM 3328 N N . ASN A 1 431 ? -20.922 -44.188 -20.516 1 86.81 431 ASN A N 1
ATOM 3329 C CA . ASN A 1 431 ? -20.953 -43.188 -19.438 1 86.81 431 ASN A CA 1
ATOM 3330 C C . ASN A 1 431 ? -22.359 -43 -18.891 1 86.81 431 ASN A C 1
ATOM 3332 O O . ASN A 1 431 ? -22.547 -42.469 -17.797 1 86.81 431 ASN A O 1
ATOM 3336 N N . ILE A 1 432 ? -23.312 -43.531 -19.625 1 85.38 432 ILE A N 1
ATOM 3337 C CA . ILE A 1 432 ? -24.703 -43.375 -19.203 1 85.38 432 ILE A CA 1
ATOM 3338 C C . ILE A 1 432 ? -24.906 -44.094 -17.875 1 85.38 432 ILE A C 1
ATOM 3340 O O . ILE A 1 432 ? -25.422 -43.5 -16.922 1 85.38 432 ILE A O 1
ATOM 3344 N N . GLU A 1 433 ? -24.406 -45.344 -17.844 1 83.06 433 GLU A N 1
ATOM 3345 C CA . GLU A 1 433 ? -24.609 -46.125 -16.641 1 83.06 433 GLU A CA 1
ATOM 3346 C C . GLU A 1 433 ? -23.844 -45.531 -15.461 1 83.06 433 GLU A C 1
ATOM 3348 O O . GLU A 1 433 ? -24.344 -45.531 -14.328 1 83.06 433 GLU A O 1
ATOM 3353 N N . LYS A 1 434 ? -22.75 -45.031 -15.727 1 83.81 434 LYS A N 1
ATOM 3354 C CA . LYS A 1 434 ? -21.922 -44.438 -14.688 1 83.81 434 LYS A CA 1
ATOM 3355 C C . LYS A 1 434 ? -22.625 -43.219 -14.062 1 83.81 434 LYS A C 1
ATOM 3357 O O . LYS A 1 434 ? -22.656 -43.094 -12.836 1 83.81 434 LYS A O 1
ATOM 3362 N N . VAL A 1 435 ? -23.219 -42.406 -14.883 1 87.62 435 VAL A N 1
ATOM 3363 C CA . VAL A 1 435 ? -23.859 -41.188 -14.414 1 87.62 435 VAL A CA 1
ATOM 3364 C C . VAL A 1 435 ? -25.172 -41.531 -13.695 1 87.62 435 VAL A C 1
ATOM 3366 O O . VAL A 1 435 ? -25.5 -40.906 -12.68 1 87.62 435 VAL A O 1
ATOM 3369 N N . LYS A 1 436 ? -25.781 -42.562 -14.18 1 83.31 436 LYS A N 1
ATOM 3370 C CA . LYS A 1 436 ? -27.031 -42.969 -13.578 1 83.31 436 LYS A CA 1
ATOM 3371 C C . LYS A 1 436 ? -26.828 -43.469 -12.141 1 83.31 436 LYS A C 1
ATOM 3373 O O . LYS A 1 436 ? -27.719 -43.344 -11.297 1 83.31 436 LYS A O 1
ATOM 3378 N N . GLU A 1 437 ? -25.703 -43.969 -11.961 1 81.44 437 GLU A N 1
ATOM 3379 C CA . GLU A 1 437 ? -25.391 -44.469 -10.617 1 81.44 437 GLU A CA 1
ATOM 3380 C C . GLU A 1 437 ? -25.422 -43.312 -9.609 1 81.44 437 GLU A C 1
ATOM 3382 O O . GLU A 1 437 ? -25.75 -43.531 -8.438 1 81.44 437 GLU A O 1
ATOM 3387 N N . TYR A 1 438 ? -25.125 -42.125 -10.039 1 77.94 438 TYR A N 1
ATOM 3388 C CA . TYR A 1 438 ? -25.078 -40.969 -9.141 1 77.94 438 TYR A CA 1
ATOM 3389 C C . TYR A 1 438 ? -26.469 -40.375 -8.945 1 77.94 438 TYR A C 1
ATOM 3391 O O . TYR A 1 438 ? -26.672 -39.562 -8.039 1 77.94 438 TYR A O 1
ATOM 3399 N N . LEU A 1 439 ? -27.453 -40.656 -9.805 1 73.75 439 LEU A N 1
ATOM 3400 C CA . LEU A 1 439 ? -28.828 -40.219 -9.633 1 73.75 439 LEU A CA 1
ATOM 3401 C C . LEU A 1 439 ? -29.516 -41.031 -8.539 1 73.75 439 LEU A C 1
ATOM 3403 O O . LEU A 1 439 ? -30.375 -40.5 -7.828 1 73.75 439 LEU A O 1
ATOM 3407 N N . GLY A 1 440 ? -29.188 -42.281 -8.406 1 67.44 440 GLY A N 1
ATOM 3408 C CA . GLY A 1 440 ? -29.922 -43.156 -7.512 1 67.44 440 GLY A CA 1
ATOM 3409 C C . GLY A 1 440 ? -29.188 -43.406 -6.211 1 67.44 440 GLY A C 1
ATOM 3410 O O . GLY A 1 440 ? -29.812 -43.812 -5.219 1 67.44 440 GLY A O 1
ATOM 3411 N N . GLY A 1 441 ? -27.891 -43.25 -6.137 1 60.78 441 GLY A N 1
ATOM 3412 C CA . GLY A 1 441 ? -27.125 -43.875 -5.086 1 60.78 441 GLY A CA 1
ATOM 3413 C C . GLY A 1 441 ? -26.953 -43.031 -3.854 1 60.78 441 GLY A C 1
ATOM 3414 O O . GLY A 1 441 ? -26.547 -43.5 -2.797 1 60.78 441 GLY A O 1
ATOM 3415 N N . TRP A 1 442 ? -27.031 -41.656 -3.916 1 60.62 442 TRP A N 1
ATOM 3416 C CA . TRP A 1 442 ? -26.578 -40.906 -2.756 1 60.62 442 TRP A CA 1
ATOM 3417 C C . TRP A 1 442 ? -27.703 -40.688 -1.767 1 60.62 442 TRP A C 1
ATOM 3419 O O . TRP A 1 442 ? -27.641 -39.781 -0.917 1 60.62 442 TRP A O 1
ATOM 3429 N N . THR A 1 443 ? -28.469 -41.562 -1.554 1 55.66 443 THR A N 1
ATOM 3430 C CA . THR A 1 443 ? -29.734 -41.281 -0.893 1 55.66 443 THR A CA 1
ATOM 3431 C C . THR A 1 443 ? -29.5 -40.875 0.561 1 55.66 443 THR A C 1
ATOM 3433 O O . THR A 1 443 ? -30.188 -39.969 1.071 1 55.66 443 THR A O 1
ATOM 3436 N N . GLU A 1 444 ? -28.922 -41.594 1.455 1 59.94 444 GLU A N 1
ATOM 3437 C CA . GLU A 1 444 ? -29.359 -41.469 2.844 1 59.94 444 GLU A CA 1
ATOM 3438 C C . GLU A 1 444 ? -28.609 -40.344 3.549 1 59.94 444 GLU A C 1
ATOM 3440 O O . GLU A 1 444 ? -29.188 -39.625 4.359 1 59.94 444 GLU A O 1
ATOM 3445 N N . ASP A 1 445 ? -27.266 -40.031 3.305 1 66.44 445 ASP A N 1
ATOM 3446 C CA . ASP A 1 445 ? -26.594 -39.156 4.273 1 66.44 445 ASP A CA 1
ATOM 3447 C C . ASP A 1 445 ? -26.062 -37.906 3.604 1 66.44 445 ASP A C 1
ATOM 3449 O O . ASP A 1 445 ? -25.156 -37.25 4.133 1 66.44 445 ASP A O 1
ATOM 3453 N N . ILE A 1 446 ? -26.688 -37.469 2.574 1 76.12 446 ILE A N 1
ATOM 3454 C CA . ILE A 1 446 ? -26.125 -36.312 1.889 1 76.12 446 ILE A CA 1
ATOM 3455 C C . ILE A 1 446 ? -27.047 -35.094 2.057 1 76.12 446 ILE A C 1
ATOM 3457 O O . ILE A 1 446 ? -28.266 -35.25 2.119 1 76.12 446 ILE A O 1
ATOM 3461 N N . ASP A 1 447 ? -26.453 -33.969 2.324 1 81.06 447 ASP A N 1
ATOM 3462 C CA . ASP A 1 447 ? -27.172 -32.719 2.379 1 81.06 447 ASP A CA 1
ATOM 3463 C C . ASP A 1 447 ? -28.125 -32.562 1.193 1 81.06 447 ASP A C 1
ATOM 3465 O O . ASP A 1 447 ? -27.766 -32.906 0.061 1 81.06 447 ASP A O 1
ATOM 3469 N N . GLU A 1 448 ? -29.391 -32.219 1.55 1 81.62 448 GLU A N 1
ATOM 3470 C CA . GLU A 1 448 ? -30.453 -32.156 0.554 1 81.62 448 GLU A CA 1
ATOM 3471 C C . GLU A 1 448 ? -30.094 -31.203 -0.583 1 81.62 448 GLU A C 1
ATOM 3473 O O . GLU A 1 448 ? -30.422 -31.453 -1.744 1 81.62 448 GLU A O 1
ATOM 3478 N N . GLU A 1 449 ? -29.469 -30.109 -0.218 1 87 449 GLU A N 1
ATOM 3479 C CA . GLU A 1 449 ? -29.094 -29.141 -1.248 1 87 449 GLU A CA 1
ATOM 3480 C C . GLU A 1 449 ? -28.062 -29.75 -2.203 1 87 449 GLU A C 1
ATOM 3482 O O . GLU A 1 449 ? -28.156 -29.578 -3.42 1 87 449 GLU A O 1
ATOM 3487 N N . LEU A 1 450 ? -27.156 -30.406 -1.599 1 87.69 450 LEU A N 1
ATOM 3488 C CA . LEU A 1 450 ? -26.125 -31.062 -2.404 1 87.69 450 LEU A CA 1
ATOM 3489 C C . LEU A 1 450 ? -26.734 -32.156 -3.281 1 87.69 450 LEU A C 1
ATOM 3491 O O . LEU A 1 450 ? -26.359 -32.281 -4.449 1 87.69 450 LEU A O 1
ATOM 3495 N N . LYS A 1 451 ? -27.641 -32.844 -2.693 1 85.62 451 LYS A N 1
ATOM 3496 C CA . LYS A 1 451 ? -28.312 -33.906 -3.438 1 85.62 451 LYS A CA 1
ATOM 3497 C C . LYS A 1 451 ? -29.047 -33.344 -4.656 1 85.62 451 LYS A C 1
ATOM 3499 O O . LYS A 1 451 ? -28.953 -33.906 -5.75 1 85.62 451 LYS A O 1
ATOM 3504 N N . GLU A 1 452 ? -29.656 -32.281 -4.465 1 86.38 452 GLU A N 1
ATOM 3505 C CA . GLU A 1 452 ? -30.391 -31.641 -5.559 1 86.38 452 GLU A CA 1
ATOM 3506 C C . GLU A 1 452 ? -29.453 -31.172 -6.664 1 86.38 452 GLU A C 1
ATOM 3508 O O . GLU A 1 452 ? -29.766 -31.297 -7.848 1 86.38 452 GLU A O 1
ATOM 3513 N N . GLU A 1 453 ? -28.375 -30.594 -6.258 1 89 453 GLU A N 1
ATOM 3514 C CA . GLU A 1 453 ? -27.406 -30.125 -7.238 1 89 453 GLU A CA 1
ATOM 3515 C C . GLU A 1 453 ? -26.844 -31.281 -8.055 1 89 453 GLU A C 1
ATOM 3517 O O . GLU A 1 453 ? -26.688 -31.172 -9.273 1 89 453 GLU A O 1
ATOM 3522 N N . ILE A 1 454 ? -26.562 -32.344 -7.367 1 88.12 454 ILE A N 1
ATOM 3523 C CA . ILE A 1 454 ? -26 -33.5 -8.023 1 88.12 454 ILE A CA 1
ATOM 3524 C C . ILE A 1 454 ? -27 -34.062 -9.031 1 88.12 454 ILE A C 1
ATOM 3526 O O . ILE A 1 454 ? -26.625 -34.375 -10.172 1 88.12 454 ILE A O 1
ATOM 3530 N N . ILE A 1 455 ? -28.219 -34.125 -8.617 1 86.5 455 ILE A N 1
ATOM 3531 C CA . ILE A 1 455 ? -29.25 -34.656 -9.484 1 86.5 455 ILE A CA 1
ATOM 3532 C C . ILE A 1 455 ? -29.422 -33.781 -10.711 1 86.5 455 ILE A C 1
ATOM 3534 O O . ILE A 1 455 ? -29.531 -34.25 -11.836 1 86.5 455 ILE A O 1
ATOM 3538 N N . THR A 1 456 ? -29.375 -32.531 -10.469 1 90.19 456 THR A N 1
ATOM 3539 C CA . THR A 1 456 ? -29.562 -31.578 -11.562 1 90.19 456 THR A CA 1
ATOM 3540 C C . THR A 1 456 ? -28.438 -31.719 -12.586 1 90.19 456 THR A C 1
ATOM 3542 O O . THR A 1 456 ? -28.703 -31.812 -13.789 1 90.19 456 THR A O 1
ATOM 3545 N N . VAL A 1 457 ? -27.266 -31.766 -12.102 1 91 457 VAL A N 1
ATOM 3546 C CA . VAL A 1 457 ? -26.109 -31.812 -12.992 1 91 457 VAL A CA 1
ATOM 3547 C C . VAL A 1 457 ? -26.047 -33.188 -13.672 1 91 457 VAL A C 1
ATOM 3549 O O . VAL A 1 457 ? -25.75 -33.281 -14.867 1 91 457 VAL A O 1
ATOM 3552 N N . ALA A 1 458 ? -26.328 -34.188 -12.891 1 89.44 458 ALA A N 1
ATOM 3553 C CA . ALA A 1 458 ? -26.312 -35.531 -13.453 1 89.44 458 ALA A CA 1
ATOM 3554 C C . ALA A 1 458 ? -27.375 -35.688 -14.539 1 89.44 458 ALA A C 1
ATOM 3556 O O . ALA A 1 458 ? -27.125 -36.281 -15.586 1 89.44 458 ALA A O 1
ATOM 3557 N N . SER A 1 459 ? -28.5 -35.094 -14.273 1 89.19 459 SER A N 1
ATOM 3558 C CA . SER A 1 459 ? -29.578 -35.156 -15.258 1 89.19 459 SER A CA 1
ATOM 3559 C C . SER A 1 459 ? -29.203 -34.406 -16.531 1 89.19 459 SER A C 1
ATOM 3561 O O . SER A 1 459 ? -29.469 -34.875 -17.641 1 89.19 459 SER A O 1
ATOM 3563 N N . THR A 1 460 ? -28.656 -33.281 -16.375 1 88.62 460 THR A N 1
ATOM 3564 C CA . THR A 1 460 ? -28.219 -32.5 -17.516 1 88.62 460 THR A CA 1
ATOM 3565 C C . THR A 1 460 ? -27.188 -33.25 -18.328 1 88.62 460 THR A C 1
ATOM 3567 O O . THR A 1 460 ? -27.25 -33.281 -19.562 1 88.62 460 THR A O 1
ATOM 3570 N N . LEU A 1 461 ? -26.281 -33.812 -17.625 1 89.5 461 LEU A N 1
ATOM 3571 C CA . LEU A 1 461 ? -25.219 -34.594 -18.281 1 89.5 461 LEU A CA 1
ATOM 3572 C C . LEU A 1 461 ? -25.797 -35.781 -19.047 1 89.5 461 LEU A C 1
ATOM 3574 O O . LEU A 1 461 ? -25.406 -36.031 -20.188 1 89.5 461 LEU A O 1
ATOM 3578 N N . LEU A 1 462 ? -26.766 -36.406 -18.438 1 88.88 462 LEU A N 1
ATOM 3579 C CA . LEU A 1 462 ? -27.422 -37.531 -19.078 1 88.88 462 LEU A CA 1
ATOM 3580 C C . LEU A 1 462 ? -28.172 -37.094 -20.312 1 88.88 462 LEU A C 1
ATOM 3582 O O . LEU A 1 462 ? -28.188 -37.812 -21.328 1 88.88 462 LEU A O 1
ATOM 3586 N N . GLU A 1 463 ? -28.766 -36 -20.25 1 87.31 463 GLU A N 1
ATOM 3587 C CA . GLU A 1 463 ? -29.5 -35.438 -21.391 1 87.31 463 GLU A CA 1
ATOM 3588 C C . GLU A 1 463 ? -28.578 -35.188 -22.562 1 87.31 463 GLU A C 1
ATOM 3590 O O . GLU A 1 463 ? -28.906 -35.5 -23.719 1 87.31 463 GLU A O 1
ATOM 3595 N N . TYR A 1 464 ? -27.484 -34.688 -22.297 1 84.06 464 TYR A N 1
ATOM 3596 C CA . TYR A 1 464 ? -26.516 -34.406 -23.359 1 84.06 464 TYR A CA 1
ATOM 3597 C C . TYR A 1 464 ? -25.984 -35.688 -23.984 1 84.06 464 TYR A C 1
ATOM 3599 O O . TYR A 1 464 ? -25.859 -35.781 -25.203 1 84.06 464 TYR A O 1
ATOM 3607 N N . ILE A 1 465 ? -25.719 -36.656 -23.109 1 85.44 465 ILE A N 1
ATOM 3608 C CA . ILE A 1 465 ? -25.156 -37.938 -23.578 1 85.44 465 ILE A CA 1
ATOM 3609 C C . ILE A 1 465 ? -26.188 -38.656 -24.438 1 85.44 465 ILE A C 1
ATOM 3611 O O . ILE A 1 465 ? -25.875 -39.156 -25.516 1 85.44 465 ILE A O 1
ATOM 3615 N N . GLN A 1 466 ? -27.438 -38.625 -24.031 1 84.44 466 GLN A N 1
ATOM 3616 C CA . GLN A 1 466 ? -28.5 -39.344 -24.719 1 84.44 466 GLN A CA 1
ATOM 3617 C C . GLN A 1 466 ? -28.875 -38.625 -26.031 1 84.44 466 GLN A C 1
ATOM 3619 O O . GLN A 1 466 ? -29.203 -39.281 -27.016 1 84.44 466 GLN A O 1
ATOM 3624 N N . ALA A 1 467 ? -28.844 -37.344 -26.062 1 80.38 467 ALA A N 1
ATOM 3625 C CA . ALA A 1 467 ? -29.156 -36.594 -27.266 1 80.38 467 ALA A CA 1
ATOM 3626 C C . ALA A 1 467 ? -28.156 -36.906 -28.391 1 80.38 467 ALA A C 1
ATOM 3628 O O . ALA A 1 467 ? -28.531 -37 -29.562 1 80.38 467 ALA A O 1
ATOM 3629 N N . ARG A 1 468 ? -27.062 -37.188 -28.078 1 73.75 468 ARG A N 1
ATOM 3630 C CA . ARG A 1 468 ? -26.031 -37.438 -29.062 1 73.75 468 ARG A CA 1
ATOM 3631 C C . ARG A 1 468 ? -26.047 -38.906 -29.5 1 73.75 468 ARG A C 1
ATOM 3633 O O . ARG A 1 468 ? -25.797 -39.219 -30.672 1 73.75 468 ARG A O 1
ATOM 3640 N N . VAL A 1 469 ? -26.328 -39.75 -28.531 1 70 469 VAL A N 1
ATOM 3641 C CA . VAL A 1 469 ? -26.375 -41.188 -28.859 1 70 469 VAL A CA 1
ATOM 3642 C C . VAL A 1 469 ? -27.531 -41.469 -29.812 1 70 469 VAL A C 1
ATOM 3644 O O . VAL A 1 469 ? -27.406 -42.281 -30.734 1 70 469 VAL A O 1
ATOM 3647 N N . THR A 1 470 ? -28.625 -40.719 -29.641 1 63.59 470 THR A N 1
ATOM 3648 C CA . THR A 1 470 ? -29.766 -40.875 -30.531 1 63.59 470 THR A CA 1
ATOM 3649 C C . THR A 1 470 ? -29.5 -40.25 -31.891 1 63.59 470 THR A C 1
ATOM 3651 O O . THR A 1 470 ? -30.078 -40.656 -32.906 1 63.59 470 THR A O 1
ATOM 3654 N N . SER A 1 471 ? -28.656 -39.312 -31.938 1 57.09 471 SER A N 1
ATOM 3655 C CA . SER A 1 471 ? -28.406 -38.656 -33.219 1 57.09 471 SER A CA 1
ATOM 3656 C C . SER A 1 471 ? -27.359 -39.406 -34.031 1 57.09 471 SER A C 1
ATOM 3658 O O . SER A 1 471 ? -27.156 -39.125 -35.219 1 57.09 471 SER A O 1
ATOM 3660 N N . VAL A 1 472 ? -26.734 -40.312 -33.5 1 51.19 472 VAL A N 1
ATOM 3661 C CA . VAL A 1 472 ? -25.844 -41.125 -34.312 1 51.19 472 VAL A CA 1
ATOM 3662 C C . VAL A 1 472 ? -26.547 -42.438 -34.656 1 51.19 472 VAL A C 1
ATOM 3664 O O . VAL A 1 472 ? -27.203 -43.062 -33.812 1 51.19 472 VAL A O 1
ATOM 3667 N N . MET B 1 1 ? -20.078 81.75 -17.453 1 20.23 1 MET B N 1
ATOM 3668 C CA . MET B 1 1 ? -20.984 82 -16.344 1 20.23 1 MET B CA 1
ATOM 3669 C C . MET B 1 1 ? -22.188 81.062 -16.344 1 20.23 1 MET B C 1
ATOM 3671 O O . MET B 1 1 ? -22.797 80.875 -15.297 1 20.23 1 MET B O 1
ATOM 3675 N N . ARG B 1 2 ? -22.828 80.812 -17.562 1 22.64 2 ARG B N 1
ATOM 3676 C CA . ARG B 1 2 ? -24.266 80.562 -17.688 1 22.64 2 ARG B CA 1
ATOM 3677 C C . ARG B 1 2 ? -24.625 79.25 -17.078 1 22.64 2 ARG B C 1
ATOM 3679 O O . ARG B 1 2 ? -23.922 78.25 -17.266 1 22.64 2 ARG B O 1
ATOM 3686 N N . LEU B 1 3 ? -25.656 79.25 -16.219 1 22.36 3 LEU B N 1
ATOM 3687 C CA . LEU B 1 3 ? -26.375 78.625 -15.109 1 22.36 3 LEU B CA 1
ATOM 3688 C C . LEU B 1 3 ? -27.203 77.438 -15.602 1 22.36 3 LEU B C 1
ATOM 3690 O O . LEU B 1 3 ? -28.406 77.625 -15.875 1 22.36 3 LEU B O 1
ATOM 3694 N N . LEU B 1 4 ? -26.781 76.75 -16.703 1 23.08 4 LEU B N 1
ATOM 3695 C CA . LEU B 1 4 ? -27.797 75.938 -17.297 1 23.08 4 LEU B CA 1
ATOM 3696 C C . LEU B 1 4 ? -28.344 74.938 -16.266 1 23.08 4 LEU B C 1
ATOM 3698 O O . LEU B 1 4 ? -27.578 74.25 -15.586 1 23.08 4 LEU B O 1
ATOM 3702 N N . ILE B 1 5 ? -29.641 75.062 -15.844 1 22.7 5 ILE B N 1
ATOM 3703 C CA . ILE B 1 5 ? -30.703 74.688 -14.914 1 22.7 5 ILE B CA 1
ATOM 3704 C C . ILE B 1 5 ? -31.062 73.25 -15.125 1 22.7 5 ILE B C 1
ATOM 3706 O O . ILE B 1 5 ? -31.688 72.875 -16.125 1 22.7 5 ILE B O 1
ATOM 3710 N N . THR B 1 6 ? -30.047 72.25 -15.102 1 24.11 6 THR B N 1
ATOM 3711 C CA . THR B 1 6 ? -30.344 70.875 -15.469 1 24.11 6 THR B CA 1
ATOM 3712 C C . THR B 1 6 ? -31.422 70.312 -14.562 1 24.11 6 THR B C 1
ATOM 3714 O O . THR B 1 6 ? -31.297 70.375 -13.336 1 24.11 6 THR B O 1
ATOM 3717 N N . LEU B 1 7 ? -32.75 70.312 -14.977 1 22.12 7 LEU B N 1
ATOM 3718 C CA . LEU B 1 7 ? -34.062 69.938 -14.461 1 22.12 7 LEU B CA 1
ATOM 3719 C C . LEU B 1 7 ? -34.094 68.5 -13.953 1 22.12 7 LEU B C 1
ATOM 3721 O O . LEU B 1 7 ? -33.781 67.562 -14.695 1 22.12 7 LEU B O 1
ATOM 3725 N N . SER B 1 8 ? -33.938 68.188 -12.594 1 21.88 8 SER B N 1
ATOM 3726 C CA . SER B 1 8 ? -33.844 67.062 -11.648 1 21.88 8 SER B CA 1
ATOM 3727 C C . SER B 1 8 ? -35.156 66.312 -11.594 1 21.88 8 SER B C 1
ATOM 3729 O O . SER B 1 8 ? -36.062 66.688 -10.867 1 21.88 8 SER B O 1
ATOM 3731 N N . PHE B 1 9 ? -35.812 65.875 -12.836 1 22.61 9 PHE B N 1
ATOM 3732 C CA . PHE B 1 9 ? -37.156 65.375 -12.727 1 22.61 9 PHE B CA 1
ATOM 3733 C C . PHE B 1 9 ? -37.219 64.125 -11.82 1 22.61 9 PHE B C 1
ATOM 3735 O O . PHE B 1 9 ? -36.406 63.219 -11.969 1 22.61 9 PHE B O 1
ATOM 3742 N N . ALA B 1 10 ? -37.875 64.188 -10.594 1 22.44 10 ALA B N 1
ATOM 3743 C CA . ALA B 1 10 ? -38.219 63.469 -9.367 1 22.44 10 ALA B CA 1
ATOM 3744 C C . ALA B 1 10 ? -39.156 62.281 -9.656 1 22.44 10 ALA B C 1
ATOM 3746 O O . ALA B 1 10 ? -40.375 62.469 -9.672 1 22.44 10 ALA B O 1
ATOM 3747 N N . ILE B 1 11 ? -39.031 61.438 -10.789 1 21.44 11 ILE B N 1
ATOM 3748 C CA . ILE B 1 11 ? -40.219 60.594 -11.047 1 21.44 11 ILE B CA 1
ATOM 3749 C C . ILE B 1 11 ? -40.438 59.656 -9.867 1 21.44 11 ILE B C 1
ATOM 3751 O O . ILE B 1 11 ? -39.531 58.906 -9.477 1 21.44 11 ILE B O 1
ATOM 3755 N N . LEU B 1 12 ? -41.406 59.938 -8.945 1 22.02 12 LEU B N 1
ATOM 3756 C CA . LEU B 1 12 ? -41.969 59.375 -7.73 1 22.02 12 LEU B CA 1
ATOM 3757 C C . LEU B 1 12 ? -42.562 58 -8 1 22.02 12 LEU B C 1
ATOM 3759 O O . LEU B 1 12 ? -43.625 57.875 -8.625 1 22.02 12 LEU B O 1
ATOM 3763 N N . LEU B 1 13 ? -41.812 57 -8.602 1 20.97 13 LEU B N 1
ATOM 3764 C CA . LEU B 1 13 ? -42.438 55.75 -8.953 1 20.97 13 LEU B CA 1
ATOM 3765 C C . LEU B 1 13 ? -43.094 55.094 -7.734 1 20.97 13 LEU B C 1
ATOM 3767 O O . LEU B 1 13 ? -42.438 54.906 -6.711 1 20.97 13 LEU B O 1
ATOM 3771 N N . ILE B 1 14 ? -44.406 55.125 -7.562 1 23.52 14 ILE B N 1
ATOM 3772 C CA . ILE B 1 14 ? -45.438 54.719 -6.629 1 23.52 14 ILE B CA 1
ATOM 3773 C C . ILE B 1 14 ? -45.5 53.219 -6.504 1 23.52 14 ILE B C 1
ATOM 3775 O O . ILE B 1 14 ? -46.156 52.531 -7.285 1 23.52 14 ILE B O 1
ATOM 3779 N N . VAL B 1 15 ? -44.438 52.406 -6.555 1 23.34 15 VAL B N 1
ATOM 3780 C CA . VAL B 1 15 ? -44.719 50.969 -6.688 1 23.34 15 VAL B CA 1
ATOM 3781 C C . VAL B 1 15 ? -45.438 50.469 -5.441 1 23.34 15 VAL B C 1
ATOM 3783 O O . VAL B 1 15 ? -44.938 50.625 -4.324 1 23.34 15 VAL B O 1
ATOM 3786 N N . GLN B 1 16 ? -46.781 50.375 -5.449 1 22.45 16 GLN B N 1
ATOM 3787 C CA . GLN B 1 16 ? -47.781 49.906 -4.477 1 22.45 16 GLN B CA 1
ATOM 3788 C C . GLN B 1 16 ? -47.469 48.469 -4.031 1 22.45 16 GLN B C 1
ATOM 3790 O O . GLN B 1 16 ? -47.344 47.594 -4.859 1 22.45 16 GLN B O 1
ATOM 3795 N N . GLN B 1 17 ? -46.781 48.25 -2.904 1 25.27 17 GLN B N 1
ATOM 3796 C CA . GLN B 1 17 ? -46.375 47.031 -2.201 1 25.27 17 GLN B CA 1
ATOM 3797 C C . GLN B 1 17 ? -47.594 46.25 -1.738 1 25.27 17 GLN B C 1
ATOM 3799 O O . GLN B 1 17 ? -48.312 46.656 -0.822 1 25.27 17 GLN B O 1
ATOM 3804 N N . TRP B 1 18 ? -48.469 45.688 -2.719 1 25.28 18 TRP B N 1
ATOM 3805 C CA . TRP B 1 18 ? -49.625 44.938 -2.246 1 25.28 18 TRP B CA 1
ATOM 3806 C C . TRP B 1 18 ? -49.188 43.812 -1.313 1 25.28 18 TRP B C 1
ATOM 3808 O O . TRP B 1 18 ? -48.188 43.125 -1.582 1 25.28 18 TRP B O 1
ATOM 3818 N N . ALA B 1 19 ? -49.531 43.844 -0.007 1 25.89 19 ALA B N 1
ATOM 3819 C CA . ALA B 1 19 ? -49.375 43.031 1.204 1 25.89 19 ALA B CA 1
ATOM 3820 C C . ALA B 1 19 ? -50.062 41.688 1.049 1 25.89 19 ALA B C 1
ATOM 3822 O O . ALA B 1 19 ? -51.25 41.562 1.27 1 25.89 19 ALA B O 1
ATOM 3823 N N . VAL B 1 20 ? -49.938 41 -0.171 1 25.48 20 VAL B N 1
ATOM 3824 C CA . VAL B 1 20 ? -50.812 39.812 -0.196 1 25.48 20 VAL B CA 1
ATOM 3825 C C . VAL B 1 20 ? -50.5 38.906 0.979 1 25.48 20 VAL B C 1
ATOM 3827 O O . VAL B 1 20 ? -49.312 38.594 1.224 1 25.48 20 VAL B O 1
ATOM 3830 N N . ALA B 1 21 ? -51.406 38.719 1.936 1 27.2 21 ALA B N 1
ATOM 3831 C CA . ALA B 1 21 ? -51.531 37.938 3.148 1 27.2 21 ALA B CA 1
ATOM 3832 C C . ALA B 1 21 ? -51.344 36.438 2.852 1 27.2 21 ALA B C 1
ATOM 3834 O O . ALA B 1 21 ? -52.25 35.812 2.27 1 27.2 21 ALA B O 1
ATOM 3835 N N . THR B 1 22 ? -50.281 36.031 2.094 1 25.86 22 THR B N 1
ATOM 3836 C CA . THR B 1 22 ? -50.312 34.625 1.701 1 25.86 22 THR B CA 1
ATOM 3837 C C . THR B 1 22 ? -50.406 33.719 2.928 1 25.86 22 THR B C 1
ATOM 3839 O O . THR B 1 22 ? -49.656 33.875 3.877 1 25.86 22 THR B O 1
ATOM 3842 N N . GLU B 1 23 ? -51.625 33.156 3.229 1 26.88 23 GLU B N 1
ATOM 3843 C CA . GLU B 1 23 ? -52 32.125 4.18 1 26.88 23 GLU B CA 1
ATOM 3844 C C . GLU B 1 23 ? -51.031 30.938 4.125 1 26.88 23 GLU B C 1
ATOM 3846 O O . GLU B 1 23 ? -50.75 30.438 3.043 1 26.88 23 GLU B O 1
ATOM 3851 N N . GLN B 1 24 ? -50.219 30.719 5.172 1 25.27 24 GLN B N 1
ATOM 3852 C CA . GLN B 1 24 ? -49.156 29.75 5.434 1 25.27 24 GLN B CA 1
ATOM 3853 C C . GLN B 1 24 ? -49.688 28.328 5.352 1 25.27 24 GLN B C 1
ATOM 3855 O O . GLN B 1 24 ? -50.438 27.875 6.234 1 25.27 24 GLN B O 1
ATOM 3860 N N . VAL B 1 25 ? -50.375 27.938 4.199 1 27.53 25 VAL B N 1
ATOM 3861 C CA . VAL B 1 25 ? -50.875 26.578 4.266 1 27.53 25 VAL B CA 1
ATOM 3862 C C . VAL B 1 25 ? -49.75 25.609 4.621 1 27.53 25 VAL B C 1
ATOM 3864 O O . VAL B 1 25 ? -48.656 25.703 4.062 1 27.53 25 VAL B O 1
ATOM 3867 N N . ASP B 1 26 ? -49.906 24.875 5.734 1 26.41 26 ASP B N 1
ATOM 3868 C CA . ASP B 1 26 ? -49.062 23.844 6.363 1 26.41 26 ASP B CA 1
ATOM 3869 C C . ASP B 1 26 ? -48.719 22.734 5.379 1 26.41 26 ASP B C 1
ATOM 3871 O O . ASP B 1 26 ? -49.594 21.953 4.98 1 26.41 26 ASP B O 1
ATOM 3875 N N . LEU B 1 27 ? -48.062 23.078 4.262 1 27.73 27 LEU B N 1
ATOM 3876 C CA . LEU B 1 27 ? -47.875 22 3.297 1 27.73 27 LEU B CA 1
ATOM 3877 C C . LEU B 1 27 ? -47.281 20.766 3.975 1 27.73 27 LEU B C 1
ATOM 3879 O O . LEU B 1 27 ? -46.312 20.875 4.75 1 27.73 27 LEU B O 1
ATOM 3883 N N . PRO B 1 28 ? -48.062 19.656 4 1 30.3 28 PRO B N 1
ATOM 3884 C CA . PRO B 1 28 ? -47.625 18.375 4.547 1 30.3 28 PRO B CA 1
ATOM 3885 C C . PRO B 1 28 ? -46.219 17.969 4.062 1 30.3 28 PRO B C 1
ATOM 3887 O O . PRO B 1 28 ? -45.844 18.344 2.953 1 30.3 28 PRO B O 1
ATOM 3890 N N . THR B 1 29 ? -45.344 17.875 4.988 1 31.67 29 THR B N 1
ATOM 3891 C CA . THR B 1 29 ? -43.969 17.406 4.809 1 31.67 29 THR B CA 1
ATOM 3892 C C . THR B 1 29 ? -43.938 16.203 3.871 1 31.67 29 THR B C 1
ATOM 3894 O O . THR B 1 29 ? -44.438 15.133 4.211 1 31.67 29 THR B O 1
ATOM 3897 N N . GLU B 1 30 ? -44.281 16.469 2.543 1 34.25 30 GLU B N 1
ATOM 3898 C CA . GLU B 1 30 ? -44.219 15.414 1.539 1 34.25 30 GLU B CA 1
ATOM 3899 C C . GLU B 1 30 ? -42.969 14.547 1.734 1 34.25 30 GLU B C 1
ATOM 3901 O O . GLU B 1 30 ? -41.844 15.062 1.768 1 34.25 30 GLU B O 1
ATOM 3906 N N . GLN B 1 31 ? -43.156 13.422 2.428 1 37.78 31 GLN B N 1
ATOM 3907 C CA . GLN B 1 31 ? -42.188 12.344 2.523 1 37.78 31 GLN B CA 1
ATOM 3908 C C . GLN B 1 31 ? -41.594 12 1.151 1 37.78 31 GLN B C 1
ATOM 3910 O O . GLN B 1 31 ? -42.344 11.633 0.239 1 37.78 31 GLN B O 1
ATOM 3915 N N . VAL B 1 32 ? -40.625 12.695 0.655 1 40.94 32 VAL B N 1
ATOM 3916 C CA . VAL B 1 32 ? -39.938 12.492 -0.62 1 40.94 32 VAL B CA 1
ATOM 3917 C C . VAL B 1 32 ? -39.594 11.016 -0.792 1 40.94 32 VAL B C 1
ATOM 3919 O O . VAL B 1 32 ? -38.75 10.477 -0.073 1 40.94 32 VAL B O 1
ATOM 3922 N N . CYS B 1 33 ? -40.594 10.102 -0.854 1 44.66 33 CYS B N 1
ATOM 3923 C CA . CYS B 1 33 ? -40.312 8.695 -1.13 1 44.66 33 CYS B CA 1
ATOM 3924 C C . CYS B 1 33 ? -40 8.477 -2.605 1 44.66 33 CYS B C 1
ATOM 3926 O O . CYS B 1 33 ? -40.625 9.109 -3.473 1 44.66 33 CYS B O 1
ATOM 3928 N N . GLU B 1 34 ? -38.938 8.125 -2.957 1 50 34 GLU B N 1
ATOM 3929 C CA . GLU B 1 34 ? -38.688 7.75 -4.344 1 50 34 GLU B CA 1
ATOM 3930 C C . GLU B 1 34 ? -39.531 6.555 -4.754 1 50 34 GLU B C 1
ATOM 3932 O O . GLU B 1 34 ? -39.688 5.59 -3.996 1 50 34 GLU B O 1
ATOM 3937 N N . LEU B 1 35 ? -40.5 6.656 -5.723 1 51.06 35 LEU B N 1
ATOM 3938 C CA . LEU B 1 35 ? -41.469 5.676 -6.184 1 51.06 35 LEU B CA 1
ATOM 3939 C C . LEU B 1 35 ? -40.781 4.547 -6.949 1 51.06 35 LEU B C 1
ATOM 3941 O O . LEU B 1 35 ? -39.875 4.785 -7.719 1 51.06 35 LEU B O 1
ATOM 3945 N N . ASP B 1 36 ? -41.062 3.248 -6.496 1 47.44 36 ASP B N 1
ATOM 3946 C CA . ASP B 1 36 ? -40.594 2.123 -7.301 1 47.44 36 ASP B CA 1
ATOM 3947 C C . ASP B 1 36 ? -41.406 1.992 -8.586 1 47.44 36 ASP B C 1
ATOM 3949 O O . ASP B 1 36 ? -42.281 2.809 -8.852 1 47.44 36 ASP B O 1
ATOM 3953 N N . ALA B 1 37 ? -41.062 1.053 -9.602 1 56.22 37 ALA B N 1
ATOM 3954 C CA . ALA B 1 37 ? -41.719 0.888 -10.898 1 56.22 37 ALA B CA 1
ATOM 3955 C C . ALA B 1 37 ? -43.219 0.763 -10.734 1 56.22 37 ALA B C 1
ATOM 3957 O O . ALA B 1 37 ? -43.969 0.976 -11.688 1 56.22 37 ALA B O 1
ATOM 3958 N N . GLN B 1 38 ? -43.656 0.267 -9.516 1 56.91 38 GLN B N 1
ATOM 3959 C CA . GLN B 1 38 ? -45.062 0.026 -9.344 1 56.91 38 GLN B CA 1
ATOM 3960 C C . GLN B 1 38 ? -45.75 1.168 -8.578 1 56.91 38 GLN B C 1
ATOM 3962 O O . GLN B 1 38 ? -46.938 1.112 -8.281 1 56.91 38 GLN B O 1
ATOM 3967 N N . GLY B 1 39 ? -45.188 2.457 -8.359 1 52.75 39 GLY B N 1
ATOM 3968 C CA . GLY B 1 39 ? -45.719 3.674 -7.773 1 52.75 39 GLY B CA 1
ATOM 3969 C C . GLY B 1 39 ? -45.688 3.676 -6.254 1 52.75 39 GLY B C 1
ATOM 3970 O O . GLY B 1 39 ? -46.375 4.484 -5.613 1 52.75 39 GLY B O 1
ATOM 3971 N N . GLU B 1 40 ? -45.219 2.643 -5.629 1 56.25 40 GLU B N 1
ATOM 3972 C CA . GLU B 1 40 ? -45.25 2.578 -4.172 1 56.25 40 GLU B CA 1
ATOM 3973 C C . GLU B 1 40 ? -44.031 3.283 -3.576 1 56.25 40 GLU B C 1
ATOM 3975 O O . GLU B 1 40 ? -42.938 3.273 -4.172 1 56.25 40 GLU B O 1
ATOM 3980 N N . CYS B 1 41 ? -44.125 4.145 -2.518 1 53.69 41 CYS B N 1
ATOM 3981 C CA . CYS B 1 41 ? -43.125 4.973 -1.853 1 53.69 41 CYS B CA 1
ATOM 3982 C C . CYS B 1 41 ? -42.062 4.113 -1.213 1 53.69 41 CYS B C 1
ATOM 3984 O O . CYS B 1 41 ? -42.344 3.258 -0.376 1 53.69 41 CYS B O 1
ATOM 3986 N N . ILE B 1 42 ? -40.844 4.105 -1.763 1 56.84 42 ILE B N 1
ATOM 3987 C CA . ILE B 1 42 ? -39.719 3.408 -1.146 1 56.84 42 ILE B CA 1
ATOM 3988 C C . ILE B 1 42 ? -39.125 4.277 -0.048 1 56.84 42 ILE B C 1
ATOM 3990 O O . ILE B 1 42 ? -38.781 5.441 -0.283 1 56.84 42 ILE B O 1
ATOM 3994 N N . PRO B 1 43 ? -39.156 3.93 1.179 1 63.97 43 PRO B N 1
ATOM 3995 C CA . PRO B 1 43 ? -38.531 4.742 2.229 1 63.97 43 PRO B CA 1
ATOM 3996 C C . PRO B 1 43 ? -37.094 5.059 1.94 1 63.97 43 PRO B C 1
ATOM 3998 O O . PRO B 1 43 ? -36.375 4.227 1.382 1 63.97 43 PRO B O 1
ATOM 4001 N N . ALA B 1 44 ? -36.594 6.309 2.111 1 68.06 44 ALA B N 1
ATOM 4002 C CA . ALA B 1 44 ? -35.25 6.781 1.857 1 68.06 44 ALA B CA 1
ATOM 4003 C C . ALA B 1 44 ? -34.25 6.07 2.76 1 68.06 44 ALA B C 1
ATOM 4005 O O . ALA B 1 44 ? -33.062 5.961 2.42 1 68.06 44 ALA B O 1
ATOM 4006 N N . ILE B 1 45 ? -34.625 5.691 3.803 1 70 45 ILE B N 1
ATOM 4007 C CA . ILE B 1 45 ? -33.781 4.973 4.742 1 70 45 ILE B CA 1
ATOM 4008 C C . ILE B 1 45 ? -34.156 3.496 4.766 1 70 45 ILE B C 1
ATOM 4010 O O . ILE B 1 45 ? -35.344 3.16 4.879 1 70 45 ILE B O 1
ATOM 4014 N N . PHE B 1 46 ? -33.156 2.586 4.605 1 72.31 46 PHE B N 1
ATOM 4015 C CA . PHE B 1 46 ? -33.344 1.143 4.668 1 72.31 46 PHE B CA 1
ATOM 4016 C C . PHE B 1 46 ? -33.844 0.726 6.043 1 72.31 46 PHE B C 1
ATOM 4018 O O . PHE B 1 46 ? -33.25 1.079 7.062 1 72.31 46 PHE B O 1
ATOM 4025 N N . GLU B 1 47 ? -35 0.102 6.164 1 75 47 GLU B N 1
ATOM 4026 C CA . GLU B 1 47 ? -35.531 -0.448 7.414 1 75 47 GLU B CA 1
ATOM 4027 C C . GLU B 1 47 ? -35.094 -1.906 7.59 1 75 47 GLU B C 1
ATOM 4029 O O . GLU B 1 47 ? -35.656 -2.797 6.938 1 75 47 GLU B O 1
ATOM 4034 N N . PRO B 1 48 ? -34.062 -2.129 8.43 1 70.88 48 PRO B N 1
ATOM 4035 C CA . PRO B 1 48 ? -33.531 -3.492 8.578 1 70.88 48 PRO B CA 1
ATOM 4036 C C . PRO B 1 48 ? -34.531 -4.43 9.258 1 70.88 48 PRO B C 1
ATOM 4038 O O . PRO B 1 48 ? -35.375 -3.984 10.062 1 70.88 48 PRO B O 1
ATOM 4041 N N . THR B 1 49 ? -34.781 -5.648 8.742 1 75.88 49 THR B N 1
ATOM 4042 C CA . THR B 1 49 ? -35.531 -6.734 9.375 1 75.88 49 THR B CA 1
ATOM 4043 C C . THR B 1 49 ? -34.594 -7.871 9.773 1 75.88 49 THR B C 1
ATOM 4045 O O . THR B 1 49 ? -33.406 -7.852 9.438 1 75.88 49 THR B O 1
ATOM 4048 N N . SER B 1 50 ? -35.188 -8.883 10.492 1 73.06 50 SER B N 1
ATOM 4049 C CA . SER B 1 50 ? -34.406 -10.047 10.922 1 73.06 50 SER B CA 1
ATOM 4050 C C . SER B 1 50 ? -34.031 -10.93 9.734 1 73.06 50 SER B C 1
ATOM 4052 O O . SER B 1 50 ? -33.188 -11.805 9.844 1 73.06 50 SER B O 1
ATOM 4054 N N . GLU B 1 51 ? -34.719 -10.766 8.57 1 75 51 GLU B N 1
ATOM 4055 C CA . GLU B 1 51 ? -34.406 -11.508 7.348 1 75 51 GLU B CA 1
ATOM 4056 C C . GLU B 1 51 ? -33.688 -10.633 6.332 1 75 51 GLU B C 1
ATOM 4058 O O . GLU B 1 51 ? -33.781 -9.398 6.383 1 75 51 GLU B O 1
ATOM 4063 N N . TRP B 1 52 ? -32.844 -11.336 5.445 1 73.56 52 TRP B N 1
ATOM 4064 C CA . TRP B 1 52 ? -32.125 -10.602 4.414 1 73.56 52 TRP B CA 1
ATOM 4065 C C . TRP B 1 52 ? -33.094 -9.883 3.484 1 73.56 52 TRP B C 1
ATOM 4067 O O . TRP B 1 52 ? -34 -10.492 2.934 1 73.56 52 TRP B O 1
ATOM 4077 N N . LYS B 1 53 ? -33 -8.484 3.48 1 76.94 53 LYS B N 1
ATOM 4078 C CA . LYS B 1 53 ? -33.844 -7.633 2.619 1 76.94 53 LYS B CA 1
ATOM 4079 C C . LYS B 1 53 ? -32.969 -6.875 1.617 1 76.94 53 LYS B C 1
ATOM 4081 O O . LYS B 1 53 ? -31.891 -6.383 1.966 1 76.94 53 LYS B O 1
ATOM 4086 N N . GLU B 1 54 ? -33.438 -6.824 0.359 1 75.75 54 GLU B N 1
ATOM 4087 C CA . GLU B 1 54 ? -32.719 -6.129 -0.707 1 75.75 54 GLU B CA 1
ATOM 4088 C C . GLU B 1 54 ? -32.688 -4.629 -0.441 1 75.75 54 GLU B C 1
ATOM 4090 O O . GLU B 1 54 ? -33.688 -4.016 -0.079 1 75.75 54 GLU B O 1
ATOM 4095 N N . ILE B 1 55 ? -31.438 -4.109 -0.536 1 72.56 55 ILE B N 1
ATOM 4096 C CA . ILE B 1 55 ? -31.219 -2.67 -0.477 1 72.56 55 ILE B CA 1
ATOM 4097 C C . ILE B 1 55 ? -31.453 -2.057 -1.856 1 72.56 55 ILE B C 1
ATOM 4099 O O . ILE B 1 55 ? -30.797 -2.438 -2.828 1 72.56 55 ILE B O 1
ATOM 4103 N N . LEU B 1 56 ? -32.375 -1.201 -1.964 1 69.75 56 LEU B N 1
ATOM 4104 C CA . LEU B 1 56 ? -32.688 -0.555 -3.232 1 69.75 56 LEU B CA 1
ATOM 4105 C C . LEU B 1 56 ? -31.719 0.578 -3.527 1 69.75 56 LEU B C 1
ATOM 4107 O O . LEU B 1 56 ? -31.125 1.149 -2.607 1 69.75 56 LEU B O 1
ATOM 4111 N N . PRO B 1 57 ? -31.641 0.976 -4.824 1 67.88 57 PRO B N 1
ATOM 4112 C CA . PRO B 1 57 ? -30.75 2.082 -5.18 1 67.88 57 PRO B CA 1
ATOM 4113 C C . PRO B 1 57 ? -31.125 3.391 -4.488 1 67.88 57 PRO B C 1
ATOM 4115 O O . PRO B 1 57 ? -32.312 3.693 -4.34 1 67.88 57 PRO B O 1
ATOM 4118 N N . ASN B 1 58 ? -30.172 4.145 -3.742 1 63.56 58 ASN B N 1
ATOM 4119 C CA . ASN B 1 58 ? -30.266 5.441 -3.082 1 63.56 58 ASN B CA 1
ATOM 4120 C C . ASN B 1 58 ? -30.844 5.316 -1.678 1 63.56 58 ASN B C 1
ATOM 4122 O O . ASN B 1 58 ? -31.312 6.301 -1.101 1 63.56 58 ASN B O 1
ATOM 4126 N N . GLN B 1 59 ? -31.016 4.086 -1.201 1 66.69 59 GLN B N 1
ATOM 4127 C CA . GLN B 1 59 ? -31.469 3.961 0.18 1 66.69 59 GLN B CA 1
ATOM 4128 C C . GLN B 1 59 ? -30.312 4.105 1.157 1 66.69 59 GLN B C 1
ATOM 4130 O O . GLN B 1 59 ? -29.266 3.494 0.971 1 66.69 59 GLN B O 1
ATOM 4135 N N . ALA B 1 60 ? -30.438 4.98 2.168 1 71.62 60 ALA B N 1
ATOM 4136 C CA . ALA B 1 60 ? -29.453 5.086 3.242 1 71.62 60 ALA B CA 1
ATOM 4137 C C . ALA B 1 60 ? -29.547 3.896 4.191 1 71.62 60 ALA B C 1
ATOM 4139 O O . ALA B 1 60 ? -30.656 3.482 4.57 1 71.62 60 ALA B O 1
ATOM 4140 N N . ILE B 1 61 ? -28.375 3.25 4.531 1 67.94 61 ILE B N 1
ATOM 4141 C CA . ILE B 1 61 ? -28.312 2.096 5.422 1 67.94 61 ILE B CA 1
ATOM 4142 C C . ILE B 1 61 ? -27.984 2.557 6.84 1 67.94 61 ILE B C 1
ATOM 4144 O O . ILE B 1 61 ? -26.953 3.188 7.07 1 67.94 61 ILE B O 1
ATOM 4148 N N . PRO B 1 62 ? -28.859 2.344 7.711 1 66 62 PRO B N 1
ATOM 4149 C CA . PRO B 1 62 ? -28.484 2.658 9.086 1 66 62 PRO B CA 1
ATOM 4150 C C . PRO B 1 62 ? -27.328 1.795 9.594 1 66 62 PRO B C 1
ATOM 4152 O O . PRO B 1 62 ? -27.109 0.691 9.086 1 66 62 PRO B O 1
ATOM 4155 N N . GLY B 1 63 ? -26.469 2.365 10.43 1 66.25 63 GLY B N 1
ATOM 4156 C CA . GLY B 1 63 ? -25.375 1.63 11.039 1 66.25 63 GLY B CA 1
ATOM 4157 C C . GLY B 1 63 ? -25.828 0.437 11.859 1 66.25 63 GLY B C 1
ATOM 4158 O O . GLY B 1 63 ? -26.984 0.395 12.312 1 66.25 63 GLY B O 1
ATOM 4159 N N . GLY B 1 64 ? -24.969 -0.688 11.984 1 62.88 64 GLY B N 1
ATOM 4160 C CA . GLY B 1 64 ? -25.203 -1.856 12.82 1 62.88 64 GLY B CA 1
ATOM 4161 C C . GLY B 1 64 ? -25.891 -2.988 12.086 1 62.88 64 GLY B C 1
ATOM 4162 O O . GLY B 1 64 ? -26.578 -3.809 12.703 1 62.88 64 GLY B O 1
ATOM 4163 N N . LEU B 1 65 ? -25.953 -2.906 10.758 1 68.19 65 LEU B N 1
ATOM 4164 C CA . LEU B 1 65 ? -26.609 -3.971 10.008 1 68.19 65 LEU B CA 1
ATOM 4165 C C . LEU B 1 65 ? -25.578 -4.902 9.383 1 68.19 65 LEU B C 1
ATOM 4167 O O . LEU B 1 65 ? -24.438 -4.496 9.109 1 68.19 65 LEU B O 1
ATOM 4171 N N . HIS B 1 66 ? -25.906 -6.215 9.234 1 72.44 66 HIS B N 1
ATOM 4172 C CA . HIS B 1 66 ? -25.188 -7.137 8.352 1 72.44 66 HIS B CA 1
ATOM 4173 C C . HIS B 1 66 ? -25.547 -6.875 6.891 1 72.44 66 HIS B C 1
ATOM 4175 O O . HIS B 1 66 ? -26.703 -6.945 6.504 1 72.44 66 HIS B O 1
ATOM 4181 N N . VAL B 1 67 ? -24.609 -6.355 6.137 1 71.62 67 VAL B N 1
ATOM 4182 C CA . VAL B 1 67 ? -24.844 -6.102 4.719 1 71.62 67 VAL B CA 1
ATOM 4183 C C . VAL B 1 67 ? -24.078 -7.133 3.881 1 71.62 67 VAL B C 1
ATOM 4185 O O . VAL B 1 67 ? -22.938 -7.453 4.172 1 71.62 67 VAL B O 1
ATOM 4188 N N . ARG B 1 68 ? -24.828 -7.82 2.953 1 65.12 68 ARG B N 1
ATOM 4189 C CA . ARG B 1 68 ? -24.188 -8.742 2.023 1 65.12 68 ARG B CA 1
ATOM 4190 C C . ARG B 1 68 ? -24.594 -8.453 0.585 1 65.12 68 ARG B C 1
ATOM 4192 O O . ARG B 1 68 ? -25.625 -7.816 0.349 1 65.12 68 ARG B O 1
ATOM 4199 N N . ILE B 1 69 ? -23.859 -8.688 -0.433 1 63.66 69 ILE B N 1
ATOM 4200 C CA . ILE B 1 69 ? -24.234 -8.703 -1.842 1 63.66 69 ILE B CA 1
ATOM 4201 C C . ILE B 1 69 ? -24.594 -10.117 -2.27 1 63.66 69 ILE B C 1
ATOM 4203 O O . ILE B 1 69 ? -23.797 -11.047 -2.098 1 63.66 69 ILE B O 1
ATOM 4207 N N . ASN B 1 70 ? -25.797 -10.289 -2.719 1 57.47 70 ASN B N 1
ATOM 4208 C CA . ASN B 1 70 ? -26.219 -11.562 -3.299 1 57.47 70 ASN B CA 1
ATOM 4209 C C . ASN B 1 70 ? -25.547 -11.812 -4.648 1 57.47 70 ASN B C 1
ATOM 4211 O O . ASN B 1 70 ? -25.812 -11.102 -5.621 1 57.47 70 ASN B O 1
ATOM 4215 N N . LEU B 1 71 ? -24.734 -12.727 -4.656 1 53.91 71 LEU B N 1
ATOM 4216 C CA . LEU B 1 71 ? -23.922 -12.977 -5.844 1 53.91 71 LEU B CA 1
ATOM 4217 C C . LEU B 1 71 ? -24.797 -13.469 -7 1 53.91 71 LEU B C 1
ATOM 4219 O O . LEU B 1 71 ? -24.438 -13.289 -8.164 1 53.91 71 LEU B O 1
ATOM 4223 N N . SER B 1 72 ? -25.875 -14.086 -6.754 1 56.66 72 SER B N 1
ATOM 4224 C CA . SER B 1 72 ? -26.734 -14.57 -7.82 1 56.66 72 SER B CA 1
ATOM 4225 C C . SER B 1 72 ? -27.562 -13.438 -8.414 1 56.66 72 SER B C 1
ATOM 4227 O O . SER B 1 72 ? -27.828 -13.422 -9.617 1 56.66 72 SER B O 1
ATOM 4229 N N . THR B 1 73 ? -27.938 -12.484 -7.609 1 59.75 73 THR B N 1
ATOM 4230 C CA . THR B 1 73 ? -28.844 -11.453 -8.109 1 59.75 73 THR B CA 1
ATOM 4231 C C . THR B 1 73 ? -28.125 -10.117 -8.234 1 59.75 73 THR B C 1
ATOM 4233 O O . THR B 1 73 ? -28.609 -9.211 -8.922 1 59.75 73 THR B O 1
ATOM 4236 N N . GLY B 1 74 ? -26.844 -10.07 -7.766 1 57.25 74 GLY B N 1
ATOM 4237 C CA . GLY B 1 74 ? -26.047 -8.852 -7.746 1 57.25 74 GLY B CA 1
ATOM 4238 C C . GLY B 1 74 ? -26.641 -7.77 -6.855 1 57.25 74 GLY B C 1
ATOM 4239 O O . GLY B 1 74 ? -26.141 -6.645 -6.824 1 57.25 74 GLY B O 1
ATOM 4240 N N . LYS B 1 75 ? -27.531 -8.102 -6.082 1 68.12 75 LYS B N 1
ATOM 4241 C CA . LYS B 1 75 ? -28.234 -7.078 -5.309 1 68.12 75 LYS B CA 1
ATOM 4242 C C . LYS B 1 75 ? -27.703 -7.004 -3.883 1 68.12 75 LYS B C 1
ATOM 4244 O O . LYS B 1 75 ? -27.375 -8.023 -3.285 1 68.12 75 LYS B O 1
ATOM 4249 N N . LYS B 1 76 ? -27.5 -5.781 -3.264 1 75.31 76 LYS B N 1
ATOM 4250 C CA . LYS B 1 76 ? -27.109 -5.559 -1.874 1 75.31 76 LYS B CA 1
ATOM 4251 C C . LYS B 1 76 ? -28.266 -5.859 -0.925 1 75.31 76 LYS B C 1
ATOM 4253 O O . LYS B 1 76 ? -29.391 -5.43 -1.162 1 75.31 76 LYS B O 1
ATOM 4258 N N . GLU B 1 77 ? -28.016 -6.668 0.093 1 79.56 77 GLU B N 1
ATOM 4259 C CA . GLU B 1 77 ? -28.984 -7.012 1.123 1 79.56 77 GLU B CA 1
ATOM 4260 C C . GLU B 1 77 ? -28.453 -6.684 2.516 1 79.56 77 GLU B C 1
ATOM 4262 O O . GLU B 1 77 ? -27.25 -6.695 2.744 1 79.56 77 GLU B O 1
ATOM 4267 N N . ALA B 1 78 ? -29.359 -6.207 3.424 1 78.56 78 ALA B N 1
ATOM 4268 C CA . ALA B 1 78 ? -28.953 -5.91 4.797 1 78.56 78 ALA B CA 1
ATOM 4269 C C . ALA B 1 78 ? -29.938 -6.508 5.801 1 78.56 78 ALA B C 1
ATOM 4271 O O . ALA B 1 78 ? -31.125 -6.66 5.5 1 78.56 78 ALA B O 1
ATOM 4272 N N . LYS B 1 79 ? -29.391 -7.062 6.961 1 78.31 79 LYS B N 1
ATOM 4273 C CA . LYS B 1 79 ? -30.219 -7.527 8.062 1 78.31 79 LYS B CA 1
ATOM 4274 C C . LYS B 1 79 ? -29.734 -6.98 9.398 1 78.31 79 LYS B C 1
ATOM 4276 O O . LYS B 1 79 ? -28.578 -6.551 9.508 1 78.31 79 LYS B O 1
ATOM 4281 N N . LEU B 1 80 ? -30.562 -7.047 10.578 1 70.62 80 LEU B N 1
ATOM 4282 C CA . LEU B 1 80 ? -30.234 -6.652 11.945 1 70.62 80 LEU B CA 1
ATOM 4283 C C . LEU B 1 80 ? -29.234 -7.625 12.562 1 70.62 80 LEU B C 1
ATOM 4285 O O . LEU B 1 80 ? -29.25 -8.82 12.258 1 70.62 80 LEU B O 1
ATOM 4289 N N . LEU B 1 81 ? -28.391 -7.141 13.586 1 58.12 81 LEU B N 1
ATOM 4290 C CA . LEU B 1 81 ? -27.484 -7.949 14.391 1 58.12 81 LEU B CA 1
ATOM 4291 C C . LEU B 1 81 ? -28.266 -8.781 15.406 1 58.12 81 LEU B C 1
ATOM 4293 O O . LEU B 1 81 ? -29.125 -8.258 16.125 1 58.12 81 LEU B O 1
ATOM 4297 N N . ASP B 1 82 ? -28.359 -10.062 15.312 1 49.25 82 ASP B N 1
ATOM 4298 C CA . ASP B 1 82 ? -28.953 -10.938 16.328 1 49.25 82 ASP B CA 1
ATOM 4299 C C . ASP B 1 82 ? -28.109 -10.93 17.594 1 49.25 82 ASP B C 1
ATOM 4301 O O . ASP B 1 82 ? -26.891 -11.102 17.547 1 49.25 82 ASP B O 1
ATOM 4305 N N . ASN B 1 83 ? -28.484 -10.266 18.719 1 39.5 83 ASN B N 1
ATOM 4306 C CA . ASN B 1 83 ? -27.891 -10.422 20.047 1 39.5 83 ASN B CA 1
ATOM 4307 C C . ASN B 1 83 ? -27.938 -11.883 20.5 1 39.5 83 ASN B C 1
ATOM 4309 O O . ASN B 1 83 ? -28.703 -12.227 21.391 1 39.5 83 ASN B O 1
ATOM 4313 N N . ASP B 1 84 ? -27.906 -12.898 19.844 1 32.03 84 ASP B N 1
ATOM 4314 C CA . ASP B 1 84 ? -28.031 -14.109 20.641 1 32.03 84 ASP B CA 1
ATOM 4315 C C . ASP B 1 84 ? -26.891 -14.219 21.656 1 32.03 84 ASP B C 1
ATOM 4317 O O . ASP B 1 84 ? -25.719 -14.266 21.281 1 32.03 84 ASP B O 1
ATOM 4321 N N . LYS B 1 85 ? -27.109 -13.781 22.953 1 29 85 LYS B N 1
ATOM 4322 C CA . LYS B 1 85 ? -26.375 -13.922 24.203 1 29 85 LYS B CA 1
ATOM 4323 C C . LYS B 1 85 ? -25.766 -15.305 24.328 1 29 85 LYS B C 1
ATOM 4325 O O . LYS B 1 85 ? -24.719 -15.469 24.953 1 29 85 LYS B O 1
ATOM 4330 N N . ASN B 1 86 ? -26.578 -16.344 24.375 1 25.84 86 ASN B N 1
ATOM 4331 C CA . ASN B 1 86 ? -26.344 -17.422 25.328 1 25.84 86 ASN B CA 1
ATOM 4332 C C . ASN B 1 86 ? -25.141 -18.266 24.938 1 25.84 86 ASN B C 1
ATOM 4334 O O . ASN B 1 86 ? -24.984 -19.391 25.422 1 25.84 86 ASN B O 1
ATOM 4338 N N . ASP B 1 87 ? -24.375 -17.953 23.984 1 21.89 87 ASP B N 1
ATOM 4339 C CA . ASP B 1 87 ? -23.641 -19.172 23.672 1 21.89 87 ASP B CA 1
ATOM 4340 C C . ASP B 1 87 ? -22.641 -19.516 24.781 1 21.89 87 ASP B C 1
ATOM 4342 O O . ASP B 1 87 ? -21.734 -18.734 25.062 1 21.89 87 ASP B O 1
ATOM 4346 N N . LYS B 1 88 ? -23.203 -20.125 25.875 1 23.92 88 LYS B N 1
ATOM 4347 C CA . LYS B 1 88 ? -22.391 -20.812 26.875 1 23.92 88 LYS B CA 1
ATOM 4348 C C . LYS B 1 88 ? -21.219 -21.531 26.219 1 23.92 88 LYS B C 1
ATOM 4350 O O . LYS B 1 88 ? -21.406 -22.406 25.375 1 23.92 88 LYS B O 1
ATOM 4355 N N . ILE B 1 89 ? -20.203 -20.906 25.969 1 21.22 89 ILE B N 1
ATOM 4356 C CA . ILE B 1 89 ? -18.953 -21.531 25.547 1 21.22 89 ILE B CA 1
ATOM 4357 C C . ILE B 1 89 ? -18.609 -22.688 26.484 1 21.22 89 ILE B C 1
ATOM 4359 O O . ILE B 1 89 ? -18.406 -22.484 27.688 1 21.22 89 ILE B O 1
ATOM 4363 N N . VAL B 1 90 ? -19.469 -23.766 26.391 1 19.73 90 VAL B N 1
ATOM 4364 C CA . VAL B 1 90 ? -19.234 -25.031 27.078 1 19.73 90 VAL B CA 1
ATOM 4365 C C . VAL B 1 90 ? -17.734 -25.344 27.062 1 19.73 90 VAL B C 1
ATOM 4367 O O . VAL B 1 90 ? -17.078 -25.188 26.031 1 19.73 90 VAL B O 1
ATOM 4370 N N . GLU B 1 91 ? -17.109 -25.344 28.297 1 21.88 91 GLU B N 1
ATOM 4371 C CA . GLU B 1 91 ? -15.82 -25.703 28.875 1 21.88 91 GLU B CA 1
ATOM 4372 C C . GLU B 1 91 ? -15.406 -27.109 28.453 1 21.88 91 GLU B C 1
ATOM 4374 O O . GLU B 1 91 ? -15.609 -28.078 29.188 1 21.88 91 GLU B O 1
ATOM 4379 N N . ASN B 1 92 ? -16.016 -27.641 27.25 1 19.44 92 ASN B N 1
ATOM 4380 C CA . ASN B 1 92 ? -15.742 -29.078 27.188 1 19.44 92 ASN B CA 1
ATOM 4381 C C . ASN B 1 92 ? -14.258 -29.359 27.391 1 19.44 92 ASN B C 1
ATOM 4383 O O . ASN B 1 92 ? -13.406 -28.734 26.75 1 19.44 92 ASN B O 1
ATOM 4387 N N . THR B 1 93 ? -13.945 -29.797 28.578 1 19.84 93 THR B N 1
ATOM 4388 C CA . THR B 1 93 ? -12.797 -30.422 29.219 1 19.84 93 THR B CA 1
ATOM 4389 C C . THR B 1 93 ? -12.219 -31.531 28.344 1 19.84 93 THR B C 1
ATOM 4391 O O . THR B 1 93 ? -12.836 -32.594 28.172 1 19.84 93 THR B O 1
ATOM 4394 N N . VAL B 1 94 ? -12.047 -31.188 27 1 20.28 94 VAL B N 1
ATOM 4395 C CA . VAL B 1 94 ? -11.547 -32.344 26.266 1 20.28 94 VAL B CA 1
ATOM 4396 C C . VAL B 1 94 ? -10.375 -32.969 27.016 1 20.28 94 VAL B C 1
ATOM 4398 O O . VAL B 1 94 ? -9.383 -32.281 27.312 1 20.28 94 VAL B O 1
ATOM 4401 N N . ASP B 1 95 ? -10.766 -33.781 27.953 1 19.47 95 ASP B N 1
ATOM 4402 C CA . ASP B 1 95 ? -9.945 -34.75 28.688 1 19.47 95 ASP B CA 1
ATOM 4403 C C . ASP B 1 95 ? -9.008 -35.5 27.734 1 19.47 95 ASP B C 1
ATOM 4405 O O . ASP B 1 95 ? -9.461 -36.312 26.922 1 19.47 95 ASP B O 1
ATOM 4409 N N . VAL B 1 96 ? -8.32 -34.656 26.922 1 18.42 96 VAL B N 1
ATOM 4410 C CA . VAL B 1 96 ? -7.391 -35.344 26.031 1 18.42 96 VAL B CA 1
ATOM 4411 C C . VAL B 1 96 ? -6.602 -36.406 26.828 1 18.42 96 VAL B C 1
ATOM 4413 O O . VAL B 1 96 ? -5.832 -36.062 27.734 1 18.42 96 VAL B O 1
ATOM 4416 N N . ASP B 1 97 ? -7.375 -37.5 27.188 1 17.97 97 ASP B N 1
ATOM 4417 C CA . ASP B 1 97 ? -6.875 -38.75 27.75 1 17.97 97 ASP B CA 1
ATOM 4418 C C . ASP B 1 97 ? -5.551 -39.156 27.109 1 17.97 97 ASP B C 1
ATOM 4420 O O . ASP B 1 97 ? -5.25 -38.75 25.984 1 17.97 97 ASP B O 1
ATOM 4424 N N . GLY B 1 98 ? -4.652 -39.625 27.953 1 18.17 98 GLY B N 1
ATOM 4425 C CA . GLY B 1 98 ? -3.279 -40.062 28.125 1 18.17 98 GLY B CA 1
ATOM 4426 C C . GLY B 1 98 ? -2.904 -41.219 27.188 1 18.17 98 GLY B C 1
ATOM 4427 O O . GLY B 1 98 ? -2.604 -42.312 27.641 1 18.17 98 GLY B O 1
ATOM 4428 N N . PHE B 1 99 ? -3.438 -41.062 25.844 1 16.56 99 PHE B N 1
ATOM 4429 C CA . PHE B 1 99 ? -3.184 -42.312 25.109 1 16.56 99 PHE B CA 1
ATOM 4430 C C . PHE B 1 99 ? -1.745 -42.75 25.312 1 16.56 99 PHE B C 1
ATOM 4432 O O . PHE B 1 99 ? -0.808 -41.969 25.141 1 16.56 99 PHE B O 1
ATOM 4439 N N . ALA B 1 100 ? -1.614 -43.625 26.266 1 17.03 100 ALA B N 1
ATOM 4440 C CA . ALA B 1 100 ? -0.545 -44.562 26.656 1 17.03 100 ALA B CA 1
ATOM 4441 C C . ALA B 1 100 ? 0.091 -45.219 25.422 1 17.03 100 ALA B C 1
ATOM 4443 O O . ALA B 1 100 ? -0.565 -45.969 24.703 1 17.03 100 ALA B O 1
ATOM 4444 N N . VAL B 1 101 ? 0.778 -44.375 24.594 1 17.14 101 VAL B N 1
ATOM 4445 C CA . VAL B 1 101 ? 1.521 -44.906 23.453 1 17.14 101 VAL B CA 1
ATOM 4446 C C . VAL B 1 101 ? 2.281 -46.156 23.875 1 17.14 101 VAL B C 1
ATOM 4448 O O . VAL B 1 101 ? 3.195 -46.094 24.688 1 17.14 101 VAL B O 1
ATOM 4451 N N . ALA B 1 102 ? 1.444 -47.156 24.156 1 17.33 102 ALA B N 1
ATOM 4452 C CA . ALA B 1 102 ? 1.967 -48.469 24.484 1 17.33 102 ALA B CA 1
ATOM 4453 C C . ALA B 1 102 ? 3.102 -48.875 23.547 1 17.33 102 ALA B C 1
ATOM 4455 O O . ALA B 1 102 ? 3.053 -48.562 22.344 1 17.33 102 ALA B O 1
ATOM 4456 N N . GLN B 1 103 ? 4.305 -49.156 24.062 1 17.91 103 GLN B N 1
ATOM 4457 C CA . GLN B 1 103 ? 5.664 -49.562 23.703 1 17.91 103 GLN B CA 1
ATOM 4458 C C . GLN B 1 103 ? 5.656 -50.844 22.875 1 17.91 103 GLN B C 1
ATOM 4460 O O . GLN B 1 103 ? 6.703 -51.438 22.656 1 17.91 103 GLN B O 1
ATOM 4465 N N . THR B 1 104 ? 4.492 -51.031 22.094 1 16.59 104 THR B N 1
ATOM 4466 C CA . THR B 1 104 ? 4.543 -52.469 21.734 1 16.59 104 THR B CA 1
ATOM 4467 C C . THR B 1 104 ? 5.852 -52.781 21 1 16.59 104 THR B C 1
ATOM 4469 O O . THR B 1 104 ? 6.273 -52.031 20.125 1 16.59 104 THR B O 1
ATOM 4472 N N . SER B 1 105 ? 6.66 -53.688 21.562 1 18.73 105 SER B N 1
ATOM 4473 C CA . SER B 1 105 ? 7.93 -54.375 21.406 1 18.73 105 SER B CA 1
ATOM 4474 C C . SER B 1 105 ? 7.969 -55.188 20.109 1 18.73 105 SER B C 1
ATOM 4476 O O . SER B 1 105 ? 8.898 -55.938 19.875 1 18.73 105 SER B O 1
ATOM 4478 N N . THR B 1 106 ? 7.219 -54.688 19.062 1 17.06 106 THR B N 1
ATOM 4479 C CA . THR B 1 106 ? 7.07 -55.781 18.078 1 17.06 106 THR B CA 1
ATOM 4480 C C . THR B 1 106 ? 8.43 -56.25 17.578 1 17.06 106 THR B C 1
ATOM 4482 O O . THR B 1 106 ? 9.242 -55.438 17.125 1 17.06 106 THR B O 1
ATOM 4485 N N . GLN B 1 107 ? 8.883 -57.375 18 1 19.27 107 GLN B N 1
ATOM 4486 C CA . GLN B 1 107 ? 10.016 -58.25 17.734 1 19.27 107 GLN B CA 1
ATOM 4487 C C . GLN B 1 107 ? 10.094 -58.656 16.266 1 19.27 107 GLN B C 1
ATOM 4489 O O . GLN B 1 107 ? 10.688 -59.688 15.922 1 19.27 107 GLN B O 1
ATOM 4494 N N . LEU B 1 108 ? 9.586 -57.844 15.312 1 17.38 108 LEU B N 1
ATOM 4495 C CA . LEU B 1 108 ? 9.406 -58.594 14.078 1 17.38 108 LEU B CA 1
ATOM 4496 C C . LEU B 1 108 ? 10.727 -59.219 13.609 1 17.38 108 LEU B C 1
ATOM 4498 O O . LEU B 1 108 ? 11.766 -58.562 13.656 1 17.38 108 LEU B O 1
ATOM 4502 N N . VAL B 1 109 ? 10.688 -60.469 13.5 1 17.7 109 VAL B N 1
ATOM 4503 C CA . VAL B 1 109 ? 11.594 -61.531 13.086 1 17.7 109 VAL B CA 1
ATOM 4504 C C . VAL B 1 109 ? 12.047 -61.312 11.648 1 17.7 109 VAL B C 1
ATOM 4506 O O . VAL B 1 109 ? 11.211 -61.125 10.758 1 17.7 109 VAL B O 1
ATOM 4509 N N . ALA B 1 110 ? 13.188 -60.719 11.523 1 20.75 110 ALA B N 1
ATOM 4510 C CA . ALA B 1 110 ? 13.961 -60.469 10.312 1 20.75 110 ALA B CA 1
ATOM 4511 C C . ALA B 1 110 ? 14.094 -61.719 9.461 1 20.75 110 ALA B C 1
ATOM 4513 O O . ALA B 1 110 ? 14.977 -62.531 9.695 1 20.75 110 ALA B O 1
ATOM 4514 N N . GLU B 1 111 ? 12.93 -62.531 9.344 1 18.11 111 GLU B N 1
ATOM 4515 C CA . GLU B 1 111 ? 13.344 -63.75 8.617 1 18.11 111 GLU B CA 1
ATOM 4516 C C . GLU B 1 111 ? 13.852 -63.406 7.223 1 18.11 111 GLU B C 1
ATOM 4518 O O . GLU B 1 111 ? 13.453 -62.375 6.645 1 18.11 111 GLU B O 1
ATOM 4523 N N . GLU B 1 112 ? 14.773 -64.188 6.641 1 20.91 112 GLU B N 1
ATOM 4524 C CA . GLU B 1 112 ? 15.781 -64.375 5.598 1 20.91 112 GLU B CA 1
ATOM 4525 C C . GLU B 1 112 ? 15.133 -64.562 4.223 1 20.91 112 GLU B C 1
ATOM 4527 O O . GLU B 1 112 ? 15.812 -64.875 3.242 1 20.91 112 GLU B O 1
ATOM 4532 N N . LEU B 1 113 ? 13.852 -64.062 3.922 1 19.44 113 LEU B N 1
ATOM 4533 C CA . LEU B 1 113 ? 13.367 -64.75 2.73 1 19.44 113 LEU B CA 1
ATOM 4534 C C . LEU B 1 113 ? 14.195 -64.375 1.507 1 19.44 113 LEU B C 1
ATOM 4536 O O . LEU B 1 113 ? 14.445 -63.219 1.27 1 19.44 113 LEU B O 1
ATOM 4540 N N . SER B 1 114 ? 14.852 -65.312 0.898 1 21.66 114 SER B N 1
ATOM 4541 C CA . SER B 1 114 ? 15.711 -65.5 -0.261 1 21.66 114 SER B CA 1
ATOM 4542 C C . SER B 1 114 ? 14.992 -65.125 -1.555 1 21.66 114 SER B C 1
ATOM 4544 O O . SER B 1 114 ? 15.422 -65.5 -2.643 1 21.66 114 SER B O 1
ATOM 4546 N N . THR B 1 115 ? 14.008 -64.125 -1.517 1 20.33 115 THR B N 1
ATOM 4547 C CA . THR B 1 115 ? 13.164 -64.125 -2.711 1 20.33 115 THR B CA 1
ATOM 4548 C C . THR B 1 115 ? 14 -63.875 -3.959 1 20.33 115 THR B C 1
ATOM 4550 O O . THR B 1 115 ? 14.766 -62.906 -3.998 1 20.33 115 THR B O 1
ATOM 4553 N N . SER B 1 116 ? 14.203 -64.75 -4.875 1 23.42 116 SER B N 1
ATOM 4554 C CA . SER B 1 116 ? 14.789 -64.875 -6.207 1 23.42 116 SER B CA 1
ATOM 4555 C C . SER B 1 116 ? 14.086 -63.969 -7.199 1 23.42 116 SER B C 1
ATOM 4557 O O . SER B 1 116 ? 13.609 -64.438 -8.242 1 23.42 116 SER B O 1
ATOM 4559 N N . VAL B 1 117 ? 13.594 -62.781 -6.797 1 24.41 117 VAL B N 1
ATOM 4560 C CA . VAL B 1 117 ? 12.766 -62.094 -7.781 1 24.41 117 VAL B CA 1
ATOM 4561 C C . VAL B 1 117 ? 13.594 -61.781 -9.023 1 24.41 117 VAL B C 1
ATOM 4563 O O . VAL B 1 117 ? 14.734 -61.312 -8.922 1 24.41 117 VAL B O 1
ATOM 4566 N N . VAL B 1 118 ? 13.211 -62.312 -10.133 1 28.02 118 VAL B N 1
ATOM 4567 C CA . VAL B 1 118 ? 13.609 -62.156 -11.531 1 28.02 118 VAL B CA 1
ATOM 4568 C C . VAL B 1 118 ? 13.516 -60.688 -11.938 1 28.02 118 VAL B C 1
ATOM 4570 O O . VAL B 1 118 ? 12.5 -60.031 -11.688 1 28.02 118 VAL B O 1
ATOM 4573 N N . SER B 1 119 ? 14.617 -59.969 -12.102 1 24.39 119 SER B N 1
ATOM 4574 C CA . SER B 1 119 ? 15.031 -58.594 -12.406 1 24.39 119 SER B CA 1
ATOM 4575 C C . SER B 1 119 ? 14.477 -58.156 -13.75 1 24.39 119 SER B C 1
ATOM 4577 O O . SER B 1 119 ? 15.047 -58.438 -14.805 1 24.39 119 SER B O 1
ATOM 4579 N N . GLU B 1 120 ? 13.219 -58.312 -14.125 1 27.38 120 GLU B N 1
ATOM 4580 C CA . GLU B 1 120 ? 12.906 -57.688 -15.406 1 27.38 120 GLU B CA 1
ATOM 4581 C C . GLU B 1 120 ? 13.211 -56.188 -15.391 1 27.38 120 GLU B C 1
ATOM 4583 O O . GLU B 1 120 ? 12.797 -55.469 -14.477 1 27.38 120 GLU B O 1
ATOM 4588 N N . SER B 1 121 ? 14.25 -55.656 -16.141 1 27.95 121 SER B N 1
ATOM 4589 C CA . SER B 1 121 ? 14.898 -54.375 -16.406 1 27.95 121 SER B CA 1
ATOM 4590 C C . SER B 1 121 ? 13.891 -53.344 -16.875 1 27.95 121 SER B C 1
ATOM 4592 O O . SER B 1 121 ? 13.438 -53.375 -18.031 1 27.95 121 SER B O 1
ATOM 4594 N N . GLN B 1 122 ? 12.781 -53.031 -16.281 1 30.27 122 GLN B N 1
ATOM 4595 C CA . GLN B 1 122 ? 12.023 -51.875 -16.766 1 30.27 122 GLN B CA 1
ATOM 4596 C C . GLN B 1 122 ? 12.93 -50.656 -16.938 1 30.27 122 GLN B C 1
ATOM 4598 O O . GLN B 1 122 ? 13.602 -50.25 -15.984 1 30.27 122 GLN B O 1
ATOM 4603 N N . GLU B 1 123 ? 13.469 -50.312 -18.125 1 31.72 123 GLU B N 1
ATOM 4604 C CA . GLU B 1 123 ? 14.211 -49.156 -18.578 1 31.72 123 GLU B CA 1
ATOM 4605 C C . GLU B 1 123 ? 13.602 -47.875 -18.031 1 31.72 123 GLU B C 1
ATOM 4607 O O . GLU B 1 123 ? 12.492 -47.5 -18.406 1 31.72 123 GLU B O 1
ATOM 4612 N N . GLU B 1 124 ? 13.633 -47.5 -16.828 1 37.22 124 GLU B N 1
ATOM 4613 C CA . GLU B 1 124 ? 13.508 -46.125 -16.375 1 37.22 124 GLU B CA 1
ATOM 4614 C C . GLU B 1 124 ? 14.18 -45.156 -17.344 1 37.22 124 GLU B C 1
ATOM 4616 O O . GLU B 1 124 ? 15.391 -45.219 -17.547 1 37.22 124 GLU B O 1
ATOM 4621 N N . GLN B 1 125 ? 13.641 -44.812 -18.469 1 38.06 125 GLN B N 1
ATOM 4622 C CA . GLN B 1 125 ? 14.258 -43.781 -19.328 1 38.06 125 GLN B CA 1
ATOM 4623 C C . GLN B 1 125 ? 14.891 -42.688 -18.5 1 38.06 125 GLN B C 1
ATOM 4625 O O . GLN B 1 125 ? 14.195 -41.875 -17.875 1 38.06 125 GLN B O 1
ATOM 4630 N N . GLU B 1 126 ? 15.977 -42.781 -17.828 1 41.28 126 GLU B N 1
ATOM 4631 C CA . GLU B 1 126 ? 16.891 -41.781 -17.297 1 41.28 126 GLU B CA 1
ATOM 4632 C C . GLU B 1 126 ? 16.938 -40.562 -18.219 1 41.28 126 GLU B C 1
ATOM 4634 O O . GLU B 1 126 ? 17.469 -40.625 -19.328 1 41.28 126 GLU B O 1
ATOM 4639 N N . ILE B 1 127 ? 15.992 -39.688 -18.297 1 48.88 127 ILE B N 1
ATOM 4640 C CA . ILE B 1 127 ? 16.203 -38.438 -19 1 48.88 127 ILE B CA 1
ATOM 4641 C C . ILE B 1 127 ? 17.641 -37.969 -18.781 1 48.88 127 ILE B C 1
ATOM 4643 O O . ILE B 1 127 ? 18.094 -37.781 -17.656 1 48.88 127 ILE B O 1
ATOM 4647 N N . GLN B 1 128 ? 18.516 -38 -19.734 1 56.94 128 GLN B N 1
ATOM 4648 C CA . GLN B 1 128 ? 19.906 -37.594 -19.75 1 56.94 128 GLN B CA 1
ATOM 4649 C C . GLN B 1 128 ? 20.078 -36.188 -19.234 1 56.94 128 GLN B C 1
ATOM 4651 O O . GLN B 1 128 ? 19.203 -35.344 -19.422 1 56.94 128 GLN B O 1
ATOM 4656 N N . PRO B 1 129 ? 21 -35.938 -18.344 1 64.25 129 PRO B N 1
ATOM 4657 C CA . PRO B 1 129 ? 21.281 -34.625 -17.75 1 64.25 129 PRO B CA 1
ATOM 4658 C C . PRO B 1 129 ? 21.203 -33.469 -18.75 1 64.25 129 PRO B C 1
ATOM 4660 O O . PRO B 1 129 ? 20.75 -32.375 -18.422 1 64.25 129 PRO B O 1
ATOM 4663 N N . VAL B 1 130 ? 21.516 -33.719 -20 1 66.38 130 VAL B N 1
ATOM 4664 C CA . VAL B 1 130 ? 21.531 -32.688 -21 1 66.38 130 VAL B CA 1
ATOM 4665 C C . VAL B 1 130 ? 20.109 -32.312 -21.406 1 66.38 130 VAL B C 1
ATOM 4667 O O . VAL B 1 130 ? 19.781 -31.125 -21.562 1 66.38 130 VAL B O 1
ATOM 4670 N N . GLU B 1 131 ? 19.266 -33.312 -21.453 1 75 131 GLU B N 1
ATOM 4671 C CA . GLU B 1 131 ? 17.875 -33.062 -21.844 1 75 131 GLU B CA 1
ATOM 4672 C C . GLU B 1 131 ? 17.125 -32.281 -20.766 1 75 131 GLU B C 1
ATOM 4674 O O . GLU B 1 131 ? 16.328 -31.406 -21.062 1 75 131 GLU B O 1
ATOM 4679 N N . GLU B 1 132 ? 17.562 -32.656 -19.656 1 80.88 132 GLU B N 1
ATOM 4680 C CA . GLU B 1 132 ? 16.922 -31.953 -18.547 1 80.88 132 GLU B CA 1
ATOM 4681 C C . GLU B 1 132 ? 17.328 -30.484 -18.5 1 80.88 132 GLU B C 1
ATOM 4683 O O . GLU B 1 132 ? 16.484 -29.609 -18.266 1 80.88 132 GLU B O 1
ATOM 4688 N N . SER B 1 133 ? 18.578 -30.266 -18.766 1 83 133 SER B N 1
ATOM 4689 C CA . SER B 1 133 ? 19.094 -28.891 -18.766 1 83 133 SER B CA 1
ATOM 4690 C C . SER B 1 133 ? 18.438 -28.062 -19.859 1 83 133 SER B C 1
ATOM 4692 O O . SER B 1 133 ? 18.125 -26.891 -19.672 1 83 133 SER B O 1
ATOM 4694 N N . GLU B 1 134 ? 18.188 -28.719 -20.953 1 86.75 134 GLU B N 1
ATOM 4695 C CA . GLU B 1 134 ? 17.547 -28.031 -22.062 1 86.75 134 GLU B CA 1
ATOM 4696 C C . GLU B 1 134 ? 16.094 -27.688 -21.75 1 86.75 134 GLU B C 1
ATOM 4698 O O . GLU B 1 134 ? 15.617 -26.609 -22.078 1 86.75 134 GLU B O 1
ATOM 4703 N N . ARG B 1 135 ? 15.516 -28.625 -21.156 1 85.94 135 ARG B N 1
ATOM 4704 C CA . ARG B 1 135 ? 14.125 -28.406 -20.781 1 85.94 135 ARG B CA 1
ATOM 4705 C C . ARG B 1 135 ? 14 -27.25 -19.797 1 85.94 135 ARG B C 1
ATOM 4707 O O . ARG B 1 135 ? 13.125 -26.391 -19.938 1 85.94 135 ARG B O 1
ATOM 4714 N N . ILE B 1 136 ? 14.891 -27.234 -18.891 1 87.06 136 ILE B N 1
ATOM 4715 C CA . ILE B 1 136 ? 14.883 -26.188 -17.875 1 87.06 136 ILE B CA 1
ATOM 4716 C C . ILE B 1 136 ? 15.172 -24.844 -18.547 1 87.06 136 ILE B C 1
ATOM 4718 O O . ILE B 1 136 ? 14.516 -23.844 -18.234 1 87.06 136 ILE B O 1
ATOM 4722 N N . ALA B 1 137 ? 16.094 -24.875 -19.422 1 91 137 ALA B N 1
ATOM 4723 C CA . ALA B 1 137 ? 16.469 -23.656 -20.109 1 91 137 ALA B CA 1
ATOM 4724 C C . ALA B 1 137 ? 15.297 -23.094 -20.906 1 91 137 ALA B C 1
ATOM 4726 O O . ALA B 1 137 ? 15.086 -21.875 -20.922 1 91 137 ALA B O 1
ATOM 4727 N N . GLU B 1 138 ? 14.578 -23.922 -21.516 1 90.75 138 GLU B N 1
ATOM 4728 C CA . GLU B 1 138 ? 13.414 -23.484 -22.266 1 90.75 138 GLU B CA 1
ATOM 4729 C C . GLU B 1 138 ? 12.359 -22.875 -21.344 1 90.75 138 GLU B C 1
ATOM 4731 O O . GLU B 1 138 ? 11.742 -21.859 -21.688 1 90.75 138 GLU B O 1
ATOM 4736 N N . SER B 1 139 ? 12.211 -23.516 -20.281 1 90.88 139 SER B N 1
ATOM 4737 C CA . SER B 1 139 ? 11.242 -23 -19.312 1 90.88 139 SER B CA 1
ATOM 4738 C C . SER B 1 139 ? 11.648 -21.625 -18.812 1 90.88 139 SER B C 1
ATOM 4740 O O . SER B 1 139 ? 10.805 -20.719 -18.719 1 90.88 139 SER B O 1
ATOM 4742 N N . LEU B 1 140 ? 12.898 -21.469 -18.5 1 92.12 140 LEU B N 1
ATOM 4743 C CA . LEU B 1 140 ? 13.414 -20.188 -18.016 1 92.12 140 LEU B CA 1
ATOM 4744 C C . LEU B 1 140 ? 13.336 -19.125 -19.094 1 92.12 140 LEU B C 1
ATOM 4746 O O . LEU B 1 140 ? 13.055 -17.953 -18.812 1 92.12 140 LEU B O 1
ATOM 4750 N N . TYR B 1 141 ? 13.594 -19.609 -20.312 1 92 141 TYR B N 1
ATOM 4751 C CA . TYR B 1 141 ? 13.469 -18.703 -21.453 1 92 141 TYR B CA 1
ATOM 4752 C C . TYR B 1 141 ? 12.07 -18.109 -21.531 1 92 141 TYR B C 1
ATOM 4754 O O . TYR B 1 141 ? 11.914 -16.906 -21.75 1 92 141 TYR B O 1
ATOM 4762 N N . ASN B 1 142 ? 11.07 -18.906 -21.359 1 91.81 142 ASN B N 1
ATOM 4763 C CA . ASN B 1 142 ? 9.688 -18.438 -21.453 1 91.81 142 ASN B CA 1
ATOM 4764 C C . ASN B 1 142 ? 9.367 -17.422 -20.375 1 91.81 142 ASN B C 1
ATOM 4766 O O . ASN B 1 142 ? 8.617 -16.469 -20.609 1 91.81 142 ASN B O 1
ATOM 4770 N N . VAL B 1 143 ? 9.945 -17.609 -19.234 1 91.56 143 VAL B N 1
ATOM 4771 C CA . VAL B 1 143 ? 9.766 -16.641 -18.156 1 91.56 143 VAL B CA 1
ATOM 4772 C C . VAL B 1 143 ? 10.445 -15.328 -18.516 1 91.56 143 VAL B C 1
ATOM 4774 O O . VAL B 1 143 ? 9.844 -14.258 -18.406 1 91.56 143 VAL B O 1
ATOM 4777 N N . LEU B 1 144 ? 11.664 -15.461 -18.969 1 91.75 144 LEU B N 1
ATOM 4778 C CA . LEU B 1 144 ? 12.461 -14.281 -19.281 1 91.75 144 LEU B CA 1
ATOM 4779 C C . LEU B 1 144 ? 11.852 -13.5 -20.438 1 91.75 144 LEU B C 1
ATOM 4781 O O . LEU B 1 144 ? 11.898 -12.273 -20.453 1 91.75 144 LEU B O 1
ATOM 4785 N N . ALA B 1 145 ? 11.297 -14.203 -21.328 1 88.75 145 ALA B N 1
ATOM 4786 C CA . ALA B 1 145 ? 10.672 -13.594 -22.5 1 88.75 145 ALA B CA 1
ATOM 4787 C C . ALA B 1 145 ? 9.414 -12.828 -22.125 1 88.75 145 ALA B C 1
ATOM 4789 O O . ALA B 1 145 ? 8.961 -11.953 -22.859 1 88.75 145 ALA B O 1
ATOM 4790 N N . SER B 1 146 ? 8.836 -13.188 -21.031 1 86.44 146 SER B N 1
ATOM 4791 C CA . SER B 1 146 ? 7.594 -12.555 -20.609 1 86.44 146 SER B CA 1
ATOM 4792 C C . SER B 1 146 ? 7.863 -11.234 -19.891 1 86.44 146 SER B C 1
ATOM 4794 O O . SER B 1 146 ? 6.938 -10.469 -19.609 1 86.44 146 SER B O 1
ATOM 4796 N N . LEU B 1 147 ? 9.109 -10.922 -19.688 1 87.06 147 LEU B N 1
ATOM 4797 C CA . LEU B 1 147 ? 9.469 -9.664 -19.016 1 87.06 147 LEU B CA 1
ATOM 4798 C C . LEU B 1 147 ? 9.273 -8.484 -19.953 1 87.06 147 LEU B C 1
ATOM 4800 O O . LEU B 1 147 ? 9.375 -8.625 -21.188 1 87.06 147 LEU B O 1
ATOM 4804 N N . PRO B 1 148 ? 8.906 -7.359 -19.391 1 80.56 148 PRO B N 1
ATOM 4805 C CA . PRO B 1 148 ? 8.719 -6.184 -20.234 1 80.56 148 PRO B CA 1
ATOM 4806 C C . PRO B 1 148 ? 9.961 -5.844 -21.062 1 80.56 148 PRO B C 1
ATOM 4808 O O . PRO B 1 148 ? 9.852 -5.48 -22.234 1 80.56 148 PRO B O 1
ATOM 4811 N N . GLU B 1 149 ? 11.148 -5.953 -20.469 1 81 149 GLU B N 1
ATOM 4812 C CA . GLU B 1 149 ? 12.43 -5.762 -21.156 1 81 149 GLU B CA 1
ATOM 4813 C C . GLU B 1 149 ? 13.312 -6.996 -21.016 1 81 149 GLU B C 1
ATOM 4815 O O . GLU B 1 149 ? 13.828 -7.281 -19.938 1 81 149 GLU B O 1
ATOM 4820 N N . PRO B 1 150 ? 13.414 -7.684 -22.156 1 77.94 150 PRO B N 1
ATOM 4821 C CA . PRO B 1 150 ? 14.25 -8.875 -22.031 1 77.94 150 PRO B CA 1
ATOM 4822 C C . PRO B 1 150 ? 15.695 -8.547 -21.656 1 77.94 150 PRO B C 1
ATOM 4824 O O . PRO B 1 150 ? 16.266 -7.586 -22.172 1 77.94 150 PRO B O 1
ATOM 4827 N N . PRO B 1 151 ? 16.156 -9.281 -20.75 1 83.88 151 PRO B N 1
ATOM 4828 C CA . PRO B 1 151 ? 17.516 -8.992 -20.266 1 83.88 151 PRO B CA 1
ATOM 4829 C C . PRO B 1 151 ? 18.594 -9.305 -21.312 1 83.88 151 PRO B C 1
ATOM 4831 O O . PRO B 1 151 ? 18.359 -10.117 -22.203 1 83.88 151 PRO B O 1
ATOM 4834 N N . VAL B 1 152 ? 19.719 -8.586 -21.203 1 87.31 152 VAL B N 1
ATOM 4835 C CA . VAL B 1 152 ? 20.844 -8.734 -22.125 1 87.31 152 VAL B CA 1
ATOM 4836 C C . VAL B 1 152 ? 22.078 -9.195 -21.375 1 87.31 152 VAL B C 1
ATOM 4838 O O . VAL B 1 152 ? 22.344 -8.727 -20.25 1 87.31 152 VAL B O 1
ATOM 4841 N N . LEU B 1 153 ? 22.734 -10.164 -21.891 1 90.12 153 LEU B N 1
ATOM 4842 C CA . LEU B 1 153 ? 24.016 -10.633 -21.359 1 90.12 153 LEU B CA 1
ATOM 4843 C C . LEU B 1 153 ? 25.047 -10.789 -22.469 1 90.12 153 LEU B C 1
ATOM 4845 O O . LEU B 1 153 ? 24.734 -11.344 -23.531 1 90.12 153 LEU B O 1
ATOM 4849 N N . ASP B 1 154 ? 26.172 -10.219 -22.219 1 88 154 ASP B N 1
ATOM 4850 C CA . ASP B 1 154 ? 27.281 -10.32 -23.172 1 88 154 ASP B CA 1
ATOM 4851 C C . ASP B 1 154 ? 26.875 -9.789 -24.547 1 88 154 ASP B C 1
ATOM 4853 O O . ASP B 1 154 ? 27.188 -10.406 -25.562 1 88 154 ASP B O 1
ATOM 4857 N N . GLY B 1 155 ? 26.031 -8.781 -24.609 1 86.56 155 GLY B N 1
ATOM 4858 C CA . GLY B 1 155 ? 25.656 -8.078 -25.812 1 86.56 155 GLY B CA 1
ATOM 4859 C C . GLY B 1 155 ? 24.547 -8.773 -26.594 1 86.56 155 GLY B C 1
ATOM 4860 O O . GLY B 1 155 ? 24.219 -8.367 -27.719 1 86.56 155 GLY B O 1
ATOM 4861 N N . MET B 1 156 ? 24.062 -9.883 -26.078 1 89.94 156 MET B N 1
ATOM 4862 C CA . MET B 1 156 ? 23 -10.633 -26.75 1 89.94 156 MET B CA 1
ATOM 4863 C C . MET B 1 156 ? 21.75 -10.719 -25.891 1 89.94 156 MET B C 1
ATOM 4865 O O . MET B 1 156 ? 21.844 -10.961 -24.688 1 89.94 156 MET B O 1
ATOM 4869 N N . ASN B 1 157 ? 20.656 -10.484 -26.609 1 88.19 157 ASN B N 1
ATOM 4870 C CA . ASN B 1 157 ? 19.422 -10.703 -25.859 1 88.19 157 ASN B CA 1
ATOM 4871 C C . ASN B 1 157 ? 18.938 -12.141 -26 1 88.19 157 ASN B C 1
ATOM 4873 O O . ASN B 1 157 ? 19.531 -12.945 -26.719 1 88.19 157 ASN B O 1
ATOM 4877 N N . ILE B 1 158 ? 17.875 -12.445 -25.359 1 90.25 158 ILE B N 1
ATOM 4878 C CA . ILE B 1 158 ? 17.422 -13.828 -25.234 1 90.25 158 ILE B CA 1
ATOM 4879 C C . ILE B 1 158 ? 16.922 -14.32 -26.594 1 90.25 158 ILE B C 1
ATOM 4881 O O . ILE B 1 158 ? 17.078 -15.5 -26.938 1 90.25 158 ILE B O 1
ATOM 4885 N N . GLN B 1 159 ? 16.312 -13.477 -27.422 1 88 159 GLN B N 1
ATOM 4886 C CA . GLN B 1 159 ? 15.812 -13.875 -28.75 1 88 159 GLN B CA 1
ATOM 4887 C C . GLN B 1 159 ? 16.969 -14.156 -29.703 1 88 159 GLN B C 1
ATOM 4889 O O . GLN B 1 159 ? 16.938 -15.141 -30.453 1 88 159 GLN B O 1
ATOM 4894 N N . GLN B 1 160 ? 17.938 -13.352 -29.625 1 89.75 160 GLN B N 1
ATOM 4895 C CA . GLN B 1 160 ? 19.125 -13.547 -30.438 1 89.75 160 GLN B CA 1
ATOM 4896 C C . GLN B 1 160 ? 19.844 -14.836 -30.031 1 89.75 160 GLN B C 1
ATOM 4898 O O . GLN B 1 160 ? 20.297 -15.594 -30.906 1 89.75 160 GLN B O 1
ATOM 4903 N N . ALA B 1 161 ? 19.938 -15.016 -28.766 1 91.38 161 ALA B N 1
ATOM 4904 C CA . ALA B 1 161 ? 20.578 -16.219 -28.266 1 91.38 161 ALA B CA 1
ATOM 4905 C C . ALA B 1 161 ? 19.844 -17.484 -28.734 1 91.38 161 ALA B C 1
ATOM 4907 O O . ALA B 1 161 ? 20.469 -18.469 -29.125 1 91.38 161 ALA B O 1
ATOM 4908 N N . TYR B 1 162 ? 18.562 -17.406 -28.703 1 89.81 162 TYR B N 1
ATOM 4909 C CA . TYR B 1 162 ? 17.734 -18.547 -29.109 1 89.81 162 TYR B CA 1
ATOM 4910 C C . TYR B 1 162 ? 17.953 -18.875 -30.578 1 89.81 162 TYR B C 1
ATOM 4912 O O . TYR B 1 162 ? 17.984 -20.062 -30.953 1 89.81 162 TYR B O 1
ATOM 4920 N N . SER B 1 163 ? 18.188 -17.875 -31.391 1 89.94 163 SER B N 1
ATOM 4921 C CA . SER B 1 163 ? 18.328 -18.062 -32.812 1 89.94 163 SER B CA 1
ATOM 4922 C C . SER B 1 163 ? 19.766 -18.391 -33.219 1 89.94 163 SER B C 1
ATOM 4924 O O . SER B 1 163 ? 20 -19.188 -34.125 1 89.94 163 SER B O 1
ATOM 4926 N N . LYS B 1 164 ? 20.703 -17.969 -32.5 1 91.12 164 LYS B N 1
ATOM 4927 C CA . LYS B 1 164 ? 22.094 -18 -32.969 1 91.12 164 LYS B CA 1
ATOM 4928 C C . LYS B 1 164 ? 22.844 -19.156 -32.281 1 91.12 164 LYS B C 1
ATOM 4930 O O . LYS B 1 164 ? 23.797 -19.688 -32.875 1 91.12 164 LYS B O 1
ATOM 4935 N N . LEU B 1 165 ? 22.453 -19.562 -31.172 1 92.44 165 LEU B N 1
ATOM 4936 C CA . LEU B 1 165 ? 23.25 -20.531 -30.406 1 92.44 165 LEU B CA 1
ATOM 4937 C C . LEU B 1 165 ? 22.703 -21.938 -30.578 1 92.44 165 LEU B C 1
ATOM 4939 O O . LEU B 1 165 ? 21.516 -22.125 -30.891 1 92.44 165 LEU B O 1
ATOM 4943 N N . SER B 1 166 ? 23.625 -22.859 -30.359 1 92.25 166 SER B N 1
ATOM 4944 C CA . SER B 1 166 ? 23.172 -24.25 -30.312 1 92.25 166 SER B CA 1
ATOM 4945 C C . SER B 1 166 ? 22.344 -24.516 -29.062 1 92.25 166 SER B C 1
ATOM 4947 O O . SER B 1 166 ? 22.312 -23.703 -28.141 1 92.25 166 SER B O 1
ATOM 4949 N N . LYS B 1 167 ? 21.656 -25.641 -29.016 1 91.44 167 LYS B N 1
ATOM 4950 C CA . LYS B 1 167 ? 20.781 -25.969 -27.891 1 91.44 167 LYS B CA 1
ATOM 4951 C C . LYS B 1 167 ? 21.578 -26.016 -26.578 1 91.44 167 LYS B C 1
ATOM 4953 O O . LYS B 1 167 ? 21.109 -25.516 -25.547 1 91.44 167 LYS B O 1
ATOM 4958 N N . GLU B 1 168 ? 22.719 -26.547 -26.641 1 92.19 168 GLU B N 1
ATOM 4959 C CA . GLU B 1 168 ? 23.562 -26.656 -25.438 1 92.19 168 GLU B CA 1
ATOM 4960 C C . GLU B 1 168 ? 24.094 -25.297 -25.016 1 92.19 168 GLU B C 1
ATOM 4962 O O . GLU B 1 168 ? 24.078 -24.969 -23.828 1 92.19 168 GLU B O 1
ATOM 4967 N N . GLU B 1 169 ? 24.531 -24.516 -26.031 1 92.44 169 GLU B N 1
ATOM 4968 C CA . GLU B 1 169 ? 25.047 -23.188 -25.75 1 92.44 169 GLU B CA 1
ATOM 4969 C C . GLU B 1 169 ? 23.938 -22.266 -25.234 1 92.44 169 GLU B C 1
ATOM 4971 O O . GLU B 1 169 ? 24.172 -21.422 -24.375 1 92.44 169 GLU B O 1
ATOM 4976 N N . PHE B 1 170 ? 22.844 -22.484 -25.828 1 93.44 170 PHE B N 1
ATOM 4977 C CA . PHE B 1 170 ? 21.672 -21.719 -25.406 1 93.44 170 PHE B CA 1
ATOM 4978 C C . PHE B 1 170 ? 21.312 -22.016 -23.953 1 93.44 170 PHE B C 1
ATOM 4980 O O . PHE B 1 170 ? 21.078 -21.094 -23.156 1 93.44 170 PHE B O 1
ATOM 4987 N N . ALA B 1 171 ? 21.297 -23.281 -23.625 1 93.62 171 ALA B N 1
ATOM 4988 C CA . ALA B 1 171 ? 21 -23.672 -22.25 1 93.62 171 ALA B CA 1
ATOM 4989 C C . ALA B 1 171 ? 22 -23.062 -21.281 1 93.62 171 ALA B C 1
ATOM 4991 O O . ALA B 1 171 ? 21.609 -22.578 -20.203 1 93.62 171 ALA B O 1
ATOM 4992 N N . ALA B 1 172 ? 23.219 -23.031 -21.641 1 93 172 ALA B N 1
ATOM 4993 C CA . ALA B 1 172 ? 24.266 -22.438 -20.797 1 93 172 ALA B CA 1
ATOM 4994 C C . ALA B 1 172 ? 24.078 -20.938 -20.672 1 93 172 ALA B C 1
ATOM 4996 O O . ALA B 1 172 ? 24.234 -20.359 -19.594 1 93 172 ALA B O 1
ATOM 4997 N N . TYR B 1 173 ? 23.75 -20.344 -21.797 1 93.38 173 TYR B N 1
ATOM 4998 C CA . TYR B 1 173 ? 23.547 -18.906 -21.828 1 93.38 173 TYR B CA 1
ATOM 4999 C C . TYR B 1 173 ? 22.375 -18.516 -20.922 1 93.38 173 TYR B C 1
ATOM 5001 O O . TYR B 1 173 ? 22.484 -17.594 -20.109 1 93.38 173 TYR B O 1
ATOM 5009 N N . ILE B 1 174 ? 21.281 -19.219 -21.062 1 93.19 174 ILE B N 1
ATOM 5010 C CA . ILE B 1 174 ? 20.078 -18.922 -20.281 1 93.19 174 ILE B CA 1
ATOM 5011 C C . ILE B 1 174 ? 20.359 -19.156 -18.797 1 93.19 174 ILE B C 1
ATOM 5013 O O . ILE B 1 174 ? 19.922 -18.359 -17.953 1 93.19 174 ILE B O 1
ATOM 5017 N N . SER B 1 175 ? 21.031 -20.188 -18.516 1 92.88 175 SER B N 1
ATOM 5018 C CA . SER B 1 175 ? 21.375 -20.484 -17.125 1 92.88 175 SER B CA 1
ATOM 5019 C C . SER B 1 175 ? 22.219 -19.359 -16.516 1 92.88 175 SER B C 1
ATOM 5021 O O . SER B 1 175 ? 21.969 -18.938 -15.391 1 92.88 175 SER B O 1
ATOM 5023 N N . LYS B 1 176 ? 23.188 -18.922 -17.266 1 93.06 176 LYS B N 1
ATOM 5024 C CA . LYS B 1 176 ? 24.031 -17.828 -16.812 1 93.06 176 LYS B CA 1
ATOM 5025 C C . LYS B 1 176 ? 23.219 -16.547 -16.625 1 93.06 176 LYS B C 1
ATOM 5027 O O . LYS B 1 176 ? 23.375 -15.852 -15.625 1 93.06 176 LYS B O 1
ATOM 5032 N N . LEU B 1 177 ? 22.453 -16.281 -17.578 1 93.19 177 LEU B N 1
ATOM 5033 C CA . LEU B 1 177 ? 21.594 -15.094 -17.531 1 93.19 177 LEU B CA 1
ATOM 5034 C C . LEU B 1 177 ? 20.641 -15.164 -16.328 1 93.19 177 LEU B C 1
ATOM 5036 O O . LEU B 1 177 ? 20.453 -14.172 -15.633 1 93.19 177 LEU B O 1
ATOM 5040 N N . TRP B 1 178 ? 20.047 -16.297 -16.172 1 92.25 178 TRP B N 1
ATOM 5041 C CA . TRP B 1 178 ? 19.109 -16.5 -15.07 1 92.25 178 TRP B CA 1
ATOM 5042 C C . TRP B 1 178 ? 19.797 -16.297 -13.727 1 92.25 178 TRP B C 1
ATOM 5044 O O . TRP B 1 178 ? 19.266 -15.617 -12.844 1 92.25 178 TRP B O 1
ATOM 5054 N N . LYS B 1 179 ? 20.953 -16.828 -13.57 1 92.38 179 LYS B N 1
ATOM 5055 C CA . LYS B 1 179 ? 21.703 -16.672 -12.328 1 92.38 179 LYS B CA 1
ATOM 5056 C C . LYS B 1 179 ? 22.016 -15.211 -12.055 1 92.38 179 LYS B C 1
ATOM 5058 O O . LYS B 1 179 ? 21.891 -14.75 -10.914 1 92.38 179 LYS B O 1
ATOM 5063 N N . ALA B 1 180 ? 22.375 -14.516 -13.07 1 91.81 180 ALA B N 1
ATOM 5064 C CA . ALA B 1 180 ? 22.656 -13.086 -12.938 1 91.81 180 ALA B CA 1
ATOM 5065 C C . ALA B 1 180 ? 21.406 -12.32 -12.5 1 91.81 180 ALA B C 1
ATOM 5067 O O . ALA B 1 180 ? 21.469 -11.461 -11.625 1 91.81 180 ALA B O 1
ATOM 5068 N N . ARG B 1 181 ? 20.375 -12.664 -13.094 1 90.69 181 ARG B N 1
ATOM 5069 C CA . ARG B 1 181 ? 19.109 -12 -12.766 1 90.69 181 ARG B CA 1
ATOM 5070 C C . ARG B 1 181 ? 18.688 -12.312 -11.336 1 90.69 181 ARG B C 1
ATOM 5072 O O . ARG B 1 181 ? 18.219 -11.43 -10.617 1 90.69 181 ARG B O 1
ATOM 5079 N N . GLN B 1 182 ? 18.797 -13.586 -10.969 1 89.94 182 GLN B N 1
ATOM 5080 C CA . GLN B 1 182 ? 18.453 -13.984 -9.609 1 89.94 182 GLN B CA 1
ATOM 5081 C C . GLN B 1 182 ? 19.297 -13.227 -8.578 1 89.94 182 GLN B C 1
ATOM 5083 O O . GLN B 1 182 ? 18.781 -12.828 -7.531 1 89.94 182 GLN B O 1
ATOM 5088 N N . ALA B 1 183 ? 20.516 -13.023 -8.875 1 91.69 183 ALA B N 1
ATOM 5089 C CA . ALA B 1 183 ? 21.406 -12.273 -7.988 1 91.69 183 ALA B CA 1
ATOM 5090 C C . ALA B 1 183 ? 20.969 -10.812 -7.871 1 91.69 183 ALA B C 1
ATOM 5092 O O . ALA B 1 183 ? 20.984 -10.242 -6.781 1 91.69 183 ALA B O 1
ATOM 5093 N N . GLU B 1 184 ? 20.594 -10.297 -9.023 1 90.38 184 GLU B N 1
ATOM 5094 C CA . GLU B 1 184 ? 20.109 -8.922 -9.039 1 90.38 184 GLU B CA 1
ATOM 5095 C C . GLU B 1 184 ? 18.828 -8.781 -8.203 1 90.38 184 GLU B C 1
ATOM 5097 O O . GLU B 1 184 ? 18.688 -7.812 -7.457 1 90.38 184 GLU B O 1
ATOM 5102 N N . LEU B 1 185 ? 17.922 -9.695 -8.359 1 89.12 185 LEU B N 1
ATOM 5103 C CA . LEU B 1 185 ? 16.672 -9.672 -7.609 1 89.12 185 LEU B CA 1
ATOM 5104 C C . LEU B 1 185 ? 16.922 -9.836 -6.117 1 89.12 185 LEU B C 1
ATOM 5106 O O . LEU B 1 185 ? 16.266 -9.203 -5.293 1 89.12 185 LEU B O 1
ATOM 5110 N N . LYS B 1 186 ? 17.828 -10.656 -5.777 1 88.75 186 LYS B N 1
ATOM 5111 C CA . LYS B 1 186 ? 18.203 -10.852 -4.379 1 88.75 186 LYS B CA 1
ATOM 5112 C C . LYS B 1 186 ? 18.75 -9.562 -3.766 1 88.75 186 LYS B C 1
ATOM 5114 O O . LYS B 1 186 ? 18.359 -9.18 -2.662 1 88.75 186 LYS B O 1
ATOM 5119 N N . GLU B 1 187 ? 19.609 -8.945 -4.512 1 90.62 187 GLU B N 1
ATOM 5120 C CA . GLU B 1 187 ? 20.188 -7.684 -4.051 1 90.62 187 GLU B CA 1
ATOM 5121 C C . GLU B 1 187 ? 19.109 -6.617 -3.885 1 90.62 187 GLU B C 1
ATOM 5123 O O . GLU B 1 187 ? 19.109 -5.875 -2.9 1 90.62 187 GLU B O 1
ATOM 5128 N N . ALA B 1 188 ? 18.266 -6.582 -4.84 1 88.44 188 ALA B N 1
ATOM 5129 C CA . ALA B 1 188 ? 17.188 -5.613 -4.781 1 88.44 188 ALA B CA 1
ATOM 5130 C C . ALA B 1 188 ? 16.281 -5.871 -3.574 1 88.44 188 ALA B C 1
ATOM 5132 O O . ALA B 1 188 ? 15.875 -4.934 -2.883 1 88.44 188 ALA B O 1
ATOM 5133 N N . SER B 1 189 ? 16.016 -7.113 -3.326 1 86.94 189 SER B N 1
ATOM 5134 C CA . SER B 1 189 ? 15.18 -7.477 -2.189 1 86.94 189 SER B CA 1
ATOM 5135 C C . SER B 1 189 ? 15.852 -7.121 -0.868 1 86.94 189 SER B C 1
ATOM 5137 O O . SER B 1 189 ? 15.188 -6.652 0.062 1 86.94 189 SER B O 1
ATOM 5139 N N . GLU B 1 190 ? 17.078 -7.297 -0.777 1 86.69 190 GLU B N 1
ATOM 5140 C CA . GLU B 1 190 ? 17.844 -6.945 0.42 1 86.69 190 GLU B CA 1
ATOM 5141 C C . GLU B 1 190 ? 17.859 -5.438 0.638 1 86.69 190 GLU B C 1
ATOM 5143 O O . GLU B 1 190 ? 17.75 -4.965 1.771 1 86.69 190 GLU B O 1
ATOM 5148 N N . ALA B 1 191 ? 18.016 -4.793 -0.469 1 87.06 191 ALA B N 1
ATOM 5149 C CA . ALA B 1 191 ? 18.031 -3.334 -0.387 1 87.06 191 ALA B CA 1
ATOM 5150 C C . ALA B 1 191 ? 16.703 -2.811 0.15 1 87.06 191 ALA B C 1
ATOM 5152 O O . ALA B 1 191 ? 16.672 -1.9 0.981 1 87.06 191 ALA B O 1
ATOM 5153 N N . ILE B 1 192 ? 15.625 -3.363 -0.26 1 83.31 192 ILE B N 1
ATOM 5154 C CA . ILE B 1 192 ? 14.297 -2.949 0.176 1 83.31 192 ILE B CA 1
ATOM 5155 C C . ILE B 1 192 ? 14.133 -3.225 1.669 1 83.31 192 ILE B C 1
ATOM 5157 O O . ILE B 1 192 ? 13.648 -2.371 2.414 1 83.31 192 ILE B O 1
ATOM 5161 N N . ARG B 1 193 ? 14.555 -4.332 2.098 1 83 193 ARG B N 1
ATOM 5162 C CA . ARG B 1 193 ? 14.477 -4.695 3.51 1 83 193 ARG B CA 1
ATOM 5163 C C . ARG B 1 193 ? 15.312 -3.748 4.367 1 83 193 ARG B C 1
ATOM 5165 O O . ARG B 1 193 ? 14.867 -3.309 5.43 1 83 193 ARG B O 1
ATOM 5172 N N . ASN B 1 194 ? 16.422 -3.48 3.895 1 85.56 194 ASN B N 1
ATOM 5173 C CA . ASN B 1 194 ? 17.312 -2.576 4.621 1 85.56 194 ASN B CA 1
ATOM 5174 C C . ASN B 1 194 ? 16.719 -1.178 4.734 1 85.56 194 ASN B C 1
ATOM 5176 O O . ASN B 1 194 ? 16.859 -0.517 5.766 1 85.56 194 ASN B O 1
ATOM 5180 N N . GLU B 1 195 ? 16.094 -0.779 3.703 1 87 195 GLU B N 1
ATOM 5181 C CA . GLU B 1 195 ? 15.414 0.516 3.729 1 87 195 GLU B CA 1
ATOM 5182 C C . GLU B 1 195 ? 14.305 0.542 4.781 1 87 195 GLU B C 1
ATOM 5184 O O . GLU B 1 195 ? 14.141 1.535 5.492 1 87 195 GLU B O 1
ATOM 5189 N N . GLY B 1 196 ? 13.531 -0.523 4.836 1 85.25 196 GLY B N 1
ATOM 5190 C CA . GLY B 1 196 ? 12.508 -0.633 5.863 1 85.25 196 GLY B CA 1
ATOM 5191 C C . GLY B 1 196 ? 13.07 -0.568 7.27 1 85.25 196 GLY B C 1
ATOM 5192 O O . GLY B 1 196 ? 12.516 0.122 8.133 1 85.25 196 GLY B O 1
ATOM 5193 N N . LEU B 1 197 ? 14.148 -1.209 7.465 1 86.38 197 LEU B N 1
ATOM 5194 C CA . LEU B 1 197 ? 14.797 -1.215 8.766 1 86.38 197 LEU B CA 1
ATOM 5195 C C . LEU B 1 197 ? 15.336 0.171 9.109 1 86.38 197 LEU B C 1
ATOM 5197 O O . LEU B 1 197 ? 15.266 0.601 10.266 1 86.38 197 LEU B O 1
ATOM 5201 N N . TYR B 1 198 ? 15.883 0.796 8.117 1 92.06 198 TYR B N 1
ATOM 5202 C CA . TYR B 1 198 ? 16.391 2.152 8.297 1 92.06 198 TYR B CA 1
ATOM 5203 C C . TYR B 1 198 ? 15.281 3.092 8.758 1 92.06 198 TYR B C 1
ATOM 5205 O O . TYR B 1 198 ? 15.445 3.82 9.742 1 92.06 198 TYR B O 1
ATOM 5213 N N . MET B 1 199 ? 14.156 3.006 8.125 1 92.5 199 MET B N 1
ATOM 5214 C CA . MET B 1 199 ? 12.992 3.82 8.477 1 92.5 199 MET B CA 1
ATOM 5215 C C . MET B 1 199 ? 12.523 3.52 9.891 1 92.5 199 MET B C 1
ATOM 5217 O O . MET B 1 199 ? 12.25 4.438 10.672 1 92.5 199 MET B O 1
ATOM 5221 N N . GLN B 1 200 ? 12.469 2.283 10.234 1 89.38 200 GLN B N 1
ATOM 5222 C CA . GLN B 1 200 ? 12.039 1.868 11.562 1 89.38 200 GLN B CA 1
ATOM 5223 C C . GLN B 1 200 ? 12.961 2.422 12.641 1 89.38 200 GLN B C 1
ATOM 5225 O O . GLN B 1 200 ? 12.5 2.873 13.688 1 89.38 200 GLN B O 1
ATOM 5230 N N . ASN B 1 201 ? 14.203 2.371 12.352 1 91.62 201 ASN B N 1
ATOM 5231 C CA . ASN B 1 201 ? 15.18 2.881 13.312 1 91.62 201 ASN B CA 1
ATOM 5232 C C . ASN B 1 201 ? 15.008 4.379 13.539 1 91.62 201 ASN B C 1
ATOM 5234 O O . ASN B 1 201 ? 15.125 4.859 14.672 1 91.62 201 ASN B O 1
ATOM 5238 N N . LEU B 1 202 ? 14.773 5.066 12.469 1 95.25 202 LEU B N 1
ATOM 5239 C CA . LEU B 1 202 ? 14.539 6.5 12.586 1 95.25 202 LEU B CA 1
ATOM 5240 C C . LEU B 1 202 ? 13.305 6.777 13.445 1 95.25 202 LEU B C 1
ATOM 5242 O O . LEU B 1 202 ? 13.328 7.652 14.312 1 95.25 202 LEU B O 1
ATOM 5246 N N . ILE B 1 203 ? 12.219 6.023 13.273 1 94.69 203 ILE B N 1
ATOM 5247 C CA . ILE B 1 203 ? 10.977 6.203 14.023 1 94.69 203 ILE B CA 1
ATOM 5248 C C . ILE B 1 203 ? 11.203 5.855 15.492 1 94.69 203 ILE B C 1
ATOM 5250 O O . ILE B 1 203 ? 10.727 6.562 16.375 1 94.69 203 ILE B O 1
ATOM 5254 N N . ASP B 1 204 ? 11.961 4.867 15.711 1 90.81 204 ASP B N 1
ATOM 5255 C CA . ASP B 1 204 ? 12.258 4.445 17.078 1 90.81 204 ASP B CA 1
ATOM 5256 C C . ASP B 1 204 ? 13 5.535 17.844 1 90.81 204 ASP B C 1
ATOM 5258 O O . ASP B 1 204 ? 12.805 5.699 19.047 1 90.81 204 ASP B O 1
ATOM 5262 N N . THR B 1 205 ? 13.82 6.211 17.141 1 92.44 205 THR B N 1
ATOM 5263 C CA . THR B 1 205 ? 14.562 7.309 17.75 1 92.44 205 THR B CA 1
ATOM 5264 C C . THR B 1 205 ? 13.609 8.398 18.234 1 92.44 205 THR B C 1
ATOM 5266 O O . THR B 1 205 ? 13.852 9.031 19.266 1 92.44 205 THR B O 1
ATOM 5269 N N . LEU B 1 206 ? 12.461 8.656 17.547 1 94.12 206 LEU B N 1
ATOM 5270 C CA . LEU B 1 206 ? 11.484 9.664 17.938 1 94.12 206 LEU B CA 1
ATOM 5271 C C . LEU B 1 206 ? 10.789 9.258 19.234 1 94.12 206 LEU B C 1
ATOM 5273 O O . LEU B 1 206 ? 10.352 10.117 20.016 1 94.12 206 LEU B O 1
ATOM 5277 N N . LEU B 1 207 ? 10.711 7.969 19.422 1 89.06 207 LEU B N 1
ATOM 5278 C CA . LEU B 1 207 ? 9.891 7.445 20.516 1 89.06 207 LEU B CA 1
ATOM 5279 C C . LEU B 1 207 ? 10.742 7.129 21.734 1 89.06 207 LEU B C 1
ATOM 5281 O O . LEU B 1 207 ? 10.211 6.875 22.828 1 89.06 207 LEU B O 1
ATOM 5285 N N . SER B 1 208 ? 12 7.121 21.578 1 85.44 208 SER B N 1
ATOM 5286 C CA . SER B 1 208 ? 12.883 6.715 22.672 1 85.44 208 SER B CA 1
ATOM 5287 C C . SER B 1 208 ? 13.586 7.914 23.297 1 85.44 208 SER B C 1
ATOM 5289 O O . SER B 1 208 ? 14.516 8.461 22.703 1 85.44 208 SER B O 1
ATOM 5291 N N . PRO B 1 209 ? 13.133 8.266 24.453 1 81.19 209 PRO B N 1
ATOM 5292 C CA . PRO B 1 209 ? 13.812 9.391 25.094 1 81.19 209 PRO B CA 1
ATOM 5293 C C . PRO B 1 209 ? 15.242 9.047 25.516 1 81.19 209 PRO B C 1
ATOM 5295 O O . PRO B 1 209 ? 15.531 7.895 25.844 1 81.19 209 PRO B O 1
ATOM 5298 N N . ALA B 1 210 ? 16.141 9.969 25.281 1 76.38 210 ALA B N 1
ATOM 5299 C CA . ALA B 1 210 ? 17.516 9.836 25.734 1 76.38 210 ALA B CA 1
ATOM 5300 C C . ALA B 1 210 ? 17.672 10.391 27.156 1 76.38 210 ALA B C 1
ATOM 5302 O O . ALA B 1 210 ? 16.891 11.227 27.594 1 76.38 210 ALA B O 1
ATOM 5303 N N . PRO B 1 211 ? 18.625 9.789 27.859 1 78.56 211 PRO B N 1
ATOM 5304 C CA . PRO B 1 211 ? 18.828 10.242 29.234 1 78.56 211 PRO B CA 1
ATOM 5305 C C . PRO B 1 211 ? 19.125 11.734 29.344 1 78.56 211 PRO B C 1
ATOM 5307 O O . PRO B 1 211 ? 18.625 12.406 30.25 1 78.56 211 PRO B O 1
ATOM 5310 N N . ASP B 1 212 ? 19.844 12.25 28.391 1 85.44 212 ASP B N 1
ATOM 5311 C CA . ASP B 1 212 ? 20.203 13.672 28.359 1 85.44 212 ASP B CA 1
ATOM 5312 C C . ASP B 1 212 ? 19.344 14.422 27.344 1 85.44 212 ASP B C 1
ATOM 5314 O O . ASP B 1 212 ? 19.188 13.969 26.203 1 85.44 212 ASP B O 1
ATOM 5318 N N . ALA B 1 213 ? 18.781 15.555 27.828 1 82.06 213 ALA B N 1
ATOM 5319 C CA . ALA B 1 213 ? 17.844 16.328 27.031 1 82.06 213 ALA B CA 1
ATOM 5320 C C . ALA B 1 213 ? 18.516 16.844 25.75 1 82.06 213 ALA B C 1
ATOM 5322 O O . ALA B 1 213 ? 17.906 16.844 24.688 1 82.06 213 ALA B O 1
ATOM 5323 N N . ASN B 1 214 ? 19.734 17.266 25.875 1 85.19 214 ASN B N 1
ATOM 5324 C CA . ASN B 1 214 ? 20.438 17.812 24.719 1 85.19 214 ASN B CA 1
ATOM 5325 C C . ASN B 1 214 ? 20.734 16.734 23.688 1 85.19 214 ASN B C 1
ATOM 5327 O O . ASN B 1 214 ? 20.594 16.969 22.484 1 85.19 214 ASN B O 1
ATOM 5331 N N . THR B 1 215 ? 21.156 15.641 24.25 1 86.06 215 THR B N 1
ATOM 5332 C CA . THR B 1 215 ? 21.422 14.523 23.359 1 86.06 215 THR B CA 1
ATOM 5333 C C . THR B 1 215 ? 20.141 14.047 22.688 1 86.06 215 THR B C 1
ATOM 5335 O O . THR B 1 215 ? 20.141 13.711 21.5 1 86.06 215 THR B O 1
ATOM 5338 N N . TYR B 1 216 ? 19.141 14.117 23.438 1 87.94 216 TYR B N 1
ATOM 5339 C CA . TYR B 1 216 ? 17.844 13.703 22.906 1 87.94 216 TYR B CA 1
ATOM 5340 C C . TYR B 1 216 ? 17.406 14.625 21.781 1 87.94 216 TYR B C 1
ATOM 5342 O O . TYR B 1 216 ? 17 14.164 20.703 1 87.94 216 TYR B O 1
ATOM 5350 N N . ALA B 1 217 ? 17.578 15.93 21.969 1 90 217 ALA B N 1
ATOM 5351 C CA . ALA B 1 217 ? 17.141 16.906 20.969 1 90 217 ALA B CA 1
ATOM 5352 C C . ALA B 1 217 ? 17.938 16.766 19.688 1 90 217 ALA B C 1
ATOM 5354 O O . ALA B 1 217 ? 17.375 16.828 18.594 1 90 217 ALA B O 1
ATOM 5355 N N . LYS B 1 218 ? 19.234 16.547 19.844 1 91.25 218 LYS B N 1
ATOM 5356 C CA . LYS B 1 218 ? 20.094 16.391 18.672 1 91.25 218 LYS B CA 1
ATOM 5357 C C . LYS B 1 218 ? 19.719 15.133 17.891 1 91.25 218 LYS B C 1
ATOM 5359 O O . LYS B 1 218 ? 19.688 15.148 16.656 1 91.25 218 LYS B O 1
ATOM 5364 N N . GLY B 1 219 ? 19.469 14.125 18.688 1 92.69 219 GLY B N 1
ATOM 5365 C CA . GLY B 1 219 ? 19.031 12.891 18.047 1 92.69 219 GLY B CA 1
ATOM 5366 C C . GLY B 1 219 ? 17.703 13.039 17.328 1 92.69 219 GLY B C 1
ATOM 5367 O O . GLY B 1 219 ? 17.531 12.523 16.219 1 92.69 219 GLY B O 1
ATOM 5368 N N . LEU B 1 220 ? 16.812 13.742 17.922 1 95 220 LEU B N 1
ATOM 5369 C CA . LEU B 1 220 ? 15.508 14 17.312 1 95 220 LEU B CA 1
ATOM 5370 C C . LEU B 1 220 ? 15.664 14.773 16.016 1 95 220 LEU B C 1
ATOM 5372 O O . LEU B 1 220 ? 15.094 14.391 14.992 1 95 220 LEU B O 1
ATOM 5376 N N . LEU B 1 221 ? 16.469 15.82 16.094 1 96.56 221 LEU B N 1
ATOM 5377 C CA . LEU B 1 221 ? 16.625 16.703 14.938 1 96.56 221 LEU B CA 1
ATOM 5378 C C . LEU B 1 221 ? 17.266 15.945 13.773 1 96.56 221 LEU B C 1
ATOM 5380 O O . LEU B 1 221 ? 16.828 16.078 12.625 1 96.56 221 LEU B O 1
ATOM 5384 N N . SER B 1 222 ? 18.219 15.18 14.102 1 96.12 222 SER B N 1
ATOM 5385 C CA . SER B 1 222 ? 18.891 14.391 13.062 1 96.12 222 SER B CA 1
ATOM 5386 C C . SER B 1 222 ? 17.922 13.406 12.414 1 96.12 222 SER B C 1
ATOM 5388 O O . SER B 1 222 ? 17.875 13.289 11.188 1 96.12 222 SER B O 1
ATOM 5390 N N . SER B 1 223 ? 17.141 12.711 13.234 1 97.25 223 SER B N 1
ATOM 5391 C CA . SER B 1 223 ? 16.188 11.742 12.727 1 97.25 223 SER B CA 1
ATOM 5392 C C . SER B 1 223 ? 15.094 12.414 11.906 1 97.25 223 SER B C 1
ATOM 5394 O O . SER B 1 223 ? 14.695 11.922 10.852 1 97.25 223 SER B O 1
ATOM 5396 N N . LEU B 1 224 ? 14.633 13.539 12.359 1 98.31 224 LEU B N 1
ATOM 5397 C CA . LEU B 1 224 ? 13.578 14.266 11.664 1 98.31 224 LEU B CA 1
ATOM 5398 C C . LEU B 1 224 ? 14.062 14.758 10.305 1 98.31 224 LEU B C 1
ATOM 5400 O O . LEU B 1 224 ? 13.32 14.703 9.32 1 98.31 224 LEU B O 1
ATOM 5404 N N . GLU B 1 225 ? 15.266 15.234 10.242 1 97.62 225 GLU B N 1
ATOM 5405 C CA . GLU B 1 225 ? 15.844 15.672 8.969 1 97.62 225 GLU B CA 1
ATOM 5406 C C . GLU B 1 225 ? 15.914 14.523 7.973 1 97.62 225 GLU B C 1
ATOM 5408 O O . GLU B 1 225 ? 15.547 14.68 6.805 1 97.62 225 GLU B O 1
ATOM 5413 N N . LYS B 1 226 ? 16.391 13.445 8.484 1 97.31 226 LYS B N 1
ATOM 5414 C CA . LYS B 1 226 ? 16.484 12.258 7.629 1 97.31 226 LYS B CA 1
ATOM 5415 C C . LYS B 1 226 ? 15.102 11.781 7.199 1 97.31 226 LYS B C 1
ATOM 5417 O O . LYS B 1 226 ? 14.898 11.406 6.043 1 97.31 226 LYS B O 1
ATOM 5422 N N . LEU B 1 227 ? 14.148 11.789 8.094 1 98.06 227 LEU B N 1
ATOM 5423 C CA . LEU B 1 227 ? 12.789 11.367 7.785 1 98.06 227 LEU B CA 1
ATOM 5424 C C . LEU B 1 227 ? 12.156 12.281 6.742 1 98.06 227 LEU B C 1
ATOM 5426 O O . LEU B 1 227 ? 11.438 11.812 5.855 1 98.06 227 LEU B O 1
ATOM 5430 N N . GLU B 1 228 ? 12.398 13.586 6.883 1 97.31 228 GLU B N 1
ATOM 5431 C CA . GLU B 1 228 ? 11.844 14.516 5.906 1 97.31 228 GLU B CA 1
ATOM 5432 C C . GLU B 1 228 ? 12.344 14.203 4.496 1 97.31 228 GLU B C 1
ATOM 5434 O O . GLU B 1 228 ? 11.586 14.305 3.529 1 97.31 228 GLU B O 1
ATOM 5439 N N . TRP B 1 229 ? 13.539 13.82 4.434 1 95.81 229 TRP B N 1
ATOM 5440 C CA . TRP B 1 229 ? 14.094 13.414 3.146 1 95.81 229 TRP B CA 1
ATOM 5441 C C . TRP B 1 229 ? 13.414 12.156 2.635 1 95.81 229 TRP B C 1
ATOM 5443 O O . TRP B 1 229 ? 13.016 12.086 1.467 1 95.81 229 TRP B O 1
ATOM 5453 N N . GLU B 1 230 ? 13.234 11.203 3.459 1 96.06 230 GLU B N 1
ATOM 5454 C CA . GLU B 1 230 ? 12.664 9.914 3.082 1 96.06 230 GLU B CA 1
ATOM 5455 C C . GLU B 1 230 ? 11.211 10.062 2.629 1 96.06 230 GLU B C 1
ATOM 5457 O O . GLU B 1 230 ? 10.805 9.477 1.627 1 96.06 230 GLU B O 1
ATOM 5462 N N . VAL B 1 231 ? 10.414 10.867 3.279 1 97.19 231 VAL B N 1
ATOM 5463 C CA . VAL B 1 231 ? 8.969 10.898 3.064 1 97.19 231 VAL B CA 1
ATOM 5464 C C . VAL B 1 231 ? 8.648 11.734 1.829 1 97.19 231 VAL B C 1
ATOM 5466 O O . VAL B 1 231 ? 7.492 11.836 1.425 1 97.19 231 VAL B O 1
ATOM 5469 N N . GLN B 1 232 ? 9.703 12.344 1.236 1 94.62 232 GLN B N 1
ATOM 5470 C CA . GLN B 1 232 ? 9.492 1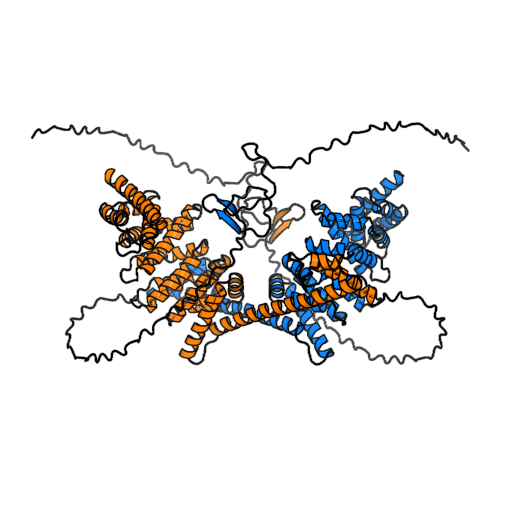3 -0.048 1 94.62 232 GLN B CA 1
ATOM 5471 C C . GLN B 1 232 ? 9.203 11.984 -1.147 1 94.62 232 GLN B C 1
ATOM 5473 O O . GLN B 1 232 ? 8.609 12.328 -2.174 1 94.62 232 GLN B O 1
ATOM 5478 N N . ASP B 1 233 ? 9.695 10.805 -0.84 1 93.19 233 ASP B N 1
ATOM 5479 C CA . ASP B 1 233 ? 9.328 9.68 -1.702 1 93.19 233 ASP B CA 1
ATOM 5480 C C . ASP B 1 233 ? 7.953 9.133 -1.329 1 93.19 233 ASP B C 1
ATOM 5482 O O . ASP B 1 233 ? 7.719 8.766 -0.177 1 93.19 233 ASP B O 1
ATOM 5486 N N . ILE B 1 234 ? 7.129 9.023 -2.316 1 92.44 234 ILE B N 1
ATOM 5487 C CA . ILE B 1 234 ? 5.73 8.688 -2.086 1 92.44 234 ILE B CA 1
ATOM 5488 C C . ILE B 1 234 ? 5.637 7.301 -1.446 1 92.44 234 ILE B C 1
ATOM 5490 O O . ILE B 1 234 ? 4.871 7.102 -0.499 1 92.44 234 ILE B O 1
ATOM 5494 N N . ASP B 1 235 ? 6.324 6.324 -1.909 1 86.81 235 ASP B N 1
ATOM 5495 C CA . ASP B 1 235 ? 6.289 4.969 -1.37 1 86.81 235 ASP B CA 1
ATOM 5496 C C . ASP B 1 235 ? 6.801 4.934 0.067 1 86.81 235 ASP B C 1
ATOM 5498 O O . ASP B 1 235 ? 6.223 4.266 0.924 1 86.81 235 ASP B O 1
ATOM 5502 N N . LYS B 1 236 ? 7.848 5.699 0.311 1 92.19 236 LYS B N 1
ATOM 5503 C CA . LYS B 1 236 ? 8.438 5.738 1.647 1 92.19 236 LYS B CA 1
ATOM 5504 C C . LYS B 1 236 ? 7.527 6.48 2.625 1 92.19 236 LYS B C 1
ATOM 5506 O O . LYS B 1 236 ? 7.469 6.133 3.807 1 92.19 236 LYS B O 1
ATOM 5511 N N . ALA B 1 237 ? 6.812 7.461 2.09 1 95.44 237 ALA B N 1
ATOM 5512 C CA . ALA B 1 237 ? 5.836 8.156 2.926 1 95.44 237 ALA B CA 1
ATOM 5513 C C . ALA B 1 237 ? 4.727 7.207 3.375 1 95.44 237 ALA B C 1
ATOM 5515 O O . ALA B 1 237 ? 4.305 7.238 4.535 1 95.44 237 ALA B O 1
ATOM 5516 N N . ARG B 1 238 ? 4.336 6.418 2.461 1 90.62 238 ARG B N 1
ATOM 5517 C CA . ARG B 1 238 ? 3.312 5.434 2.797 1 90.62 238 ARG B CA 1
ATOM 5518 C C . ARG B 1 238 ? 3.805 4.484 3.883 1 90.62 238 ARG B C 1
ATOM 5520 O O . ARG B 1 238 ? 3.082 4.195 4.84 1 90.62 238 ARG B O 1
ATOM 5527 N N . ASP B 1 239 ? 5.004 4.008 3.703 1 87.88 239 ASP B N 1
ATOM 5528 C CA . ASP B 1 239 ? 5.605 3.133 4.703 1 87.88 239 ASP B CA 1
ATOM 5529 C C . ASP B 1 239 ? 5.715 3.836 6.055 1 87.88 239 ASP B C 1
ATOM 5531 O O . ASP B 1 239 ? 5.355 3.266 7.086 1 87.88 239 ASP B O 1
ATOM 5535 N N . PHE B 1 240 ? 6.191 5.027 6.027 1 94.81 240 PHE B N 1
ATOM 5536 C CA . PHE B 1 240 ? 6.34 5.844 7.227 1 94.81 240 PHE B CA 1
ATOM 5537 C C . PHE B 1 240 ? 5.012 5.957 7.969 1 94.81 240 PHE B C 1
ATOM 5539 O O . PHE B 1 240 ? 4.957 5.777 9.188 1 94.81 240 PHE B O 1
ATOM 5546 N N . ASN B 1 241 ? 3.908 6.184 7.277 1 92.56 241 ASN B N 1
ATOM 5547 C CA . ASN B 1 241 ? 2.578 6.352 7.852 1 92.56 241 ASN B CA 1
ATOM 5548 C C . ASN B 1 241 ? 2.043 5.043 8.422 1 92.56 241 ASN B C 1
ATOM 5550 O O . ASN B 1 241 ? 1.481 5.023 9.523 1 92.56 241 ASN B O 1
ATOM 5554 N N . THR B 1 242 ? 2.311 3.998 7.777 1 86.31 242 THR B N 1
ATOM 5555 C CA . THR B 1 242 ? 1.782 2.699 8.18 1 86.31 242 THR B CA 1
ATOM 5556 C C . THR B 1 242 ? 2.564 2.141 9.367 1 86.31 242 THR B C 1
ATOM 5558 O O . THR B 1 242 ? 2.014 1.409 10.188 1 86.31 242 THR B O 1
ATOM 5561 N N . MET B 1 243 ? 3.846 2.568 9.562 1 87.81 243 MET B N 1
ATOM 5562 C CA . MET B 1 243 ? 4.719 2.053 10.609 1 87.81 243 MET B CA 1
ATOM 5563 C C . MET B 1 243 ? 4.539 2.842 11.906 1 87.81 243 MET B C 1
ATOM 5565 O O . MET B 1 243 ? 5.219 2.582 12.898 1 87.81 243 MET B O 1
ATOM 5569 N N . GLY B 1 244 ? 3.682 3.85 11.828 1 91 244 GLY B N 1
ATOM 5570 C CA . GLY B 1 244 ? 3.416 4.637 13.016 1 91 244 GLY B CA 1
ATOM 5571 C C . GLY B 1 244 ? 4.293 5.871 13.125 1 91 244 GLY B C 1
ATOM 5572 O O . GLY B 1 244 ? 4.312 6.535 14.164 1 91 244 GLY B O 1
ATOM 5573 N N . GLY B 1 245 ? 5.027 6.113 12.109 1 95.62 245 GLY B N 1
ATOM 5574 C CA . GLY B 1 245 ? 5.891 7.285 12.102 1 95.62 245 GLY B CA 1
ATOM 5575 C C . GLY B 1 245 ? 5.125 8.594 12.195 1 95.62 245 GLY B C 1
ATOM 5576 O O . GLY B 1 245 ? 5.559 9.523 12.867 1 95.62 245 GLY B O 1
ATOM 5577 N N . LEU B 1 246 ? 3.996 8.672 11.531 1 96.94 246 LEU B N 1
ATOM 5578 C CA . LEU B 1 246 ? 3.17 9.875 11.531 1 96.94 246 LEU B CA 1
ATOM 5579 C C . LEU B 1 246 ? 2.711 10.219 12.945 1 96.94 246 LEU B C 1
ATOM 5581 O O . LEU B 1 246 ? 2.867 11.359 13.391 1 96.94 246 LEU B O 1
ATOM 5585 N N . PHE B 1 247 ? 2.227 9.234 13.633 1 95.06 247 PHE B N 1
ATOM 5586 C CA . PHE B 1 247 ? 1.772 9.445 15 1 95.06 247 PHE B CA 1
ATOM 5587 C C . PHE B 1 247 ? 2.918 9.922 15.883 1 95.06 247 PHE B C 1
ATOM 5589 O O . PHE B 1 247 ? 2.768 10.891 16.641 1 95.06 247 PHE B O 1
ATOM 5596 N N . ALA B 1 248 ? 4.027 9.219 15.758 1 95.06 248 ALA B N 1
ATOM 5597 C CA . ALA B 1 248 ? 5.195 9.57 16.562 1 95.06 248 ALA B CA 1
ATOM 5598 C C . ALA B 1 248 ? 5.609 11.016 16.312 1 95.06 248 ALA B C 1
ATOM 5600 O O . ALA B 1 248 ? 5.949 11.734 17.266 1 95.06 248 ALA B O 1
ATOM 5601 N N . THR B 1 249 ? 5.559 11.445 15.078 1 97.94 249 THR B N 1
ATOM 5602 C CA . THR B 1 249 ? 6 12.789 14.703 1 97.94 249 THR B CA 1
ATOM 5603 C C . THR B 1 249 ? 5.004 13.836 15.18 1 97.94 249 THR B C 1
ATOM 5605 O O . THR B 1 249 ? 5.398 14.93 15.602 1 97.94 249 THR B O 1
ATOM 5608 N N . ILE B 1 250 ? 3.744 13.539 15.125 1 97.62 250 ILE B N 1
ATOM 5609 C CA . ILE B 1 250 ? 2.691 14.469 15.516 1 97.62 250 ILE B CA 1
ATOM 5610 C C . ILE B 1 250 ? 2.832 14.812 17 1 97.62 250 ILE B C 1
ATOM 5612 O O . ILE B 1 250 ? 2.572 15.945 17.406 1 97.62 250 ILE B O 1
ATOM 5616 N N . GLN B 1 251 ? 3.293 13.891 17.75 1 94.88 251 GLN B N 1
ATOM 5617 C CA . GLN B 1 251 ? 3.488 14.133 19.188 1 94.88 251 GLN B CA 1
ATOM 5618 C C . GLN B 1 251 ? 4.543 15.211 19.422 1 94.88 251 GLN B C 1
ATOM 5620 O O . GLN B 1 251 ? 4.586 15.828 20.484 1 94.88 251 GLN B O 1
ATOM 5625 N N . LEU B 1 252 ? 5.348 15.453 18.438 1 96.69 252 LEU B N 1
ATOM 5626 C CA . LEU B 1 252 ? 6.449 16.406 18.578 1 96.69 252 LEU B CA 1
ATOM 5627 C C . LEU B 1 252 ? 6.027 17.797 18.125 1 96.69 252 LEU B C 1
ATOM 5629 O O . LEU B 1 252 ? 6.793 18.75 18.266 1 96.69 252 LEU B O 1
ATOM 5633 N N . LEU B 1 253 ? 4.754 18.016 17.672 1 97.69 253 LEU B N 1
ATOM 5634 C CA . LEU B 1 253 ? 4.27 19.297 17.188 1 97.69 253 LEU B CA 1
ATOM 5635 C C . LEU B 1 253 ? 4.066 20.281 18.328 1 97.69 253 LEU B C 1
ATOM 5637 O O . LEU B 1 253 ? 3.922 21.484 18.109 1 97.69 253 LEU B O 1
ATOM 5641 N N . ASN B 1 254 ? 4.082 19.766 19.516 1 93.19 254 ASN B N 1
ATOM 5642 C CA . ASN B 1 254 ? 3.932 20.641 20.672 1 93.19 254 ASN B CA 1
ATOM 5643 C C . ASN B 1 254 ? 5.203 20.672 21.516 1 93.19 254 ASN B C 1
ATOM 5645 O O . ASN B 1 254 ? 5.16 21 22.703 1 93.19 254 ASN B O 1
ATOM 5649 N N . SER B 1 255 ? 6.297 20.328 20.906 1 93.56 255 SER B N 1
ATOM 5650 C CA . SER B 1 255 ? 7.582 20.344 21.609 1 93.56 255 SER B CA 1
ATOM 5651 C C . SER B 1 255 ? 7.949 21.766 22.047 1 93.56 255 SER B C 1
ATOM 5653 O O . SER B 1 255 ? 7.609 22.734 21.375 1 93.56 255 SER B O 1
ATOM 5655 N N . SER B 1 256 ? 8.641 21.844 23.156 1 92.19 256 SER B N 1
ATOM 5656 C CA . SER B 1 256 ? 9.117 23.141 23.641 1 92.19 256 SER B CA 1
ATOM 5657 C C . SER B 1 256 ? 10.273 23.641 22.781 1 92.19 256 SER B C 1
ATOM 5659 O O . SER B 1 256 ? 10.547 24.844 22.75 1 92.19 256 SER B O 1
ATOM 5661 N N . ASP B 1 257 ? 10.992 22.734 22.156 1 93.56 257 ASP B N 1
ATOM 5662 C CA . ASP B 1 257 ? 12.07 23.109 21.25 1 93.56 257 ASP B CA 1
ATOM 5663 C C . ASP B 1 257 ? 11.523 23.5 19.875 1 93.56 257 ASP B C 1
ATOM 5665 O O . ASP B 1 257 ? 10.992 22.672 19.141 1 93.56 257 ASP B O 1
ATOM 5669 N N . LEU B 1 258 ? 11.711 24.828 19.516 1 95.31 258 LEU B N 1
ATOM 5670 C CA . LEU B 1 258 ? 11.117 25.359 18.297 1 95.31 258 LEU B CA 1
ATOM 5671 C C . LEU B 1 258 ? 11.672 24.672 17.062 1 95.31 258 LEU B C 1
ATOM 5673 O O . LEU B 1 258 ? 10.961 24.5 16.062 1 95.31 258 LEU B O 1
ATOM 5677 N N . GLU B 1 259 ? 12.914 24.297 17.141 1 96.19 259 GLU B N 1
ATOM 5678 C CA . GLU B 1 259 ? 13.516 23.625 15.984 1 96.19 259 GLU B CA 1
ATOM 5679 C C . GLU B 1 259 ? 12.922 22.234 15.781 1 96.19 259 GLU B C 1
ATOM 5681 O O . GLU B 1 259 ? 12.656 21.828 14.656 1 96.19 259 GLU B O 1
ATOM 5686 N N . VAL B 1 260 ? 12.727 21.531 16.891 1 96.62 260 VAL B N 1
ATOM 5687 C CA . VAL B 1 260 ? 12.094 20.219 16.828 1 96.62 260 VAL B CA 1
ATOM 5688 C C . VAL B 1 260 ? 10.672 20.359 16.297 1 96.62 260 VAL B C 1
ATOM 5690 O O . VAL B 1 260 ? 10.258 19.594 15.414 1 96.62 260 VAL B O 1
ATOM 5693 N N . ARG B 1 261 ? 10 21.359 16.766 1 97.06 261 ARG B N 1
ATOM 5694 C CA . ARG B 1 261 ? 8.633 21.609 16.328 1 97.06 261 ARG B CA 1
ATOM 5695 C C . ARG B 1 261 ? 8.602 21.922 14.828 1 97.06 261 ARG B C 1
ATOM 5697 O O . ARG B 1 261 ? 7.73 21.422 14.109 1 97.06 261 ARG B O 1
ATOM 5704 N N . SER B 1 262 ? 9.531 22.688 14.414 1 98.06 262 SER B N 1
ATOM 5705 C CA . SER B 1 262 ? 9.641 23.078 13.016 1 98.06 262 SER B CA 1
ATOM 5706 C C . SER B 1 262 ? 9.875 21.875 12.117 1 98.06 262 SER B C 1
ATOM 5708 O O . SER B 1 262 ? 9.164 21.672 11.133 1 98.06 262 SER B O 1
ATOM 5710 N N . GLN B 1 263 ? 10.805 21.047 12.492 1 98.19 263 GLN B N 1
ATOM 5711 C CA . GLN B 1 263 ? 11.148 19.891 11.68 1 98.19 263 GLN B CA 1
ATOM 5712 C C . GLN B 1 263 ? 10.023 18.844 11.703 1 98.19 263 GLN B C 1
ATOM 5714 O O . GLN B 1 263 ? 9.75 18.203 10.688 1 98.19 263 GLN B O 1
ATOM 5719 N N . ALA B 1 264 ? 9.414 18.688 12.828 1 98.62 264 ALA B N 1
ATOM 5720 C CA . ALA B 1 264 ? 8.281 17.766 12.938 1 98.62 264 ALA B CA 1
ATOM 5721 C C . ALA B 1 264 ? 7.148 18.172 12 1 98.62 264 ALA B C 1
ATOM 5723 O O . ALA B 1 264 ? 6.598 17.344 11.273 1 98.62 264 ALA B O 1
ATOM 5724 N N . ALA B 1 265 ? 6.859 19.469 12.008 1 98.75 265 ALA B N 1
ATOM 5725 C CA . ALA B 1 265 ? 5.812 19.969 11.125 1 98.75 265 ALA B CA 1
ATOM 5726 C C . ALA B 1 265 ? 6.164 19.734 9.656 1 98.75 265 ALA B C 1
ATOM 5728 O O . ALA B 1 265 ? 5.293 19.391 8.852 1 98.75 265 ALA B O 1
ATOM 5729 N N . TRP B 1 266 ? 7.398 19.891 9.398 1 98.5 266 TRP B N 1
ATOM 5730 C CA . TRP B 1 266 ? 7.871 19.672 8.031 1 98.5 266 TRP B CA 1
ATOM 5731 C C . TRP B 1 266 ? 7.652 18.234 7.609 1 98.5 266 TRP B C 1
ATOM 5733 O O . TRP B 1 266 ? 7.117 17.969 6.527 1 98.5 266 TRP B O 1
ATOM 5743 N N . VAL B 1 267 ? 8 17.344 8.477 1 98.75 267 VAL B N 1
ATOM 5744 C CA . VAL B 1 267 ? 7.844 15.922 8.195 1 98.75 267 VAL B CA 1
ATOM 5745 C C . VAL B 1 267 ? 6.359 15.586 8.039 1 98.75 267 VAL B C 1
ATOM 5747 O O . VAL B 1 267 ? 5.969 14.891 7.098 1 98.75 267 VAL B O 1
ATOM 5750 N N . VAL B 1 268 ? 5.512 16.062 8.898 1 98.75 268 VAL B N 1
ATOM 5751 C CA . VAL B 1 268 ? 4.078 15.781 8.859 1 98.75 268 VAL B CA 1
ATOM 5752 C C . VAL B 1 268 ? 3.496 16.25 7.527 1 98.75 268 VAL B C 1
ATOM 5754 O O . VAL B 1 268 ? 2.803 15.484 6.848 1 98.75 268 VAL B O 1
ATOM 5757 N N . GLY B 1 269 ? 3.836 17.453 7.148 1 98.69 269 GLY B N 1
ATOM 5758 C CA . GLY B 1 269 ? 3.322 17.969 5.891 1 98.69 269 GLY B CA 1
ATOM 5759 C C . GLY B 1 269 ? 3.697 17.125 4.695 1 98.69 269 GLY B C 1
ATOM 5760 O O . GLY B 1 269 ? 2.836 16.766 3.889 1 98.69 269 GLY B O 1
ATOM 5761 N N . SER B 1 270 ? 4.965 16.781 4.633 1 98.12 270 SER B N 1
ATOM 5762 C CA . SER B 1 270 ? 5.484 16 3.508 1 98.12 270 SER B CA 1
ATOM 5763 C C . SER B 1 270 ? 4.926 14.586 3.502 1 98.12 270 SER B C 1
ATOM 5765 O O . SER B 1 270 ? 4.719 14 2.438 1 98.12 270 SER B O 1
ATOM 5767 N N . ALA B 1 271 ? 4.641 14.078 4.652 1 98.25 271 ALA B N 1
ATOM 5768 C CA . ALA B 1 271 ? 4.207 12.688 4.793 1 98.25 271 ALA B CA 1
ATOM 5769 C C . ALA B 1 271 ? 2.74 12.531 4.398 1 98.25 271 ALA B C 1
ATOM 5771 O O . ALA B 1 271 ? 2.316 11.445 3.986 1 98.25 271 ALA B O 1
ATOM 5772 N N . ILE B 1 272 ? 1.944 13.594 4.422 1 98.12 272 ILE B N 1
ATOM 5773 C CA . ILE B 1 272 ? 0.505 13.398 4.285 1 98.12 272 ILE B CA 1
ATOM 5774 C C . ILE B 1 272 ? 0.023 14.008 2.973 1 98.12 272 ILE B C 1
ATOM 5776 O O . ILE B 1 272 ? -1.099 13.742 2.531 1 98.12 272 ILE B O 1
ATOM 5780 N N . LYS B 1 273 ? 0.776 14.852 2.334 1 95.69 273 LYS B N 1
ATOM 5781 C CA . LYS B 1 273 ? 0.33 15.734 1.258 1 95.69 273 LYS B CA 1
ATOM 5782 C C . LYS B 1 273 ? -0.256 14.93 0.099 1 95.69 273 LYS B C 1
ATOM 5784 O O . LYS B 1 273 ? -1.155 15.406 -0.598 1 95.69 273 LYS B O 1
ATOM 5789 N N . HIS B 1 274 ? 0.062 13.695 -0.082 1 93.75 274 HIS B N 1
ATOM 5790 C CA . HIS B 1 274 ? -0.41 12.953 -1.243 1 93.75 274 HIS B CA 1
ATOM 5791 C C . HIS B 1 274 ? -1.34 11.812 -0.83 1 93.75 274 HIS B C 1
ATOM 5793 O O . HIS B 1 274 ? -1.735 10.992 -1.662 1 93.75 274 HIS B O 1
ATOM 5799 N N . PHE B 1 275 ? -1.722 11.82 0.451 1 94.25 275 PHE B N 1
ATOM 5800 C CA . PHE B 1 275 ? -2.518 10.703 0.946 1 94.25 275 PHE B CA 1
ATOM 5801 C C . PHE B 1 275 ? -3.697 11.203 1.773 1 94.25 275 PHE B C 1
ATOM 5803 O O . PHE B 1 275 ? -3.521 11.648 2.91 1 94.25 275 PHE B O 1
ATOM 5810 N N . GLN B 1 276 ? -4.879 11.008 1.237 1 95.75 276 GLN B N 1
ATOM 5811 C CA . GLN B 1 276 ? -6.074 11.445 1.952 1 95.75 276 GLN B CA 1
ATOM 5812 C C . GLN B 1 276 ? -6.234 10.695 3.268 1 95.75 276 GLN B C 1
ATOM 5814 O O . GLN B 1 276 ? -6.613 11.281 4.285 1 95.75 276 GLN B O 1
ATOM 5819 N N . ASP B 1 277 ? -5.93 9.477 3.221 1 94.06 277 ASP B N 1
ATOM 5820 C CA . ASP B 1 277 ? -6.035 8.672 4.438 1 94.06 277 ASP B CA 1
ATOM 5821 C C . ASP B 1 277 ? -5.059 9.164 5.504 1 94.06 277 ASP B C 1
ATOM 5823 O O . ASP B 1 277 ? -5.406 9.242 6.684 1 94.06 277 ASP B O 1
ATOM 5827 N N . ALA B 1 278 ? -3.881 9.516 5.066 1 96.25 278 ALA B N 1
ATOM 5828 C CA . ALA B 1 278 ? -2.877 10 6.012 1 96.25 278 ALA B CA 1
ATOM 5829 C C . ALA B 1 278 ? -3.287 11.344 6.602 1 96.25 278 ALA B C 1
ATOM 5831 O O . ALA B 1 278 ? -3.008 11.625 7.77 1 96.25 278 ALA B O 1
ATOM 5832 N N . GLN B 1 279 ? -3.941 12.188 5.836 1 97.69 279 GLN B N 1
ATOM 5833 C CA . GLN B 1 279 ? -4.492 13.43 6.352 1 97.69 279 GLN B CA 1
ATOM 5834 C C . GLN B 1 279 ? -5.477 13.172 7.488 1 97.69 279 GLN B C 1
ATOM 5836 O O . GLN B 1 279 ? -5.395 13.797 8.547 1 97.69 279 GLN B O 1
ATOM 5841 N N . THR B 1 280 ? -6.34 12.219 7.219 1 96.06 280 THR B N 1
ATOM 5842 C CA . THR B 1 280 ? -7.352 11.875 8.211 1 96.06 280 THR B CA 1
ATOM 5843 C C . THR B 1 280 ? -6.703 11.297 9.469 1 96.06 280 THR B C 1
ATOM 5845 O O . THR B 1 280 ? -7.082 11.641 10.586 1 96.06 280 THR B O 1
ATOM 5848 N N . TRP B 1 281 ? -5.691 10.492 9.25 1 94.56 281 TRP B N 1
ATOM 5849 C CA . TRP B 1 281 ? -4.961 9.93 10.383 1 94.56 281 TRP B CA 1
ATOM 5850 C C . TRP B 1 281 ? -4.301 11.031 11.203 1 94.56 281 TRP B C 1
ATOM 5852 O O . TRP B 1 281 ? -4.316 10.984 12.438 1 94.56 281 TRP B O 1
ATOM 5862 N N . ALA B 1 282 ? -3.727 11.953 10.508 1 97.5 282 ALA B N 1
ATOM 5863 C CA . ALA B 1 282 ? -3.066 13.062 11.195 1 97.5 282 ALA B CA 1
ATOM 5864 C C . ALA B 1 282 ? -4.062 13.875 12.016 1 97.5 282 ALA B C 1
ATOM 5866 O O . ALA B 1 282 ? -3.771 14.266 13.148 1 97.5 282 ALA B O 1
ATOM 5867 N N . LEU B 1 283 ? -5.234 14.086 11.453 1 96.69 283 LEU B N 1
ATOM 5868 C CA . LEU B 1 283 ? -6.293 14.789 12.164 1 96.69 283 LEU B CA 1
ATOM 5869 C C . LEU B 1 283 ? -6.691 14.039 13.43 1 96.69 283 LEU B C 1
ATOM 5871 O O . LEU B 1 283 ? -6.762 14.625 14.508 1 96.69 283 LEU B O 1
ATOM 5875 N N . GLU B 1 284 ? -6.875 12.766 13.281 1 92.5 284 GLU B N 1
ATOM 5876 C CA . GLU B 1 284 ? -7.336 11.93 14.391 1 92.5 284 GLU B CA 1
ATOM 5877 C C . GLU B 1 284 ? -6.27 11.805 15.469 1 92.5 284 GLU B C 1
ATOM 5879 O O . GLU B 1 284 ? -6.586 11.641 16.641 1 92.5 284 GLU B O 1
ATOM 5884 N N . ALA B 1 285 ? -5.027 11.945 15.023 1 93.94 285 ALA B N 1
ATOM 5885 C CA . ALA B 1 285 ? -3.908 11.883 15.961 1 93.94 285 ALA B CA 1
ATOM 5886 C C . ALA B 1 285 ? -3.699 13.219 16.656 1 93.94 285 ALA B C 1
ATOM 5888 O O . ALA B 1 285 ? -2.883 13.328 17.578 1 93.94 285 ALA B O 1
ATOM 5889 N N . GLY B 1 286 ? -4.41 14.25 16.203 1 94.75 286 GLY B N 1
ATOM 5890 C CA . GLY B 1 286 ? -4.391 15.516 16.922 1 94.75 286 GLY B CA 1
ATOM 5891 C C . GLY B 1 286 ? -3.43 16.531 16.328 1 94.75 286 GLY B C 1
ATOM 5892 O O . GLY B 1 286 ? -2.867 17.359 17.047 1 94.75 286 GLY B O 1
ATOM 5893 N N . ALA B 1 287 ? -3.238 16.516 15.047 1 97.62 287 ALA B N 1
ATOM 5894 C CA . ALA B 1 287 ? -2.266 17.406 14.406 1 97.62 287 ALA B CA 1
ATOM 5895 C C . ALA B 1 287 ? -2.789 18.828 14.336 1 97.62 287 ALA B C 1
ATOM 5897 O O . ALA B 1 287 ? -2.021 19.781 14.461 1 97.62 287 ALA B O 1
ATOM 5898 N N . MET B 1 288 ? -4.062 19.062 14.273 1 97.5 288 MET B N 1
ATOM 5899 C CA . MET B 1 288 ? -4.652 20.359 13.945 1 97.5 288 MET B CA 1
ATOM 5900 C C . MET B 1 288 ? -4.445 21.359 15.086 1 97.5 288 MET B C 1
ATOM 5902 O O . MET B 1 288 ? -3.914 22.453 14.875 1 97.5 288 MET B O 1
ATOM 5906 N N . PRO B 1 289 ? -4.75 20.969 16.312 1 95.31 289 PRO B N 1
ATOM 5907 C CA . PRO B 1 289 ? -4.684 21.953 17.391 1 95.31 289 PRO B CA 1
ATOM 5908 C C . PRO B 1 289 ? -3.277 22.531 17.578 1 95.31 289 PRO B C 1
ATOM 5910 O O . PRO B 1 289 ? -3.102 23.75 17.594 1 95.31 289 PRO B O 1
ATOM 5913 N N . PRO B 1 290 ? -2.277 21.672 17.609 1 96.62 290 PRO B N 1
ATOM 5914 C CA . PRO B 1 290 ? -0.951 22.266 17.781 1 96.62 290 PRO B CA 1
ATOM 5915 C C . PRO B 1 290 ? -0.505 23.094 16.578 1 96.62 290 PRO B C 1
ATOM 5917 O O . PRO B 1 290 ? 0.224 24.078 16.75 1 96.62 290 PRO B O 1
ATOM 5920 N N . LEU B 1 291 ? -0.886 22.781 15.422 1 98.12 291 LEU B N 1
ATOM 5921 C CA . LEU B 1 291 ? -0.534 23.578 14.25 1 98.12 291 LEU B CA 1
ATOM 5922 C C . LEU B 1 291 ? -1.187 24.953 14.305 1 98.12 291 LEU B C 1
ATOM 5924 O O . LEU B 1 291 ? -0.528 25.969 14.062 1 98.12 291 LEU B O 1
ATOM 5928 N N . LEU B 1 292 ? -2.447 24.984 14.672 1 97.56 292 LEU B N 1
ATOM 5929 C CA . LEU B 1 292 ? -3.156 26.266 14.773 1 97.56 292 LEU B CA 1
ATOM 5930 C C . LEU B 1 292 ? -2.613 27.094 15.93 1 97.56 292 LEU B C 1
ATOM 5932 O O . LEU B 1 292 ? -2.494 28.312 15.812 1 97.56 292 LEU B O 1
ATOM 5936 N N . ASP B 1 293 ? -2.27 26.391 16.938 1 95.38 293 ASP B N 1
ATOM 5937 C CA . ASP B 1 293 ? -1.68 27.109 18.078 1 95.38 293 ASP B CA 1
ATOM 5938 C C . ASP B 1 293 ? -0.351 27.75 17.688 1 95.38 293 ASP B C 1
ATOM 5940 O O . ASP B 1 293 ? -0.081 28.891 18.062 1 95.38 293 ASP B O 1
ATOM 5944 N N . ALA B 1 294 ? 0.436 27.047 17 1 96.06 294 ALA B N 1
ATOM 5945 C CA . ALA B 1 294 ? 1.724 27.547 16.531 1 96.06 294 ALA B CA 1
ATOM 5946 C C . ALA B 1 294 ? 1.544 28.797 15.672 1 96.06 294 ALA B C 1
ATOM 5948 O O . ALA B 1 294 ? 2.363 29.719 15.727 1 96.06 294 ALA B O 1
ATOM 5949 N N . LEU B 1 295 ? 0.456 28.891 14.992 1 97.31 295 LEU B N 1
ATOM 5950 C CA . LEU B 1 295 ? 0.239 29.969 14.031 1 97.31 295 LEU B CA 1
ATOM 5951 C C . LEU B 1 295 ? -0.468 31.156 14.695 1 97.31 295 LEU B C 1
ATOM 5953 O O . LEU B 1 295 ? -0.496 32.25 14.141 1 97.31 295 LEU B O 1
ATOM 5957 N N . SER B 1 296 ? -0.999 30.891 15.867 1 94.25 296 SER B N 1
ATOM 5958 C CA . SER B 1 296 ? -1.753 31.938 16.547 1 94.25 296 SER B CA 1
ATOM 5959 C C . SER B 1 296 ? -0.839 32.812 17.406 1 94.25 296 SER B C 1
ATOM 5961 O O . SER B 1 296 ? -1.189 33.938 17.75 1 94.25 296 SER B O 1
ATOM 5963 N N . THR B 1 297 ? 0.247 32.25 17.75 1 86.69 297 THR B N 1
ATOM 5964 C CA . THR B 1 297 ? 1.163 32.938 18.625 1 86.69 297 THR B CA 1
ATOM 5965 C C . THR B 1 297 ? 2.186 33.75 17.828 1 86.69 297 THR B C 1
ATOM 5967 O O . THR B 1 297 ? 2.736 33.25 16.844 1 86.69 297 THR B O 1
ATOM 5970 N N . ILE B 1 298 ? 2.287 35.031 18.172 1 81.94 298 ILE B N 1
ATOM 5971 C CA . ILE B 1 298 ? 3.256 35.844 17.422 1 81.94 298 ILE B CA 1
ATOM 5972 C C . ILE B 1 298 ? 4.422 36.219 18.344 1 81.94 298 ILE B C 1
ATOM 5974 O O . ILE B 1 298 ? 4.219 36.812 19.406 1 81.94 298 ILE B O 1
ATOM 5978 N N . ASN B 1 299 ? 5.473 35.625 18.062 1 86.75 299 ASN B N 1
ATOM 5979 C CA . ASN B 1 299 ? 6.762 35.969 18.656 1 86.75 299 ASN B CA 1
ATOM 5980 C C . ASN B 1 299 ? 7.766 36.438 17.609 1 86.75 299 ASN B C 1
ATOM 5982 O O . ASN B 1 299 ? 7.875 35.812 16.531 1 86.75 299 ASN B O 1
ATOM 5986 N N . ASN B 1 300 ? 8.445 37.531 17.875 1 85.81 300 ASN B N 1
ATOM 5987 C CA . ASN B 1 300 ? 9.289 38.188 16.891 1 85.81 300 ASN B CA 1
ATOM 5988 C C . ASN B 1 300 ? 10.664 37.531 16.797 1 85.81 300 ASN B C 1
ATOM 5990 O O . ASN B 1 300 ? 11.68 38.219 16.641 1 85.81 300 ASN B O 1
ATOM 5994 N N . SER B 1 301 ? 10.781 36.312 16.828 1 92.88 301 SER B N 1
ATOM 5995 C CA . SER B 1 301 ? 12.062 35.625 16.656 1 92.88 301 SER B CA 1
ATOM 5996 C C . SER B 1 301 ? 12.117 34.875 15.336 1 92.88 301 SER B C 1
ATOM 5998 O O . SER B 1 301 ? 11.094 34.375 14.859 1 92.88 301 SER B O 1
ATOM 6000 N N . LYS B 1 302 ? 13.305 34.875 14.766 1 93.38 302 LYS B N 1
ATOM 6001 C CA . LYS B 1 302 ? 13.516 34.188 13.5 1 93.38 302 LYS B CA 1
ATOM 6002 C C . LYS B 1 302 ? 13.148 32.719 13.609 1 93.38 302 LYS B C 1
ATOM 6004 O O . LYS B 1 302 ? 12.555 32.156 12.688 1 93.38 302 LYS B O 1
ATOM 6009 N N . GLN B 1 303 ? 13.516 32.094 14.742 1 94.88 303 GLN B N 1
ATOM 6010 C CA . GLN B 1 303 ? 13.227 30.688 14.969 1 94.88 303 GLN B CA 1
ATOM 6011 C C . GLN B 1 303 ? 11.719 30.453 15.016 1 94.88 303 GLN B C 1
ATOM 6013 O O . GLN B 1 303 ? 11.234 29.438 14.508 1 94.88 303 GLN B O 1
ATOM 6018 N N . HIS B 1 304 ? 11.07 31.359 15.57 1 96.56 304 HIS B N 1
ATOM 6019 C CA . HIS B 1 304 ? 9.625 31.25 15.672 1 96.56 304 HIS B CA 1
ATOM 6020 C C . HIS B 1 304 ? 8.961 31.344 14.305 1 96.56 304 HIS B C 1
ATOM 6022 O O . HIS B 1 304 ? 8.086 30.547 13.969 1 96.56 304 HIS B O 1
ATOM 6028 N N . PHE B 1 305 ? 9.445 32.25 13.531 1 96.62 305 PHE B N 1
ATOM 6029 C CA . PHE B 1 305 ? 8.875 32.438 12.203 1 96.62 305 PHE B CA 1
ATOM 6030 C C . PHE B 1 305 ? 9.164 31.219 11.328 1 96.62 305 PHE B C 1
ATOM 6032 O O . PHE B 1 305 ? 8.344 30.828 10.5 1 96.62 305 PHE B O 1
ATOM 6039 N N . ASN B 1 306 ? 10.352 30.672 11.508 1 96.5 306 ASN B N 1
ATOM 6040 C CA . ASN B 1 306 ? 10.672 29.453 10.773 1 96.5 306 ASN B CA 1
ATOM 6041 C C . ASN B 1 306 ? 9.727 28.312 11.141 1 96.5 306 ASN B C 1
ATOM 6043 O O . ASN B 1 306 ? 9.273 27.562 10.266 1 96.5 306 ASN B O 1
ATOM 6047 N N . MET B 1 307 ? 9.516 28.156 12.367 1 97.62 307 MET B N 1
ATOM 6048 C CA . MET B 1 307 ? 8.578 27.156 12.844 1 97.62 307 MET B CA 1
ATOM 6049 C C . MET B 1 307 ? 7.184 27.391 12.273 1 97.62 307 MET B C 1
ATOM 6051 O O . MET B 1 307 ? 6.52 26.453 11.828 1 97.62 307 MET B O 1
ATOM 6055 N N . GLN B 1 308 ? 6.758 28.609 12.234 1 98.06 308 GLN B N 1
ATOM 6056 C CA . GLN B 1 308 ? 5.441 28.953 11.703 1 98.06 308 GLN B CA 1
ATOM 6057 C C . GLN B 1 308 ? 5.348 28.625 10.219 1 98.06 308 GLN B C 1
ATOM 6059 O O . GLN B 1 308 ? 4.305 28.172 9.734 1 98.06 308 GLN B O 1
ATOM 6064 N N . ARG B 1 309 ? 6.418 28.875 9.547 1 97.81 309 ARG B N 1
ATOM 6065 C CA . ARG B 1 309 ? 6.445 28.562 8.125 1 97.81 309 ARG B CA 1
ATOM 6066 C C . ARG B 1 309 ? 6.195 27.078 7.891 1 97.81 309 ARG B C 1
ATOM 6068 O O . ARG B 1 309 ? 5.398 26.703 7.027 1 97.81 309 ARG B O 1
ATOM 6075 N N . LYS B 1 310 ? 6.863 26.234 8.688 1 98.44 310 LYS B N 1
ATOM 6076 C CA . LYS B 1 310 ? 6.707 24.797 8.547 1 98.44 310 LYS B CA 1
ATOM 6077 C C . LYS B 1 310 ? 5.34 24.328 9.039 1 98.44 310 LYS B C 1
ATOM 6079 O O . LYS B 1 310 ? 4.746 23.406 8.477 1 98.44 310 LYS B O 1
ATOM 6084 N N . ALA B 1 311 ? 4.855 24.969 10.039 1 98.56 311 ALA B N 1
ATOM 6085 C CA . ALA B 1 311 ? 3.512 24.672 10.531 1 98.56 311 ALA B CA 1
ATOM 6086 C C . ALA B 1 311 ? 2.457 24.984 9.469 1 98.56 311 ALA B C 1
ATOM 6088 O O . ALA B 1 311 ? 1.51 24.219 9.289 1 98.56 311 ALA B O 1
ATOM 6089 N N . LEU B 1 312 ? 2.662 26.062 8.844 1 98.5 312 LEU B N 1
ATOM 6090 C CA . LEU B 1 312 ? 1.744 26.453 7.777 1 98.5 312 LEU B CA 1
ATOM 6091 C C . LEU B 1 312 ? 1.778 25.453 6.629 1 98.5 312 LEU B C 1
ATOM 6093 O O . LEU B 1 312 ? 0.741 25.141 6.043 1 98.5 312 LEU B O 1
ATOM 6097 N N . TYR B 1 313 ? 2.975 25 6.363 1 98.06 313 TYR B N 1
ATOM 6098 C CA . TYR B 1 313 ? 3.123 23.969 5.348 1 98.06 313 TYR B CA 1
ATOM 6099 C C . TYR B 1 313 ? 2.332 22.719 5.723 1 98.06 313 TYR B C 1
ATOM 6101 O O . TYR B 1 313 ? 1.593 22.172 4.898 1 98.06 313 TYR B O 1
ATOM 6109 N N . ALA B 1 314 ? 2.467 22.266 6.898 1 98.75 314 ALA B N 1
ATOM 6110 C CA . ALA B 1 314 ? 1.756 21.078 7.383 1 98.75 314 ALA B CA 1
ATOM 6111 C C . ALA B 1 314 ? 0.247 21.312 7.375 1 98.75 314 ALA B C 1
ATOM 6113 O O . ALA B 1 314 ? -0.517 20.422 6.965 1 98.75 314 ALA B O 1
ATOM 6114 N N . LEU B 1 315 ? -0.15 22.484 7.77 1 98.81 315 LEU B N 1
ATOM 6115 C CA . LEU B 1 315 ? -1.572 22.812 7.797 1 98.81 315 LEU B CA 1
ATOM 6116 C C . LEU B 1 315 ? -2.158 22.812 6.387 1 98.81 315 LEU B C 1
ATOM 6118 O O . LEU B 1 315 ? -3.238 22.266 6.16 1 98.81 315 LEU B O 1
ATOM 6122 N N . SER B 1 316 ? -1.439 23.453 5.52 1 98.25 316 SER B N 1
ATOM 6123 C CA . SER B 1 316 ? -1.896 23.484 4.133 1 98.25 316 SER B CA 1
ATOM 6124 C C . SER B 1 316 ? -2.049 22.078 3.57 1 98.25 316 SER B C 1
ATOM 6126 O O . SER B 1 316 ? -3.021 21.781 2.873 1 98.25 316 SER B O 1
ATOM 6128 N N . ALA B 1 317 ? -1.115 21.219 3.912 1 98.25 317 ALA B N 1
ATOM 6129 C CA . ALA B 1 317 ? -1.176 19.828 3.471 1 98.25 317 ALA B CA 1
ATOM 6130 C C . ALA B 1 317 ? -2.391 19.125 4.062 1 98.25 317 ALA B C 1
ATOM 6132 O O . ALA B 1 317 ? -3.035 18.312 3.385 1 98.25 317 ALA B O 1
ATOM 6133 N N . LEU B 1 318 ? -2.762 19.406 5.27 1 98.19 318 LEU B N 1
ATOM 6134 C CA . LEU B 1 318 ? -3.895 18.797 5.969 1 98.19 318 LEU B CA 1
ATOM 6135 C C . LEU B 1 318 ? -5.211 19.203 5.309 1 98.19 318 LEU B C 1
ATOM 6137 O O . LEU B 1 318 ? -6.145 18.391 5.242 1 98.19 318 LEU B O 1
ATOM 6141 N N . LEU B 1 319 ? -5.262 20.375 4.781 1 98.25 319 LEU B N 1
ATOM 6142 C CA . LEU B 1 319 ? -6.527 20.969 4.359 1 98.25 319 LEU B CA 1
ATOM 6143 C C . LEU B 1 319 ? -6.828 20.625 2.904 1 98.25 319 LEU B C 1
ATOM 6145 O O . LEU B 1 319 ? -7.973 20.734 2.463 1 98.25 319 LEU B O 1
ATOM 6149 N N . GLN B 1 320 ? -5.789 20.266 2.182 1 96.69 320 GLN B N 1
ATOM 6150 C CA . GLN B 1 320 ? -5.945 20.062 0.746 1 96.69 320 GLN B CA 1
ATOM 6151 C C . GLN B 1 320 ? -6.875 18.891 0.452 1 96.69 320 GLN B C 1
ATOM 6153 O O . GLN B 1 320 ? -6.566 17.734 0.8 1 96.69 320 GLN B O 1
ATOM 6158 N N . HIS B 1 321 ? -8.023 19.203 -0.055 1 96.44 321 HIS B N 1
ATOM 6159 C CA . HIS B 1 321 ? -8.992 18.234 -0.562 1 96.44 321 HIS B CA 1
ATOM 6160 C C . HIS B 1 321 ? -9.391 17.234 0.519 1 96.44 321 HIS B C 1
ATOM 6162 O O . HIS B 1 321 ? -9.445 16.031 0.265 1 96.44 321 HIS B O 1
ATOM 6168 N N . ASN B 1 322 ? -9.57 17.703 1.683 1 96.94 322 ASN B N 1
ATOM 6169 C CA . ASN B 1 322 ? -10.023 16.844 2.773 1 96.94 322 ASN B CA 1
ATOM 6170 C C . ASN B 1 322 ? -11.094 17.531 3.615 1 96.94 322 ASN B C 1
ATOM 6172 O O . ASN B 1 322 ? -10.789 18.328 4.508 1 96.94 322 ASN B O 1
ATOM 6176 N N . THR B 1 323 ? -12.312 17.109 3.439 1 95.94 323 THR B N 1
ATOM 6177 C CA . THR B 1 323 ? -13.477 17.766 4.012 1 95.94 323 THR B CA 1
ATOM 6178 C C . THR B 1 323 ? -13.477 17.656 5.531 1 95.94 323 THR B C 1
ATOM 6180 O O . THR B 1 323 ? -13.859 18.594 6.234 1 95.94 323 THR B O 1
ATOM 6183 N N . LYS B 1 324 ? -13.047 16.594 6.031 1 95.38 324 LYS B N 1
ATOM 6184 C CA . LYS B 1 324 ? -13.008 16.391 7.48 1 95.38 324 LYS B CA 1
ATOM 6185 C C . LYS B 1 324 ? -12.039 17.359 8.141 1 95.38 324 LYS B C 1
ATOM 6187 O O . LYS B 1 324 ? -12.367 18 9.141 1 95.38 324 LYS B O 1
ATOM 6192 N N . CYS B 1 325 ? -10.844 17.516 7.59 1 97.81 325 CYS B N 1
ATOM 6193 C CA . CYS B 1 325 ? -9.836 18.438 8.102 1 97.81 325 CYS B CA 1
ATOM 6194 C C . CYS B 1 325 ? -10.312 19.875 7.969 1 97.81 325 CYS B C 1
ATOM 6196 O O . CYS B 1 325 ? -10.133 20.688 8.883 1 97.81 325 CYS B O 1
ATOM 6198 N N . GLN B 1 326 ? -10.93 20.156 6.855 1 98 326 GLN B N 1
ATOM 6199 C CA . GLN B 1 326 ? -11.445 21.5 6.602 1 98 326 GLN B CA 1
ATOM 6200 C C . GLN B 1 326 ? -12.531 21.875 7.609 1 98 326 GLN B C 1
ATOM 620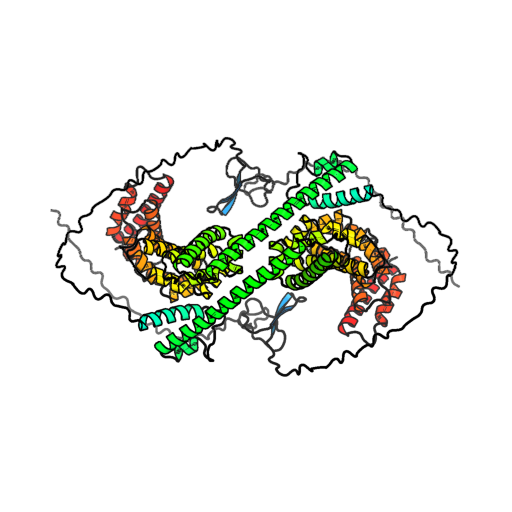2 O O . GLN B 1 326 ? -12.578 23 8.086 1 98 326 GLN B O 1
ATOM 6207 N N . SER B 1 327 ? -13.367 20.891 7.93 1 97 327 SER B N 1
ATOM 6208 C CA . SER B 1 327 ? -14.422 21.109 8.914 1 97 327 SER B CA 1
ATOM 6209 C C . SER B 1 327 ? -13.836 21.453 10.281 1 97 327 SER B C 1
ATOM 6211 O O . SER B 1 327 ? -14.258 22.422 10.914 1 97 327 SER B O 1
ATOM 6213 N N . VAL B 1 328 ? -12.867 20.719 10.703 1 97 328 VAL B N 1
ATOM 6214 C CA . VAL B 1 328 ? -12.258 20.953 12.008 1 97 328 VAL B CA 1
ATOM 6215 C C . VAL B 1 328 ? -11.484 22.266 11.992 1 97 328 VAL B C 1
ATOM 6217 O O . VAL B 1 328 ? -11.453 22.984 12.984 1 97 328 VAL B O 1
ATOM 6220 N N . PHE B 1 329 ? -10.883 22.578 10.875 1 98.25 329 PHE B N 1
ATOM 6221 C CA . PHE B 1 329 ? -10.156 23.828 10.68 1 98.25 329 PHE B CA 1
ATOM 6222 C C . PHE B 1 329 ? -11.062 25.031 10.93 1 98.25 329 PHE B C 1
ATOM 6224 O O . PHE B 1 329 ? -10.703 25.938 11.695 1 98.25 329 PHE B O 1
ATOM 6231 N N . VAL B 1 330 ? -12.227 25.047 10.336 1 96.81 330 VAL B N 1
ATOM 6232 C CA . VAL B 1 330 ? -13.133 26.188 10.453 1 96.81 330 VAL B CA 1
ATOM 6233 C C . VAL B 1 330 ? -13.727 26.219 11.859 1 96.81 330 VAL B C 1
ATOM 6235 O O . VAL B 1 330 ? -13.898 27.297 12.438 1 96.81 330 VAL B O 1
ATOM 6238 N N . GLN B 1 331 ? -13.969 25.062 12.43 1 95.44 331 GLN B N 1
ATOM 6239 C CA . GLN B 1 331 ? -14.523 24.984 13.773 1 95.44 331 GLN B CA 1
ATOM 6240 C C . GLN B 1 331 ? -13.531 25.484 14.82 1 95.44 331 GLN B C 1
ATOM 6242 O O . GLN B 1 331 ? -13.938 25.984 15.867 1 95.44 331 GLN B O 1
ATOM 6247 N N . ASN B 1 332 ? -12.266 25.406 14.484 1 96.38 332 ASN B N 1
ATOM 6248 C CA . ASN B 1 332 ? -11.234 25.859 15.406 1 96.38 332 ASN B CA 1
ATOM 6249 C C . ASN B 1 332 ? -10.727 27.25 15.039 1 96.38 332 ASN B C 1
ATOM 6251 O O . ASN B 1 332 ? -9.578 27.594 15.328 1 96.38 332 ASN B O 1
ATOM 6255 N N . GLU B 1 333 ? -11.516 27.969 14.312 1 96 333 GLU B N 1
ATOM 6256 C CA . GLU B 1 333 ? -11.258 29.359 13.969 1 96 333 GLU B CA 1
ATOM 6257 C C . GLU B 1 333 ? -10 29.5 13.109 1 96 333 GLU B C 1
ATOM 6259 O O . GLU B 1 333 ? -9.234 30.453 13.266 1 96 333 GLU B O 1
ATOM 6264 N N . GLY B 1 334 ? -9.773 28.516 12.297 1 97.88 334 GLY B N 1
ATOM 6265 C CA . GLY B 1 334 ? -8.594 28.5 11.445 1 97.88 334 GLY B CA 1
ATOM 6266 C C . GLY B 1 334 ? -8.508 29.688 10.516 1 97.88 334 GLY B C 1
ATOM 6267 O O . GLY B 1 334 ? -7.422 30.234 10.312 1 97.88 334 GLY B O 1
ATOM 6268 N N . VAL B 1 335 ? -9.617 30.188 10.031 1 97.44 335 VAL B N 1
ATOM 6269 C CA . VAL B 1 335 ? -9.641 31.328 9.117 1 97.44 335 VAL B CA 1
ATOM 6270 C C . VAL B 1 335 ? -9.172 32.594 9.844 1 97.44 335 VAL B C 1
ATOM 6272 O O . VAL B 1 335 ? -8.336 33.344 9.328 1 97.44 335 VAL B O 1
ATOM 6275 N N . THR B 1 336 ? -9.711 32.719 11.047 1 96.31 336 THR B N 1
ATOM 6276 C CA . THR B 1 336 ? -9.352 33.906 11.844 1 96.31 336 THR B CA 1
ATOM 6277 C C . THR B 1 336 ? -7.863 33.875 12.18 1 96.31 336 THR B C 1
ATOM 6279 O O . THR B 1 336 ? -7.191 34.906 12.07 1 96.31 336 THR B O 1
ATOM 6282 N N . ILE B 1 337 ? -7.406 32.719 12.477 1 97.19 337 ILE B N 1
ATOM 6283 C CA . ILE B 1 337 ? -6.008 32.594 12.867 1 97.19 337 ILE B CA 1
ATOM 6284 C C . ILE B 1 337 ? -5.105 32.906 11.68 1 97.19 337 ILE B C 1
ATOM 6286 O O . ILE B 1 337 ? -4.164 33.688 11.805 1 97.19 337 ILE B O 1
ATOM 6290 N N . LEU B 1 338 ? -5.379 32.406 10.539 1 97.88 338 LEU B N 1
ATOM 6291 C CA . LEU B 1 338 ? -4.547 32.625 9.359 1 97.88 338 LEU B CA 1
ATOM 6292 C C . LEU B 1 338 ? -4.652 34.062 8.891 1 97.88 338 LEU B C 1
ATOM 6294 O O . LEU B 1 338 ? -3.67 34.656 8.422 1 97.88 338 LEU B O 1
ATOM 6298 N N . THR B 1 339 ? -5.832 34.688 9 1 96 339 THR B N 1
ATOM 6299 C CA . THR B 1 339 ? -6 36.062 8.617 1 96 339 THR B CA 1
ATOM 6300 C C . THR B 1 339 ? -5.184 36.969 9.523 1 96 339 THR B C 1
ATOM 6302 O O . THR B 1 339 ? -4.547 37.938 9.055 1 96 339 THR B O 1
ATOM 6305 N N . LYS B 1 340 ? -5.25 36.656 10.781 1 96.06 340 LYS B N 1
ATOM 6306 C CA . LYS B 1 340 ? -4.461 37.438 11.734 1 96.06 340 LYS B CA 1
ATOM 6307 C C . LYS B 1 340 ? -2.969 37.312 11.438 1 96.06 340 LYS B C 1
ATOM 6309 O O . LYS B 1 340 ? -2.236 38.312 11.5 1 96.06 340 LYS B O 1
ATOM 6314 N N . LEU B 1 341 ? -2.533 36.125 11.125 1 96.75 341 LEU B N 1
ATOM 6315 C CA . LEU B 1 341 ? -1.131 35.906 10.781 1 96.75 341 LEU B CA 1
ATOM 6316 C C . LEU B 1 341 ? -0.755 36.688 9.523 1 96.75 341 LEU B C 1
ATOM 6318 O O . LEU B 1 341 ? 0.294 37.344 9.469 1 96.75 341 LEU B O 1
ATOM 6322 N N . ALA B 1 342 ? -1.591 36.688 8.555 1 95.62 342 ALA B N 1
ATOM 6323 C CA . ALA B 1 342 ? -1.36 37.375 7.305 1 95.62 342 ALA B CA 1
ATOM 6324 C C . ALA B 1 342 ? -1.271 38.906 7.535 1 95.62 342 ALA B C 1
ATOM 6326 O O . ALA B 1 342 ? -0.556 39.594 6.82 1 95.62 342 ALA B O 1
ATOM 6327 N N . GLY B 1 343 ? -1.978 39.344 8.531 1 93.94 343 GLY B N 1
ATOM 6328 C CA . GLY B 1 343 ? -2.016 40.781 8.82 1 93.94 343 GLY B CA 1
ATOM 6329 C C . GLY B 1 343 ? -0.952 41.219 9.812 1 93.94 343 GLY B C 1
ATOM 6330 O O . GLY B 1 343 ? -0.814 42.406 10.102 1 93.94 343 GLY B O 1
ATOM 6331 N N . ALA B 1 344 ? -0.265 40.25 10.312 1 93.81 344 ALA B N 1
ATOM 6332 C CA . ALA B 1 344 ? 0.739 40.562 11.32 1 93.81 344 ALA B CA 1
ATOM 6333 C C . ALA B 1 344 ? 1.959 41.25 10.688 1 93.81 344 ALA B C 1
ATOM 6335 O O . ALA B 1 344 ? 2.846 40.562 10.172 1 93.81 344 ALA B O 1
ATOM 6336 N N . THR B 1 345 ? 2.129 42.5 10.844 1 90.31 345 THR B N 1
ATOM 6337 C CA . THR B 1 345 ? 3.148 43.281 10.148 1 90.31 345 THR B CA 1
ATOM 6338 C C . THR B 1 345 ? 4.539 42.969 10.68 1 90.31 345 THR B C 1
ATOM 6340 O O . THR B 1 345 ? 5.543 43.219 10.008 1 90.31 345 THR B O 1
ATOM 6343 N N . MET B 1 346 ? 4.613 42.406 11.836 1 91.25 346 MET B N 1
ATOM 6344 C CA . MET B 1 346 ? 5.906 42.031 12.414 1 91.25 346 MET B CA 1
ATOM 6345 C C . MET B 1 346 ? 6.445 40.75 11.789 1 91.25 346 MET B C 1
ATOM 6347 O O . MET B 1 346 ? 7.637 40.469 11.906 1 91.25 346 MET B O 1
ATOM 6351 N N . ALA B 1 347 ? 5.586 40 11.211 1 93.25 347 ALA B N 1
ATOM 6352 C CA . ALA B 1 347 ? 6 38.75 10.586 1 93.25 347 ALA B CA 1
ATOM 6353 C C . ALA B 1 347 ? 6.605 39 9.203 1 93.25 347 ALA B C 1
ATOM 6355 O O . ALA B 1 347 ? 6.242 39.969 8.531 1 93.25 347 ALA B O 1
ATOM 6356 N N . PRO B 1 348 ? 7.602 38.156 8.766 1 92.25 348 PRO B N 1
ATOM 6357 C CA . PRO B 1 348 ? 8.164 38.281 7.418 1 92.25 348 PRO B CA 1
ATOM 6358 C C . PRO B 1 348 ? 7.105 38.188 6.32 1 92.25 348 PRO B C 1
ATOM 6360 O O . PRO B 1 348 ? 6.164 37.406 6.434 1 92.25 348 PRO B O 1
ATOM 6363 N N . THR B 1 349 ? 7.273 38.969 5.309 1 91.12 349 THR B N 1
ATOM 6364 C CA . THR B 1 349 ? 6.309 39.094 4.223 1 91.12 349 THR B CA 1
ATOM 6365 C C . THR B 1 349 ? 6.012 37.719 3.607 1 91.12 349 THR B C 1
ATOM 6367 O O . THR B 1 349 ? 4.855 37.375 3.357 1 91.12 349 THR B O 1
ATOM 6370 N N . PRO B 1 350 ? 7.07 36.875 3.369 1 92.44 350 PRO B N 1
ATOM 6371 C CA . PRO B 1 350 ? 6.773 35.594 2.758 1 92.44 350 PRO B CA 1
ATOM 6372 C C . PRO B 1 350 ? 5.832 34.75 3.607 1 92.44 350 PRO B C 1
ATOM 6374 O O . PRO B 1 350 ? 4.992 34 3.068 1 92.44 350 PRO B O 1
ATOM 6377 N N . LEU B 1 351 ? 6 34.812 4.898 1 95.31 351 LEU B N 1
ATOM 6378 C CA . LEU B 1 351 ? 5.129 34.062 5.797 1 95.31 351 LEU B CA 1
ATOM 6379 C C . LEU B 1 351 ? 3.695 34.562 5.719 1 95.31 351 LEU B C 1
ATOM 6381 O O . LEU B 1 351 ? 2.752 33.781 5.633 1 95.31 351 LEU B O 1
ATOM 6385 N N . ARG B 1 352 ? 3.52 35.844 5.754 1 94.88 352 ARG B N 1
ATOM 6386 C CA . ARG B 1 352 ? 2.205 36.469 5.656 1 94.88 352 ARG B CA 1
ATOM 6387 C C . ARG B 1 352 ? 1.514 36.094 4.352 1 94.88 352 ARG B C 1
ATOM 6389 O O . ARG B 1 352 ? 0.325 35.75 4.344 1 94.88 352 ARG B O 1
ATOM 6396 N N . LEU B 1 353 ? 2.281 36.094 3.293 1 93.94 353 LEU B N 1
ATOM 6397 C CA . LEU B 1 353 ? 1.751 35.75 1.979 1 93.94 353 LEU B CA 1
ATOM 6398 C C . LEU B 1 353 ? 1.319 34.281 1.934 1 93.94 353 LEU B C 1
ATOM 6400 O O . LEU B 1 353 ? 0.286 33.969 1.345 1 93.94 353 LEU B O 1
ATOM 6404 N N . LYS B 1 354 ? 2.102 33.469 2.564 1 95.56 354 LYS B N 1
ATOM 6405 C CA . LYS B 1 354 ? 1.749 32.062 2.59 1 95.56 354 LYS B CA 1
ATOM 6406 C C . LYS B 1 354 ? 0.431 31.828 3.324 1 95.56 354 LYS B C 1
ATOM 6408 O O . LYS B 1 354 ? -0.352 30.953 2.951 1 95.56 354 LYS B O 1
ATOM 6413 N N . ALA B 1 355 ? 0.227 32.531 4.363 1 97.12 355 ALA B N 1
ATOM 6414 C CA . ALA B 1 355 ? -1.035 32.438 5.094 1 97.12 355 ALA B CA 1
ATOM 6415 C C . ALA B 1 355 ? -2.209 32.875 4.211 1 97.12 355 ALA B C 1
ATOM 6417 O O . ALA B 1 355 ? -3.242 32.188 4.184 1 97.12 355 ALA B O 1
ATOM 6418 N N . LEU B 1 356 ? -2.025 33.938 3.463 1 94.88 356 LEU B N 1
ATOM 6419 C CA . LEU B 1 356 ? -3.045 34.375 2.531 1 94.88 356 LEU B CA 1
ATOM 6420 C C . LEU B 1 356 ? -3.318 33.344 1.456 1 94.88 356 LEU B C 1
ATOM 6422 O O . LEU B 1 356 ? -4.477 33.094 1.121 1 94.88 356 LEU B O 1
ATOM 6426 N N . LEU B 1 357 ? -2.252 32.844 0.974 1 94.25 357 LEU B N 1
ATOM 6427 C CA . LEU B 1 357 ? -2.359 31.859 -0.107 1 94.25 357 LEU B CA 1
ATOM 6428 C C . LEU B 1 357 ? -3.068 30.594 0.367 1 94.25 357 LEU B C 1
ATOM 6430 O O . LEU B 1 357 ? -3.816 29.969 -0.393 1 94.25 357 LEU B O 1
ATOM 6434 N N . ALA B 1 358 ? -2.783 30.172 1.581 1 97 358 ALA B N 1
ATOM 6435 C CA . ALA B 1 358 ? -3.445 29 2.127 1 97 358 ALA B CA 1
ATOM 6436 C C . ALA B 1 358 ? -4.961 29.156 2.102 1 97 358 ALA B C 1
ATOM 6438 O O . ALA B 1 358 ? -5.684 28.234 1.718 1 97 358 ALA B O 1
ATOM 6439 N N . LEU B 1 359 ? -5.422 30.266 2.473 1 96.31 359 LEU B N 1
ATOM 6440 C CA . LEU B 1 359 ? -6.855 30.547 2.455 1 96.31 359 LEU B CA 1
ATOM 6441 C C . LEU B 1 359 ? -7.371 30.656 1.023 1 96.31 359 LEU B C 1
ATOM 6443 O O . LEU B 1 359 ? -8.469 30.188 0.719 1 96.31 359 LEU B O 1
ATOM 6447 N N . HIS B 1 360 ? -6.535 31.25 0.175 1 92.62 360 HIS B N 1
ATOM 6448 C CA . HIS B 1 360 ? -6.906 31.359 -1.231 1 92.62 360 HIS B CA 1
ATOM 6449 C C . HIS B 1 360 ? -7.137 29.984 -1.856 1 92.62 360 HIS B C 1
ATOM 6451 O O . HIS B 1 360 ? -8.062 29.812 -2.646 1 92.62 360 HIS B O 1
ATOM 6457 N N . HIS B 1 361 ? -6.32 29.109 -1.545 1 94.56 361 HIS B N 1
ATOM 6458 C CA . HIS B 1 361 ? -6.441 27.75 -2.096 1 94.56 361 HIS B CA 1
ATOM 6459 C C . HIS B 1 361 ? -7.781 27.125 -1.728 1 94.56 361 HIS B C 1
ATOM 6461 O O . HIS B 1 361 ? -8.359 26.391 -2.523 1 94.56 361 HIS B O 1
ATOM 6467 N N . LEU B 1 362 ? -8.242 27.359 -0.579 1 95.62 362 LEU B N 1
ATOM 6468 C CA . LEU B 1 362 ? -9.539 26.844 -0.154 1 95.62 362 LEU B CA 1
ATOM 6469 C C . LEU B 1 362 ? -10.672 27.5 -0.943 1 95.62 362 LEU B C 1
ATOM 6471 O O . LEU B 1 362 ? -11.656 26.828 -1.287 1 95.62 362 LEU B O 1
ATOM 6475 N N . LEU B 1 363 ? -10.484 28.75 -1.246 1 91.31 363 LEU B N 1
ATOM 6476 C CA . LEU B 1 363 ? -11.461 29.453 -2.064 1 91.31 363 LEU B CA 1
ATOM 6477 C C . LEU B 1 363 ? -11.523 28.859 -3.471 1 91.31 363 LEU B C 1
ATOM 6479 O O . LEU B 1 363 ? -12.609 28.656 -4.016 1 91.31 363 LEU B O 1
ATOM 6483 N N . VAL B 1 364 ? -10.375 28.656 -4.016 1 90.25 364 VAL B N 1
ATOM 6484 C CA . VAL B 1 364 ? -10.289 28.078 -5.355 1 90.25 364 VAL B CA 1
ATOM 6485 C C . VAL B 1 364 ? -10.906 26.688 -5.359 1 90.25 364 VAL B C 1
ATOM 6487 O O . VAL B 1 364 ? -11.633 26.328 -6.289 1 90.25 364 VAL B O 1
ATOM 6490 N N . GLU B 1 365 ? -10.625 25.953 -4.352 1 93.88 365 GLU B N 1
ATOM 6491 C CA . GLU B 1 365 ? -11.195 24.609 -4.234 1 93.88 365 GLU B CA 1
ATOM 6492 C C . GLU B 1 365 ? -12.719 24.656 -4.199 1 93.88 365 GLU B C 1
ATOM 6494 O O . GLU B 1 365 ? -13.383 23.812 -4.797 1 93.88 365 GLU B O 1
ATOM 6499 N N . TYR B 1 366 ? -13.25 25.547 -3.521 1 92.06 366 TYR B N 1
ATOM 6500 C CA . TYR B 1 366 ? -14.695 25.719 -3.445 1 92.06 366 TYR B CA 1
ATOM 6501 C C . TYR B 1 366 ? -15.281 26.016 -4.82 1 92.06 366 TYR B C 1
ATOM 6503 O O . TYR B 1 366 ? -16.344 25.5 -5.172 1 92.06 366 TYR B O 1
ATOM 6511 N N . GLN B 1 367 ? -14.609 26.828 -5.586 1 87 367 GLN B N 1
ATOM 6512 C CA . GLN B 1 367 ? -15.078 27.172 -6.926 1 87 367 GLN B CA 1
ATOM 6513 C C . GLN B 1 367 ? -15.141 25.953 -7.828 1 87 367 GLN B C 1
ATOM 6515 O O . GLN B 1 367 ? -16.016 25.859 -8.695 1 87 367 GLN B O 1
ATOM 6520 N N . HIS B 1 368 ? -14.281 25.047 -7.582 1 90.25 368 HIS B N 1
ATOM 6521 C CA . HIS B 1 368 ? -14.242 23.844 -8.398 1 90.25 368 HIS B CA 1
ATOM 6522 C C . HIS B 1 368 ? -15.289 22.828 -7.941 1 90.25 368 HIS B C 1
ATOM 6524 O O . HIS B 1 368 ? -15.75 22 -8.734 1 90.25 368 HIS B O 1
ATOM 6530 N N . ASP B 1 369 ? -15.602 22.891 -6.676 1 89.25 369 ASP B N 1
ATOM 6531 C CA . ASP B 1 369 ? -16.609 22 -6.117 1 89.25 369 ASP B CA 1
ATOM 6532 C C . ASP B 1 369 ? -17.562 22.766 -5.191 1 89.25 369 ASP B C 1
ATOM 6534 O O . ASP B 1 369 ? -17.406 22.734 -3.969 1 89.25 369 ASP B O 1
ATOM 6538 N N . GLN B 1 370 ? -18.656 23.234 -5.668 1 88.69 370 GLN B N 1
ATOM 6539 C CA . GLN B 1 370 ? -19.547 24.094 -4.918 1 88.69 370 GLN B CA 1
ATOM 6540 C C . GLN B 1 370 ? -20.547 23.297 -4.094 1 88.69 370 GLN B C 1
ATOM 6542 O O . GLN B 1 370 ? -21.312 23.859 -3.311 1 88.69 370 GLN B O 1
ATOM 6547 N N . SER B 1 371 ? -20.391 21.953 -4.23 1 91.12 371 SER B N 1
ATOM 6548 C CA . SER B 1 371 ? -21.312 21.109 -3.475 1 91.12 371 SER B CA 1
ATOM 6549 C C . SER B 1 371 ? -20.781 20.844 -2.07 1 91.12 371 SER B C 1
ATOM 6551 O O . SER B 1 371 ? -21.516 20.375 -1.202 1 91.12 371 SER B O 1
ATOM 6553 N N . ASN B 1 372 ? -19.609 21.234 -1.837 1 92.81 372 ASN B N 1
ATOM 6554 C CA . ASN B 1 372 ? -19 21.031 -0.532 1 92.81 372 ASN B CA 1
ATOM 6555 C C . ASN B 1 372 ? -19.469 22.062 0.484 1 92.81 372 ASN B C 1
ATOM 6557 O O . ASN B 1 372 ? -19.062 23.219 0.432 1 92.81 372 ASN B O 1
ATOM 6561 N N . SER B 1 373 ? -20.266 21.625 1.465 1 94.69 373 SER B N 1
ATOM 6562 C CA . SER B 1 373 ? -20.891 22.547 2.416 1 94.69 373 SER B CA 1
ATOM 6563 C C . SER B 1 373 ? -19.844 23.156 3.354 1 94.69 373 SER B C 1
ATOM 6565 O O . SER B 1 373 ? -20 24.281 3.812 1 94.69 373 SER B O 1
ATOM 6567 N N . VAL B 1 374 ? -18.828 22.438 3.635 1 96.12 374 VAL B N 1
ATOM 6568 C CA . VAL B 1 374 ? -17.781 22.922 4.527 1 96.12 374 VAL B CA 1
ATOM 6569 C C . VAL B 1 374 ? -17 24.047 3.848 1 96.12 374 VAL B C 1
ATOM 6571 O O . VAL B 1 374 ? -16.734 25.094 4.461 1 96.12 374 VAL B O 1
ATOM 6574 N N . LEU B 1 375 ? -16.672 23.906 2.654 1 95.56 375 LEU B N 1
ATOM 6575 C CA . LEU B 1 375 ? -15.977 24.938 1.897 1 95.56 375 LEU B CA 1
ATOM 6576 C C . LEU B 1 375 ? -16.859 26.172 1.729 1 95.56 375 LEU B C 1
ATOM 6578 O O . LEU B 1 375 ? -16.359 27.297 1.703 1 95.56 375 LEU B O 1
ATOM 6582 N N . ALA B 1 376 ? -18.141 25.906 1.645 1 94.06 376 ALA B N 1
ATOM 6583 C CA . ALA B 1 376 ? -19.078 27.031 1.591 1 94.06 376 ALA B CA 1
ATOM 6584 C C . ALA B 1 376 ? -19 27.859 2.863 1 94.06 376 ALA B C 1
ATOM 6586 O O . ALA B 1 376 ? -19 29.094 2.807 1 94.06 376 ALA B O 1
ATOM 6587 N N . GLU B 1 377 ? -18.938 27.172 3.932 1 95.31 377 GLU B N 1
ATOM 6588 C CA . GLU B 1 377 ? -18.797 27.859 5.211 1 95.31 377 GLU B CA 1
ATOM 6589 C C . GLU B 1 377 ? -17.484 28.625 5.285 1 95.31 377 GLU B C 1
ATOM 6591 O O . GLU B 1 377 ? -17.453 29.781 5.715 1 95.31 377 GLU B O 1
ATOM 6596 N N . ILE B 1 378 ? -16.422 28.016 4.852 1 95.69 378 ILE B N 1
ATOM 6597 C CA . ILE B 1 378 ? -15.102 28.641 4.863 1 95.69 378 ILE B CA 1
ATOM 6598 C C . ILE B 1 378 ? -15.102 29.859 3.961 1 95.69 378 ILE B C 1
ATOM 6600 O O . ILE B 1 378 ? -14.586 30.922 4.336 1 95.69 378 ILE B O 1
ATOM 6604 N N . ASN B 1 379 ? -15.695 29.703 2.84 1 91.62 379 ASN B N 1
ATOM 6605 C CA . ASN B 1 379 ? -15.836 30.828 1.917 1 91.62 379 ASN B CA 1
ATOM 6606 C C . ASN B 1 379 ? -16.547 32 2.57 1 91.62 379 ASN B C 1
ATOM 6608 O O . ASN B 1 379 ? -16.109 33.156 2.445 1 91.62 379 ASN B O 1
ATOM 6612 N N . SER B 1 380 ? -17.641 31.672 3.26 1 90.44 380 SER B N 1
ATOM 6613 C CA . SER B 1 380 ? -18.406 32.719 3.939 1 90.44 380 SER B CA 1
ATOM 6614 C C . SER B 1 380 ? -17.594 33.375 5.039 1 90.44 380 SER B C 1
ATOM 6616 O O . SER B 1 380 ? -17.594 34.594 5.16 1 90.44 380 SER B O 1
ATOM 6618 N N . VAL B 1 381 ? -16.875 32.594 5.781 1 93 381 VAL B N 1
ATOM 6619 C CA . VAL B 1 381 ? -16.094 33.125 6.895 1 93 381 VAL B CA 1
ATOM 6620 C C . VAL B 1 381 ? -14.953 33.969 6.363 1 93 381 VAL B C 1
ATOM 6622 O O . VAL B 1 381 ? -14.656 35.031 6.906 1 93 381 VAL B O 1
ATOM 6625 N N . ILE B 1 382 ? -14.297 33.562 5.316 1 92.31 382 ILE B N 1
ATOM 6626 C CA . ILE B 1 382 ? -13.188 34.312 4.723 1 92.31 382 ILE B CA 1
ATOM 6627 C C . ILE B 1 382 ? -13.672 35.688 4.25 1 92.31 382 ILE B C 1
ATOM 6629 O O . ILE B 1 382 ? -13.047 36.719 4.531 1 92.31 382 ILE B O 1
ATOM 6633 N N . HIS B 1 383 ? -14.836 35.781 3.682 1 86.69 383 HIS B N 1
ATOM 6634 C CA . HIS B 1 383 ? -15.344 37.031 3.105 1 86.69 383 HIS B CA 1
ATOM 6635 C C . HIS B 1 383 ? -15.898 37.938 4.184 1 86.69 383 HIS B C 1
ATOM 6637 O O . HIS B 1 383 ? -16.078 39.156 3.957 1 86.69 383 HIS B O 1
ATOM 6643 N N . SER B 1 384 ? -16.172 37.344 5.297 1 84.69 384 SER B N 1
ATOM 6644 C CA . SER B 1 384 ? -16.656 38.125 6.414 1 84.69 384 SER B CA 1
ATOM 6645 C C . SER B 1 384 ? -15.5 38.594 7.301 1 84.69 384 SER B C 1
ATOM 6647 O O . SER B 1 384 ? -15.695 39.406 8.219 1 84.69 384 SER B O 1
ATOM 6649 N N . SER B 1 385 ? -14.328 38.125 7 1 86.88 385 SER B N 1
ATOM 6650 C CA . SER B 1 385 ? -13.156 38.438 7.809 1 86.88 385 SER B CA 1
ATOM 6651 C C . SER B 1 385 ? -12.391 39.625 7.207 1 86.88 385 SER B C 1
ATOM 6653 O O . SER B 1 385 ? -12.891 40.312 6.316 1 86.88 385 SER B O 1
ATOM 6655 N N . SER B 1 386 ? -11.289 39.906 7.816 1 89.75 386 SER B N 1
ATOM 6656 C CA . SER B 1 386 ? -10.438 40.969 7.301 1 89.75 386 SER B CA 1
ATOM 6657 C C . SER B 1 386 ? -9.531 40.469 6.184 1 89.75 386 SER B C 1
ATOM 6659 O O . SER B 1 386 ? -8.523 41.125 5.863 1 89.75 386 SER B O 1
ATOM 6661 N N . TYR B 1 387 ? -9.852 39.312 5.648 1 92.62 387 TYR B N 1
ATOM 6662 C CA . TYR B 1 387 ? -9.039 38.656 4.629 1 92.62 387 TYR B CA 1
ATOM 6663 C C . TYR B 1 387 ? -8.758 39.594 3.463 1 92.62 387 TYR B C 1
ATOM 6665 O O . TYR B 1 387 ? -7.605 39.781 3.064 1 92.62 387 TYR B O 1
ATOM 6673 N N . CYS B 1 388 ? -9.734 40.281 3 1 89.44 388 CYS B N 1
ATOM 6674 C CA . CYS B 1 388 ? -9.586 41.125 1.831 1 89.44 388 CYS B CA 1
ATOM 6675 C C . CYS B 1 388 ? -8.82 42.406 2.182 1 89.44 388 CYS B C 1
ATOM 6677 O O . CYS B 1 388 ? -8.047 42.906 1.368 1 89.44 388 CYS B O 1
ATOM 6679 N N . THR B 1 389 ? -9.07 42.906 3.369 1 90.94 389 THR B N 1
ATOM 6680 C CA . THR B 1 389 ? -8.305 44.062 3.83 1 90.94 389 THR B CA 1
ATOM 6681 C C . THR B 1 389 ? -6.82 43.75 3.934 1 90.94 389 THR B C 1
ATOM 6683 O O . THR B 1 389 ? -5.973 44.531 3.523 1 90.94 389 THR B O 1
ATOM 6686 N N . VAL B 1 390 ? -6.625 42.594 4.418 1 93.12 390 VAL B N 1
ATOM 6687 C CA . VAL B 1 390 ? -5.246 42.125 4.59 1 93.12 390 VAL B CA 1
ATOM 6688 C C . VAL B 1 390 ? -4.59 41.938 3.225 1 93.12 390 VAL B C 1
ATOM 6690 O O . VAL B 1 390 ? -3.438 42.344 3.02 1 93.12 390 VAL B O 1
ATOM 6693 N N . ALA B 1 391 ? -5.305 41.344 2.309 1 91.12 391 ALA B N 1
ATOM 6694 C CA . ALA B 1 391 ? -4.785 41.156 0.958 1 91.12 391 ALA B CA 1
ATOM 6695 C C . ALA B 1 391 ? -4.406 42.5 0.314 1 91.12 391 ALA B C 1
ATOM 6697 O O . ALA B 1 391 ? -3.334 42.625 -0.281 1 91.12 391 ALA B O 1
ATOM 6698 N N . ARG B 1 392 ? -5.234 43.438 0.5 1 88.25 392 ARG B N 1
ATOM 6699 C CA . ARG B 1 392 ? -4.977 44.781 -0.02 1 88.25 392 ARG B CA 1
ATOM 6700 C C . ARG B 1 392 ? -3.734 45.375 0.624 1 88.25 392 ARG B C 1
ATOM 6702 O O . ARG B 1 392 ? -2.891 45.969 -0.065 1 88.25 392 ARG B O 1
ATOM 6709 N N . ASP B 1 393 ? -3.635 45.188 1.867 1 90.06 393 ASP B N 1
ATOM 6710 C CA . ASP B 1 393 ? -2.574 45.844 2.625 1 90.06 393 ASP B CA 1
ATOM 6711 C C . ASP B 1 393 ? -1.222 45.188 2.361 1 90.06 393 ASP B C 1
ATOM 6713 O O . ASP B 1 393 ? -0.179 45.844 2.455 1 90.06 393 ASP B O 1
ATOM 6717 N N . VAL B 1 394 ? -1.254 43.906 2.074 1 90.19 394 VAL B N 1
ATOM 6718 C CA . VAL B 1 394 ? -0.013 43.188 1.841 1 90.19 394 VAL B CA 1
ATOM 6719 C C . VAL B 1 394 ? 0.578 43.594 0.492 1 90.19 394 VAL B C 1
ATOM 6721 O O . VAL B 1 394 ? 1.795 43.531 0.3 1 90.19 394 VAL B O 1
ATOM 6724 N N . LEU B 1 395 ? -0.319 44.031 -0.396 1 87.88 395 LEU B N 1
ATOM 6725 C CA . LEU B 1 395 ? 0.15 44.469 -1.701 1 87.88 395 LEU B CA 1
ATOM 6726 C C . LEU B 1 395 ? 0.909 45.781 -1.579 1 87.88 395 LEU B C 1
ATOM 6728 O O . LEU B 1 395 ? 0.3 46.844 -1.394 1 87.88 395 LEU B O 1
ATOM 6732 N N . ASN B 1 396 ? 2.146 45.719 -1.561 1 81.81 396 ASN B N 1
ATOM 6733 C CA . ASN B 1 396 ? 2.99 46.906 -1.453 1 81.81 396 ASN B CA 1
ATOM 6734 C C . ASN B 1 396 ? 4.191 46.812 -2.393 1 81.81 396 ASN B C 1
ATOM 6736 O O . ASN B 1 396 ? 4.531 45.75 -2.881 1 81.81 396 ASN B O 1
ATOM 6740 N N . PRO B 1 397 ? 4.816 47.906 -2.664 1 77.75 397 PRO B N 1
ATOM 6741 C CA . PRO B 1 397 ? 5.867 47.969 -3.682 1 77.75 397 PRO B CA 1
ATOM 6742 C C . PRO B 1 397 ? 7.109 47.188 -3.299 1 77.75 397 PRO B C 1
ATOM 6744 O O . PRO B 1 397 ? 7.965 46.906 -4.148 1 77.75 397 PRO B O 1
ATOM 6747 N N . SER B 1 398 ? 7.156 46.75 -2.09 1 80.75 398 SER B N 1
ATOM 6748 C CA . SER B 1 398 ? 8.336 46.031 -1.66 1 80.75 398 SER B CA 1
ATOM 6749 C C . SER B 1 398 ? 8.242 44.562 -2.049 1 80.75 398 SER B C 1
ATOM 6751 O O . SER B 1 398 ? 9.219 43.812 -1.927 1 80.75 398 SER B O 1
ATOM 6753 N N . LEU B 1 399 ? 7.121 44.156 -2.621 1 87.56 399 LEU B N 1
ATOM 6754 C CA . LEU B 1 399 ? 6.926 42.781 -2.998 1 87.56 399 LEU B CA 1
ATOM 6755 C C . LEU B 1 399 ? 7.68 42.438 -4.281 1 87.56 399 LEU B C 1
ATOM 6757 O O . LEU B 1 399 ? 7.797 43.281 -5.172 1 87.56 399 LEU B O 1
ATOM 6761 N N . SER B 1 400 ? 8.219 41.219 -4.293 1 85.88 400 SER B N 1
ATOM 6762 C CA . SER B 1 400 ? 8.75 40.719 -5.562 1 85.88 400 SER B CA 1
ATOM 6763 C C . SER B 1 400 ? 7.648 40.594 -6.609 1 85.88 400 SER B C 1
ATOM 6765 O O . SER B 1 400 ? 6.465 40.5 -6.27 1 85.88 400 SER B O 1
ATOM 6767 N N . PRO B 1 401 ? 8.039 40.656 -7.816 1 84.44 401 PRO B N 1
ATOM 6768 C CA . PRO B 1 401 ? 7.039 40.531 -8.875 1 84.44 401 PRO B CA 1
ATOM 6769 C C . PRO B 1 401 ? 6.18 39.281 -8.727 1 84.44 401 PRO B C 1
ATOM 6771 O O . PRO B 1 401 ? 4.961 39.312 -8.922 1 84.44 401 PRO B O 1
ATOM 6774 N N . LYS B 1 402 ? 6.812 38.219 -8.391 1 88.44 402 LYS B N 1
ATOM 6775 C CA . LYS B 1 402 ? 6.074 36.969 -8.234 1 88.44 402 LYS B CA 1
ATOM 6776 C C . LYS B 1 402 ? 5.082 37.062 -7.074 1 88.44 402 LYS B C 1
ATOM 6778 O O . LYS B 1 402 ? 3.953 36.594 -7.18 1 88.44 402 LYS B O 1
ATOM 6783 N N . GLN B 1 403 ? 5.492 37.688 -6.023 1 89.31 403 GLN B N 1
ATOM 6784 C CA . GLN B 1 403 ? 4.633 37.875 -4.859 1 89.31 403 GLN B CA 1
ATOM 6785 C C . GLN B 1 403 ? 3.465 38.812 -5.18 1 89.31 403 GLN B C 1
ATOM 6787 O O . GLN B 1 403 ? 2.322 38.531 -4.805 1 89.31 403 GLN B O 1
ATOM 6792 N N . ALA B 1 404 ? 3.809 39.812 -5.832 1 89.06 404 ALA B N 1
ATOM 6793 C CA . ALA B 1 404 ? 2.775 40.781 -6.219 1 89.06 404 ALA B CA 1
ATOM 6794 C C . ALA B 1 404 ? 1.724 40.125 -7.109 1 89.06 404 ALA B C 1
ATOM 6796 O O . ALA B 1 404 ? 0.525 40.344 -6.941 1 89.06 404 ALA B O 1
ATOM 6797 N N . LEU B 1 405 ? 2.234 39.375 -8.016 1 89.44 405 LEU B N 1
ATOM 6798 C CA . LEU B 1 405 ? 1.327 38.656 -8.906 1 89.44 405 LEU B CA 1
ATOM 6799 C C . LEU B 1 405 ? 0.363 37.781 -8.102 1 89.44 405 LEU B C 1
ATOM 6801 O O . LEU B 1 405 ? -0.844 37.781 -8.359 1 89.44 405 LEU B O 1
ATOM 6805 N N . GLN B 1 406 ? 0.873 37.062 -7.129 1 89.38 406 GLN B N 1
ATOM 6806 C CA . GLN B 1 406 ? 0.056 36.156 -6.312 1 89.38 406 GLN B CA 1
ATOM 6807 C C . GLN B 1 406 ? -1.027 36.938 -5.566 1 89.38 406 GLN B C 1
ATOM 6809 O O . GLN B 1 406 ? -2.186 36.531 -5.535 1 89.38 406 GLN B O 1
ATOM 6814 N N . VAL B 1 407 ? -0.67 38.062 -5.027 1 90.88 407 VAL B N 1
ATOM 6815 C CA . VAL B 1 407 ? -1.607 38.875 -4.25 1 90.88 407 VAL B CA 1
ATOM 6816 C C . VAL B 1 407 ? -2.684 39.438 -5.172 1 90.88 407 VAL B C 1
ATOM 6818 O O . VAL B 1 407 ? -3.871 39.406 -4.844 1 90.88 407 VAL B O 1
ATOM 6821 N N . MET B 1 408 ? -2.229 39.875 -6.309 1 90 408 MET B N 1
ATOM 6822 C CA . MET B 1 408 ? -3.184 40.438 -7.246 1 90 408 MET B CA 1
ATOM 6823 C C . MET B 1 408 ? -4.156 39.406 -7.762 1 90 408 MET B C 1
ATOM 6825 O O . MET B 1 408 ? -5.34 39.688 -7.953 1 90 408 MET B O 1
ATOM 6829 N N . GLU B 1 409 ? -3.68 38.281 -7.93 1 88.62 409 GLU B N 1
ATOM 6830 C CA . GLU B 1 409 ? -4.551 37.188 -8.336 1 88.62 409 GLU B CA 1
ATOM 6831 C C . GLU B 1 409 ? -5.617 36.906 -7.273 1 88.62 409 GLU B C 1
ATOM 6833 O O . GLU B 1 409 ? -6.781 36.656 -7.605 1 88.62 409 GLU B O 1
ATOM 6838 N N . ILE B 1 410 ? -5.148 36.906 -6.066 1 88.75 410 ILE B N 1
ATOM 6839 C CA . ILE B 1 410 ? -6.066 36.688 -4.949 1 88.75 410 ILE B CA 1
ATOM 6840 C C . ILE B 1 410 ? -7.148 37.781 -4.973 1 88.75 410 ILE B C 1
ATOM 6842 O O . ILE B 1 410 ? -8.336 37.469 -4.836 1 88.75 410 ILE B O 1
ATOM 6846 N N . MET B 1 411 ? -6.742 38.969 -5.195 1 87.56 411 MET B N 1
ATOM 6847 C CA . MET B 1 411 ? -7.672 40.094 -5.191 1 87.56 411 MET B CA 1
ATOM 6848 C C . MET B 1 411 ? -8.672 39.969 -6.34 1 87.56 411 MET B C 1
ATOM 6850 O O . MET B 1 411 ? -9.867 40.188 -6.148 1 87.56 411 MET B O 1
ATOM 6854 N N . VAL B 1 412 ? -8.195 39.594 -7.469 1 85.12 412 VAL B N 1
ATOM 6855 C CA . VAL B 1 412 ? -9.055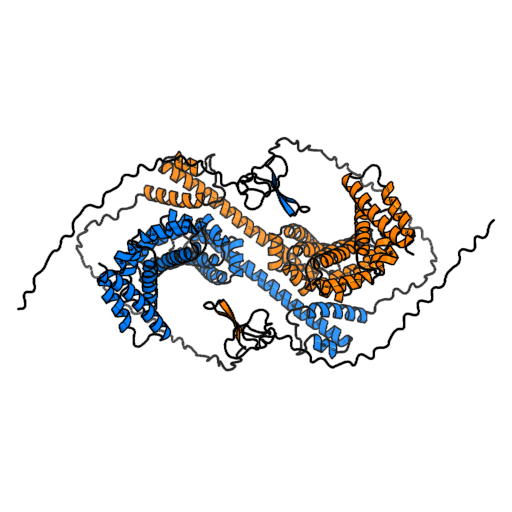 39.469 -8.641 1 85.12 412 VAL B CA 1
ATOM 6856 C C . VAL B 1 412 ? -10.086 38.344 -8.406 1 85.12 412 VAL B C 1
ATOM 6858 O O . VAL B 1 412 ? -11.266 38.531 -8.695 1 85.12 412 VAL B O 1
ATOM 6861 N N . GLU B 1 413 ? -9.641 37.312 -7.906 1 81.5 413 GLU B N 1
ATOM 6862 C CA . GLU B 1 413 ? -10.516 36.188 -7.691 1 81.5 413 GLU B CA 1
ATOM 6863 C C . GLU B 1 413 ? -11.586 36.5 -6.652 1 81.5 413 GLU B C 1
ATOM 6865 O O . GLU B 1 413 ? -12.719 36 -6.75 1 81.5 413 GLU B O 1
ATOM 6870 N N . THR B 1 414 ? -11.203 37.156 -5.664 1 78 414 THR B N 1
ATOM 6871 C CA . THR B 1 414 ? -12.148 37.562 -4.625 1 78 414 THR B CA 1
ATOM 6872 C C . THR B 1 414 ? -13.227 38.469 -5.191 1 78 414 THR B C 1
ATOM 6874 O O . THR B 1 414 ? -14.367 38.469 -4.719 1 78 414 THR B O 1
ATOM 6877 N N . LEU B 1 415 ? -12.867 39.281 -6.219 1 76.5 415 LEU B N 1
ATOM 6878 C CA . LEU B 1 415 ? -13.805 40.219 -6.832 1 76.5 415 LEU B CA 1
ATOM 6879 C C . LEU B 1 415 ? -14.766 39.5 -7.766 1 76.5 415 LEU B C 1
ATOM 6881 O O . LEU B 1 415 ? -15.859 39.969 -8.047 1 76.5 415 LEU B O 1
ATOM 6885 N N . ALA B 1 416 ? -14.383 38.344 -8.242 1 68.5 416 ALA B N 1
ATOM 6886 C CA . ALA B 1 416 ? -15.227 37.562 -9.148 1 68.5 416 ALA B CA 1
ATOM 6887 C C . ALA B 1 416 ? -16.391 36.938 -8.406 1 68.5 416 ALA B C 1
ATOM 6889 O O . ALA B 1 416 ? -17.375 36.531 -9.031 1 68.5 416 ALA B O 1
ATOM 6890 N N . SER B 1 417 ? -16.391 36.875 -7.16 1 63.28 417 SER B N 1
ATOM 6891 C CA . SER B 1 417 ? -17.484 36.312 -6.379 1 63.28 417 SER B CA 1
ATOM 6892 C C . SER B 1 417 ? -18.547 37.344 -6.074 1 63.28 417 SER B C 1
ATOM 6894 O O . SER B 1 417 ? -18.266 38.562 -6.145 1 63.28 417 SER B O 1
ATOM 6896 N N . PRO B 1 418 ? -19.859 37 -5.934 1 58.84 418 PRO B N 1
ATOM 6897 C CA . PRO B 1 418 ? -20.922 38 -5.707 1 58.84 418 PRO B CA 1
ATOM 6898 C C . PRO B 1 418 ? -20.531 39.031 -4.672 1 58.84 418 PRO B C 1
ATOM 6900 O O . PRO B 1 418 ? -19.625 38.844 -3.877 1 58.84 418 PRO B O 1
ATOM 6903 N N . PRO B 1 419 ? -21.188 40.219 -4.777 1 57.97 419 PRO B N 1
ATOM 6904 C CA . PRO B 1 419 ? -20.844 41.406 -3.992 1 57.97 419 PRO B CA 1
ATOM 6905 C C . PRO B 1 419 ? -20.672 41.094 -2.506 1 57.97 419 PRO B C 1
ATOM 6907 O O . PRO B 1 419 ? -21.516 40.438 -1.905 1 57.97 419 PRO B O 1
ATOM 6910 N N . SER B 1 420 ? -19.406 41.094 -2.045 1 65.38 420 SER B N 1
ATOM 6911 C CA . SER B 1 420 ? -19.062 40.875 -0.639 1 65.38 420 SER B CA 1
ATOM 6912 C C . SER B 1 420 ? -18.297 42.062 -0.079 1 65.38 420 SER B C 1
ATOM 6914 O O . SER B 1 420 ? -18.062 43.062 -0.779 1 65.38 420 SER B O 1
ATOM 6916 N N . ARG B 1 421 ? -18.188 42.188 1.192 1 73.56 421 ARG B N 1
ATOM 6917 C CA . ARG B 1 421 ? -17.344 43.156 1.873 1 73.56 421 ARG B CA 1
ATOM 6918 C C . ARG B 1 421 ? -15.992 43.281 1.19 1 73.56 421 ARG B C 1
ATOM 6920 O O . ARG B 1 421 ? -15.398 44.375 1.173 1 73.56 421 ARG B O 1
ATOM 6927 N N . CYS B 1 422 ? -15.688 42.312 0.448 1 80.38 422 CYS B N 1
ATOM 6928 C CA . CYS B 1 422 ? -14.398 42.25 -0.235 1 80.38 422 CYS B CA 1
ATOM 6929 C C . CYS B 1 422 ? -14.383 43.219 -1.433 1 80.38 422 CYS B C 1
ATOM 6931 O O . CYS B 1 422 ? -13.383 43.875 -1.683 1 80.38 422 CYS B O 1
ATOM 6933 N N . ASN B 1 423 ? -15.539 43.344 -2.043 1 78.81 423 ASN B N 1
ATOM 6934 C CA . ASN B 1 423 ? -15.617 44.219 -3.201 1 78.81 423 ASN B CA 1
ATOM 6935 C C . ASN B 1 423 ? -15.375 45.688 -2.812 1 78.81 423 ASN B C 1
ATOM 6937 O O . ASN B 1 423 ? -14.656 46.406 -3.508 1 78.81 423 ASN B O 1
ATOM 6941 N N . GLN B 1 424 ? -15.898 46 -1.681 1 80.5 424 GLN B N 1
ATOM 6942 C CA . GLN B 1 424 ? -15.742 47.406 -1.224 1 80.5 424 GLN B CA 1
ATOM 6943 C C . GLN B 1 424 ? -14.297 47.688 -0.853 1 80.5 424 GLN B C 1
ATOM 6945 O O . GLN B 1 424 ? -13.789 48.781 -1.144 1 80.5 424 GLN B O 1
ATOM 6950 N N . VAL B 1 425 ? -13.688 46.75 -0.305 1 86.12 425 VAL B N 1
ATOM 6951 C CA . VAL B 1 425 ? -12.328 46.938 0.196 1 86.12 425 VAL B CA 1
ATOM 6952 C C . VAL B 1 425 ? -11.352 47 -0.974 1 86.12 425 VAL B C 1
ATOM 6954 O O . VAL B 1 425 ? -10.477 47.875 -1.013 1 86.12 425 VAL B O 1
ATOM 6957 N N . ILE B 1 426 ? -11.5 46.219 -1.967 1 85.81 426 ILE B N 1
ATOM 6958 C CA . ILE B 1 426 ? -10.523 46.062 -3.041 1 85.81 426 ILE B CA 1
ATOM 6959 C C . ILE B 1 426 ? -10.734 47.125 -4.098 1 85.81 426 ILE B C 1
ATOM 6961 O O . ILE B 1 426 ? -9.773 47.594 -4.711 1 85.81 426 ILE B O 1
ATOM 6965 N N . THR B 1 427 ? -12 47.625 -4.227 1 82.81 427 THR B N 1
ATOM 6966 C CA . THR B 1 427 ? -12.297 48.562 -5.301 1 82.81 427 THR B CA 1
ATOM 6967 C C . THR B 1 427 ? -12.148 50 -4.82 1 82.81 427 THR B C 1
ATOM 6969 O O . THR B 1 427 ? -12.633 50.938 -5.469 1 82.81 427 THR B O 1
ATOM 6972 N N . GLY B 1 428 ? -11.578 50.156 -3.723 1 83.56 428 GLY B N 1
ATOM 6973 C CA . GLY B 1 428 ? -11.305 51.5 -3.268 1 83.56 428 GLY B CA 1
ATOM 6974 C C . GLY B 1 428 ? -10.383 52.281 -4.191 1 83.56 428 GLY B C 1
ATOM 6975 O O . GLY B 1 428 ? -9.445 51.719 -4.758 1 83.56 428 GLY B O 1
ATOM 6976 N N . GLU B 1 429 ? -10.562 53.531 -4.367 1 82.88 429 GLU B N 1
ATOM 6977 C CA . GLU B 1 429 ? -9.812 54.375 -5.289 1 82.88 429 GLU B CA 1
ATOM 6978 C C . GLU B 1 429 ? -8.336 54.406 -4.93 1 82.88 429 GLU B C 1
ATOM 6980 O O . GLU B 1 429 ? -7.48 54.531 -5.809 1 82.88 429 GLU B O 1
ATOM 6985 N N . GLU B 1 430 ? -8.07 54.219 -3.723 1 81.62 430 GLU B N 1
ATOM 6986 C CA . GLU B 1 430 ? -6.695 54.281 -3.246 1 81.62 430 GLU B CA 1
ATOM 6987 C C . GLU B 1 430 ? -5.863 53.125 -3.807 1 81.62 430 GLU B C 1
ATOM 6989 O O . GLU B 1 430 ? -4.637 53.219 -3.854 1 81.62 430 GLU B O 1
ATOM 6994 N N . ASN B 1 431 ? -6.574 52.125 -4.266 1 86.88 431 ASN B N 1
ATOM 6995 C CA . ASN B 1 431 ? -5.867 50.938 -4.738 1 86.88 431 ASN B CA 1
ATOM 6996 C C . ASN B 1 431 ? -5.48 51.062 -6.211 1 86.88 431 ASN B C 1
ATOM 6998 O O . ASN B 1 431 ? -4.637 50.312 -6.703 1 86.88 431 ASN B O 1
ATOM 7002 N N . ILE B 1 432 ? -6.078 52.031 -6.852 1 85.25 432 ILE B N 1
ATOM 7003 C CA . ILE B 1 432 ? -5.801 52.219 -8.273 1 85.25 432 ILE B CA 1
ATOM 7004 C C . ILE B 1 432 ? -4.324 52.562 -8.469 1 85.25 432 ILE B C 1
ATOM 7006 O O . ILE B 1 432 ? -3.635 51.938 -9.266 1 85.25 432 ILE B O 1
ATOM 7010 N N . GLU B 1 433 ? -3.887 53.531 -7.648 1 82.75 433 GLU B N 1
ATOM 7011 C CA . GLU B 1 433 ? -2.5 53.969 -7.793 1 82.75 433 GLU B CA 1
ATOM 7012 C C . GLU B 1 433 ? -1.531 52.844 -7.422 1 82.75 433 GLU B C 1
ATOM 7014 O O . GLU B 1 433 ? -0.492 52.688 -8.062 1 82.75 433 GLU B O 1
ATOM 7019 N N . LYS B 1 434 ? -1.876 52.094 -6.492 1 83.94 434 LYS B N 1
ATOM 7020 C CA . LYS B 1 434 ? -1.033 51 -6.039 1 83.94 434 LYS B CA 1
ATOM 7021 C C . LYS B 1 434 ? -0.862 49.969 -7.137 1 83.94 434 LYS B C 1
ATOM 7023 O O . LYS B 1 434 ? 0.251 49.5 -7.391 1 83.94 434 LYS B O 1
ATOM 7028 N N . VAL B 1 435 ? -1.927 49.656 -7.805 1 87.75 435 VAL B N 1
ATOM 7029 C CA . VAL B 1 435 ? -1.911 48.625 -8.828 1 87.75 435 VAL B CA 1
ATOM 7030 C C . VAL B 1 435 ? -1.195 49.125 -10.078 1 87.75 435 VAL B C 1
ATOM 7032 O O . VAL B 1 435 ? -0.46 48.375 -10.734 1 87.75 435 VAL B O 1
ATOM 7035 N N . LYS B 1 436 ? -1.372 50.406 -10.305 1 83.44 436 LYS B N 1
ATOM 7036 C CA . LYS B 1 436 ? -0.739 51 -11.469 1 83.44 436 LYS B CA 1
ATOM 7037 C C . LYS B 1 436 ? 0.782 50.969 -11.352 1 83.44 436 LYS B C 1
ATOM 7039 O O . LYS B 1 436 ? 1.483 50.906 -12.367 1 83.44 436 LYS B O 1
ATOM 7044 N N . GLU B 1 437 ? 1.203 51 -10.164 1 81.44 437 GLU B N 1
ATOM 7045 C CA . GLU B 1 437 ? 2.645 50.969 -9.945 1 81.44 437 GLU B CA 1
ATOM 7046 C C . GLU B 1 437 ? 3.23 49.656 -10.461 1 81.44 437 GLU B C 1
ATOM 7048 O O . GLU B 1 437 ? 4.395 49.594 -10.867 1 81.44 437 GLU B O 1
ATOM 7053 N N . TYR B 1 438 ? 2.441 48.625 -10.484 1 78.12 438 TYR B N 1
ATOM 7054 C CA . TYR B 1 438 ? 2.926 47.312 -10.906 1 78.12 438 TYR B CA 1
ATOM 7055 C C . TYR B 1 438 ? 2.824 47.156 -12.422 1 78.12 438 TYR B C 1
ATOM 7057 O O . TYR B 1 438 ? 3.383 46.219 -12.992 1 78.12 438 TYR B O 1
ATOM 7065 N N . LEU B 1 439 ? 2.055 48 -13.125 1 73.81 439 LEU B N 1
ATOM 7066 C CA . LEU B 1 439 ? 1.991 48 -14.578 1 73.81 439 LEU B CA 1
ATOM 7067 C C . LEU B 1 439 ? 3.246 48.625 -15.18 1 73.81 439 LEU B C 1
ATOM 7069 O O . LEU B 1 439 ? 3.682 48.219 -16.266 1 73.81 439 LEU B O 1
ATOM 7073 N N . GLY B 1 440 ? 3.781 49.625 -14.539 1 67.5 440 GLY B N 1
ATOM 7074 C CA . GLY B 1 440 ? 4.879 50.406 -15.117 1 67.5 440 GLY B CA 1
ATOM 7075 C C . GLY B 1 440 ? 6.23 50.031 -14.547 1 67.5 440 GLY B C 1
ATOM 7076 O O . GLY B 1 440 ? 7.27 50.344 -15.133 1 67.5 440 GLY B O 1
ATOM 7077 N N . GLY B 1 441 ? 6.297 49.469 -13.375 1 60.12 441 GLY B N 1
ATOM 7078 C CA . GLY B 1 441 ? 7.539 49.5 -12.625 1 60.12 441 GLY B CA 1
ATOM 7079 C C . GLY B 1 441 ? 8.438 48.312 -12.875 1 60.12 441 GLY B C 1
ATOM 7080 O O . GLY B 1 441 ? 9.602 48.312 -12.469 1 60.12 441 GLY B O 1
ATOM 7081 N N . TRP B 1 442 ? 7.902 47.156 -13.375 1 59.88 442 TRP B N 1
ATOM 7082 C CA . TRP B 1 442 ? 8.805 46 -13.328 1 59.88 442 TRP B CA 1
ATOM 7083 C C . TRP B 1 442 ? 9.688 45.969 -14.57 1 59.88 442 TRP B C 1
ATOM 7085 O O . TRP B 1 442 ? 9.195 45.781 -15.688 1 59.88 442 TRP B O 1
ATOM 7095 N N . THR B 1 443 ? 10.312 46.938 -14.836 1 55.69 443 THR B N 1
ATOM 7096 C CA . THR B 1 443 ? 10.977 47.031 -16.125 1 55.69 443 THR B CA 1
ATOM 7097 C C . THR B 1 443 ? 12.008 45.938 -16.312 1 55.69 443 THR B C 1
ATOM 7099 O O . THR B 1 443 ? 12.008 45.25 -17.328 1 55.69 443 THR B O 1
ATOM 7102 N N . GLU B 1 444 ? 13.344 46.031 -15.891 1 59.38 444 GLU B N 1
ATOM 7103 C CA . GLU B 1 444 ? 14.5 45.562 -16.641 1 59.38 444 GLU B CA 1
ATOM 7104 C C . GLU B 1 444 ? 14.758 44.094 -16.344 1 59.38 444 GLU B C 1
ATOM 7106 O O . GLU B 1 444 ? 15.148 43.312 -17.234 1 59.38 444 GLU B O 1
ATOM 7111 N N . ASP B 1 445 ? 14.531 43.469 -15.117 1 65.94 445 ASP B N 1
ATOM 7112 C CA . ASP B 1 445 ? 15.172 42.188 -14.875 1 65.94 445 ASP B CA 1
ATOM 7113 C C . ASP B 1 445 ? 14.133 41.094 -14.625 1 65.94 445 ASP B C 1
ATOM 7115 O O . ASP B 1 445 ? 14.453 40.062 -14.055 1 65.94 445 ASP B O 1
ATOM 7119 N N . ILE B 1 446 ? 12.961 41.25 -15.18 1 76 446 ILE B N 1
ATOM 7120 C CA . ILE B 1 446 ? 11.953 40.219 -14.875 1 76 446 ILE B CA 1
ATOM 7121 C C . ILE B 1 446 ? 11.656 39.406 -16.125 1 76 446 ILE B C 1
ATOM 7123 O O . ILE B 1 446 ? 11.703 39.906 -17.234 1 76 446 ILE B O 1
ATOM 7127 N N . ASP B 1 447 ? 11.555 38.125 -15.914 1 81.31 447 ASP B N 1
ATOM 7128 C CA . ASP B 1 447 ? 11.148 37.188 -16.969 1 81.31 447 ASP B CA 1
ATOM 7129 C C . ASP B 1 447 ? 9.93 37.719 -17.719 1 81.31 447 ASP B C 1
ATOM 7131 O O . ASP B 1 447 ? 8.992 38.219 -17.109 1 81.31 447 ASP B O 1
ATOM 7135 N N . GLU B 1 448 ? 10.07 37.688 -19.078 1 81.62 448 GLU B N 1
ATOM 7136 C CA . GLU B 1 448 ? 9.047 38.25 -19.953 1 81.62 448 GLU B CA 1
ATOM 7137 C C . GLU B 1 448 ? 7.688 37.625 -19.703 1 81.62 448 GLU B C 1
ATOM 7139 O O . GLU B 1 448 ? 6.656 38.281 -19.75 1 81.62 448 GLU B O 1
ATOM 7144 N N . GLU B 1 449 ? 7.738 36.312 -19.484 1 87.25 449 GLU B N 1
ATOM 7145 C CA . GLU B 1 449 ? 6.477 35.625 -19.234 1 87.25 449 GLU B CA 1
ATOM 7146 C C . GLU B 1 449 ? 5.824 36.125 -17.938 1 87.25 449 GLU B C 1
ATOM 7148 O O . GLU B 1 449 ? 4.609 36.312 -17.906 1 87.25 449 GLU B O 1
ATOM 7153 N N . LEU B 1 450 ? 6.641 36.25 -16.984 1 87.88 450 LEU B N 1
ATOM 7154 C CA . LEU B 1 450 ? 6.141 36.75 -15.695 1 87.88 450 LEU B CA 1
ATOM 7155 C C . LEU B 1 450 ? 5.621 38.156 -15.82 1 87.88 450 LEU B C 1
ATOM 7157 O O . LEU B 1 450 ? 4.586 38.5 -15.25 1 87.88 450 LEU B O 1
ATOM 7161 N N . LYS B 1 451 ? 6.344 38.938 -16.578 1 85.5 451 LYS B N 1
ATOM 7162 C CA . LYS B 1 451 ? 5.941 40.312 -16.797 1 85.5 451 LYS B CA 1
ATOM 7163 C C . LYS B 1 451 ? 4.566 40.406 -17.453 1 85.5 451 LYS B C 1
ATOM 7165 O O . LYS B 1 451 ? 3.721 41.188 -17.062 1 85.5 451 LYS B O 1
ATOM 7170 N N . GLU B 1 452 ? 4.387 39.562 -18.375 1 86.5 452 GLU B N 1
ATOM 7171 C CA . GLU B 1 452 ? 3.113 39.531 -19.094 1 86.5 452 GLU B CA 1
ATOM 7172 C C . GLU B 1 452 ? 1.97 39.125 -18.156 1 86.5 452 GLU B C 1
ATOM 7174 O O . GLU B 1 452 ? 0.872 39.688 -18.25 1 86.5 452 GLU B O 1
ATOM 7179 N N . GLU B 1 453 ? 2.227 38.156 -17.375 1 89.06 453 GLU B N 1
ATOM 7180 C CA . GLU B 1 453 ? 1.199 37.688 -16.438 1 89.06 453 GLU B CA 1
ATOM 7181 C C . GLU B 1 453 ? 0.825 38.781 -15.445 1 89.06 453 GLU B C 1
ATOM 7183 O O . GLU B 1 453 ? -0.354 38.969 -15.141 1 89.06 453 GLU B O 1
ATOM 7188 N N . ILE B 1 454 ? 1.812 39.469 -14.984 1 88.12 454 ILE B N 1
ATOM 7189 C CA . ILE B 1 454 ? 1.597 40.531 -14.016 1 88.12 454 ILE B CA 1
ATOM 7190 C C . ILE B 1 454 ? 0.761 41.625 -14.641 1 88.12 454 ILE B C 1
ATOM 7192 O O . ILE B 1 454 ? -0.201 42.125 -14.039 1 88.12 454 ILE B O 1
ATOM 7196 N N . ILE B 1 455 ? 1.108 41.938 -15.844 1 86.5 455 ILE B N 1
ATOM 7197 C CA . ILE B 1 455 ? 0.406 43.031 -16.547 1 86.5 455 ILE B CA 1
ATOM 7198 C C . ILE B 1 455 ? -1.05 42.625 -16.766 1 86.5 455 ILE B C 1
ATOM 7200 O O . ILE B 1 455 ? -1.961 43.438 -16.578 1 86.5 455 ILE B O 1
ATOM 7204 N N . THR B 1 456 ? -1.206 41.406 -17.125 1 90.56 456 THR B N 1
ATOM 7205 C CA . THR B 1 456 ? -2.553 40.938 -17.406 1 90.56 456 THR B CA 1
ATOM 7206 C C . THR B 1 456 ? -3.42 41 -16.156 1 90.56 456 THR B C 1
ATOM 7208 O O . THR B 1 456 ? -4.543 41.5 -16.188 1 90.56 456 THR B O 1
ATOM 7211 N N . VAL B 1 457 ? -2.887 40.5 -15.102 1 91.12 457 VAL B N 1
ATOM 7212 C CA . VAL B 1 457 ? -3.65 40.438 -13.859 1 91.12 457 VAL B CA 1
ATOM 7213 C C . VAL B 1 457 ? -3.857 41.844 -13.305 1 91.12 457 VAL B C 1
ATOM 7215 O O . VAL B 1 457 ? -4.941 42.156 -12.812 1 91.12 457 VAL B O 1
ATOM 7218 N N . ALA B 1 458 ? -2.818 42.625 -13.383 1 89.38 458 ALA B N 1
ATOM 7219 C CA . ALA B 1 458 ? -2.92 44.031 -12.914 1 89.38 458 ALA B CA 1
ATOM 7220 C C . ALA B 1 458 ? -3.965 44.781 -13.711 1 89.38 458 ALA B C 1
ATOM 7222 O O . ALA B 1 458 ? -4.754 45.562 -13.141 1 89.38 458 ALA B O 1
ATOM 7223 N N . SER B 1 459 ? -3.953 44.562 -14.977 1 89.38 459 SER B N 1
ATOM 7224 C CA . SER B 1 459 ? -4.926 45.219 -15.836 1 89.38 459 SER B CA 1
ATOM 7225 C C . SER B 1 459 ? -6.348 44.781 -15.508 1 89.38 459 SER B C 1
ATOM 7227 O O . SER B 1 459 ? -7.262 45.625 -15.461 1 89.38 459 SER B O 1
ATOM 7229 N N . THR B 1 460 ? -6.516 43.562 -15.344 1 88.75 460 THR B N 1
ATOM 7230 C CA . THR B 1 460 ? -7.828 43.031 -14.984 1 88.75 460 THR B CA 1
ATOM 7231 C C . THR B 1 460 ? -8.305 43.625 -13.656 1 88.75 460 THR B C 1
ATOM 7233 O O . THR B 1 460 ? -9.461 44 -13.523 1 88.75 460 THR B O 1
ATOM 7236 N N . LEU B 1 461 ? -7.414 43.625 -12.734 1 89.56 461 LEU B N 1
ATOM 7237 C CA . LEU B 1 461 ? -7.727 44.156 -11.414 1 89.56 461 LEU B CA 1
ATOM 7238 C C . LEU B 1 461 ? -8.117 45.625 -11.508 1 89.56 461 LEU B C 1
ATOM 7240 O O . LEU B 1 461 ? -9.094 46.062 -10.891 1 89.56 461 LEU B O 1
ATOM 7244 N N . LEU B 1 462 ? -7.391 46.344 -12.328 1 88.75 462 LEU B N 1
ATOM 7245 C CA . LEU B 1 462 ? -7.676 47.781 -12.523 1 88.75 462 LEU B CA 1
ATOM 7246 C C . LEU B 1 462 ? -9.031 47.969 -13.188 1 88.75 462 LEU B C 1
ATOM 7248 O O . LEU B 1 462 ? -9.758 48.906 -12.852 1 88.75 462 LEU B O 1
ATOM 7252 N N . GLU B 1 463 ? -9.336 47.125 -14.078 1 87.31 463 GLU B N 1
ATOM 7253 C CA . GLU B 1 463 ? -10.633 47.219 -14.758 1 87.31 463 GLU B CA 1
ATOM 7254 C C . GLU B 1 463 ? -11.781 47 -13.773 1 87.31 463 GLU B C 1
ATOM 7256 O O . GLU B 1 463 ? -12.781 47.719 -13.828 1 87.31 463 GLU B O 1
ATOM 7261 N N . TYR B 1 464 ? -11.641 46.125 -12.922 1 83.88 464 TYR B N 1
ATOM 7262 C CA . TYR B 1 464 ? -12.672 45.844 -11.93 1 83.88 464 TYR B CA 1
ATOM 7263 C C . TYR B 1 464 ? -12.828 47.031 -10.969 1 83.88 464 TYR B C 1
ATOM 7265 O O . TYR B 1 464 ? -13.945 47.406 -10.617 1 83.88 464 TYR B O 1
ATOM 7273 N N . ILE B 1 465 ? -11.695 47.562 -10.562 1 85.25 465 ILE B N 1
ATOM 7274 C CA . ILE B 1 465 ? -11.711 48.688 -9.609 1 85.25 465 ILE B CA 1
ATOM 7275 C C . ILE B 1 465 ? -12.344 49.906 -10.25 1 85.25 465 ILE B C 1
ATOM 7277 O O . ILE B 1 465 ? -13.203 50.562 -9.648 1 85.25 465 ILE B O 1
ATOM 7281 N N . GLN B 1 466 ? -12.031 50.156 -11.484 1 84.12 466 GLN B N 1
ATOM 7282 C CA . GLN B 1 466 ? -12.516 51.344 -12.188 1 84.12 466 GLN B CA 1
ATOM 7283 C C . GLN B 1 466 ? -13.992 51.219 -12.539 1 84.12 466 GLN B C 1
ATOM 7285 O O . GLN B 1 466 ? -14.742 52.188 -12.516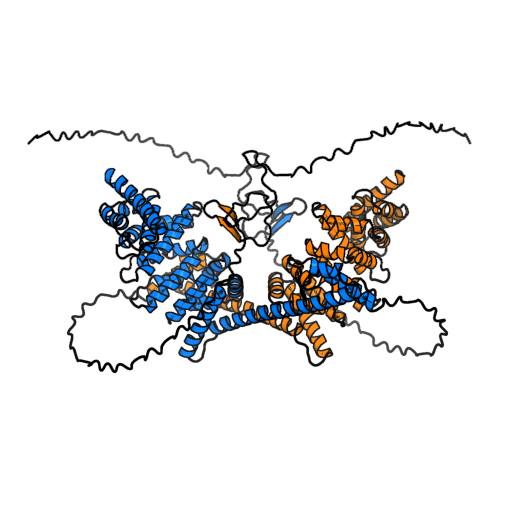 1 84.12 466 GLN B O 1
ATOM 7290 N N . ALA B 1 467 ? -14.43 50.062 -12.875 1 80.19 467 ALA B N 1
ATOM 7291 C CA . ALA B 1 467 ? -15.836 49.812 -13.195 1 80.19 467 ALA B CA 1
ATOM 7292 C C . ALA B 1 467 ? -16.734 50.094 -11.992 1 80.19 467 ALA B C 1
ATOM 7294 O O . ALA B 1 467 ? -17.828 50.625 -12.141 1 80.19 467 ALA B O 1
ATOM 7295 N N . ARG B 1 468 ? -16.297 49.906 -10.922 1 73.81 468 ARG B N 1
ATOM 7296 C CA . ARG B 1 468 ? -17.094 50.094 -9.719 1 73.81 468 ARG B CA 1
ATOM 7297 C C . ARG B 1 468 ? -17.047 51.531 -9.25 1 73.81 468 ARG B C 1
ATOM 7299 O O . ARG B 1 468 ? -18.031 52.062 -8.742 1 73.81 468 ARG B O 1
ATOM 7306 N N . VAL B 1 469 ? -15.883 52.125 -9.414 1 69.44 469 VAL B N 1
ATOM 7307 C CA . VAL B 1 469 ? -15.742 53.5 -9.008 1 69.44 469 VAL B CA 1
ATOM 7308 C C . VAL B 1 469 ? -16.625 54.406 -9.883 1 69.44 469 VAL B C 1
ATOM 7310 O O . VAL B 1 469 ? -17.234 55.344 -9.391 1 69.44 469 VAL B O 1
ATOM 7313 N N . THR B 1 470 ? -16.75 54.031 -11.156 1 63.22 470 THR B N 1
ATOM 7314 C CA . THR B 1 470 ? -17.594 54.812 -12.055 1 63.22 470 THR B CA 1
ATOM 7315 C C . THR B 1 470 ? -19.078 54.531 -11.773 1 63.22 470 THR B C 1
ATOM 7317 O O . THR B 1 470 ? -19.922 55.375 -12.047 1 63.22 470 THR B O 1
ATOM 7320 N N . SER B 1 471 ? -19.375 53.438 -11.242 1 56.62 471 SER B N 1
ATOM 7321 C CA . SER B 1 471 ? -20.781 53.125 -10.992 1 56.62 471 SER B CA 1
ATOM 7322 C C . SER B 1 471 ? -21.25 53.719 -9.664 1 56.62 471 SER B C 1
ATOM 7324 O O . SER B 1 471 ? -22.453 53.719 -9.375 1 56.62 471 SER B O 1
ATOM 7326 N N . VAL B 1 472 ? -20.438 54.156 -8.914 1 50.34 472 VAL B N 1
ATOM 7327 C CA . VAL B 1 472 ? -20.875 54.875 -7.719 1 50.34 472 VAL B CA 1
ATOM 7328 C C . VAL B 1 472 ? -20.828 56.375 -7.965 1 50.34 472 VAL B C 1
ATOM 7330 O O . VAL B 1 472 ? -19.891 56.875 -8.594 1 50.34 472 VAL B O 1
#

Foldseek 3Di:
DPPPDDPPPCVDDDPDPPPPPPDPPPPPPPQPFDADPVRDRHHQADDAAQDWDFDDPNRHYDPQWDWDQDPVVRTITTHHDDPPPDPPPPPPPPCPPPPPPPPPPPPPDPPPPPPPPDPPCPCPVPCPPQNVLLVVLVVLLVVQVPDPDRDDDPRDGLVRLVPPDDSSVSSVVSVVVVVVVVVVVVVVVVVVVVVLVVLLVLLVLLVDADPDPVVSVVSLLVSLVVLLVQLLDPVSLVSCLVSCVLLSLLVQCQPPDLSSNQSSLSNLLSSPLVPQVSLVVNVVSPNQVSLLVLLQDDDLDPSSLSSNQSSLSSLLSSCPPHLVSLQVCVVVVVLVSLQVSLQPPSHDLVSSLSSLVSLLNLVVVCVVPVPRVSSVVSLVVCLVDCSLVSLLVSLAPVDDLVSNLSSLVSLLSNLPDPDTVNLVNLLDPVSLVSLVCLLPPPPDDDDPVSNVSSNVSSVSSNVSSVVVVVVD/DDDPPPDPPPPPPCPPPPPPPPDPPPPPPPQPFDADPVRDRHHQADDAAQDWDFDDPNRHYDPQWDWDQDPVVRTITTHHDPPPPDPPPPPPPPCVDDPPPPPPPPPPDPDDPPPPPDPPPPCPVPCPPQNVLLVVLVVLLVVQVPDPDRDDDPNDGLVRLVPPDDSSVSSVVSVVVVVVVVVVVVVVVVVVVVVLVVLLVLLVLLVDADPDPVVSVVSLLVSLVVLLVQLLDPVSLVSCLVSCVLLSLLVQCQPPDLSSNQSSLSNLLSSPLVPQVSLVVNVVSPNQVSLLVLLQDDDLDPSSLSSNQSSLSSLLSSCPPHLVSLQVCVVVVVLVSLQVSLQPPSHDLVSSLSSLVSLLNLVVVCVVPVPRVSSVVSLVVCLVDCSLVSLLVSLAPVDDLVSNLSSLVSLLVNLPDPDTVNLVNLLDPVSLVSLVCLLPPPPDDDDPVSNVSSNVSSVSSNVSSVVVVVVD